Protein AF-0000000075737447 (afdb_homodimer)

Foldseek 3Di:
DVVVVVVVVVVVVVVVVVVVVPPPLPQDAAELVNLLVLLLVQPVVLVVLVVQLVVLVVQLVVLLDADDKDKDKDKPLDCDDDPSHHCQFIKIKIKIKGWDDDDCLSVLSNQLSVLSSVLSVLVSVLVSLVLSLVLLLLQLQLVLLVVLLVLLVVLLVVLVVCLVVQVVCVVVVNDPPVLNVVSVVLSVVSVVVSVVSVVVSLVSQCVSQVSSNHNHRSHDHYDDDLPQFFDDDDLVVLLVLLCVFSVLVSLVSVLSSLVSVLVSLQCVQPKIKMKMKMKMAGNNVRDIDIDIDIDIDHNDPCSSVVVNVVSVVVSVVSVVVSVVVSVVLSVQLVVLVVLQVVLVVLLCCLVVPQQVVLVVLLVVQVVVVSVVNHDSVSNSVSSVSNSVSVSSNSVSSSSNSSSLSSSCSSSVHNDCGSVPPPD/DVVVVVVVVVVVVVVVVVVVVPPPLPQDAAELVNLLVLLLVQPVVLVVLVVQLVVLVVQLVVLLDADDKDKDKDKDLDCDDDPSHHCQQIKIKIKIKGWDDDDCLSVLSNQLSVLSSVLSVLVSVLVSLVLSLVLLLLQLQLVLLVVLLVLLVVLLVVLVVCLVVQVVCVVVVNDPPVLNVVSVVLSVVSVVVSVVSVVVSLVSQCVSQVSSNHNHRSHDHHDDDLPQFFDDDDLVVLLVLLCVFSVLVSLVSVLSSLVSQLVSLQCVQPWIKMKMKMKMAGSNVRDIDIDIDIDIDHNDPCSSVVVNVVSVVVSVVSVVVSVVVSVVLSVLLVVLVVLLVVLVVLLCCLVVPQQVVLVVLLVVQVVVVSVVNDDSVSNSVSSVSNSVSVSSNSVSSSSNSSSLSSSCSSSVHNDCGSPPPPD

Sequence (846 aa):
MLSSIATRLACAAVLLAGCVLAEEARAQTLTMGNALQRALNASPRLTAAERDVGIARGQRIQSGALINPEISYEQDNSFGSGTYRGTRSAESTLQISQMFELWGKRDARFAAGQAGLDAASIGRQAVRLEVLSETAIAFVTVLGLQRRIQILDEQIAAIDAITPLLQRRVEAGASSVAETGRAEVASALVKADRERTRSALATARRELAILMGDTAAKFAAVSGRLEAIGKPPAFQSVIAAIDANPQLVRWKAVYAQRNAELLLARLKPYPDVTVAAGWRRYNETGDDAVRVSVSVPIPLFDQNQGNILSAQESLAKTAAERQANRNTLIVIAGRAYDSLQGSLRELAILRDTAIPKARDAAAAISEGYGQGRYSLLEVLDAQGSVAQARLREQEAQQNFHVAVATIEGLVGNPFALARGGARMLSSIATRLACAAVLLAGCVLAEEARAQTLTMGNALQRALNASPRLTAAERDVGIARGQRIQSGALINPEISYEQDNSFGSGTYRGTRSAESTLQISQMFELWGKRDARFAAGQAGLDAASIGRQAVRLEVLSETAIAFVTVLGLQRRIQILDEQIAAIDAITPLLQRRVEAGASSVAETGRAEVASALVKADRERTRSALATARRELAILMGDTAAKFAAVSGRLEAIGKPPAFQSVIAAIDANPQLVRWKAVYAQRNAELLLARLKPYPDVTVAAGWRRYNETGDDAVRVSVSVPIPLFDQNQGNILSAQESLAKTAAERQANRNTLIVIAGRAYDSLQGSLRELAILRDTAIPKARDAAAAISEGYGQGRYSLLEVLDAQGSVAQARLREQEAQQNFHVAVATIEGLVGNPFALARGGAR

Nearest PDB structures (foldseek):
  4k7r-assembly1_A  TM=8.530E-01  e=1.614E-16  Escherichia coli K-12
  5azs-assembly1_B  TM=8.604E-01  e=1.691E-16  Pseudomonas aeruginosa PAO1
  5iuy-assembly1_A  TM=8.084E-01  e=1.942E-16  Pseudomonas aeruginosa PAO1
  1yc9-assembly1_A-3  TM=8.304E-01  e=2.946E-16  Vibrio cholerae
  4mt4-assembly1_C  TM=7.958E-01  e=8.155E-16  Campylobacter jejuni

Structure (mmCIF, N/CA/C/O backbone):
data_AF-0000000075737447-model_v1
#
loop_
_entity.id
_entity.type
_entity.pdbx_description
1 polymer 'Possible outer membrane protein CzcC'
#
loop_
_atom_site.group_PDB
_atom_site.id
_atom_site.type_symbol
_atom_site.label_atom_id
_atom_site.label_alt_id
_atom_site.label_comp_id
_atom_site.label_asym_id
_atom_site.label_entity_id
_atom_site.label_seq_id
_atom_site.pdbx_PDB_ins_code
_atom_site.Cartn_x
_atom_site.Cartn_y
_atom_site.Cartn_z
_atom_site.occupancy
_atom_site.B_iso_or_equiv
_atom_site.auth_seq_id
_atom_site.auth_comp_id
_atom_site.auth_asym_id
_atom_site.auth_atom_id
_atom_site.pdbx_PDB_model_num
ATOM 1 N N . MET A 1 1 ? 58.938 -11.633 47.969 1 36.38 1 MET A N 1
ATOM 2 C CA . MET A 1 1 ? 59 -10.258 47.5 1 36.38 1 MET A CA 1
ATOM 3 C C . MET A 1 1 ? 58.406 -10.133 46.125 1 36.38 1 MET A C 1
ATOM 5 O O . MET A 1 1 ? 58.188 -9.023 45.625 1 36.38 1 MET A O 1
ATOM 9 N N . LEU A 1 2 ? 58.406 -11.312 45.312 1 53.38 2 LEU A N 1
ATOM 10 C CA . LEU A 1 2 ? 57.906 -11.305 43.938 1 53.38 2 LEU A CA 1
ATOM 11 C C . LEU A 1 2 ? 56.375 -11.305 43.906 1 53.38 2 LEU A C 1
ATOM 13 O O . LEU A 1 2 ? 55.781 -10.984 42.875 1 53.38 2 LEU A O 1
ATOM 17 N N . SER A 1 3 ? 55.719 -11.844 44.969 1 57.25 3 SER A N 1
ATOM 18 C CA . SER A 1 3 ? 54.25 -11.969 44.938 1 57.25 3 SER A CA 1
ATOM 19 C C . SER A 1 3 ? 53.562 -10.609 45.062 1 57.25 3 SER A C 1
ATOM 21 O O . SER A 1 3 ? 52.469 -10.414 44.594 1 57.25 3 SER A O 1
ATOM 23 N N . SER A 1 4 ? 54.312 -9.648 45.781 1 58.41 4 SER A N 1
ATOM 24 C CA . SER A 1 4 ? 53.656 -8.352 46 1 58.41 4 SER A CA 1
ATOM 25 C C . SER A 1 4 ? 53.688 -7.484 44.75 1 58.41 4 SER A C 1
ATOM 27 O O . SER A 1 4 ? 52.875 -6.594 44.594 1 58.41 4 SER A O 1
ATOM 29 N N . ILE A 1 5 ? 54.812 -7.781 43.906 1 57.62 5 ILE A N 1
ATOM 30 C CA . ILE A 1 5 ? 54.906 -6.918 42.75 1 57.62 5 ILE A CA 1
ATOM 31 C C . ILE A 1 5 ? 53.844 -7.328 41.719 1 57.62 5 ILE A C 1
ATOM 33 O O . ILE A 1 5 ? 53.375 -6.492 40.938 1 57.62 5 ILE A O 1
ATOM 37 N N . ALA A 1 6 ? 53.5 -8.695 41.688 1 58.97 6 ALA A N 1
ATOM 38 C CA . ALA A 1 6 ? 52.531 -9.156 40.688 1 58.97 6 ALA A CA 1
ATOM 39 C C . ALA A 1 6 ? 51.125 -8.656 41 1 58.97 6 ALA A C 1
ATOM 41 O O . ALA A 1 6 ? 50.375 -8.32 40.094 1 58.97 6 ALA A O 1
ATOM 42 N N . THR A 1 7 ? 50.781 -8.555 42.344 1 58.03 7 THR A N 1
ATOM 43 C CA . THR A 1 7 ? 49.469 -8.039 42.656 1 58.03 7 THR A CA 1
ATOM 44 C C . THR A 1 7 ? 49.375 -6.547 42.344 1 58.03 7 THR A C 1
ATOM 46 O O . THR A 1 7 ? 48.344 -6.059 41.938 1 58.03 7 THR A O 1
ATOM 49 N N . ARG A 1 8 ? 50.594 -5.812 42.531 1 58.31 8 ARG A N 1
ATOM 50 C CA . ARG A 1 8 ? 50.531 -4.379 42.25 1 58.31 8 ARG A CA 1
ATOM 51 C C . ARG A 1 8 ? 50.438 -4.105 40.75 1 58.31 8 ARG A C 1
ATOM 53 O O . ARG A 1 8 ? 49.75 -3.18 40.312 1 58.31 8 ARG A O 1
ATOM 60 N N . LEU A 1 9 ? 51.156 -4.98 39.969 1 57.97 9 LEU A N 1
ATOM 61 C CA . LEU A 1 9 ? 51.062 -4.785 38.531 1 57.97 9 LEU A CA 1
ATOM 62 C C . LEU A 1 9 ? 49.688 -5.219 38 1 57.97 9 LEU A C 1
ATOM 64 O O . LEU A 1 9 ? 49.156 -4.613 37.094 1 57.97 9 LEU A O 1
ATOM 68 N N . ALA A 1 10 ? 49 -6.219 38.75 1 57.31 10 ALA A N 1
ATOM 69 C CA . ALA A 1 10 ? 47.656 -6.613 38.344 1 57.31 10 ALA A CA 1
ATOM 70 C C . ALA A 1 10 ? 46.656 -5.527 38.688 1 57.31 10 ALA A C 1
ATOM 72 O O . ALA A 1 10 ? 45.719 -5.266 37.938 1 57.31 10 ALA A O 1
ATOM 73 N N . CYS A 1 11 ? 46.875 -4.824 39.938 1 52.69 11 CYS A N 1
ATOM 74 C CA . CYS A 1 11 ? 45.938 -3.742 40.25 1 52.69 11 CYS A CA 1
ATOM 75 C C . CYS A 1 11 ? 46.156 -2.553 39.312 1 52.69 11 CYS A C 1
ATOM 77 O O . CYS A 1 11 ? 45.219 -1.852 38.969 1 52.69 11 CYS A O 1
ATOM 79 N N . ALA A 1 12 ? 47.5 -2.246 38.969 1 53.81 12 ALA A N 1
ATOM 80 C CA . ALA A 1 12 ? 47.719 -1.134 38.031 1 53.81 12 ALA A CA 1
ATOM 81 C C . ALA A 1 12 ? 47.188 -1.455 36.656 1 53.81 12 ALA A C 1
ATOM 83 O O . ALA A 1 12 ? 46.656 -0.575 35.969 1 53.81 12 ALA A O 1
ATOM 84 N N . ALA A 1 13 ? 47.312 -2.783 36.25 1 56.03 13 ALA A N 1
ATOM 85 C CA . ALA A 1 13 ? 46.75 -3.127 34.969 1 56.03 13 ALA A CA 1
ATOM 86 C C . ALA A 1 13 ? 45.219 -3.004 34.969 1 56.03 13 ALA A C 1
ATOM 88 O O . ALA A 1 13 ? 44.625 -2.578 34 1 56.03 13 ALA A O 1
ATOM 89 N N . VAL A 1 14 ? 44.625 -3.357 36.188 1 55.53 14 VAL A N 1
ATOM 90 C CA . VAL A 1 14 ? 43.156 -3.188 36.25 1 55.53 14 VAL A CA 1
ATOM 91 C C . VAL A 1 14 ? 42.812 -1.701 36.281 1 55.53 14 VAL A C 1
ATOM 93 O O . VAL A 1 14 ? 41.844 -1.283 35.688 1 55.53 14 VAL A O 1
ATOM 96 N N . LEU A 1 15 ? 43.75 -0.876 36.938 1 49.69 15 LEU A N 1
ATOM 97 C CA . LEU A 1 15 ? 43.469 0.555 36.938 1 49.69 15 LEU A CA 1
ATOM 98 C C . LEU A 1 15 ? 43.719 1.139 35.531 1 49.69 15 LEU A C 1
ATOM 100 O O . LEU A 1 15 ? 42.969 2.021 35.094 1 49.69 15 LEU A O 1
ATOM 104 N N . LEU A 1 16 ? 44.875 0.716 34.875 1 49.5 16 LEU A N 1
ATOM 105 C CA . LEU A 1 16 ? 45.094 1.261 33.531 1 49.5 16 LEU A CA 1
ATOM 106 C C . LEU A 1 16 ? 44.062 0.755 32.562 1 49.5 16 LEU A C 1
ATOM 108 O O . LEU A 1 16 ? 43.688 1.467 31.625 1 49.5 16 LEU A O 1
ATOM 112 N N . ALA A 1 17 ? 43.625 -0.551 32.719 1 49.25 17 ALA A N 1
ATOM 113 C CA . ALA A 1 17 ? 42.562 -1.036 31.812 1 49.25 17 ALA A CA 1
ATOM 114 C C . ALA A 1 17 ? 41.25 -0.305 32.062 1 49.25 17 ALA A C 1
ATOM 116 O O . ALA A 1 17 ? 40.469 -0.143 31.125 1 49.25 17 ALA A O 1
ATOM 117 N N . GLY A 1 18 ? 41 0.08 33.375 1 43.31 18 GLY A N 1
ATOM 118 C CA . GLY A 1 18 ? 39.781 0.841 33.562 1 43.31 18 GLY A CA 1
ATOM 119 C C . GLY A 1 18 ? 39.781 2.193 32.875 1 43.31 18 GLY A C 1
ATOM 120 O O . GLY A 1 18 ? 38.75 2.734 32.531 1 43.31 18 GLY A O 1
ATOM 121 N N . CYS A 1 19 ? 40.969 2.912 32.938 1 41.81 19 CYS A N 1
ATOM 122 C CA . CYS A 1 19 ? 41 4.254 32.344 1 41.81 19 CYS A CA 1
ATOM 123 C C . CYS A 1 19 ? 40.781 4.207 30.844 1 41.81 19 CYS A C 1
ATOM 125 O O . CYS A 1 19 ? 40.375 5.199 30.25 1 41.81 19 CYS A O 1
ATOM 127 N N . VAL A 1 20 ? 41.375 3.248 30.141 1 44.34 20 VAL A N 1
ATOM 128 C CA . VAL A 1 20 ? 41.281 3.309 28.688 1 44.34 20 VAL A CA 1
ATOM 129 C C . VAL A 1 20 ? 39.812 3.148 28.281 1 44.34 20 VAL A C 1
ATOM 131 O O . VAL A 1 20 ? 39.375 3.703 27.266 1 44.34 20 VAL A O 1
ATOM 134 N N . LEU A 1 21 ? 39.156 2.32 29.078 1 38.66 21 LEU A N 1
ATOM 135 C CA . LEU A 1 21 ? 37.812 2.104 28.531 1 38.66 21 LEU A CA 1
ATOM 136 C C . LEU A 1 21 ? 36.938 3.328 28.75 1 38.66 21 LEU A C 1
ATOM 138 O O . LEU A 1 21 ? 35.75 3.324 28.375 1 38.66 21 LEU A O 1
ATOM 142 N N . ALA A 1 22 ? 37.312 4.098 29.844 1 34.94 22 ALA A N 1
ATOM 143 C CA . ALA A 1 22 ? 36.469 5.281 29.844 1 34.94 22 ALA A CA 1
ATOM 144 C C . ALA A 1 22 ? 36.688 6.141 28.609 1 34.94 22 ALA A C 1
ATOM 146 O O . ALA A 1 22 ? 37.5 7.078 28.641 1 34.94 22 ALA A O 1
ATOM 147 N N . GLU A 1 23 ? 37.438 5.648 27.562 1 38.75 23 GLU A N 1
ATOM 148 C CA . GLU A 1 23 ? 37.281 6.531 26.422 1 38.75 23 GLU A CA 1
ATOM 149 C C . GLU A 1 23 ? 36 7.32 26.484 1 38.75 23 GLU A C 1
ATOM 151 O O . GLU A 1 23 ? 34.906 6.742 26.656 1 38.75 23 GLU A O 1
ATOM 156 N N . GLU A 1 24 ? 36.062 8.461 27.016 1 37.12 24 GLU A N 1
ATOM 157 C CA . GLU A 1 24 ? 35.031 9.484 26.953 1 37.12 24 GLU A CA 1
ATOM 158 C C . GLU A 1 24 ? 34.156 9.297 25.703 1 37.12 24 GLU A C 1
ATOM 160 O O . GLU A 1 24 ? 34.656 9.289 24.578 1 37.12 24 GLU A O 1
ATOM 165 N N . ALA A 1 25 ? 33.281 8.43 25.734 1 39.03 25 ALA A N 1
ATOM 166 C CA . ALA A 1 25 ? 32.125 8.703 24.875 1 39.03 25 ALA A CA 1
ATOM 167 C C . ALA A 1 25 ? 31.984 10.195 24.594 1 39.03 25 ALA A C 1
ATOM 169 O O . ALA A 1 25 ? 31.375 10.93 25.375 1 39.03 25 ALA A O 1
ATOM 170 N N . ARG A 1 26 ? 33.031 10.969 24.531 1 41.28 26 ARG A N 1
ATOM 171 C CA . ARG A 1 26 ? 32.812 12.289 23.953 1 41.28 26 ARG A CA 1
ATOM 172 C C . ARG A 1 26 ? 31.625 12.281 23 1 41.28 26 ARG A C 1
ATOM 174 O O . ARG A 1 26 ? 31.562 11.453 22.094 1 41.28 26 ARG A O 1
ATOM 181 N N . ALA A 1 27 ? 30.5 12.648 23.375 1 50.5 27 ALA A N 1
ATOM 182 C CA . ALA A 1 27 ? 29.203 12.844 22.719 1 50.5 27 ALA A CA 1
ATOM 183 C C . ALA A 1 27 ? 29.391 13.25 21.266 1 50.5 27 ALA A C 1
ATOM 185 O O . ALA A 1 27 ? 29.703 14.406 20.969 1 50.5 27 ALA A O 1
ATOM 186 N N . GLN A 1 28 ? 30.125 12.523 20.484 1 65.44 28 GLN A N 1
ATOM 187 C CA . GLN A 1 28 ? 30.453 12.695 19.078 1 65.44 28 GLN A CA 1
ATOM 188 C C . GLN A 1 28 ? 29.25 13.195 18.281 1 65.44 28 GLN A C 1
ATOM 190 O O . GLN A 1 28 ? 28.156 12.648 18.422 1 65.44 28 GLN A O 1
ATOM 195 N N . THR A 1 29 ? 29.406 14.422 17.797 1 86.62 29 THR A N 1
ATOM 196 C CA . THR A 1 29 ? 28.406 15.047 16.953 1 86.62 29 THR A CA 1
ATOM 197 C C . THR A 1 29 ? 28.25 14.266 15.641 1 86.62 29 THR A C 1
ATOM 199 O O . THR A 1 29 ? 29.234 13.93 14.992 1 86.62 29 THR A O 1
ATOM 202 N N . LEU A 1 30 ? 27.125 13.727 15.414 1 92.5 30 LEU A N 1
ATOM 203 C CA . LEU A 1 30 ? 26.781 12.938 14.242 1 92.5 30 LEU A CA 1
ATOM 204 C C . LEU A 1 30 ? 26.438 13.836 13.062 1 92.5 30 LEU A C 1
ATOM 206 O O . LEU A 1 30 ? 25.656 14.781 13.203 1 92.5 30 LEU A O 1
ATOM 210 N N . THR A 1 31 ? 27.141 13.633 11.984 1 93.81 31 THR A N 1
ATOM 211 C CA . THR A 1 31 ? 26.812 14.367 10.766 1 93.81 31 THR A CA 1
ATOM 212 C C . THR A 1 31 ? 25.844 13.57 9.891 1 93.81 31 THR A C 1
ATOM 214 O O . THR A 1 31 ? 25.688 12.367 10.07 1 93.81 31 THR A O 1
ATOM 217 N N . MET A 1 32 ? 25.234 14.281 8.961 1 92.88 32 MET A N 1
ATOM 218 C CA . MET A 1 32 ? 24.297 13.641 8.047 1 92.88 32 MET A CA 1
ATOM 219 C C . MET A 1 32 ? 24.984 12.547 7.234 1 92.88 32 MET A C 1
ATOM 221 O O . MET A 1 32 ? 24.484 11.43 7.121 1 92.88 32 MET A O 1
ATOM 225 N N . GLY A 1 33 ? 26.125 12.875 6.68 1 92.44 33 GLY A N 1
ATOM 226 C CA . GLY A 1 33 ? 26.875 11.914 5.879 1 92.44 33 GLY A CA 1
ATOM 227 C C . GLY A 1 33 ? 27.203 10.641 6.633 1 92.44 33 GLY A C 1
ATOM 228 O O . GLY A 1 33 ? 27.031 9.539 6.105 1 92.44 33 GLY A O 1
ATOM 229 N N . ASN A 1 34 ? 27.594 10.836 7.855 1 93.31 34 ASN A N 1
ATOM 230 C CA . ASN A 1 34 ? 27.938 9.688 8.688 1 93.31 34 ASN A CA 1
ATOM 231 C C . ASN A 1 34 ? 26.703 8.859 9.031 1 93.31 34 ASN A C 1
ATOM 233 O O . ASN A 1 34 ? 26.766 7.629 9.039 1 93.31 34 ASN A O 1
ATOM 237 N N . ALA A 1 35 ? 25.609 9.516 9.344 1 95.31 35 ALA A N 1
ATOM 238 C CA . ALA A 1 35 ? 24.375 8.82 9.656 1 95.31 35 ALA A CA 1
ATOM 239 C C . ALA A 1 35 ? 23.891 7.984 8.477 1 95.31 35 ALA A C 1
ATOM 241 O O . ALA A 1 35 ? 23.5 6.832 8.648 1 95.31 35 ALA A O 1
ATOM 242 N N . LEU A 1 36 ? 24.031 8.555 7.27 1 95 36 LEU A N 1
ATOM 243 C CA . LEU A 1 36 ? 23.609 7.855 6.066 1 95 36 LEU A CA 1
ATOM 244 C C . LEU A 1 36 ? 24.484 6.637 5.793 1 95 36 LEU A C 1
ATOM 246 O O . LEU A 1 36 ? 23.969 5.562 5.473 1 95 36 LEU A O 1
ATOM 250 N N . GLN A 1 37 ? 25.75 6.801 5.953 1 95.12 37 GLN A N 1
ATOM 251 C CA . GLN A 1 37 ? 26.688 5.703 5.707 1 95.12 37 GLN A CA 1
ATOM 252 C C . GLN A 1 37 ? 26.469 4.57 6.707 1 95.12 37 GLN A C 1
ATOM 254 O O . GLN A 1 37 ? 26.453 3.396 6.328 1 95.12 37 GLN A O 1
ATOM 259 N N . ARG A 1 38 ? 26.25 4.941 7.93 1 95.38 38 ARG A N 1
ATOM 260 C CA . ARG A 1 38 ? 26.031 3.932 8.961 1 95.38 38 ARG A CA 1
ATOM 261 C C . ARG A 1 38 ? 24.703 3.203 8.742 1 95.38 38 ARG A C 1
ATOM 263 O O . ARG A 1 38 ? 24.625 1.991 8.945 1 95.38 38 ARG A O 1
ATOM 270 N N . ALA A 1 39 ? 23.688 3.928 8.367 1 96.5 39 ALA A N 1
ATOM 271 C CA . ALA A 1 39 ? 22.391 3.318 8.109 1 96.5 39 ALA A CA 1
ATOM 272 C C . ALA A 1 39 ? 22.469 2.316 6.961 1 96.5 39 ALA A C 1
ATOM 274 O O . ALA A 1 39 ? 21.906 1.227 7.035 1 96.5 39 ALA A O 1
ATOM 275 N N . LEU A 1 40 ? 23.266 2.68 5.914 1 95.75 40 LEU A N 1
ATOM 276 C CA . LEU A 1 40 ? 23.406 1.79 4.77 1 95.75 40 LEU A CA 1
ATOM 277 C C . LEU A 1 40 ? 24.141 0.511 5.16 1 95.75 40 LEU A C 1
ATOM 279 O O . LEU A 1 40 ? 23.797 -0.575 4.688 1 95.75 40 LEU A O 1
ATOM 283 N N . ASN A 1 41 ? 25.031 0.642 6.047 1 95.12 41 ASN A N 1
ATOM 284 C CA . ASN A 1 41 ? 25.859 -0.498 6.43 1 95.12 41 ASN A CA 1
ATOM 285 C C . ASN A 1 41 ? 25.125 -1.416 7.406 1 95.12 41 ASN A C 1
ATOM 287 O O . ASN A 1 41 ? 25.391 -2.617 7.457 1 95.12 41 ASN A O 1
ATOM 291 N N . ALA A 1 42 ? 24.188 -0.898 8.086 1 94.88 42 ALA A N 1
ATOM 292 C CA . ALA A 1 42 ? 23.609 -1.662 9.188 1 94.88 42 ALA A CA 1
ATOM 293 C C . ALA A 1 42 ? 22.172 -2.062 8.891 1 94.88 42 ALA A C 1
ATOM 295 O O . ALA A 1 42 ? 21.547 -2.82 9.641 1 94.88 42 ALA A O 1
ATOM 296 N N . SER A 1 43 ? 21.562 -1.695 7.809 1 95.56 43 SER A N 1
ATOM 297 C CA . SER A 1 43 ? 20.141 -1.873 7.551 1 95.56 43 SER A CA 1
ATOM 298 C C . SER A 1 43 ? 19.797 -3.336 7.277 1 95.56 43 SER A C 1
ATOM 300 O O . SER A 1 43 ? 20.203 -3.891 6.254 1 95.56 43 SER A O 1
ATOM 302 N N . PRO A 1 44 ? 19.016 -3.959 8.195 1 96.5 44 PRO A N 1
ATOM 303 C CA . PRO A 1 44 ? 18.562 -5.328 7.93 1 96.5 44 PRO A CA 1
ATOM 304 C C . PRO A 1 44 ? 17.703 -5.43 6.68 1 96.5 44 PRO A C 1
ATOM 306 O O . PRO A 1 44 ? 17.688 -6.473 6.016 1 96.5 44 PRO A O 1
ATOM 309 N N . ARG A 1 45 ? 16.984 -4.422 6.387 1 96.25 45 ARG A N 1
ATOM 310 C CA . ARG A 1 45 ? 16.141 -4.418 5.188 1 96.25 45 ARG A CA 1
ATOM 311 C C . ARG A 1 45 ? 17 -4.52 3.928 1 96.25 45 ARG A C 1
ATOM 313 O O . ARG A 1 45 ? 16.641 -5.223 2.98 1 96.25 45 ARG A O 1
ATOM 320 N N . LEU A 1 46 ? 18.125 -3.771 3.908 1 95.88 46 LEU A N 1
ATOM 321 C CA . LEU A 1 46 ? 19.031 -3.838 2.766 1 95.88 46 LEU A CA 1
ATOM 322 C C . LEU A 1 46 ? 19.672 -5.215 2.662 1 95.88 46 LEU A C 1
ATOM 324 O O . LEU A 1 46 ? 19.844 -5.75 1.562 1 95.88 46 LEU A O 1
ATOM 328 N N . THR A 1 47 ? 20 -5.82 3.807 1 97.19 47 THR A N 1
ATOM 329 C CA . THR A 1 47 ? 20.531 -7.172 3.828 1 97.19 47 THR A CA 1
ATOM 330 C C . THR A 1 47 ? 19.516 -8.172 3.301 1 97.19 47 THR A C 1
ATOM 332 O O . THR A 1 47 ? 19.859 -9.07 2.521 1 97.19 47 THR A O 1
ATOM 335 N N . ALA A 1 48 ? 18.312 -8.016 3.748 1 98 48 ALA A N 1
ATOM 336 C CA . ALA A 1 48 ? 17.25 -8.891 3.258 1 98 48 ALA A CA 1
ATOM 337 C C . ALA A 1 48 ? 17.078 -8.75 1.748 1 98 48 ALA A C 1
ATOM 339 O O . ALA A 1 48 ? 16.906 -9.75 1.044 1 98 48 ALA A O 1
ATOM 340 N N . ALA A 1 49 ? 17.172 -7.539 1.241 1 97.38 49 ALA A N 1
ATOM 341 C CA . ALA A 1 49 ? 17.047 -7.309 -0.197 1 97.38 49 ALA A CA 1
ATOM 342 C C . ALA A 1 49 ? 18.203 -7.965 -0.951 1 97.38 49 ALA A C 1
ATOM 344 O O . ALA A 1 49 ? 18.031 -8.461 -2.066 1 97.38 49 ALA A O 1
ATOM 345 N N . GLU A 1 50 ? 19.375 -7.961 -0.34 1 97.44 50 GLU A N 1
ATOM 346 C CA . GLU A 1 50 ? 20.516 -8.633 -0.935 1 97.44 50 GLU A CA 1
ATOM 347 C C . GLU A 1 50 ? 20.281 -10.141 -1.029 1 97.44 50 GLU A C 1
ATOM 349 O O . GLU A 1 50 ? 20.656 -10.773 -2.021 1 97.44 50 GLU A O 1
ATOM 354 N N . ARG A 1 51 ? 19.656 -10.664 0.027 1 98.31 51 ARG A N 1
ATOM 355 C CA . ARG A 1 51 ? 19.344 -12.086 0.004 1 98.31 51 ARG A CA 1
ATOM 356 C C . ARG A 1 51 ? 18.297 -12.406 -1.06 1 98.31 51 ARG A C 1
ATOM 358 O O . ARG A 1 51 ? 18.328 -13.477 -1.666 1 98.31 51 ARG A O 1
ATOM 365 N N . ASP A 1 52 ? 17.422 -11.508 -1.278 1 97.69 52 ASP A N 1
ATOM 366 C CA . ASP A 1 52 ? 16.422 -11.695 -2.334 1 97.69 52 ASP A CA 1
ATOM 367 C C . ASP A 1 52 ? 17.094 -11.797 -3.703 1 97.69 52 ASP A C 1
ATOM 369 O O . ASP A 1 52 ? 16.656 -12.57 -4.559 1 97.69 52 ASP A O 1
ATOM 373 N N . VAL A 1 53 ? 18.172 -11.031 -3.939 1 98.06 53 VAL A N 1
ATOM 374 C CA . VAL A 1 53 ? 18.922 -11.133 -5.184 1 98.06 53 VAL A CA 1
ATOM 375 C C . VAL A 1 53 ? 19.562 -12.516 -5.289 1 98.06 53 VAL A C 1
ATOM 377 O O . VAL A 1 53 ? 19.562 -13.125 -6.363 1 98.06 53 VAL A O 1
ATOM 380 N N . GLY A 1 54 ? 20.047 -12.992 -4.109 1 98.25 54 GLY A N 1
ATOM 381 C CA . GLY A 1 54 ? 20.594 -14.336 -4.09 1 98.25 54 GLY A CA 1
ATOM 382 C C . GLY A 1 54 ? 19.547 -15.398 -4.402 1 98.25 54 GLY A C 1
ATOM 383 O O . GLY A 1 54 ? 19.828 -16.328 -5.16 1 98.25 54 GLY A O 1
ATOM 384 N N . ILE A 1 55 ? 18.406 -15.242 -3.836 1 98.19 55 ILE A N 1
ATOM 385 C CA . ILE A 1 55 ? 17.312 -16.172 -4.098 1 98.19 55 ILE A CA 1
ATOM 386 C C . ILE A 1 55 ? 16.984 -16.156 -5.59 1 98.19 55 ILE A C 1
ATOM 388 O O . ILE A 1 55 ? 16.875 -17.219 -6.211 1 98.19 55 ILE A O 1
ATOM 392 N N . ALA A 1 56 ? 16.875 -14.977 -6.223 1 97.94 56 ALA A N 1
ATOM 393 C CA . ALA A 1 56 ? 16.562 -14.852 -7.641 1 97.94 56 ALA A CA 1
ATOM 394 C C . ALA A 1 56 ? 17.656 -15.445 -8.508 1 97.94 56 ALA A C 1
ATOM 396 O O . ALA A 1 56 ? 17.391 -16.016 -9.562 1 97.94 56 ALA A O 1
ATOM 397 N N . ARG A 1 57 ? 18.891 -15.32 -8.086 1 97.94 57 ARG A N 1
ATOM 398 C CA . ARG A 1 57 ? 20.016 -15.922 -8.805 1 97.94 57 ARG A CA 1
ATOM 399 C C . ARG A 1 57 ? 19.891 -17.438 -8.836 1 97.94 57 ARG A C 1
ATOM 401 O O . ARG A 1 57 ? 20.109 -18.062 -9.883 1 97.94 57 ARG A O 1
ATOM 408 N N . GLY A 1 58 ? 19.547 -17.953 -7.605 1 98.06 58 GLY A N 1
ATOM 409 C CA . GLY A 1 58 ? 19.328 -19.391 -7.57 1 98.06 58 GLY A CA 1
ATOM 410 C C . GLY A 1 58 ? 18.219 -19.844 -8.5 1 98.06 58 GLY A C 1
ATOM 411 O O . GLY A 1 58 ? 18.344 -20.859 -9.18 1 98.06 58 GLY A O 1
ATOM 412 N N . GLN A 1 59 ? 17.188 -19.094 -8.594 1 97.38 59 GLN A N 1
ATOM 413 C CA . GLN A 1 59 ? 16.078 -19.406 -9.477 1 97.38 59 GLN A CA 1
ATOM 414 C C . GLN A 1 59 ? 16.484 -19.297 -10.945 1 97.38 59 GLN A C 1
ATOM 416 O O . GLN A 1 59 ? 16.078 -20.109 -11.773 1 97.38 59 GLN A O 1
ATOM 421 N N . ARG A 1 60 ? 17.312 -18.266 -11.289 1 97.31 60 ARG A N 1
ATOM 422 C CA . ARG A 1 60 ? 17.828 -18.109 -12.648 1 97.31 60 ARG A CA 1
ATOM 423 C C . ARG A 1 60 ? 18.688 -19.312 -13.055 1 97.31 60 ARG A C 1
ATOM 425 O O . ARG A 1 60 ? 18.547 -19.828 -14.164 1 97.31 60 ARG A O 1
ATOM 432 N N . ILE A 1 61 ? 19.469 -19.844 -12.133 1 97.38 61 ILE A N 1
ATOM 433 C CA . ILE A 1 61 ? 20.312 -21 -12.406 1 97.38 61 ILE A CA 1
ATOM 434 C C . ILE A 1 61 ? 19.438 -22.219 -12.672 1 97.38 61 ILE A C 1
ATOM 436 O O . ILE A 1 61 ? 19.641 -22.953 -13.641 1 97.38 61 ILE A O 1
ATOM 440 N N . GLN A 1 62 ? 18.422 -22.344 -11.797 1 96.31 62 GLN A N 1
ATOM 441 C CA . GLN A 1 62 ? 17.531 -23.5 -11.93 1 96.31 62 GLN A CA 1
ATOM 442 C C . GLN A 1 62 ? 16.734 -23.422 -13.219 1 96.31 62 GLN A C 1
ATOM 444 O O . GLN A 1 62 ? 16.406 -24.453 -13.812 1 96.31 62 GLN A O 1
ATOM 449 N N . SER A 1 63 ? 16.406 -22.25 -13.656 1 95.25 63 SER A N 1
ATOM 450 C CA . SER A 1 63 ? 15.578 -22.078 -14.844 1 95.25 63 SER A CA 1
ATOM 451 C C . SER A 1 63 ? 16.297 -22.594 -16.094 1 95.25 63 SER A C 1
ATOM 453 O O . SER A 1 63 ? 15.656 -22.953 -17.078 1 95.25 63 SER A O 1
ATOM 455 N N . GLY A 1 64 ? 17.656 -22.703 -16.047 1 93.69 64 GLY A N 1
ATOM 456 C CA . GLY A 1 64 ? 18.422 -23.156 -17.203 1 93.69 64 GLY A CA 1
ATOM 457 C C . GLY A 1 64 ? 18.734 -24.641 -17.156 1 93.69 64 GLY A C 1
ATOM 458 O O . GLY A 1 64 ? 19.344 -25.172 -18.078 1 93.69 64 GLY A O 1
ATOM 459 N N . ALA A 1 65 ? 18.203 -25.344 -16.141 1 94.69 65 ALA A N 1
ATOM 460 C CA . ALA A 1 65 ? 18.547 -26.75 -15.945 1 94.69 65 ALA A CA 1
ATOM 461 C C . ALA A 1 65 ? 17.875 -27.641 -16.984 1 94.69 65 ALA A C 1
ATOM 463 O O . ALA A 1 65 ? 16.719 -27.406 -17.359 1 94.69 65 ALA A O 1
ATOM 464 N N . LEU A 1 66 ? 18.609 -28.609 -17.469 1 93.81 66 LEU A N 1
ATOM 465 C CA . LEU A 1 66 ? 18.078 -29.609 -18.391 1 93.81 66 LEU A CA 1
ATOM 466 C C . LEU A 1 66 ? 17.391 -30.734 -17.625 1 93.81 66 LEU A C 1
ATOM 468 O O . LEU A 1 66 ? 17.688 -30.969 -16.453 1 93.81 66 LEU A O 1
ATOM 472 N N . ILE A 1 67 ? 16.469 -31.406 -18.266 1 93.75 67 ILE A N 1
ATOM 473 C CA . ILE A 1 67 ? 15.742 -32.531 -17.656 1 93.75 67 ILE A CA 1
ATOM 474 C C . ILE A 1 67 ? 16.656 -33.719 -17.516 1 93.75 67 ILE A C 1
ATOM 476 O O . ILE A 1 67 ? 17.406 -34.062 -18.453 1 93.75 67 ILE A O 1
ATOM 480 N N . ASN A 1 68 ? 16.625 -34.406 -16.359 1 94.38 68 ASN A N 1
ATOM 481 C CA . ASN A 1 68 ? 17.438 -35.594 -16.125 1 94.38 68 ASN A CA 1
ATOM 482 C C . ASN A 1 68 ? 16.922 -36.812 -16.875 1 94.38 68 ASN A C 1
ATOM 484 O O . ASN A 1 68 ? 15.703 -36.969 -17.047 1 94.38 68 ASN A O 1
ATOM 488 N N . PRO A 1 69 ? 17.812 -37.75 -17.344 1 94.69 69 PRO A N 1
ATOM 489 C CA . PRO A 1 69 ? 17.375 -39.031 -17.906 1 94.69 69 PRO A CA 1
ATOM 490 C C . PRO A 1 69 ? 16.828 -40 -16.859 1 94.69 69 PRO A C 1
ATOM 492 O O . PRO A 1 69 ? 17 -39.781 -15.664 1 94.69 69 PRO A O 1
ATOM 495 N N . GLU A 1 70 ? 16.141 -41 -17.328 1 95.56 70 GLU A N 1
ATOM 496 C CA . GLU A 1 70 ? 15.586 -42.031 -16.469 1 95.56 70 GLU A CA 1
ATOM 497 C C . GLU A 1 70 ? 16.047 -43.406 -16.922 1 95.56 70 GLU A C 1
ATOM 499 O O . GLU A 1 70 ? 16.094 -43.688 -18.125 1 95.56 70 GLU A O 1
ATOM 504 N N . ILE A 1 71 ? 16.516 -44.25 -15.898 1 94.69 71 ILE A N 1
ATOM 505 C CA . ILE A 1 71 ? 16.906 -45.625 -16.172 1 94.69 71 ILE A CA 1
ATOM 506 C C . ILE A 1 71 ? 15.859 -46.594 -15.609 1 94.69 71 ILE A C 1
ATOM 508 O O . ILE A 1 71 ? 15.344 -46.375 -14.508 1 94.69 71 ILE A O 1
ATOM 512 N N . SER A 1 72 ? 15.492 -47.531 -16.547 1 93.19 72 SER A N 1
ATOM 513 C CA . SER A 1 72 ? 14.539 -48.531 -16.094 1 93.19 72 SER A CA 1
ATOM 514 C C . SER A 1 72 ? 15.039 -49.938 -16.391 1 93.19 72 SER A C 1
ATOM 516 O O . SER A 1 72 ? 15.766 -50.156 -17.359 1 93.19 72 SER A O 1
ATOM 518 N N . TYR A 1 73 ? 14.773 -50.875 -15.438 1 92.81 73 TYR A N 1
ATOM 519 C CA . TYR A 1 73 ? 15.008 -52.312 -15.609 1 92.81 73 TYR A CA 1
ATOM 520 C C . TYR A 1 73 ? 13.703 -53.094 -15.555 1 92.81 73 TYR A C 1
ATOM 522 O O . TYR A 1 73 ? 12.883 -52.875 -14.664 1 92.81 73 TYR A O 1
ATOM 530 N N . GLU A 1 74 ? 13.484 -53.906 -16.641 1 89.69 74 GLU A N 1
ATOM 531 C CA . GLU A 1 74 ? 12.289 -54.75 -16.688 1 89.69 74 GLU A CA 1
ATOM 532 C C . GLU A 1 74 ? 12.656 -56.219 -16.922 1 89.69 74 GLU A C 1
ATOM 534 O O . GLU A 1 74 ? 13.531 -56.531 -17.734 1 89.69 74 GLU A O 1
ATOM 539 N N . GLN A 1 75 ? 12.047 -57.094 -16.172 1 88.88 75 GLN A N 1
ATOM 540 C CA . GLN A 1 75 ? 12.148 -58.531 -16.375 1 88.88 75 GLN A CA 1
ATOM 541 C C . GLN A 1 75 ? 10.781 -59.156 -16.672 1 88.88 75 GLN A C 1
ATOM 543 O O . GLN A 1 75 ? 9.836 -58.969 -15.898 1 88.88 75 GLN A O 1
ATOM 548 N N . ASP A 1 76 ? 10.75 -59.75 -17.875 1 84.69 76 ASP A N 1
ATOM 549 C CA . ASP A 1 76 ? 9.508 -60.375 -18.297 1 84.69 76 ASP A CA 1
ATOM 550 C C . ASP A 1 76 ? 9.672 -61.906 -18.406 1 84.69 76 ASP A C 1
ATOM 552 O O . ASP A 1 76 ? 10.797 -62.406 -18.453 1 84.69 76 ASP A O 1
ATOM 556 N N . ASN A 1 77 ? 8.477 -62.562 -18.5 1 83.06 77 ASN A N 1
ATOM 557 C CA . ASN A 1 77 ? 8.398 -64 -18.766 1 83.06 77 ASN A CA 1
ATOM 558 C C . ASN A 1 77 ? 9.211 -64.812 -17.75 1 83.06 77 ASN A C 1
ATOM 560 O O . ASN A 1 77 ? 10.008 -65.688 -18.125 1 83.06 77 ASN A O 1
ATOM 564 N N . SER A 1 78 ? 9.016 -64.375 -16.625 1 81.75 78 SER A N 1
ATOM 565 C CA . SER A 1 78 ? 9.672 -65.125 -15.539 1 81.75 78 SER A CA 1
ATOM 566 C C . SER A 1 78 ? 8.672 -65.562 -14.477 1 81.75 78 SER A C 1
ATOM 568 O O . SER A 1 78 ? 7.605 -64.938 -14.336 1 81.75 78 SER A O 1
ATOM 570 N N . PHE A 1 79 ? 9 -66.688 -13.766 1 87 79 PHE A N 1
ATOM 571 C CA . PHE A 1 79 ? 8.289 -67.188 -12.594 1 87 79 PHE A CA 1
ATOM 572 C C . PHE A 1 79 ? 6.848 -67.562 -12.945 1 87 79 PHE A C 1
ATOM 574 O O . PHE A 1 79 ? 5.922 -67.188 -12.211 1 87 79 PHE A O 1
ATOM 581 N N . GLY A 1 80 ? 6.66 -68 -14.195 1 85.25 80 GLY A N 1
ATOM 582 C CA . GLY A 1 80 ? 5.344 -68.438 -14.633 1 85.25 80 GLY A CA 1
ATOM 583 C C . GLY A 1 80 ? 5.195 -69.938 -14.648 1 85.25 80 GLY A C 1
ATOM 584 O O . GLY A 1 80 ? 5.75 -70.625 -13.797 1 85.25 80 GLY A O 1
ATOM 585 N N . SER A 1 81 ? 4.27 -70.375 -15.547 1 87.56 81 SER A N 1
ATOM 586 C CA . SER A 1 81 ? 4.016 -71.812 -15.672 1 87.56 81 SER A CA 1
ATOM 587 C C . SER A 1 81 ? 4.531 -72.375 -17 1 87.56 81 SER A C 1
ATOM 589 O O . SER A 1 81 ? 4.863 -71.562 -17.906 1 87.56 81 SER A O 1
ATOM 591 N N . GLY A 1 82 ? 4.734 -73.625 -17.031 1 86.25 82 GLY A N 1
ATOM 592 C CA . GLY A 1 82 ? 5.184 -74.312 -18.25 1 86.25 82 GLY A CA 1
ATOM 593 C C . GLY A 1 82 ? 6.586 -73.875 -18.656 1 86.25 82 GLY A C 1
ATOM 594 O O . GLY A 1 82 ? 7.516 -73.938 -17.859 1 86.25 82 GLY A O 1
ATOM 595 N N . THR A 1 83 ? 6.547 -73.375 -19.969 1 81.56 83 THR A N 1
ATOM 596 C CA . THR A 1 83 ? 7.836 -72.938 -20.516 1 81.56 83 THR A CA 1
ATOM 597 C C . THR A 1 83 ? 8.367 -71.688 -19.797 1 81.56 83 THR A C 1
ATOM 599 O O . THR A 1 83 ? 9.555 -71.375 -19.906 1 81.56 83 THR A O 1
ATOM 602 N N . TYR A 1 84 ? 7.566 -71.188 -19.109 1 81.06 84 TYR A N 1
ATOM 603 C CA . TYR A 1 84 ? 7.938 -69.938 -18.453 1 81.06 84 TYR A CA 1
ATOM 604 C C . TYR A 1 84 ? 8.273 -70.125 -16.984 1 81.06 84 TYR A C 1
ATOM 606 O O . TYR A 1 84 ? 8.359 -69.188 -16.203 1 81.06 84 TYR A O 1
ATOM 614 N N . ARG A 1 85 ? 8.445 -71.5 -16.672 1 83.5 85 ARG A N 1
ATOM 615 C CA . ARG A 1 85 ? 8.844 -71.812 -15.312 1 83.5 85 ARG A CA 1
ATOM 616 C C . ARG A 1 85 ? 10.281 -71.375 -15.039 1 83.5 85 ARG A C 1
ATOM 618 O O . ARG A 1 85 ? 11.164 -71.562 -15.891 1 83.5 85 ARG A O 1
ATOM 625 N N . GLY A 1 86 ? 10.453 -70.75 -13.852 1 83.25 86 GLY A N 1
ATOM 626 C CA . GLY A 1 86 ? 11.773 -70.25 -13.484 1 83.25 86 GLY A CA 1
ATOM 627 C C . GLY A 1 86 ? 12.203 -69.062 -14.281 1 83.25 86 GLY A C 1
ATOM 628 O O . GLY A 1 86 ? 11.422 -68.125 -14.484 1 83.25 86 GLY A O 1
ATOM 629 N N . THR A 1 87 ? 13.586 -69 -14.688 1 83.19 87 THR A N 1
ATOM 630 C CA . THR A 1 87 ? 14.125 -67.875 -15.422 1 83.19 87 THR A CA 1
ATOM 631 C C . THR A 1 87 ? 14.688 -68.312 -16.766 1 83.19 87 THR A C 1
ATOM 633 O O . THR A 1 87 ? 15.438 -67.562 -17.406 1 83.19 87 THR A O 1
ATOM 636 N N . ARG A 1 88 ? 14.336 -69.5 -17.156 1 85.62 88 ARG A N 1
ATOM 637 C CA . ARG A 1 88 ? 14.867 -70 -18.406 1 85.62 88 ARG A CA 1
ATOM 638 C C . ARG A 1 88 ? 14.336 -69.188 -19.594 1 85.62 88 ARG A C 1
ATOM 640 O O . ARG A 1 88 ? 15.062 -69 -20.562 1 85.62 88 ARG A O 1
ATOM 647 N N . SER A 1 89 ? 13.109 -68.75 -19.547 1 85.94 89 SER A N 1
ATOM 648 C CA . SER A 1 89 ? 12.484 -68 -20.625 1 85.94 89 SER A CA 1
ATOM 649 C C . SER A 1 89 ? 12.43 -66.562 -20.297 1 85.94 89 SER A C 1
ATOM 651 O O . SER A 1 89 ? 11.734 -65.75 -20.969 1 85.94 89 SER A O 1
ATOM 653 N N . ALA A 1 90 ? 13.281 -66.125 -19.328 1 87.38 90 ALA A N 1
ATOM 654 C CA . ALA A 1 90 ? 13.25 -64.75 -18.828 1 87.38 90 ALA A CA 1
ATOM 655 C C . ALA A 1 90 ? 13.82 -63.812 -19.875 1 87.38 90 ALA A C 1
ATOM 657 O O . ALA A 1 90 ? 14.781 -64.125 -20.562 1 87.38 90 ALA A O 1
ATOM 658 N N . GLU A 1 91 ? 13.117 -62.656 -19.922 1 87.81 91 GLU A N 1
ATOM 659 C CA . GLU A 1 91 ? 13.594 -61.562 -20.734 1 87.81 91 GLU A CA 1
ATOM 660 C C . GLU A 1 91 ? 13.914 -60.344 -19.875 1 87.81 91 GLU A C 1
ATOM 662 O O . GLU A 1 91 ? 13.078 -59.906 -19.078 1 87.81 91 GLU A O 1
ATOM 667 N N . SER A 1 92 ? 15.18 -59.875 -19.984 1 89.31 92 SER A N 1
ATOM 668 C CA . SER A 1 92 ? 15.625 -58.688 -19.234 1 89.31 92 SER A CA 1
ATOM 669 C C . SER A 1 92 ? 15.852 -57.5 -20.156 1 89.31 92 SER A C 1
ATOM 671 O O . SER A 1 92 ? 16.547 -57.625 -21.172 1 89.31 92 SER A O 1
ATOM 673 N N . THR A 1 93 ? 15.172 -56.469 -19.734 1 91.38 93 THR A N 1
ATOM 674 C CA . THR A 1 93 ? 15.305 -55.25 -20.531 1 91.38 93 THR A CA 1
ATOM 675 C C . THR A 1 93 ? 15.867 -54.094 -19.688 1 91.38 93 THR A C 1
ATOM 677 O O . THR A 1 93 ? 15.312 -53.781 -18.625 1 91.38 93 THR A O 1
ATOM 680 N N . LEU A 1 94 ? 17.016 -53.531 -20.094 1 93.44 94 LEU A N 1
ATOM 681 C CA . LEU A 1 94 ? 17.578 -52.312 -19.547 1 93.44 94 LEU A CA 1
ATOM 682 C C . LEU A 1 94 ? 17.359 -51.125 -20.516 1 93.44 94 LEU A C 1
ATOM 684 O O . LEU A 1 94 ? 17.766 -51.188 -21.672 1 93.44 94 LEU A O 1
ATOM 688 N N . GLN A 1 95 ? 16.703 -50.094 -19.938 1 94.62 95 GLN A N 1
ATOM 689 C CA . GLN A 1 95 ? 16.328 -49 -20.828 1 94.62 95 GLN A CA 1
ATOM 690 C C . GLN A 1 95 ? 16.688 -47.656 -20.219 1 94.62 95 GLN A C 1
ATOM 692 O O . GLN A 1 95 ? 16.547 -47.469 -19 1 94.62 95 GLN A O 1
ATOM 697 N N . ILE A 1 96 ? 17.172 -46.688 -21.062 1 95.38 96 ILE A N 1
ATOM 698 C CA . ILE A 1 96 ? 17.422 -45.281 -20.703 1 95.38 96 ILE A CA 1
ATOM 699 C C . ILE A 1 96 ? 16.5 -44.375 -21.5 1 95.38 96 ILE A C 1
ATOM 701 O O . ILE A 1 96 ? 16.359 -44.531 -22.719 1 95.38 96 ILE A O 1
ATOM 705 N N . SER A 1 97 ? 15.805 -43.5 -20.766 1 95.31 97 SER A N 1
ATOM 706 C CA . SER A 1 97 ? 14.883 -42.562 -21.406 1 95.31 97 SER A CA 1
ATOM 707 C C . SER A 1 97 ? 15.273 -41.125 -21.141 1 95.31 97 SER A C 1
ATOM 709 O O . SER A 1 97 ? 15.727 -40.812 -20.047 1 95.31 97 SER A O 1
ATOM 711 N N . GLN A 1 98 ? 15.148 -40.312 -22.234 1 95.06 98 GLN A N 1
ATOM 712 C CA . GLN A 1 98 ? 15.492 -38.875 -22.156 1 95.06 98 GLN A CA 1
ATOM 713 C C . GLN A 1 98 ? 14.391 -38.031 -22.781 1 95.06 98 GLN A C 1
ATOM 715 O O . GLN A 1 98 ? 14.023 -38.219 -23.938 1 95.06 98 GLN A O 1
ATOM 720 N N . MET A 1 99 ? 13.93 -37.125 -21.922 1 94.25 99 MET A N 1
ATOM 721 C CA . MET A 1 99 ? 12.969 -36.156 -22.453 1 94.25 99 MET A CA 1
ATOM 722 C C . MET A 1 99 ? 13.68 -34.906 -22.969 1 94.25 99 MET A C 1
ATOM 724 O O . MET A 1 99 ? 14.539 -34.344 -22.297 1 94.25 99 MET A O 1
ATOM 728 N N . PHE A 1 100 ? 13.359 -34.469 -24.156 1 93.62 100 PHE A N 1
ATOM 729 C CA . PHE A 1 100 ? 13.922 -33.25 -24.766 1 93.62 100 PHE A CA 1
ATOM 730 C C . PHE A 1 100 ? 12.867 -32.156 -24.859 1 93.62 100 PHE A C 1
ATOM 732 O O . PHE A 1 100 ? 11.828 -32.344 -25.484 1 93.62 100 PHE A O 1
ATOM 739 N N . GLU A 1 101 ? 13.172 -31.125 -24.109 1 91.69 101 GLU A N 1
ATOM 740 C CA . GLU A 1 101 ? 12.344 -29.938 -24.234 1 91.69 101 GLU A CA 1
ATOM 741 C C . GLU A 1 101 ? 12.648 -29.188 -25.531 1 91.69 101 GLU A C 1
ATOM 743 O O . GLU A 1 101 ? 13.773 -28.719 -25.734 1 91.69 101 GLU A O 1
ATOM 748 N N . LEU A 1 102 ? 11.641 -29.016 -26.312 1 91.19 102 LEU A N 1
ATOM 749 C CA . LEU A 1 102 ? 11.859 -28.422 -27.625 1 91.19 102 LEU A CA 1
ATOM 750 C C . LEU A 1 102 ? 11.148 -27.094 -27.75 1 91.19 102 LEU A C 1
ATOM 752 O O . LEU A 1 102 ? 10.586 -26.594 -26.781 1 91.19 102 LEU A O 1
ATOM 756 N N . TRP A 1 103 ? 11.312 -26.375 -28.938 1 93.44 103 TRP A N 1
ATOM 757 C CA . TRP A 1 103 ? 10.578 -25.203 -29.406 1 93.44 103 TRP A CA 1
ATOM 758 C C . TRP A 1 103 ? 10.969 -23.969 -28.609 1 93.44 103 TRP A C 1
ATOM 760 O O . TRP A 1 103 ? 10.164 -23.047 -28.438 1 93.44 103 TRP A O 1
ATOM 770 N N . GLY A 1 104 ? 12.039 -23.938 -27.766 1 94.19 104 GLY A N 1
ATOM 771 C CA . GLY A 1 104 ? 12.531 -22.734 -27.125 1 94.19 104 GLY A CA 1
ATOM 772 C C . GLY A 1 104 ? 12 -22.547 -25.719 1 94.19 104 GLY A C 1
ATOM 773 O O . GLY A 1 104 ? 12.094 -21.453 -25.141 1 94.19 104 GLY A O 1
ATOM 774 N N . LYS A 1 105 ? 11.383 -23.531 -25.062 1 95.31 105 LYS A N 1
ATOM 775 C CA . LYS A 1 105 ? 10.828 -23.438 -23.719 1 95.31 105 LYS A CA 1
ATOM 776 C C . LYS A 1 105 ? 11.922 -23.125 -22.703 1 95.31 105 LYS A C 1
ATOM 778 O O . LYS A 1 105 ? 11.711 -22.297 -21.797 1 95.31 105 LYS A O 1
ATOM 783 N N . ARG A 1 106 ? 13.055 -23.781 -22.859 1 95 106 ARG A N 1
ATOM 784 C CA . ARG A 1 106 ? 14.148 -23.516 -21.922 1 95 106 ARG A CA 1
ATOM 785 C C . ARG A 1 106 ? 14.602 -22.062 -22 1 95 106 ARG A C 1
ATOM 787 O O . ARG A 1 106 ? 14.828 -21.422 -20.969 1 95 106 ARG A O 1
ATOM 794 N N . ASP A 1 107 ? 14.742 -21.547 -23.25 1 95.56 107 ASP A N 1
ATOM 795 C CA . ASP A 1 107 ? 15.141 -20.156 -23.438 1 95.56 107 ASP A CA 1
ATOM 796 C C . ASP A 1 107 ? 14.133 -19.203 -22.797 1 95.56 107 ASP A C 1
ATOM 798 O O . ASP A 1 107 ? 14.508 -18.203 -22.188 1 95.56 107 ASP A O 1
ATOM 802 N N . ALA A 1 108 ? 12.867 -19.516 -22.969 1 95.81 108 ALA A N 1
ATOM 803 C CA . ALA A 1 108 ? 11.82 -18.688 -22.375 1 95.81 108 ALA A CA 1
ATOM 804 C C . ALA A 1 108 ? 11.883 -18.734 -20.844 1 95.81 108 ALA A C 1
ATOM 806 O O . ALA A 1 108 ? 11.711 -17.719 -20.172 1 95.81 108 ALA A O 1
ATOM 807 N N . ARG A 1 109 ? 12.102 -19.906 -20.312 1 95.88 109 ARG A N 1
ATOM 808 C CA . ARG A 1 109 ? 12.234 -20.062 -18.859 1 95.88 109 ARG A CA 1
ATOM 809 C C . ARG A 1 109 ? 13.445 -19.297 -18.328 1 95.88 109 ARG A C 1
ATOM 811 O O . ARG A 1 109 ? 13.367 -18.656 -17.281 1 95.88 109 ARG A O 1
ATOM 818 N N . PHE A 1 110 ? 14.562 -19.453 -19.094 1 96.44 110 PHE A N 1
ATOM 819 C CA . PHE A 1 110 ? 15.773 -18.734 -18.719 1 96.44 110 PHE A CA 1
ATOM 820 C C . PHE A 1 110 ? 15.531 -17.234 -18.734 1 96.44 110 PHE A C 1
ATOM 822 O O . PHE A 1 110 ? 15.969 -16.516 -17.828 1 96.44 110 PHE A O 1
ATOM 829 N N . ALA A 1 111 ? 14.852 -16.797 -19.75 1 96.94 111 ALA A N 1
ATOM 830 C CA . ALA A 1 111 ? 14.547 -15.375 -19.859 1 96.94 111 ALA A CA 1
ATOM 831 C C . ALA A 1 111 ? 13.703 -14.898 -18.688 1 96.94 111 ALA A C 1
ATOM 833 O O . ALA A 1 111 ? 13.93 -13.812 -18.156 1 96.94 111 ALA A O 1
ATOM 834 N N . ALA A 1 112 ? 12.688 -15.656 -18.219 1 96.75 112 ALA A N 1
ATOM 835 C CA . ALA A 1 112 ? 11.867 -15.32 -17.062 1 96.75 112 ALA A CA 1
ATOM 836 C C . ALA A 1 112 ? 12.711 -15.25 -15.797 1 96.75 112 ALA A C 1
ATOM 838 O O . ALA A 1 112 ? 12.547 -14.336 -14.977 1 96.75 112 ALA A O 1
ATOM 839 N N . GLY A 1 113 ? 13.594 -16.25 -15.703 1 97.5 113 GLY A N 1
ATOM 840 C CA . GLY A 1 113 ? 14.5 -16.234 -14.555 1 97.5 113 GLY A CA 1
ATOM 841 C C . GLY A 1 113 ? 15.43 -15.047 -14.539 1 97.5 113 GLY A C 1
ATOM 842 O O . GLY A 1 113 ? 15.648 -14.438 -13.492 1 97.5 113 GLY A O 1
ATOM 843 N N . GLN A 1 114 ? 16.016 -14.727 -15.719 1 97.94 114 GLN A N 1
ATOM 844 C CA . GLN A 1 114 ? 16.906 -13.578 -15.828 1 97.94 114 GLN A CA 1
ATOM 845 C C . GLN A 1 114 ? 16.172 -12.281 -15.484 1 97.94 114 GLN A C 1
ATOM 847 O O . GLN A 1 114 ? 16.719 -11.43 -14.773 1 97.94 114 GLN A O 1
ATOM 852 N N . ALA A 1 115 ? 14.969 -12.172 -16 1 97.75 115 ALA A N 1
ATOM 853 C CA . ALA A 1 115 ? 14.172 -10.984 -15.695 1 97.75 115 ALA A CA 1
ATOM 854 C C . ALA A 1 115 ? 13.867 -10.906 -14.203 1 97.75 115 ALA A C 1
ATOM 856 O O . ALA A 1 115 ? 13.852 -9.812 -13.625 1 97.75 115 ALA A O 1
ATOM 857 N N . GLY A 1 116 ? 13.602 -12.008 -13.562 1 97.44 116 GLY A N 1
ATOM 858 C CA . GLY A 1 116 ? 13.406 -12.047 -12.125 1 97.44 116 GLY A CA 1
ATOM 859 C C . GLY A 1 116 ? 14.617 -11.562 -11.344 1 97.44 116 GLY A C 1
ATOM 860 O O . GLY A 1 116 ? 14.477 -10.852 -10.352 1 97.44 116 GLY A O 1
ATOM 861 N N . LEU A 1 117 ? 15.797 -11.953 -11.82 1 97.81 117 LEU A N 1
ATOM 862 C CA . LEU A 1 117 ? 17.047 -11.508 -11.203 1 97.81 117 LEU A CA 1
ATOM 863 C C . LEU A 1 117 ? 17.219 -10 -11.359 1 97.81 117 LEU A C 1
ATOM 865 O O . LEU A 1 117 ? 17.594 -9.312 -10.406 1 97.81 117 LEU A O 1
ATOM 869 N N . ASP A 1 118 ? 16.922 -9.508 -12.539 1 98 118 ASP A N 1
ATOM 870 C CA . ASP A 1 118 ? 17.016 -8.07 -12.781 1 98 118 ASP A CA 1
ATOM 871 C C . ASP A 1 118 ? 16.062 -7.301 -11.875 1 98 118 ASP A C 1
ATOM 873 O O . ASP A 1 118 ? 16.438 -6.273 -11.305 1 98 118 ASP A O 1
ATOM 877 N N . ALA A 1 119 ? 14.812 -7.809 -11.727 1 97.12 119 ALA A N 1
ATOM 878 C CA . ALA A 1 119 ? 13.82 -7.168 -10.867 1 97.12 119 ALA A CA 1
ATOM 879 C C . ALA A 1 119 ? 14.297 -7.129 -9.414 1 97.12 119 ALA A C 1
ATOM 881 O O . ALA A 1 119 ? 14.141 -6.109 -8.734 1 97.12 119 ALA A O 1
ATOM 882 N N . ALA A 1 120 ? 14.875 -8.195 -9 1 97.56 120 ALA A N 1
ATOM 883 C CA . ALA A 1 120 ? 15.367 -8.258 -7.625 1 97.56 120 ALA A CA 1
ATOM 884 C C . ALA A 1 120 ? 16.531 -7.293 -7.41 1 97.56 120 ALA A C 1
ATOM 886 O O . ALA A 1 120 ? 16.625 -6.645 -6.367 1 97.56 120 ALA A O 1
ATOM 887 N N . SER A 1 121 ? 17.422 -7.207 -8.414 1 97.81 121 SER A N 1
ATOM 888 C CA . SER A 1 121 ? 18.562 -6.297 -8.32 1 97.81 121 SER A CA 1
ATOM 889 C C . SER A 1 121 ? 18.094 -4.844 -8.242 1 97.81 121 SER A C 1
ATOM 891 O O . SER A 1 121 ? 18.609 -4.07 -7.43 1 97.81 121 SER A O 1
ATOM 893 N N . ILE A 1 122 ? 17.141 -4.504 -9.062 1 96.69 122 ILE A N 1
ATOM 894 C CA . ILE A 1 122 ? 16.609 -3.146 -9.047 1 96.69 122 ILE A CA 1
ATOM 895 C C . ILE A 1 122 ? 15.852 -2.906 -7.738 1 96.69 122 ILE A C 1
ATOM 897 O O . ILE A 1 122 ? 15.891 -1.804 -7.188 1 96.69 122 ILE A O 1
ATOM 901 N N . GLY A 1 123 ? 15.18 -3.988 -7.258 1 95.75 123 GLY A N 1
ATOM 902 C CA . GLY A 1 123 ? 14.492 -3.896 -5.977 1 95.75 123 GLY A CA 1
ATOM 903 C C . GLY A 1 123 ? 15.422 -3.535 -4.832 1 95.75 123 GLY A C 1
ATOM 904 O O . GLY A 1 123 ? 15.047 -2.77 -3.941 1 95.75 123 GLY A O 1
ATOM 905 N N . ARG A 1 124 ? 16.609 -4.02 -4.848 1 96.69 124 ARG A N 1
ATOM 906 C CA . ARG A 1 124 ? 17.594 -3.697 -3.822 1 96.69 124 ARG A CA 1
ATOM 907 C C . ARG A 1 124 ? 17.969 -2.219 -3.863 1 96.69 124 ARG A C 1
ATOM 909 O O . ARG A 1 124 ? 18.141 -1.588 -2.818 1 96.69 124 ARG A O 1
ATOM 916 N N . GLN A 1 125 ? 18.094 -1.719 -5.055 1 95.12 125 GLN A N 1
ATOM 917 C CA . GLN A 1 125 ? 18.406 -0.301 -5.203 1 95.12 125 GLN A CA 1
ATOM 918 C C . GLN A 1 125 ? 17.281 0.57 -4.637 1 95.12 125 GLN A C 1
ATOM 920 O O . GLN A 1 125 ? 17.547 1.622 -4.051 1 95.12 125 GLN A O 1
ATOM 925 N N . ALA A 1 126 ? 16.016 0.162 -4.855 1 93.25 126 ALA A N 1
ATOM 926 C CA . ALA A 1 126 ? 14.875 0.892 -4.316 1 93.25 126 ALA A CA 1
ATOM 927 C C . ALA A 1 126 ? 14.906 0.917 -2.791 1 93.25 126 ALA A C 1
ATOM 929 O O . ALA A 1 126 ? 14.664 1.958 -2.174 1 93.25 126 ALA A O 1
ATOM 930 N N . VAL A 1 127 ? 15.266 -0.193 -2.182 1 94.5 127 VAL A N 1
ATOM 931 C CA . VAL A 1 127 ? 15.336 -0.288 -0.728 1 94.5 127 VAL A CA 1
ATOM 932 C C . VAL A 1 127 ? 16.453 0.619 -0.204 1 94.5 127 VAL A C 1
ATOM 934 O O . VAL A 1 127 ? 16.297 1.271 0.83 1 94.5 127 VAL A O 1
ATOM 937 N N . ARG A 1 128 ? 17.562 0.653 -0.921 1 94.38 128 ARG A N 1
ATOM 938 C CA . ARG A 1 128 ? 18.688 1.514 -0.536 1 94.38 128 ARG A CA 1
ATOM 939 C C . ARG A 1 128 ? 18.25 2.973 -0.458 1 94.38 128 ARG A C 1
ATOM 941 O O . ARG A 1 128 ? 18.547 3.666 0.515 1 94.38 128 ARG A O 1
ATOM 948 N N . LEU A 1 129 ? 17.516 3.416 -1.434 1 91.31 129 LEU A N 1
ATOM 949 C CA . LEU A 1 129 ? 17.047 4.797 -1.479 1 91.31 129 LEU A CA 1
ATOM 950 C C . LEU A 1 129 ? 16.062 5.074 -0.352 1 91.31 129 LEU A C 1
ATOM 952 O O . LEU A 1 129 ? 16.047 6.164 0.223 1 91.31 129 LEU A O 1
ATOM 956 N N . GLU A 1 130 ? 15.211 4.082 -0.06 1 91.75 130 GLU A N 1
ATOM 957 C CA . GLU A 1 130 ? 14.25 4.227 1.029 1 91.75 130 GLU A CA 1
ATOM 958 C C . GLU A 1 130 ? 14.953 4.398 2.371 1 91.75 130 GLU A C 1
ATOM 960 O O . GLU A 1 130 ? 14.578 5.25 3.176 1 91.75 130 GLU A O 1
ATOM 965 N N . VAL A 1 131 ? 16 3.637 2.557 1 94.38 131 VAL A N 1
ATOM 966 C CA . VAL A 1 131 ? 16.766 3.701 3.801 1 94.38 131 VAL A CA 1
ATOM 967 C C . VAL A 1 131 ? 17.438 5.066 3.928 1 94.38 131 VAL A C 1
ATOM 969 O O . VAL A 1 131 ? 17.422 5.672 5 1 94.38 131 VAL A O 1
ATOM 972 N N . LEU A 1 132 ? 17.984 5.582 2.865 1 93.75 132 LEU A N 1
ATOM 973 C CA . LEU A 1 132 ? 18.641 6.883 2.873 1 93.75 132 LEU A CA 1
ATOM 974 C C . LEU A 1 132 ? 17.641 7.992 3.205 1 93.75 132 LEU A C 1
ATOM 976 O O . LEU A 1 132 ? 17.922 8.852 4.039 1 93.75 132 LEU A O 1
ATOM 980 N N . SER A 1 133 ? 16.484 7.926 2.592 1 92.56 133 SER A N 1
ATOM 981 C CA . SER A 1 133 ? 15.461 8.945 2.809 1 92.56 133 SER A CA 1
ATOM 982 C C . SER A 1 133 ? 14.953 8.93 4.246 1 92.56 133 SER A C 1
ATOM 984 O O . SER A 1 133 ? 14.867 9.977 4.895 1 92.56 133 SER A O 1
ATOM 986 N N . GLU A 1 134 ? 14.641 7.73 4.723 1 94.44 134 GLU A N 1
ATOM 987 C CA . GLU A 1 134 ? 14.141 7.586 6.086 1 94.44 134 GLU A CA 1
ATOM 988 C C . GLU A 1 134 ? 15.156 8.086 7.105 1 94.44 134 GLU A C 1
ATOM 990 O O . GLU A 1 134 ? 14.797 8.742 8.086 1 94.44 134 GLU A O 1
ATOM 995 N N . THR A 1 135 ? 16.406 7.828 6.84 1 96 135 THR A N 1
ATOM 996 C CA . THR A 1 135 ? 17.469 8.258 7.742 1 96 135 THR A CA 1
ATOM 997 C C . THR A 1 135 ? 17.625 9.773 7.707 1 96 135 THR A C 1
ATOM 999 O O . THR A 1 135 ? 17.766 10.414 8.75 1 96 135 THR A O 1
ATOM 1002 N N . ALA A 1 136 ? 17.594 10.367 6.512 1 94.62 136 ALA A N 1
ATOM 1003 C CA . ALA A 1 136 ? 17.719 11.82 6.375 1 94.62 136 ALA A CA 1
ATOM 1004 C C . ALA A 1 136 ? 16.578 12.523 7.117 1 94.62 136 ALA A C 1
ATOM 1006 O O . ALA A 1 136 ? 16.812 13.516 7.82 1 94.62 136 ALA A O 1
ATOM 1007 N N . ILE A 1 137 ? 15.383 11.969 7 1 95.12 137 ILE A N 1
ATOM 1008 C CA . ILE A 1 137 ? 14.219 12.562 7.648 1 95.12 137 ILE A CA 1
ATOM 1009 C C . ILE A 1 137 ? 14.367 12.453 9.164 1 95.12 137 ILE A C 1
ATOM 1011 O O . ILE A 1 137 ? 14.125 13.414 9.891 1 95.12 137 ILE A O 1
ATOM 1015 N N . ALA A 1 138 ? 14.797 11.312 9.586 1 96.5 138 ALA A N 1
ATOM 1016 C CA . ALA A 1 138 ? 15.008 11.117 11.016 1 96.5 138 ALA A CA 1
ATOM 1017 C C . ALA A 1 138 ? 16.078 12.062 11.547 1 96.5 138 ALA A C 1
ATOM 1019 O O . ALA A 1 138 ? 15.945 12.625 12.633 1 96.5 138 ALA A O 1
ATOM 1020 N N . PHE A 1 139 ? 17.172 12.297 10.781 1 96.25 139 PHE A N 1
ATOM 1021 C CA . PHE A 1 139 ? 18.25 13.195 11.156 1 96.25 139 PHE A CA 1
ATOM 1022 C C . PHE A 1 139 ? 17.75 14.625 11.297 1 96.25 139 PHE A C 1
ATOM 1024 O O . PHE A 1 139 ? 18.016 15.289 12.297 1 96.25 139 PHE A O 1
ATOM 1031 N N . VAL A 1 140 ? 16.984 15.055 10.312 1 95.81 140 VAL A N 1
ATOM 1032 C CA . VAL A 1 140 ? 16.453 16.422 10.297 1 95.81 140 VAL A CA 1
ATOM 1033 C C . VAL A 1 140 ? 15.492 16.609 11.461 1 95.81 140 VAL A C 1
ATOM 1035 O O . VAL A 1 140 ? 15.438 17.688 12.055 1 95.81 140 VAL A O 1
ATOM 1038 N N . THR A 1 141 ? 14.742 15.562 11.781 1 96.69 141 THR A N 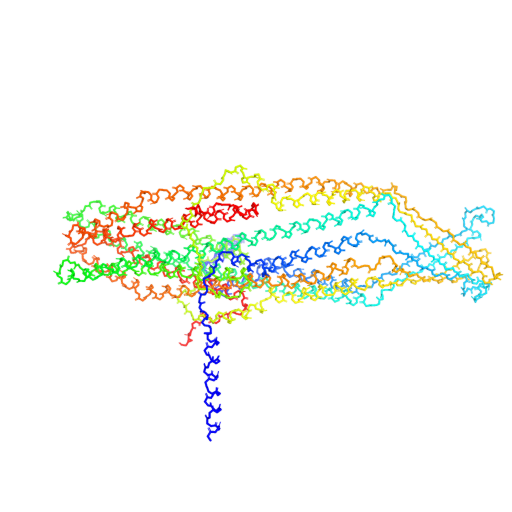1
ATOM 1039 C CA . THR A 1 141 ? 13.805 15.641 12.898 1 96.69 141 THR A CA 1
ATOM 1040 C C . THR A 1 141 ? 14.547 15.867 14.211 1 96.69 141 THR A C 1
ATOM 1042 O O . THR A 1 141 ? 14.141 16.703 15.016 1 96.69 141 THR A O 1
ATOM 1045 N N . VAL A 1 142 ? 15.656 15.18 14.398 1 96.94 142 VAL A N 1
ATOM 1046 C CA . VAL A 1 142 ? 16.484 15.375 15.586 1 96.94 142 VAL A CA 1
ATOM 1047 C C . VAL A 1 142 ? 17.047 16.797 15.594 1 96.94 142 VAL A C 1
ATOM 1049 O O . VAL A 1 142 ? 16.984 17.484 16.625 1 96.94 142 VAL A O 1
ATOM 1052 N N . LEU A 1 143 ? 17.547 17.219 14.461 1 96.19 143 LEU A N 1
ATOM 1053 C CA . LEU A 1 143 ? 18.094 18.562 14.328 1 96.19 143 LEU A CA 1
ATOM 1054 C C . LEU A 1 143 ? 17.062 19.625 14.68 1 96.19 143 LEU A C 1
ATOM 1056 O O . LEU A 1 143 ? 17.359 20.578 15.406 1 96.19 143 LEU A O 1
ATOM 1060 N N . GLY A 1 144 ? 15.828 19.375 14.195 1 96.62 144 GLY A N 1
ATOM 1061 C CA . GLY A 1 144 ? 14.75 20.312 14.469 1 96.62 144 GLY A CA 1
ATOM 1062 C C . GLY A 1 144 ? 14.375 20.391 15.938 1 96.62 144 GLY A C 1
ATOM 1063 O O . GLY A 1 144 ? 14.188 21.469 16.484 1 96.62 144 GLY A O 1
ATOM 1064 N N . LEU A 1 145 ? 14.297 19.25 16.562 1 97.06 145 LEU A N 1
ATOM 1065 C CA . LEU A 1 145 ? 13.914 19.203 17.969 1 97.06 145 LEU A CA 1
ATOM 1066 C C . LEU A 1 145 ? 15 19.828 18.844 1 97.06 145 LEU A C 1
ATOM 1068 O O . LEU A 1 145 ? 14.695 20.469 19.844 1 97.06 145 LEU A O 1
ATOM 1072 N N . GLN A 1 146 ? 16.281 19.688 18.469 1 96.62 146 GLN A N 1
ATOM 1073 C CA . GLN A 1 146 ? 17.391 20.344 19.172 1 96.62 146 GLN A CA 1
ATOM 1074 C C . GLN A 1 146 ? 17.25 21.859 19.125 1 96.62 146 GLN A C 1
ATOM 1076 O O . GLN A 1 146 ? 17.406 22.531 20.156 1 96.62 146 GLN A O 1
ATOM 1081 N N . ARG A 1 147 ? 16.953 22.312 17.953 1 96.31 147 ARG A N 1
ATOM 1082 C CA . ARG A 1 147 ? 16.781 23.75 17.781 1 96.31 147 ARG A CA 1
ATOM 1083 C C . ARG A 1 147 ? 15.578 24.266 18.562 1 96.31 147 ARG A C 1
ATOM 1085 O O . ARG A 1 147 ? 15.617 25.344 19.141 1 96.31 147 ARG A O 1
ATOM 1092 N N . ARG A 1 148 ? 14.531 23.469 18.609 1 97.19 148 ARG A N 1
ATOM 1093 C CA . ARG A 1 148 ? 13.328 23.844 19.328 1 97.19 148 ARG A CA 1
ATOM 1094 C C . ARG A 1 148 ? 13.609 23.984 20.828 1 97.19 148 ARG A C 1
ATOM 1096 O O . ARG A 1 148 ? 13.148 24.938 21.469 1 97.19 148 ARG A O 1
ATOM 1103 N N . ILE A 1 149 ? 14.414 23.125 21.359 1 97.19 149 ILE A N 1
ATOM 1104 C CA . ILE A 1 149 ? 14.789 23.188 22.781 1 97.19 149 ILE A CA 1
ATOM 1105 C C . ILE A 1 149 ? 15.594 24.453 23.047 1 97.19 149 ILE A C 1
ATOM 1107 O O . ILE A 1 149 ? 15.383 25.125 24.047 1 97.19 149 ILE A O 1
ATOM 1111 N N . GLN A 1 150 ? 16.453 24.812 22.125 1 96.25 150 GLN A N 1
ATOM 1112 C CA . GLN A 1 150 ? 17.25 26.016 22.266 1 96.25 150 GLN A CA 1
ATOM 1113 C C . GLN A 1 150 ? 16.375 27.266 22.297 1 96.25 150 GLN A C 1
ATOM 1115 O O . GLN A 1 150 ? 16.594 28.172 23.109 1 96.25 150 GLN A O 1
ATOM 1120 N N . ILE A 1 151 ? 15.344 27.234 21.469 1 95.94 151 ILE A N 1
ATOM 1121 C CA . ILE A 1 151 ? 14.438 28.375 21.422 1 95.94 151 ILE A CA 1
ATOM 1122 C C . ILE A 1 151 ? 13.648 28.453 22.734 1 95.94 151 ILE A C 1
ATOM 1124 O O . ILE A 1 151 ? 13.477 29.547 23.281 1 95.94 151 ILE A O 1
ATOM 1128 N N . LEU A 1 152 ? 13.227 27.344 23.25 1 96.81 152 LEU A N 1
ATOM 1129 C CA . LEU A 1 152 ? 12.477 27.312 24.5 1 96.81 152 LEU A CA 1
ATOM 1130 C C . LEU A 1 152 ? 13.359 27.75 25.672 1 96.81 152 LEU A C 1
ATOM 1132 O O . LEU A 1 152 ? 12.906 28.453 26.578 1 96.81 152 LEU A O 1
ATOM 1136 N N . ASP A 1 153 ? 14.648 27.359 25.656 1 96.69 153 ASP A N 1
ATOM 1137 C CA . ASP A 1 153 ? 15.602 27.781 26.672 1 96.69 153 ASP A CA 1
ATOM 1138 C C . ASP A 1 153 ? 15.789 29.297 26.656 1 96.69 153 ASP A C 1
ATOM 1140 O O . ASP A 1 153 ? 15.82 29.938 27.719 1 96.69 153 ASP A O 1
ATOM 1144 N N . GLU A 1 154 ? 15.859 29.812 25.453 1 95.31 154 GLU A N 1
ATOM 1145 C CA . GLU A 1 154 ? 15.992 31.25 25.312 1 95.31 154 GLU A CA 1
ATOM 1146 C C . GLU A 1 154 ? 14.742 31.969 25.828 1 95.31 154 GLU A C 1
ATOM 1148 O O . GLU A 1 154 ? 14.844 33.031 26.438 1 95.31 154 GLU A O 1
ATOM 1153 N N . GLN A 1 155 ? 13.625 31.375 25.609 1 94.56 155 GLN A N 1
ATOM 1154 C CA . GLN A 1 155 ? 12.375 31.969 26.078 1 94.56 155 GLN A CA 1
ATOM 1155 C C . GLN A 1 155 ? 12.289 31.938 27.594 1 94.56 155 GLN A C 1
ATOM 1157 O O . GLN A 1 155 ? 11.867 32.906 28.219 1 94.56 155 GLN A O 1
ATOM 1162 N N . ILE A 1 156 ? 12.711 30.859 28.203 1 94.88 156 ILE A N 1
ATOM 1163 C CA . ILE A 1 156 ? 12.727 30.734 29.656 1 94.88 156 ILE A CA 1
ATOM 1164 C C . ILE A 1 156 ? 13.672 31.781 30.25 1 94.88 156 ILE A C 1
ATOM 1166 O O . ILE A 1 156 ? 13.312 32.469 31.203 1 94.88 156 ILE A O 1
ATOM 1170 N N . ALA A 1 157 ? 14.789 31.969 29.641 1 94.5 157 ALA A N 1
ATOM 1171 C CA . ALA A 1 157 ? 15.766 32.938 30.109 1 94.5 157 ALA A CA 1
ATOM 1172 C C . ALA A 1 157 ? 15.211 34.375 30.016 1 94.5 157 ALA A C 1
ATOM 1174 O O . ALA A 1 157 ? 15.43 35.188 30.906 1 94.5 157 ALA A O 1
ATOM 1175 N N . ALA A 1 158 ? 14.461 34.594 28.953 1 92 158 ALA A N 1
ATOM 1176 C CA . ALA A 1 158 ? 13.883 35.938 28.766 1 92 158 ALA A CA 1
ATOM 1177 C C . ALA A 1 158 ? 12.812 36.219 29.812 1 92 158 ALA A C 1
ATOM 1179 O O . ALA A 1 158 ? 12.75 37.344 30.344 1 92 158 ALA A O 1
ATOM 1180 N N . ILE A 1 159 ? 12.031 35.25 30.188 1 91.69 159 ILE A N 1
ATOM 1181 C CA . ILE A 1 159 ? 10.977 35.438 31.172 1 91.69 159 ILE A CA 1
ATOM 1182 C C . ILE A 1 159 ? 11.602 35.562 32.562 1 91.69 159 ILE A C 1
ATOM 1184 O O . ILE A 1 159 ? 11.203 36.438 33.344 1 91.69 159 ILE A O 1
ATOM 1188 N N . ASP A 1 160 ? 12.594 34.812 32.812 1 91.25 160 ASP A N 1
ATOM 1189 C CA . ASP A 1 160 ? 13.242 34.812 34.125 1 91.25 160 ASP A CA 1
ATOM 1190 C C . ASP A 1 160 ? 14 36.125 34.375 1 91.25 160 ASP A C 1
ATOM 1192 O O . ASP A 1 160 ? 14.164 36.562 35.5 1 91.25 160 ASP A O 1
ATOM 1196 N N . ALA A 1 161 ? 14.375 36.719 33.344 1 89.19 161 ALA A N 1
ATOM 1197 C CA . ALA A 1 161 ? 15.094 38 33.438 1 89.19 161 ALA A CA 1
ATOM 1198 C C . ALA A 1 161 ? 14.172 39.125 33.906 1 89.19 161 ALA A C 1
ATOM 1200 O O . ALA A 1 161 ? 14.641 40.156 34.344 1 89.19 161 ALA A O 1
ATOM 1201 N N . ILE A 1 162 ? 12.875 38.812 33.844 1 86.06 162 ILE A N 1
ATOM 1202 C CA . ILE A 1 162 ? 11.914 39.812 34.25 1 86.06 162 ILE A CA 1
ATOM 1203 C C . ILE A 1 162 ? 11.68 39.688 35.781 1 86.06 162 ILE A C 1
ATOM 1205 O O . ILE A 1 162 ? 11.266 40.656 36.406 1 86.06 162 ILE A O 1
ATOM 1209 N N . THR A 1 163 ? 11.992 38.594 36.375 1 82.94 163 THR A N 1
ATOM 1210 C CA . THR A 1 163 ? 11.641 38.281 37.75 1 82.94 163 THR A CA 1
ATOM 1211 C C . THR A 1 163 ? 12.312 39.219 38.719 1 82.94 163 THR A C 1
ATOM 1213 O O . THR A 1 163 ? 11.672 39.75 39.625 1 82.94 163 THR A O 1
ATOM 1216 N N . PRO A 1 164 ? 13.602 39.531 38.531 1 81.62 164 PRO A N 1
ATOM 1217 C CA . PRO A 1 164 ? 14.219 40.469 39.469 1 81.62 164 PRO A CA 1
ATOM 1218 C C . PRO A 1 164 ? 13.609 41.844 39.406 1 81.62 164 PRO A C 1
ATOM 1220 O O . PRO A 1 164 ? 13.438 42.5 40.469 1 81.62 164 PRO A O 1
ATOM 1223 N N . LEU A 1 165 ? 13.289 42.281 38.281 1 81.06 165 LEU A N 1
ATOM 1224 C CA . LEU A 1 165 ? 12.641 43.562 38.125 1 81.06 165 LEU A CA 1
ATOM 1225 C C . LEU A 1 165 ? 11.258 43.562 38.781 1 81.06 165 LEU A C 1
ATOM 1227 O O . LEU A 1 165 ? 10.867 44.531 39.438 1 81.06 165 LEU A O 1
ATOM 1231 N N . LEU A 1 166 ? 10.562 42.5 38.625 1 84.88 166 LEU A N 1
ATOM 1232 C CA . LEU A 1 166 ? 9.227 42.344 39.219 1 84.88 166 LEU A CA 1
ATOM 1233 C C . LEU A 1 166 ? 9.297 42.344 40.75 1 84.88 166 LEU A C 1
ATOM 1235 O O . LEU A 1 166 ? 8.461 42.938 41.406 1 84.88 166 LEU A O 1
ATOM 1239 N N . GLN A 1 167 ? 10.25 41.719 41.281 1 83 167 GLN A N 1
ATOM 1240 C CA . GLN A 1 167 ? 10.414 41.656 42.75 1 83 167 GLN A CA 1
ATOM 1241 C C . GLN A 1 167 ? 10.703 43.062 43.312 1 83 167 GLN A C 1
ATOM 1243 O O . GLN A 1 167 ? 10.172 43.406 44.375 1 83 167 GLN A O 1
ATOM 1248 N N . ARG A 1 168 ? 11.445 43.781 42.562 1 83.5 168 ARG A N 1
ATOM 1249 C CA . ARG A 1 168 ? 11.758 45.125 43 1 83.5 168 ARG A CA 1
ATOM 1250 C C . ARG A 1 168 ? 10.523 46.031 42.969 1 83.5 168 ARG A C 1
ATOM 1252 O O . ARG A 1 168 ? 10.312 46.844 43.875 1 83.5 168 ARG A O 1
ATOM 1259 N N . ARG A 1 169 ? 9.734 45.875 42.031 1 84.88 169 ARG A N 1
ATOM 1260 C CA . ARG A 1 169 ? 8.531 46.688 41.906 1 84.88 169 ARG A CA 1
ATOM 1261 C C . ARG A 1 169 ? 7.496 46.281 42.969 1 84.88 169 ARG A C 1
ATOM 1263 O O . ARG A 1 169 ? 6.773 47.156 43.469 1 84.88 169 ARG A O 1
ATOM 1270 N N . VAL A 1 170 ? 7.43 45.062 43.281 1 82.75 170 VAL A N 1
ATOM 1271 C CA . VAL A 1 170 ? 6.516 44.594 44.312 1 82.75 170 VAL A CA 1
ATOM 1272 C C . VAL A 1 170 ? 6.957 45.156 45.688 1 82.75 170 VAL A C 1
ATOM 1274 O O . VAL A 1 170 ? 6.129 45.594 46.469 1 82.75 170 VAL A O 1
ATOM 1277 N N . GLU A 1 171 ? 8.188 45.156 45.844 1 85.69 171 GLU A N 1
ATOM 1278 C CA . GLU A 1 171 ? 8.734 45.688 47.094 1 85.69 171 GLU A CA 1
ATOM 1279 C C . GLU A 1 171 ? 8.508 47.188 47.219 1 85.69 171 GLU A C 1
ATOM 1281 O O . GLU A 1 171 ? 8.281 47.688 48.312 1 85.69 171 GLU A O 1
ATOM 1286 N N . ALA A 1 172 ? 8.438 47.812 46.062 1 86.5 172 ALA A N 1
ATOM 1287 C CA . ALA A 1 172 ? 8.203 49.25 46.031 1 86.5 172 ALA A CA 1
ATOM 1288 C C . ALA A 1 172 ? 6.715 49.594 46.031 1 86.5 172 ALA A C 1
ATOM 1290 O O . ALA A 1 172 ? 6.324 50.75 46.062 1 86.5 172 ALA A O 1
ATOM 1291 N N . GLY A 1 173 ? 5.809 48.469 46.031 1 81.75 173 GLY A N 1
ATOM 1292 C CA . GLY A 1 173 ? 4.367 48.656 46.062 1 81.75 173 GLY A CA 1
ATOM 1293 C C . GLY A 1 173 ? 3.791 49.062 44.719 1 81.75 173 GLY A C 1
ATOM 1294 O O . GLY A 1 173 ? 2.623 49.438 44.625 1 81.75 173 GLY A O 1
ATOM 1295 N N . ALA A 1 174 ? 4.602 48.969 43.719 1 81 174 ALA A N 1
ATOM 1296 C CA . ALA A 1 174 ? 4.199 49.438 42.375 1 81 174 ALA A CA 1
ATOM 1297 C C . ALA A 1 174 ? 3.561 48.281 41.594 1 81 174 ALA A C 1
ATOM 1299 O O . ALA A 1 174 ? 2.961 48.531 40.531 1 81 174 ALA A O 1
ATOM 1300 N N . SER A 1 175 ? 3.742 47.031 42.094 1 80.44 175 SER A N 1
ATOM 1301 C CA . SER A 1 175 ? 3.133 45.875 41.438 1 80.44 175 SER A CA 1
ATOM 1302 C C . SER A 1 175 ? 2.574 44.906 42.469 1 80.44 175 SER A C 1
ATOM 1304 O O . SER A 1 175 ? 2.984 44.906 43.625 1 80.44 175 SER A O 1
ATOM 1306 N N . SER A 1 176 ? 1.638 44.156 42.062 1 83.44 176 SER A N 1
ATOM 1307 C CA . SER A 1 176 ? 1.011 43.188 42.969 1 83.44 176 SER A CA 1
ATOM 1308 C C . SER A 1 176 ? 1.792 41.875 42.969 1 83.44 176 SER A C 1
ATOM 1310 O O . SER A 1 176 ? 2.525 41.562 42.031 1 83.44 176 SER A O 1
ATOM 1312 N N . VAL A 1 177 ? 1.618 41.188 44.031 1 83.5 177 VAL A N 1
ATOM 1313 C CA . VAL A 1 177 ? 2.195 39.844 44.219 1 83.5 177 VAL A CA 1
ATOM 1314 C C . VAL A 1 177 ? 1.634 38.906 43.125 1 83.5 177 VAL A C 1
ATOM 1316 O O . VAL A 1 177 ? 2.328 38 42.688 1 83.5 177 VAL A O 1
ATOM 1319 N N . ALA A 1 178 ? 0.49 39.25 42.688 1 84.75 178 ALA A N 1
ATOM 1320 C CA . ALA A 1 178 ? -0.152 38.438 41.625 1 84.75 178 ALA A CA 1
ATOM 1321 C C . ALA A 1 178 ? 0.646 38.5 40.344 1 84.75 178 ALA A C 1
ATOM 1323 O O . ALA A 1 178 ? 0.678 37.531 39.562 1 84.75 178 ALA A O 1
ATOM 1324 N N . GLU A 1 179 ? 1.351 39.5 40.219 1 86.56 179 GLU A N 1
ATOM 1325 C CA . GLU A 1 179 ? 2.139 39.656 39 1 86.56 179 GLU A CA 1
ATOM 1326 C C . GLU A 1 179 ? 3.363 38.75 39 1 86.56 179 GLU A C 1
ATOM 1328 O O . GLU A 1 179 ? 3.75 38.219 37.969 1 86.56 179 GLU A O 1
ATOM 1333 N N . THR A 1 180 ? 3.877 38.625 40.188 1 84.81 180 THR A N 1
ATOM 1334 C CA . THR A 1 180 ? 4.996 37.719 40.312 1 84.81 180 THR A CA 1
ATOM 1335 C C . THR A 1 180 ? 4.547 36.281 40.031 1 84.81 180 THR A C 1
ATOM 1337 O O . THR A 1 180 ? 5.246 35.531 39.344 1 84.81 180 THR A O 1
ATOM 1340 N N . GLY A 1 181 ? 3.441 35.938 40.5 1 86.88 181 GLY A N 1
ATOM 1341 C CA . GLY A 1 181 ? 2.879 34.625 40.219 1 86.88 181 GLY A CA 1
ATOM 1342 C C . GLY A 1 181 ? 2.627 34.375 38.75 1 86.88 181 GLY A C 1
ATOM 1343 O O . GLY A 1 181 ? 2.867 33.281 38.219 1 86.88 181 GLY A O 1
ATOM 1344 N N . ARG A 1 182 ? 2.201 35.375 38.031 1 88.31 182 ARG A N 1
ATOM 1345 C CA . ARG A 1 182 ? 1.941 35.281 36.594 1 88.31 182 ARG A CA 1
ATOM 1346 C C . ARG A 1 182 ? 3.223 35 35.812 1 88.31 182 ARG A C 1
ATOM 1348 O O . ARG A 1 182 ? 3.223 34.156 34.906 1 88.31 182 ARG A O 1
ATOM 1355 N N . ALA A 1 183 ? 4.25 35.625 36.188 1 88 183 ALA A N 1
ATOM 1356 C CA . ALA A 1 183 ? 5.535 35.406 35.531 1 88 183 ALA A CA 1
ATOM 1357 C C . ALA A 1 183 ? 6.059 34 35.812 1 88 183 ALA A C 1
ATOM 1359 O O . ALA A 1 183 ? 6.602 33.344 34.906 1 88 183 ALA A O 1
ATOM 1360 N N . GLU A 1 184 ? 5.848 33.625 37.031 1 89.38 184 GLU A N 1
ATOM 1361 C CA . GLU A 1 184 ? 6.289 32.281 37.406 1 89.38 184 GLU A CA 1
ATOM 1362 C C . GLU A 1 184 ? 5.512 31.203 36.656 1 89.38 184 GLU A C 1
ATOM 1364 O O . GLU A 1 184 ? 6.09 30.203 36.219 1 89.38 184 GLU A O 1
ATOM 1369 N N . VAL A 1 185 ? 4.254 31.391 36.469 1 91.81 185 VAL A N 1
ATOM 1370 C CA . VAL A 1 185 ? 3.42 30.453 35.719 1 91.81 185 VAL A CA 1
ATOM 1371 C C . VAL A 1 185 ? 3.863 30.422 34.281 1 91.81 185 VAL A C 1
ATOM 1373 O O . VAL A 1 185 ? 3.963 29.359 33.656 1 91.81 185 VAL A O 1
ATOM 1376 N N . ALA A 1 186 ? 4.105 31.547 33.688 1 91 186 ALA A N 1
ATOM 1377 C CA . ALA A 1 186 ? 4.547 31.625 32.312 1 91 186 ALA A CA 1
ATOM 1378 C C . ALA A 1 186 ? 5.848 30.859 32.094 1 91 186 ALA A C 1
ATOM 1380 O O . ALA A 1 186 ? 5.977 30.094 31.156 1 91 186 ALA A O 1
ATOM 1381 N N . SER A 1 187 ? 6.793 31.078 33.031 1 92.56 187 SER A N 1
ATOM 1382 C CA . SER A 1 187 ? 8.062 30.359 32.938 1 92.56 187 SER A CA 1
ATOM 1383 C C . SER A 1 187 ? 7.855 28.859 33.094 1 92.56 187 SER A C 1
ATOM 1385 O O . SER A 1 187 ? 8.43 28.062 32.375 1 92.56 187 SER A O 1
ATOM 1387 N N . ALA A 1 188 ? 6.996 28.469 34 1 93.94 188 ALA A N 1
ATOM 1388 C CA . ALA A 1 188 ? 6.73 27.047 34.281 1 93.94 188 ALA A CA 1
ATOM 1389 C C . ALA A 1 188 ? 6.094 26.375 33.062 1 93.94 188 ALA A C 1
ATOM 1391 O O . ALA A 1 188 ? 6.402 25.219 32.75 1 93.94 188 ALA A O 1
ATOM 1392 N N . LEU A 1 189 ? 5.254 27.078 32.375 1 92.62 189 LEU A N 1
ATOM 1393 C CA . LEU A 1 189 ? 4.586 26.516 31.219 1 92.62 189 LEU A CA 1
ATOM 1394 C C . LEU A 1 189 ? 5.582 26.297 30.078 1 92.62 189 LEU A C 1
ATOM 1396 O O . LEU A 1 189 ? 5.523 25.266 29.391 1 92.62 189 LEU A O 1
ATOM 1400 N N . VAL A 1 190 ? 6.465 27.172 29.875 1 94.44 190 VAL A N 1
ATOM 1401 C CA . VAL A 1 190 ? 7.477 27.016 28.844 1 94.44 190 VAL A CA 1
ATOM 1402 C C . VAL A 1 190 ? 8.438 25.891 29.234 1 94.44 190 VAL A C 1
ATOM 1404 O O . VAL A 1 190 ? 8.898 25.125 28.375 1 94.44 190 VAL A O 1
ATOM 1407 N N . LYS A 1 191 ? 8.742 25.859 30.547 1 95.81 191 LYS A N 1
ATOM 1408 C CA . LYS A 1 191 ? 9.586 24.766 31.031 1 95.81 191 LYS A CA 1
ATOM 1409 C C . LYS A 1 191 ? 8.922 23.422 30.781 1 95.81 191 LYS A C 1
ATOM 1411 O O . LYS A 1 191 ? 9.594 22.453 30.406 1 95.81 191 LYS A O 1
ATOM 1416 N N . ALA A 1 192 ? 7.629 23.344 30.938 1 95.5 192 ALA A N 1
ATOM 1417 C CA . ALA A 1 192 ? 6.883 22.125 30.625 1 95.5 192 ALA A CA 1
ATOM 1418 C C . ALA A 1 192 ? 6.996 21.781 29.141 1 95.5 192 ALA A C 1
ATOM 1420 O O . ALA A 1 192 ? 7.191 20.625 28.766 1 95.5 192 ALA A O 1
ATOM 1421 N N . ASP A 1 193 ? 6.891 22.719 28.297 1 94.62 193 ASP A N 1
ATOM 1422 C CA . ASP A 1 193 ? 7.027 22.531 26.859 1 94.62 193 ASP A CA 1
ATOM 1423 C C . ASP A 1 193 ? 8.43 22.031 26.5 1 94.62 193 ASP A C 1
ATOM 1425 O O . ASP A 1 193 ? 8.586 21.172 25.625 1 94.62 193 ASP A O 1
ATOM 1429 N N . ARG A 1 194 ? 9.398 22.625 27.141 1 96.62 194 ARG A N 1
ATOM 1430 C CA . ARG A 1 194 ? 10.773 22.188 26.922 1 96.62 194 ARG A CA 1
ATOM 1431 C C . ARG A 1 194 ? 10.953 20.719 27.266 1 96.62 194 ARG A C 1
ATOM 1433 O O . ARG A 1 194 ? 11.578 19.969 26.516 1 96.62 194 ARG A O 1
ATOM 1440 N N . GLU A 1 195 ? 10.336 20.297 28.422 1 96.44 195 GLU A N 1
ATOM 1441 C CA . GLU A 1 195 ? 10.453 18.906 28.828 1 96.44 195 GLU A CA 1
ATOM 1442 C C . GLU A 1 195 ? 9.742 17.984 27.844 1 96.44 195 GLU A C 1
ATOM 1444 O O . GLU A 1 195 ? 10.234 16.891 27.547 1 96.44 195 GLU A O 1
ATOM 1449 N N . ARG A 1 196 ? 8.609 18.406 27.375 1 96.06 196 ARG A N 1
ATOM 1450 C CA . ARG A 1 196 ? 7.902 17.641 26.359 1 96.06 196 ARG A CA 1
ATOM 1451 C C . ARG A 1 196 ? 8.75 17.5 25.094 1 96.06 196 ARG A C 1
ATOM 1453 O O . ARG A 1 196 ? 8.82 16.422 24.516 1 96.06 196 ARG A O 1
ATOM 1460 N N . THR A 1 197 ? 9.375 18.531 24.703 1 97.38 197 THR A N 1
ATOM 1461 C CA . THR A 1 197 ? 10.227 18.516 23.516 1 97.38 197 THR A CA 1
ATOM 1462 C C . THR A 1 197 ? 11.453 17.641 23.734 1 97.38 197 THR A C 1
ATOM 1464 O O . THR A 1 197 ? 11.922 16.969 22.828 1 97.38 197 THR A O 1
ATOM 1467 N N . ARG A 1 198 ? 11.938 17.688 24.969 1 96.81 198 ARG A N 1
ATOM 1468 C CA . ARG A 1 198 ? 13.07 16.828 25.297 1 96.81 198 ARG A CA 1
ATOM 1469 C C . ARG A 1 198 ? 12.703 15.359 25.188 1 96.81 198 ARG A C 1
ATOM 1471 O O . ARG A 1 198 ? 13.508 14.547 24.719 1 96.81 198 ARG A O 1
ATOM 1478 N N . SER A 1 199 ? 11.555 15.008 25.609 1 96.38 199 SER A N 1
ATOM 1479 C CA . SER A 1 199 ? 11.062 13.641 25.453 1 96.38 199 SER A CA 1
ATOM 1480 C C . SER A 1 199 ? 10.961 13.266 23.984 1 96.38 199 SER A C 1
ATOM 1482 O O . SER A 1 199 ? 11.359 12.164 23.594 1 96.38 199 SER A O 1
ATOM 1484 N N . ALA A 1 200 ? 10.438 14.164 23.188 1 96.12 200 ALA A N 1
ATOM 1485 C CA . ALA A 1 200 ? 10.336 13.938 21.75 1 96.12 200 ALA A CA 1
ATOM 1486 C C . ALA A 1 200 ? 11.719 13.773 21.125 1 96.12 200 ALA A C 1
ATOM 1488 O O . ALA A 1 200 ? 11.906 12.961 20.219 1 96.12 200 ALA A O 1
ATOM 1489 N N . LEU A 1 201 ? 12.68 14.617 21.578 1 96.56 201 LEU A N 1
ATOM 1490 C CA . LEU A 1 201 ? 14.047 14.523 21.078 1 96.56 201 LEU A CA 1
ATOM 1491 C C . LEU A 1 201 ? 14.656 13.164 21.406 1 96.56 201 LEU A C 1
ATOM 1493 O O . LEU A 1 201 ? 15.312 12.547 20.562 1 96.56 201 LEU A O 1
ATOM 1497 N N . ALA A 1 202 ? 14.398 12.711 22.609 1 95.62 202 ALA A N 1
ATOM 1498 C CA . ALA A 1 202 ? 14.906 11.398 23.016 1 95.62 202 ALA A CA 1
ATOM 1499 C C . ALA A 1 202 ? 14.352 10.297 22.125 1 95.62 202 ALA A C 1
ATOM 1501 O O . ALA A 1 202 ? 15.086 9.398 21.703 1 95.62 202 ALA A O 1
ATOM 1502 N N . THR A 1 203 ? 13.086 10.344 21.859 1 95.88 203 THR A N 1
ATOM 1503 C CA . THR A 1 203 ? 12.445 9.375 20.969 1 95.88 203 THR A CA 1
ATOM 1504 C C . THR A 1 203 ? 13.039 9.445 19.578 1 95.88 203 THR A C 1
ATOM 1506 O O . THR A 1 203 ? 13.359 8.414 18.969 1 95.88 203 THR A O 1
ATOM 1509 N N . ALA A 1 204 ? 13.172 10.672 19.031 1 97 204 ALA A N 1
ATOM 1510 C CA . ALA A 1 204 ? 13.727 10.859 17.703 1 97 204 ALA A CA 1
ATOM 1511 C C . ALA A 1 204 ? 15.156 10.336 17.609 1 97 204 ALA A C 1
ATOM 1513 O O . ALA A 1 204 ? 15.547 9.734 16.609 1 97 204 ALA A O 1
ATOM 1514 N N . ARG A 1 205 ? 15.93 10.609 18.641 1 96.25 205 ARG A N 1
ATOM 1515 C CA . ARG A 1 205 ? 17.297 10.117 18.688 1 96.25 205 ARG A CA 1
ATOM 1516 C C . ARG A 1 205 ? 17.344 8.594 18.672 1 96.25 205 ARG A C 1
ATOM 1518 O O . ARG A 1 205 ? 18.188 7.992 18 1 96.25 205 ARG A O 1
ATOM 1525 N N . ARG A 1 206 ? 16.469 7.969 19.406 1 95.62 206 ARG A N 1
ATOM 1526 C CA . ARG A 1 206 ? 16.391 6.512 19.422 1 95.62 206 ARG A CA 1
ATOM 1527 C C . ARG A 1 206 ? 16.016 5.969 18.047 1 95.62 206 ARG A C 1
ATOM 1529 O O . ARG A 1 206 ? 16.594 4.977 17.594 1 95.62 206 ARG A O 1
ATOM 1536 N N . GLU A 1 207 ? 15.102 6.578 17.453 1 96.25 207 GLU A N 1
ATOM 1537 C CA . GLU A 1 207 ? 14.695 6.16 16.109 1 96.25 207 GLU A CA 1
ATOM 1538 C C . GLU A 1 207 ? 15.859 6.242 15.125 1 96.25 207 GLU A C 1
ATOM 1540 O O . GLU A 1 207 ? 16.062 5.328 14.32 1 96.25 207 GLU A O 1
ATOM 1545 N N . LEU A 1 208 ? 16.547 7.395 15.188 1 96.62 208 LEU A N 1
ATOM 1546 C CA . LEU A 1 208 ? 17.703 7.559 14.312 1 96.62 208 LEU A CA 1
ATOM 1547 C C . LEU A 1 208 ? 18.766 6.512 14.617 1 96.62 208 LEU A C 1
ATOM 1549 O O . LEU A 1 208 ? 19.359 5.934 13.703 1 96.62 208 LEU A O 1
ATOM 1553 N N . ALA A 1 209 ? 18.953 6.234 15.875 1 95.94 209 ALA A N 1
ATOM 1554 C CA . ALA A 1 209 ? 19.938 5.242 16.297 1 95.94 209 ALA A CA 1
ATOM 1555 C C . ALA A 1 209 ? 19.578 3.855 15.766 1 95.94 209 ALA A C 1
ATOM 1557 O O . ALA A 1 209 ? 20.453 3.117 15.297 1 95.94 209 ALA A O 1
ATOM 1558 N N . ILE A 1 210 ? 18.312 3.49 15.781 1 95.5 210 ILE A N 1
ATOM 1559 C CA . ILE A 1 210 ? 17.844 2.191 15.312 1 95.5 210 ILE A CA 1
ATOM 1560 C C . ILE A 1 210 ? 18.094 2.07 13.812 1 95.5 210 ILE A C 1
ATOM 1562 O O . ILE A 1 210 ? 18.516 1.018 13.328 1 95.5 210 ILE A O 1
ATOM 1566 N N . LEU A 1 211 ? 17.859 3.133 13.07 1 95.81 211 LEU A N 1
ATOM 1567 C CA . LEU A 1 211 ? 18.109 3.129 11.633 1 95.81 211 LEU A CA 1
ATOM 1568 C C . LEU A 1 211 ? 19.594 2.898 11.344 1 95.81 211 LEU A C 1
ATOM 1570 O O . LEU A 1 211 ? 19.953 2.334 10.305 1 95.81 211 LEU A O 1
ATOM 1574 N N . MET A 1 212 ? 20.438 3.33 12.305 1 94.94 212 MET A N 1
ATOM 1575 C CA . MET A 1 212 ? 21.875 3.203 12.133 1 94.94 212 MET A CA 1
ATOM 1576 C C . MET A 1 212 ? 22.375 1.875 12.695 1 94.94 212 MET A C 1
ATOM 1578 O O . MET A 1 212 ? 23.578 1.616 12.711 1 94.94 212 MET A O 1
ATOM 1582 N N . GLY A 1 213 ? 21.484 1.031 13.219 1 93.12 213 GLY A N 1
ATOM 1583 C CA . GLY A 1 213 ? 21.844 -0.307 13.664 1 93.12 213 GLY A CA 1
ATOM 1584 C C . GLY A 1 213 ? 22.141 -0.381 15.148 1 93.12 213 GLY A C 1
ATOM 1585 O O . GLY A 1 213 ? 22.578 -1.423 15.648 1 93.12 213 GLY A O 1
ATOM 1586 N N . ASP A 1 214 ? 21.891 0.772 15.805 1 91.75 214 ASP A N 1
ATOM 1587 C CA . ASP A 1 214 ? 22.156 0.794 17.234 1 91.75 214 ASP A CA 1
ATOM 1588 C C . ASP A 1 214 ? 20.891 0.535 18.047 1 91.75 214 ASP A C 1
ATOM 1590 O O . ASP A 1 214 ? 19.781 0.709 17.531 1 91.75 214 ASP A O 1
ATOM 1594 N N . THR A 1 215 ? 20.984 0.04 19.234 1 90.06 215 THR A N 1
ATOM 1595 C CA . THR A 1 215 ? 19.844 -0.158 20.125 1 90.06 215 THR A CA 1
ATOM 1596 C C . THR A 1 215 ? 19.609 1.08 20.984 1 90.06 215 THR A C 1
ATOM 1598 O O . THR A 1 215 ? 18.531 1.247 21.562 1 90.06 215 THR A O 1
ATOM 1601 N N . ALA A 1 216 ? 20.688 1.923 21.125 1 87.62 216 ALA A N 1
ATOM 1602 C CA . ALA A 1 216 ? 20.594 3.176 21.859 1 87.62 216 ALA A CA 1
ATOM 1603 C C . ALA A 1 216 ? 21.406 4.277 21.188 1 87.62 216 ALA A C 1
ATOM 1605 O O . ALA A 1 216 ? 22.344 3.994 20.438 1 87.62 216 ALA A O 1
ATOM 1606 N N . ALA A 1 217 ? 20.938 5.453 21.438 1 83.88 217 ALA A N 1
ATOM 1607 C CA . ALA A 1 217 ? 21.656 6.59 20.844 1 83.88 217 ALA A CA 1
ATOM 1608 C C . ALA A 1 217 ? 23.031 6.754 21.469 1 83.88 217 ALA A C 1
ATOM 1610 O O . ALA A 1 217 ? 23.172 6.934 22.672 1 83.88 217 ALA A O 1
ATOM 1611 N N . LYS A 1 218 ? 24.094 6.66 20.688 1 83.25 218 LYS A N 1
ATOM 1612 C CA . LYS A 1 218 ? 25.469 6.816 21.125 1 83.25 218 LYS A CA 1
ATOM 1613 C C . LYS A 1 218 ? 26 8.203 20.797 1 83.25 218 LYS A C 1
ATOM 1615 O O . LYS A 1 218 ? 27.203 8.445 20.875 1 83.25 218 LYS A O 1
ATOM 1620 N N . PHE A 1 219 ? 25.156 9.016 20.266 1 86.56 219 PHE A N 1
ATOM 1621 C CA . PHE A 1 219 ? 25.5 10.406 19.984 1 86.56 219 PHE A CA 1
ATOM 1622 C C . PHE A 1 219 ? 24.656 11.359 20.812 1 86.56 219 PHE A C 1
ATOM 1624 O O . PHE A 1 219 ? 23.5 11.055 21.141 1 86.56 219 PHE A O 1
ATOM 1631 N N . ALA A 1 220 ? 25.297 12.422 21.172 1 84.88 220 ALA A N 1
ATOM 1632 C CA . ALA A 1 220 ? 24.594 13.383 22.031 1 84.88 220 ALA A CA 1
ATOM 1633 C C . ALA A 1 220 ? 23.812 14.391 21.203 1 84.88 220 ALA A C 1
ATOM 1635 O O . ALA A 1 220 ? 22.703 14.789 21.578 1 84.88 220 ALA A O 1
ATOM 1636 N N . ALA A 1 221 ? 24.375 14.789 20.094 1 90.88 221 ALA A N 1
ATOM 1637 C CA . ALA A 1 221 ? 23.766 15.805 19.234 1 90.88 221 ALA A CA 1
ATOM 1638 C C . ALA A 1 221 ? 24.141 15.586 17.766 1 90.88 221 ALA A C 1
ATOM 1640 O O . ALA A 1 221 ? 25.078 14.844 17.469 1 90.88 221 ALA A O 1
ATOM 1641 N N . VAL A 1 222 ? 23.266 16.078 16.969 1 93.19 222 VAL A N 1
ATOM 1642 C CA . VAL A 1 222 ? 23.562 16.047 15.547 1 93.19 222 VAL A CA 1
ATOM 1643 C C . VAL A 1 222 ? 23.984 17.438 15.078 1 93.19 222 VAL A C 1
ATOM 1645 O O . VAL A 1 222 ? 23.547 18.453 15.641 1 93.19 222 VAL A O 1
ATOM 1648 N N . SER A 1 223 ? 24.922 17.406 14.141 1 91.62 223 SER A N 1
ATOM 1649 C CA . SER A 1 223 ? 25.391 18.672 13.602 1 91.62 223 SER A CA 1
ATOM 1650 C C . SER A 1 223 ? 24.734 18.984 12.258 1 91.62 223 SER A C 1
ATOM 1652 O O . SER A 1 223 ? 24.562 18.094 11.43 1 91.62 223 SER A O 1
ATOM 1654 N N . GLY A 1 224 ? 24.219 20.188 12.109 1 86.62 224 GLY A N 1
ATOM 1655 C CA . GLY A 1 224 ? 23.625 20.641 10.852 1 86.62 224 GLY A CA 1
ATOM 1656 C C . GLY A 1 224 ? 23.062 22.047 10.93 1 86.62 224 GLY A C 1
ATOM 1657 O O . GLY A 1 224 ? 22.938 22.609 12.016 1 86.62 224 GLY A O 1
ATOM 1658 N N . ARG A 1 225 ? 22.953 22.531 9.703 1 82.12 225 ARG A N 1
ATOM 1659 C CA . ARG A 1 225 ? 22.391 23.891 9.617 1 82.12 225 ARG A CA 1
ATOM 1660 C C . ARG A 1 225 ? 21 23.859 8.992 1 82.12 225 ARG A C 1
ATOM 1662 O O . ARG A 1 225 ? 20.859 23.625 7.793 1 82.12 225 ARG A O 1
ATOM 1669 N N . LEU A 1 226 ? 20 24.203 9.797 1 85.12 226 LEU A N 1
ATOM 1670 C CA . LEU A 1 226 ? 18.625 24.266 9.297 1 85.12 226 LEU A CA 1
ATOM 1671 C C . LEU A 1 226 ? 18.375 25.562 8.531 1 85.12 226 LEU A C 1
ATOM 1673 O O . LEU A 1 226 ? 17.406 25.672 7.781 1 85.12 226 LEU A O 1
ATOM 1677 N N . GLU A 1 227 ? 19.297 26.5 8.711 1 81.44 227 GLU A N 1
ATOM 1678 C CA . GLU A 1 227 ? 19.109 27.828 8.148 1 81.44 227 GLU A CA 1
ATOM 1679 C C . GLU A 1 227 ? 19.422 27.844 6.656 1 81.44 227 GLU A C 1
ATOM 1681 O O . GLU A 1 227 ? 19 28.75 5.938 1 81.44 227 GLU A O 1
ATOM 1686 N N . ALA A 1 228 ? 20.078 26.844 6.25 1 76 228 ALA A N 1
ATOM 1687 C CA . ALA A 1 228 ? 20.469 26.781 4.84 1 76 228 ALA A CA 1
ATOM 1688 C C . ALA A 1 228 ? 19.281 26.359 3.975 1 76 228 ALA A C 1
ATOM 1690 O O . ALA A 1 228 ? 18.828 25.203 4.047 1 76 228 ALA A O 1
ATOM 1691 N N . ILE A 1 229 ? 18.688 27.422 3.326 1 81.62 229 ILE A N 1
ATOM 1692 C CA . ILE A 1 229 ? 17.562 27.156 2.453 1 81.62 229 ILE A CA 1
ATOM 1693 C C . ILE A 1 229 ? 17.938 27.453 1.004 1 81.62 229 ILE A C 1
ATOM 1695 O O . ILE A 1 229 ? 18.547 28.484 0.715 1 81.62 229 ILE A O 1
ATOM 1699 N N . GLY A 1 230 ? 17.922 26.422 0.169 1 75.81 230 GLY A N 1
ATOM 1700 C CA . GLY A 1 230 ? 18.203 26.625 -1.242 1 75.81 230 GLY A CA 1
ATOM 1701 C C . GLY A 1 230 ? 16.953 26.781 -2.088 1 75.81 230 GLY A C 1
ATOM 1702 O O . GLY A 1 230 ? 15.844 26.844 -1.559 1 75.81 230 GLY A O 1
ATOM 1703 N N . LYS A 1 231 ? 17.188 27.016 -3.369 1 79.12 231 LYS A N 1
ATOM 1704 C CA . LYS A 1 231 ? 16.094 27.125 -4.332 1 79.12 231 LYS A CA 1
ATOM 1705 C C . LYS A 1 231 ? 15.719 25.75 -4.879 1 79.12 231 LYS A C 1
ATOM 1707 O O . LYS A 1 231 ? 16.562 25.047 -5.449 1 79.12 231 LYS A O 1
ATOM 1712 N N . PRO A 1 232 ? 14.508 25.406 -4.617 1 81.38 232 PRO A N 1
ATOM 1713 C CA . PRO A 1 232 ? 14.086 24.109 -5.141 1 81.38 232 PRO A CA 1
ATOM 1714 C C . PRO A 1 232 ? 14.008 24.078 -6.668 1 81.38 232 PRO A C 1
ATOM 1716 O O . PRO A 1 232 ? 13.766 25.125 -7.293 1 81.38 232 PRO A O 1
ATOM 1719 N N . PRO A 1 233 ? 14.273 22.953 -7.262 1 81.19 233 PRO A N 1
ATOM 1720 C CA . PRO A 1 233 ? 14.055 22.812 -8.703 1 81.19 233 PRO A CA 1
ATOM 1721 C C . PRO A 1 233 ? 12.578 22.922 -9.086 1 81.19 233 PRO A C 1
ATOM 1723 O O . PRO A 1 233 ? 11.711 22.953 -8.211 1 81.19 233 PRO A O 1
ATOM 1726 N N . ALA A 1 234 ? 12.383 23 -10.43 1 85.19 234 ALA A N 1
ATOM 1727 C CA . ALA A 1 234 ? 11 23.016 -10.914 1 85.19 234 ALA A CA 1
ATOM 1728 C C . ALA A 1 234 ? 10.312 21.672 -10.688 1 85.19 234 ALA A C 1
ATOM 1730 O O . ALA A 1 234 ? 10.961 20.625 -10.734 1 85.19 234 ALA A O 1
ATOM 1731 N N . PHE A 1 235 ? 9.016 21.781 -10.461 1 84.56 235 PHE A N 1
ATOM 1732 C CA . PHE A 1 235 ? 8.266 20.562 -10.18 1 84.56 235 PHE A CA 1
ATOM 1733 C C . PHE A 1 235 ? 8.359 19.594 -11.344 1 84.56 235 PHE A C 1
ATOM 1735 O O . PHE A 1 235 ? 8.422 18.375 -11.141 1 84.56 235 PHE A O 1
ATOM 1742 N N . GLN A 1 236 ? 8.406 20.078 -12.5 1 85.38 236 GLN A N 1
ATOM 1743 C CA . GLN A 1 236 ? 8.492 19.234 -13.688 1 85.38 236 GLN A CA 1
ATOM 1744 C C . GLN A 1 236 ? 9.781 18.422 -13.688 1 85.38 236 GLN A C 1
ATOM 1746 O O . GLN A 1 236 ? 9.789 17.266 -14.141 1 85.38 236 GLN A O 1
ATOM 1751 N N . SER A 1 237 ? 10.852 19 -13.219 1 86.06 237 SER A N 1
ATOM 1752 C CA . SER A 1 237 ? 12.117 18.281 -13.125 1 86.06 237 SER A CA 1
ATOM 1753 C C . SER A 1 237 ? 12.031 17.141 -12.109 1 86.06 237 SER A C 1
ATOM 1755 O O . SER A 1 237 ? 12.633 16.078 -12.305 1 86.06 237 SER A O 1
ATOM 1757 N N . VAL A 1 238 ? 11.25 17.359 -11.07 1 87.38 238 VAL A N 1
ATOM 1758 C CA . VAL A 1 238 ? 11.047 16.328 -10.047 1 87.38 238 VAL A CA 1
ATOM 1759 C C . VAL A 1 238 ? 10.242 15.172 -10.633 1 87.38 238 VAL A C 1
ATOM 1761 O O . VAL A 1 238 ? 10.578 14 -10.422 1 87.38 238 VAL A O 1
ATOM 1764 N N . ILE A 1 239 ? 9.289 15.516 -11.461 1 86.19 239 ILE A N 1
ATOM 1765 C CA . ILE A 1 239 ? 8.453 14.5 -12.086 1 86.19 239 ILE A CA 1
ATOM 1766 C C . ILE A 1 239 ? 9.297 13.664 -13.047 1 86.19 239 ILE A C 1
ATOM 1768 O O . ILE A 1 239 ? 9.164 12.438 -13.086 1 86.19 239 ILE A O 1
ATOM 1772 N N . ALA A 1 240 ? 10.125 14.273 -13.797 1 86.5 240 ALA A N 1
ATOM 1773 C CA . ALA A 1 240 ? 10.992 13.57 -14.734 1 86.5 240 ALA A CA 1
ATOM 1774 C C . ALA A 1 240 ? 11.938 12.617 -14.008 1 86.5 240 ALA A C 1
ATOM 1776 O O . ALA A 1 240 ? 12.219 11.523 -14.492 1 86.5 240 ALA A O 1
ATOM 1777 N N . ALA A 1 241 ? 12.352 13.023 -12.906 1 86.88 241 ALA A N 1
ATOM 1778 C CA . ALA A 1 241 ? 13.273 12.211 -12.125 1 86.88 241 ALA A CA 1
ATOM 1779 C C . ALA A 1 241 ? 12.562 11 -11.523 1 86.88 241 ALA A C 1
ATOM 1781 O O . ALA A 1 241 ? 13.188 9.961 -11.281 1 86.88 241 ALA A O 1
ATOM 1782 N N . ILE A 1 242 ? 11.312 11.102 -11.32 1 88.06 242 ILE A N 1
ATOM 1783 C CA . ILE A 1 242 ? 10.516 10.016 -10.758 1 88.06 242 ILE A CA 1
ATOM 1784 C C . ILE A 1 242 ? 10.516 8.828 -11.719 1 88.06 242 ILE A C 1
ATOM 1786 O O . ILE A 1 242 ? 10.516 7.672 -11.281 1 88.06 242 ILE A O 1
ATOM 1790 N N . ASP A 1 243 ? 10.578 9.109 -13.008 1 88.12 243 ASP A N 1
ATOM 1791 C CA . ASP A 1 243 ? 10.555 8.039 -14 1 88.12 243 ASP A CA 1
ATOM 1792 C C . ASP A 1 243 ? 11.828 7.203 -13.93 1 88.12 243 ASP A C 1
ATOM 1794 O O . ASP A 1 243 ? 11.844 6.047 -14.359 1 88.12 243 ASP A O 1
ATOM 1798 N N . ALA A 1 244 ? 12.812 7.789 -13.273 1 88.62 244 ALA A N 1
ATOM 1799 C CA . ALA A 1 244 ? 14.078 7.082 -13.133 1 88.62 244 ALA A CA 1
ATOM 1800 C C . ALA A 1 244 ? 14.188 6.41 -11.773 1 88.62 244 ALA A C 1
ATOM 1802 O O . ALA A 1 244 ? 15.195 5.762 -11.469 1 88.62 244 ALA A O 1
ATOM 1803 N N . ASN A 1 245 ? 13.156 6.535 -10.961 1 91.25 245 ASN A N 1
ATOM 1804 C CA . ASN A 1 245 ? 13.133 5.906 -9.648 1 91.25 245 ASN A CA 1
ATOM 1805 C C . ASN A 1 245 ? 13.141 4.383 -9.758 1 91.25 245 ASN A C 1
ATOM 1807 O O . ASN A 1 245 ? 12.352 3.805 -10.508 1 91.25 245 ASN A O 1
ATOM 1811 N N . PRO A 1 246 ? 14.062 3.721 -9.039 1 92.94 246 PRO A N 1
ATOM 1812 C CA . PRO A 1 246 ? 14.148 2.26 -9.102 1 92.94 246 PRO A CA 1
ATOM 1813 C C . PRO A 1 246 ? 12.812 1.575 -8.844 1 92.94 246 PRO A C 1
ATOM 1815 O O . PRO A 1 246 ? 12.547 0.499 -9.383 1 92.94 246 PRO A O 1
ATOM 1818 N N . GLN A 1 247 ? 11.93 2.121 -8.07 1 92.38 247 GLN A N 1
ATOM 1819 C CA . GLN A 1 247 ? 10.617 1.538 -7.82 1 92.38 247 GLN A CA 1
ATOM 1820 C C . GLN A 1 247 ? 9.797 1.46 -9.102 1 92.38 247 GLN A C 1
ATOM 1822 O O . GLN A 1 247 ? 8.977 0.556 -9.266 1 92.38 247 GLN A O 1
ATOM 1827 N N . LEU A 1 248 ? 10.031 2.453 -10.016 1 93.25 248 LEU A N 1
ATOM 1828 C CA . LEU A 1 248 ? 9.312 2.447 -11.281 1 93.25 248 LEU A CA 1
ATOM 1829 C C . LEU A 1 248 ? 10.078 1.661 -12.344 1 93.25 248 LEU A C 1
ATOM 1831 O O . LEU A 1 248 ? 9.477 0.952 -13.148 1 93.25 248 LEU A O 1
ATOM 1835 N N . VAL A 1 249 ? 11.391 1.778 -12.305 1 93.44 249 VAL A N 1
ATOM 1836 C CA . VAL A 1 249 ? 12.234 1.102 -13.281 1 93.44 249 VAL A CA 1
ATOM 1837 C C . VAL A 1 249 ? 12.07 -0.411 -13.141 1 93.44 249 VAL A C 1
ATOM 1839 O O . VAL A 1 249 ? 12.133 -1.14 -14.141 1 93.44 249 VAL A O 1
ATOM 1842 N N . ARG A 1 250 ? 11.789 -0.882 -11.898 1 94.94 250 ARG A N 1
ATOM 1843 C CA . ARG A 1 250 ? 11.633 -2.307 -11.625 1 94.94 250 ARG A CA 1
ATOM 1844 C C . ARG A 1 250 ? 10.516 -2.906 -12.484 1 94.94 250 ARG A C 1
ATOM 1846 O O . ARG A 1 250 ? 10.57 -4.086 -12.844 1 94.94 250 ARG A O 1
ATOM 1853 N N . TRP A 1 251 ? 9.547 -2.092 -12.875 1 96 251 TRP A N 1
ATOM 1854 C CA . TRP A 1 251 ? 8.391 -2.596 -13.609 1 96 251 TRP A CA 1
ATOM 1855 C C . TRP A 1 251 ? 8.781 -2.986 -15.031 1 96 251 TRP A C 1
ATOM 1857 O O . TRP A 1 251 ? 8.086 -3.779 -15.672 1 96 251 TRP A O 1
ATOM 1867 N N . LYS A 1 252 ? 9.922 -2.424 -15.57 1 95.62 252 LYS A N 1
ATOM 1868 C CA . LYS A 1 252 ? 10.438 -2.9 -16.844 1 95.62 252 LYS A CA 1
ATOM 1869 C C . LYS A 1 252 ? 10.875 -4.359 -16.75 1 95.62 252 LYS A C 1
ATOM 1871 O O . LYS A 1 252 ? 10.594 -5.152 -17.656 1 95.62 252 LYS A O 1
ATOM 1876 N N . ALA A 1 253 ? 11.5 -4.66 -15.633 1 96.5 253 ALA A N 1
ATOM 1877 C CA . ALA A 1 253 ? 11.93 -6.039 -15.414 1 96.5 253 ALA A CA 1
ATOM 1878 C C . ALA A 1 253 ? 10.742 -6.953 -15.156 1 96.5 253 ALA A C 1
ATOM 1880 O O . ALA A 1 253 ? 10.703 -8.086 -15.633 1 96.5 253 ALA A O 1
ATOM 1881 N N . VAL A 1 254 ? 9.766 -6.488 -14.445 1 96.88 254 VAL A N 1
ATOM 1882 C CA . VAL A 1 254 ? 8.562 -7.27 -14.172 1 96.88 254 VAL A CA 1
ATOM 1883 C C . VAL A 1 254 ? 7.809 -7.535 -15.469 1 96.88 254 VAL A C 1
ATOM 1885 O O . VAL A 1 254 ? 7.312 -8.641 -15.695 1 96.88 254 VAL A O 1
ATOM 1888 N N . TYR A 1 255 ? 7.785 -6.527 -16.359 1 97.56 255 TYR A N 1
ATOM 1889 C CA . TYR A 1 255 ? 7.164 -6.699 -17.672 1 97.56 255 TYR A CA 1
ATOM 1890 C C . TYR A 1 255 ? 7.891 -7.766 -18.484 1 97.56 255 TYR A C 1
ATOM 1892 O O . TYR A 1 255 ? 7.258 -8.625 -19.094 1 97.56 255 TYR A O 1
ATOM 1900 N N . ALA A 1 256 ? 9.195 -7.672 -18.438 1 97.12 256 ALA A N 1
ATOM 1901 C CA . ALA A 1 256 ? 9.992 -8.672 -19.156 1 97.12 256 ALA A CA 1
ATOM 1902 C C . ALA A 1 256 ? 9.734 -10.07 -18.594 1 97.12 256 ALA A C 1
ATOM 1904 O O . ALA A 1 256 ? 9.625 -11.031 -19.359 1 97.12 256 ALA A O 1
ATOM 1905 N N . GLN A 1 257 ? 9.641 -10.148 -17.312 1 96.62 257 GLN A N 1
ATOM 1906 C CA . GLN A 1 257 ? 9.359 -11.43 -16.672 1 96.62 257 GLN A CA 1
ATOM 1907 C C . GLN A 1 257 ? 7.992 -11.961 -17.094 1 96.62 257 GLN A C 1
ATOM 1909 O O . GLN A 1 257 ? 7.863 -13.125 -17.484 1 96.62 257 GLN A O 1
ATOM 1914 N N . ARG A 1 258 ? 6.973 -11.109 -17.031 1 97.62 258 ARG A N 1
ATOM 1915 C CA . ARG A 1 258 ? 5.617 -11.508 -17.406 1 97.62 258 ARG A CA 1
ATOM 1916 C C . ARG A 1 258 ? 5.539 -11.859 -18.891 1 97.62 258 ARG A C 1
ATOM 1918 O O . ARG A 1 258 ? 4.801 -12.766 -19.281 1 97.62 258 ARG A O 1
ATOM 1925 N N . ASN A 1 259 ? 6.289 -11.133 -19.688 1 97.56 259 ASN A N 1
ATOM 1926 C CA . ASN A 1 259 ? 6.34 -11.438 -21.125 1 97.56 259 ASN A CA 1
ATOM 1927 C C . ASN A 1 259 ? 6.965 -12.805 -21.375 1 97.56 259 ASN A C 1
ATOM 1929 O O . ASN A 1 259 ? 6.477 -13.562 -22.219 1 97.56 259 ASN A O 1
ATOM 1933 N N . ALA A 1 260 ? 8.016 -13.078 -20.641 1 97.19 260 ALA A N 1
ATOM 1934 C CA . ALA A 1 260 ? 8.641 -14.391 -20.75 1 97.19 260 ALA A CA 1
ATOM 1935 C C . ALA A 1 260 ? 7.699 -15.5 -20.281 1 97.19 260 ALA A C 1
ATOM 1937 O O . ALA A 1 260 ? 7.652 -16.578 -20.875 1 97.19 260 ALA A O 1
ATOM 1938 N N . GLU A 1 261 ? 6.938 -15.266 -19.297 1 96.62 261 GLU A N 1
ATOM 1939 C CA . GLU A 1 261 ? 5.949 -16.219 -18.797 1 96.62 261 GLU A CA 1
ATOM 1940 C C . GLU A 1 261 ? 4.832 -16.438 -19.828 1 96.62 261 GLU A C 1
ATOM 1942 O O . GLU A 1 261 ? 4.328 -17.547 -19.969 1 96.62 261 GLU A O 1
ATOM 1947 N N . LEU A 1 262 ? 4.418 -15.336 -20.516 1 97.69 262 LEU A N 1
ATOM 1948 C CA . LEU A 1 262 ? 3.441 -15.469 -21.594 1 97.69 262 LEU A CA 1
ATOM 1949 C C . LEU A 1 262 ? 3.994 -16.328 -22.719 1 97.69 262 LEU A C 1
ATOM 1951 O O . LEU A 1 262 ? 3.295 -17.203 -23.25 1 97.69 262 LEU A O 1
ATOM 1955 N N . LEU A 1 263 ? 5.277 -16.094 -23.031 1 97.19 263 LEU A N 1
ATOM 1956 C CA . LEU A 1 263 ? 5.91 -16.906 -24.062 1 97.19 263 LEU A CA 1
ATOM 1957 C C . LEU A 1 263 ? 5.949 -18.375 -23.656 1 97.19 263 LEU A C 1
ATOM 1959 O O . LEU A 1 263 ? 5.664 -19.266 -24.469 1 97.19 263 LEU A O 1
ATOM 1963 N N . LEU A 1 264 ? 6.234 -18.641 -22.391 1 95.69 264 LEU A N 1
ATOM 1964 C CA . LEU A 1 264 ? 6.242 -20.016 -21.875 1 95.69 264 LEU A CA 1
ATOM 1965 C C . LEU A 1 264 ? 4.852 -20.641 -21.969 1 95.69 264 LEU A C 1
ATOM 1967 O O . LEU A 1 264 ? 4.715 -21.797 -22.359 1 95.69 264 LEU A O 1
ATOM 1971 N N . ALA A 1 265 ? 3.85 -19.844 -21.641 1 96.38 265 ALA A N 1
ATOM 1972 C CA . ALA A 1 265 ? 2.477 -20.344 -21.734 1 96.38 265 ALA A CA 1
ATOM 1973 C C . ALA A 1 265 ? 2.1 -20.656 -23.172 1 96.38 265 ALA A C 1
ATOM 1975 O O . ALA A 1 265 ? 1.41 -21.641 -23.438 1 96.38 265 ALA A O 1
ATOM 1976 N N . ARG A 1 266 ? 2.609 -19.922 -24.172 1 96.62 266 ARG A N 1
ATOM 1977 C CA . ARG A 1 266 ? 2.305 -20.109 -25.594 1 96.62 266 ARG A CA 1
ATOM 1978 C C . ARG A 1 266 ? 3.037 -21.328 -26.156 1 96.62 266 ARG A C 1
ATOM 1980 O O . ARG A 1 266 ? 2.562 -21.953 -27.094 1 96.62 266 ARG A O 1
ATOM 1987 N N . LEU A 1 267 ? 4.164 -21.609 -25.484 1 95.94 267 LEU A N 1
ATOM 1988 C CA . LEU A 1 267 ? 4.977 -22.703 -25.984 1 95.94 267 LEU A CA 1
ATOM 1989 C C . LEU A 1 267 ? 4.562 -24.016 -25.344 1 95.94 267 LEU A C 1
ATOM 1991 O O . LEU A 1 267 ? 4.895 -25.094 -25.844 1 95.94 267 LEU A O 1
ATOM 1995 N N . LYS A 1 268 ? 3.758 -24 -24.266 1 93.75 268 LYS A N 1
ATOM 1996 C CA . LYS A 1 268 ? 3.412 -25.188 -23.484 1 93.75 268 LYS A CA 1
ATOM 1997 C C . LYS A 1 268 ? 2.639 -26.188 -24.328 1 93.75 268 LYS A C 1
ATOM 1999 O O . LYS A 1 268 ? 2.848 -27.406 -24.219 1 93.75 268 LYS A O 1
ATOM 2004 N N . PRO A 1 269 ? 1.76 -25.719 -25.375 1 92.88 269 PRO A N 1
ATOM 2005 C CA . PRO A 1 269 ? 1.009 -26.688 -26.172 1 92.88 269 PRO A CA 1
ATOM 2006 C C . PRO A 1 269 ? 1.895 -27.453 -27.141 1 92.88 269 PRO A C 1
ATOM 2008 O O . PRO A 1 269 ? 1.495 -28.516 -27.641 1 92.88 269 PRO A O 1
ATOM 2011 N N . TYR A 1 270 ? 3.041 -26.969 -27.406 1 93.56 270 TYR A N 1
ATOM 2012 C CA . TYR A 1 270 ? 3.943 -27.703 -28.297 1 93.56 270 TYR A CA 1
ATOM 2013 C C . TYR A 1 270 ? 4.617 -28.844 -27.547 1 93.56 270 TYR A C 1
ATOM 2015 O O . TYR A 1 270 ? 5.27 -28.641 -26.531 1 93.56 270 TYR A O 1
ATOM 2023 N N . PRO A 1 271 ? 4.484 -30.016 -28.031 1 92.12 271 PRO A N 1
ATOM 2024 C CA . PRO A 1 271 ? 4.848 -31.203 -27.266 1 92.12 271 PRO A CA 1
ATOM 2025 C C . PRO A 1 271 ? 6.355 -31.359 -27.094 1 92.12 271 PRO A C 1
ATOM 2027 O O . PRO A 1 271 ? 7.125 -30.969 -27.969 1 92.12 271 PRO A O 1
ATOM 2030 N N . ASP A 1 272 ? 6.75 -31.906 -26.016 1 92.19 272 ASP A N 1
ATOM 2031 C CA . ASP A 1 272 ? 8.109 -32.375 -25.781 1 92.19 272 ASP A CA 1
ATOM 2032 C C . ASP A 1 272 ? 8.25 -33.844 -26.203 1 92.19 272 ASP A C 1
ATOM 2034 O O . ASP A 1 272 ? 7.258 -34.562 -26.297 1 92.19 272 ASP A O 1
ATOM 2038 N N . VAL A 1 273 ? 9.461 -34.25 -26.594 1 93.56 273 VAL A N 1
ATOM 2039 C CA . VAL A 1 273 ? 9.703 -35.594 -27.109 1 93.56 273 VAL A CA 1
ATOM 2040 C C . VAL A 1 273 ? 10.516 -36.375 -26.094 1 93.56 273 VAL A C 1
ATOM 2042 O O . VAL A 1 273 ? 11.516 -35.906 -25.562 1 93.56 273 VAL A O 1
ATOM 2045 N N . THR A 1 274 ? 10.023 -37.531 -25.828 1 95.12 274 THR A N 1
ATOM 2046 C CA . THR A 1 274 ? 10.789 -38.469 -25 1 95.12 274 THR A CA 1
ATOM 2047 C C . THR A 1 274 ? 11.328 -39.625 -25.844 1 95.12 274 THR A C 1
ATOM 2049 O O . THR A 1 274 ? 10.57 -40.312 -26.531 1 95.12 274 THR A O 1
ATOM 2052 N N . VAL A 1 275 ? 12.656 -39.844 -25.781 1 95.25 275 VAL A N 1
ATOM 2053 C CA . VAL A 1 275 ? 13.312 -40.938 -26.5 1 95.25 275 VAL A CA 1
ATOM 2054 C C . VAL A 1 275 ? 13.898 -41.938 -25.484 1 95.25 275 VAL A C 1
ATOM 2056 O O . VAL A 1 275 ? 14.461 -41.531 -24.469 1 95.25 275 VAL A O 1
ATOM 2059 N N . ALA A 1 276 ? 13.656 -43.125 -25.781 1 94.31 276 ALA A N 1
ATOM 2060 C CA . ALA A 1 276 ? 14.211 -44.156 -24.922 1 94.31 276 ALA A CA 1
ATOM 2061 C C . ALA A 1 276 ? 14.922 -45.219 -25.734 1 94.31 276 ALA A C 1
ATOM 2063 O O . ALA A 1 276 ? 14.516 -45.531 -26.859 1 94.31 276 ALA A O 1
ATOM 2064 N N . ALA A 1 277 ? 16.031 -45.688 -25.234 1 92.56 277 ALA A N 1
ATOM 2065 C CA . ALA A 1 277 ? 16.797 -46.781 -25.797 1 92.56 277 ALA A CA 1
ATOM 2066 C C . ALA A 1 277 ? 17.047 -47.875 -24.75 1 92.56 277 ALA A C 1
ATOM 2068 O O . ALA A 1 277 ? 17.328 -47.562 -23.594 1 92.56 277 ALA A O 1
ATOM 2069 N N . GLY A 1 278 ? 16.797 -49.062 -25.172 1 91.44 278 GLY A N 1
ATOM 2070 C CA . GLY A 1 278 ? 16.984 -50.156 -24.234 1 91.44 278 GLY A CA 1
ATOM 2071 C C . GLY A 1 278 ? 17.672 -51.344 -24.844 1 91.44 278 GLY A C 1
ATOM 2072 O O . GLY A 1 278 ? 17.781 -51.469 -26.062 1 91.44 278 GLY A O 1
ATOM 2073 N N . TRP A 1 279 ? 18.25 -52.156 -23.922 1 90.62 279 TRP A N 1
ATOM 2074 C CA . TRP A 1 279 ? 18.875 -53.438 -24.234 1 90.62 279 TRP A CA 1
ATOM 2075 C C . TRP A 1 279 ? 18.094 -54.594 -23.625 1 90.62 279 TRP A C 1
ATOM 2077 O O . TRP A 1 279 ? 17.812 -54.594 -22.422 1 90.62 279 TRP A O 1
ATOM 2087 N N . ARG A 1 280 ? 17.703 -55.562 -24.578 1 91.38 280 ARG A N 1
ATOM 2088 C CA . ARG A 1 280 ? 16.938 -56.719 -24.125 1 91.38 280 ARG A CA 1
ATOM 2089 C C . ARG A 1 280 ? 17.719 -58 -24.281 1 91.38 280 ARG A C 1
ATOM 2091 O O . ARG A 1 280 ? 18.297 -58.281 -25.328 1 91.38 280 ARG A O 1
ATOM 2098 N N . ARG A 1 281 ? 17.75 -58.781 -23.25 1 87.94 281 ARG A N 1
ATOM 2099 C CA . ARG A 1 281 ? 18.406 -60.094 -23.266 1 87.94 281 ARG A CA 1
ATOM 2100 C C . ARG A 1 281 ? 17.375 -61.219 -23.125 1 87.94 281 ARG A C 1
ATOM 2102 O O . ARG A 1 281 ? 16.516 -61.188 -22.234 1 87.94 281 ARG A O 1
ATOM 2109 N N . TYR A 1 282 ? 17.547 -62.125 -24.125 1 85.81 282 TYR A N 1
ATOM 2110 C CA . TYR A 1 282 ? 16.688 -63.312 -24.078 1 85.81 282 TYR A CA 1
ATOM 2111 C C . TYR A 1 282 ? 17.422 -64.5 -23.5 1 85.81 282 TYR A C 1
ATOM 2113 O O . TYR A 1 282 ? 18.344 -65.062 -24.141 1 85.81 282 TYR A O 1
ATOM 2121 N N . ASN A 1 283 ? 16.984 -65 -22.5 1 82 283 ASN A N 1
ATOM 2122 C CA . ASN A 1 283 ? 17.672 -66.062 -21.844 1 82 283 ASN A CA 1
ATOM 2123 C C . ASN A 1 283 ? 17.422 -67.375 -22.578 1 82 283 ASN A C 1
ATOM 2125 O O . ASN A 1 283 ? 18.281 -68.312 -22.578 1 82 283 ASN A O 1
ATOM 2129 N N . GLU A 1 284 ? 16.266 -67.562 -23.078 1 80.69 284 GLU A N 1
ATOM 2130 C CA . GLU A 1 284 ? 15.914 -68.812 -23.766 1 80.69 284 GLU A CA 1
ATOM 2131 C C . GLU A 1 284 ? 16.859 -69.062 -24.922 1 80.69 284 GLU A C 1
ATOM 2133 O O . GLU A 1 284 ? 17.328 -70.25 -25.078 1 80.69 284 GLU A O 1
ATOM 2138 N N . THR A 1 285 ? 17.219 -68.125 -25.672 1 81.38 285 THR A N 1
ATOM 2139 C CA . THR A 1 285 ? 18.031 -68.312 -26.875 1 81.38 285 THR A CA 1
ATOM 2140 C C . THR A 1 285 ? 19.453 -67.812 -26.656 1 81.38 285 THR A C 1
ATOM 2142 O O . THR A 1 285 ? 20.359 -68.125 -27.422 1 81.38 285 THR A O 1
ATOM 2145 N N . GLY A 1 286 ? 19.625 -67 -25.562 1 82 286 GLY A N 1
ATOM 2146 C CA . GLY A 1 286 ? 20.922 -66.438 -25.312 1 82 286 GLY A CA 1
ATOM 2147 C C . GLY A 1 286 ? 21.203 -65.25 -26.219 1 82 286 GLY A C 1
ATOM 2148 O O . GLY A 1 286 ? 22.344 -64.812 -26.344 1 82 286 GLY A O 1
ATOM 2149 N N . ASP A 1 287 ? 20.141 -64.75 -26.859 1 84.88 287 ASP A N 1
ATOM 2150 C CA . ASP A 1 287 ? 20.297 -63.688 -27.828 1 84.88 287 ASP A CA 1
ATOM 2151 C C . ASP A 1 287 ? 20.047 -62.344 -27.172 1 84.88 287 ASP A C 1
ATOM 2153 O O . ASP A 1 287 ? 19.469 -62.25 -26.094 1 84.88 287 ASP A O 1
ATOM 2157 N N . ASP A 1 288 ? 20.609 -61.25 -27.812 1 86.19 288 ASP A N 1
ATOM 2158 C CA . ASP A 1 288 ? 20.406 -59.875 -27.406 1 86.19 288 ASP A CA 1
ATOM 2159 C C . ASP A 1 288 ? 19.641 -59.094 -28.484 1 86.19 288 ASP A C 1
ATOM 2161 O O . ASP A 1 288 ? 19.672 -59.469 -29.656 1 86.19 288 ASP A O 1
ATOM 2165 N N . ALA A 1 289 ? 18.859 -58.062 -27.969 1 86.75 289 ALA A N 1
ATOM 2166 C CA . ALA A 1 289 ? 18.156 -57.188 -28.891 1 86.75 289 ALA A CA 1
ATOM 2167 C C . ALA A 1 289 ? 18.141 -55.75 -28.375 1 86.75 289 ALA A C 1
ATOM 2169 O O . ALA A 1 289 ? 18.531 -55.469 -27.234 1 86.75 289 ALA A O 1
ATOM 2170 N N . VAL A 1 290 ? 17.797 -54.812 -29.344 1 88.69 290 VAL A N 1
ATOM 2171 C CA . VAL A 1 290 ? 17.719 -53.406 -29.016 1 88.69 290 VAL A CA 1
ATOM 2172 C C . VAL A 1 290 ? 16.266 -52.938 -29.125 1 88.69 290 VAL A C 1
ATOM 2174 O O . VAL A 1 290 ? 15.523 -53.406 -30 1 88.69 290 VAL A O 1
ATOM 2177 N N . ARG A 1 291 ? 15.938 -52.125 -28.109 1 89.75 291 ARG A N 1
ATOM 2178 C CA . ARG A 1 291 ? 14.617 -51.531 -28.094 1 89.75 291 ARG A CA 1
ATOM 2179 C C . ARG A 1 291 ? 14.727 -50 -28.156 1 89.75 291 ARG A C 1
ATOM 2181 O O . ARG A 1 291 ? 15.539 -49.406 -27.453 1 89.75 291 ARG A O 1
ATOM 2188 N N . VAL A 1 292 ? 14.039 -49.344 -29.156 1 91.19 292 VAL A N 1
ATOM 2189 C CA . VAL A 1 292 ? 13.969 -47.906 -29.266 1 91.19 292 VAL A CA 1
ATOM 2190 C C . VAL A 1 292 ? 12.516 -47.438 -29.188 1 91.19 292 VAL A C 1
ATOM 2192 O O . VAL A 1 292 ? 11.625 -48.094 -29.766 1 91.19 292 VAL A O 1
ATOM 2195 N N . SER A 1 293 ? 12.367 -46.406 -28.359 1 92.5 293 SER A N 1
ATOM 2196 C CA . SER A 1 293 ? 11.008 -45.875 -28.266 1 92.5 293 SER A CA 1
ATOM 2197 C C . SER A 1 293 ? 11.008 -44.375 -28.297 1 92.5 293 SER A C 1
ATOM 2199 O O . SER A 1 293 ? 11.953 -43.719 -27.828 1 92.5 293 SER A O 1
ATOM 2201 N N . VAL A 1 294 ? 9.953 -43.781 -28.953 1 94.44 294 VAL A N 1
ATOM 2202 C CA . VAL A 1 294 ? 9.688 -42.344 -29 1 94.44 294 VAL A CA 1
ATOM 2203 C C . VAL A 1 294 ? 8.258 -42.062 -28.531 1 94.44 294 VAL A C 1
ATOM 2205 O O . VAL A 1 294 ? 7.324 -42.781 -28.922 1 94.44 294 VAL A O 1
ATOM 2208 N N . SER A 1 295 ? 8.133 -41.188 -27.609 1 93.94 295 SER A N 1
ATOM 2209 C CA . SER A 1 295 ? 6.812 -40.812 -27.109 1 93.94 295 SER A CA 1
ATOM 2210 C C . SER A 1 295 ? 6.602 -39.312 -27.172 1 93.94 295 SER A C 1
ATOM 2212 O O . SER A 1 295 ? 7.5 -38.531 -26.828 1 93.94 295 SER A O 1
ATOM 2214 N N . VAL A 1 296 ? 5.367 -38.844 -27.641 1 93.5 296 VAL A N 1
ATOM 2215 C CA . VAL A 1 296 ? 5.012 -37.438 -27.797 1 93.5 296 VAL A CA 1
ATOM 2216 C C . VAL A 1 296 ? 3.57 -37.219 -27.344 1 93.5 296 VAL A C 1
ATOM 2218 O O . VAL A 1 296 ? 2.65 -37.875 -27.828 1 93.5 296 VAL A O 1
ATOM 2221 N N . PRO A 1 297 ? 3.396 -36.312 -26.422 1 91.31 297 PRO A N 1
ATOM 2222 C CA . PRO A 1 297 ? 2.012 -35.938 -26.125 1 91.31 297 PRO A CA 1
ATOM 2223 C C . PRO A 1 297 ? 1.375 -35.094 -27.219 1 91.31 297 PRO A C 1
ATOM 2225 O O . PRO A 1 297 ? 2.016 -34.188 -27.766 1 91.31 297 PRO A O 1
ATOM 2228 N N . ILE A 1 298 ? 0.175 -35.344 -27.625 1 91.94 298 ILE A N 1
ATOM 2229 C CA . ILE A 1 298 ? -0.529 -34.625 -28.688 1 91.94 298 ILE A CA 1
ATOM 2230 C C . ILE A 1 298 ? -1.556 -33.688 -28.078 1 91.94 298 ILE A C 1
ATOM 2232 O O . ILE A 1 298 ? -2.527 -34.125 -27.453 1 91.94 298 ILE A O 1
ATOM 2236 N N . PRO A 1 299 ? -1.369 -32.438 -28.312 1 91.75 299 PRO A N 1
ATOM 2237 C CA . PRO A 1 299 ? -2.281 -31.453 -27.734 1 91.75 299 PRO A CA 1
ATOM 2238 C C . PRO A 1 299 ? -3.598 -31.344 -28.5 1 91.75 299 PRO A C 1
ATOM 2240 O O . PRO A 1 299 ? -3.803 -30.391 -29.25 1 91.75 299 PRO A O 1
ATOM 2243 N N . LEU A 1 300 ? -4.543 -32.156 -28.234 1 91.94 300 LEU A N 1
ATOM 2244 C CA . LEU A 1 300 ? -5.812 -32.188 -28.953 1 91.94 300 LEU A CA 1
ATOM 2245 C C . LEU A 1 300 ? -6.887 -31.406 -28.188 1 91.94 300 LEU A C 1
ATOM 2247 O O . LEU A 1 300 ? -7.566 -30.547 -28.75 1 91.94 300 LEU A O 1
ATOM 2251 N N . PHE A 1 301 ? -6.969 -31.672 -26.938 1 92.19 301 PHE A N 1
ATOM 2252 C CA . PHE A 1 301 ? -8.07 -31.125 -26.156 1 92.19 301 PHE A CA 1
ATOM 2253 C C . PHE A 1 301 ? -7.629 -29.891 -25.375 1 92.19 301 PHE A C 1
ATOM 2255 O O . PHE A 1 301 ? -8.406 -28.953 -25.203 1 92.19 301 PHE A O 1
ATOM 2262 N N . ASP A 1 302 ? -6.504 -29.906 -24.828 1 92.81 302 ASP A N 1
ATOM 2263 C CA . ASP A 1 302 ? -5.938 -28.812 -24.047 1 92.81 302 ASP A CA 1
ATOM 2264 C C . ASP A 1 302 ? -4.762 -28.172 -24.781 1 92.81 302 ASP A C 1
ATOM 2266 O O . ASP A 1 302 ? -3.686 -28.766 -24.891 1 92.81 302 ASP A O 1
ATOM 2270 N N . GLN A 1 303 ? -5.012 -27 -25.234 1 93.81 303 GLN A N 1
ATOM 2271 C CA . GLN A 1 303 ? -3.957 -26.234 -25.891 1 93.81 303 GLN A CA 1
ATOM 2272 C C . GLN A 1 303 ? -3.479 -25.078 -25.016 1 93.81 303 GLN A C 1
ATOM 2274 O O . GLN A 1 303 ? -2.91 -24.109 -25.516 1 93.81 303 GLN A O 1
ATOM 2279 N N . ASN A 1 304 ? -3.789 -25.156 -23.781 1 96.19 304 ASN A N 1
ATOM 2280 C CA . ASN A 1 304 ? -3.355 -24.203 -22.766 1 96.19 304 ASN A CA 1
ATOM 2281 C C . ASN A 1 304 ? -3.951 -22.828 -23 1 96.19 304 ASN A C 1
ATOM 2283 O O . ASN A 1 304 ? -3.322 -21.812 -22.688 1 96.19 304 ASN A O 1
ATOM 2287 N N . GLN A 1 305 ? -5.078 -22.781 -23.656 1 95.62 305 GLN A N 1
ATOM 2288 C CA . GLN A 1 305 ? -5.699 -21.531 -24.047 1 95.62 305 GLN A CA 1
ATOM 2289 C C . GLN A 1 305 ? -6.02 -20.672 -22.828 1 95.62 305 GLN A C 1
ATOM 2291 O O . GLN A 1 305 ? -5.832 -19.453 -22.859 1 95.62 305 GLN A O 1
ATOM 2296 N N . GLY A 1 306 ? -6.555 -21.281 -21.781 1 96.88 306 GLY A N 1
ATOM 2297 C CA . GLY A 1 306 ? -6.879 -20.531 -20.578 1 96.88 306 GLY A CA 1
ATOM 2298 C C . GLY A 1 306 ? -5.664 -19.906 -19.922 1 96.88 306 GLY A C 1
ATOM 2299 O O . GLY A 1 306 ? -5.695 -18.719 -19.562 1 96.88 306 GLY A O 1
ATOM 2300 N N . ASN A 1 307 ? -4.602 -20.656 -19.781 1 96.75 307 ASN A N 1
ATOM 2301 C CA . ASN A 1 307 ? -3.383 -20.156 -19.156 1 96.75 307 ASN A CA 1
ATOM 2302 C C . ASN A 1 307 ? -2.725 -19.078 -20.016 1 96.75 307 ASN A C 1
ATOM 2304 O O . ASN A 1 307 ? -2.119 -18.141 -19.5 1 96.75 307 ASN A O 1
ATOM 2308 N N . ILE A 1 308 ? -2.834 -19.234 -21.344 1 97.88 308 ILE A N 1
ATOM 2309 C CA . ILE A 1 308 ? -2.328 -18.203 -22.234 1 97.88 308 ILE A CA 1
ATOM 2310 C C . ILE A 1 308 ? -3.098 -16.906 -22.016 1 97.88 308 ILE A C 1
ATOM 2312 O O . ILE A 1 308 ? -2.498 -15.836 -21.891 1 97.88 308 ILE A O 1
ATOM 2316 N N . LEU A 1 309 ? -4.422 -17.047 -21.938 1 97.62 309 LEU A N 1
ATOM 2317 C CA . LEU A 1 309 ? -5.238 -15.867 -21.672 1 97.62 309 LEU A CA 1
ATOM 2318 C C . LEU A 1 309 ? -4.883 -15.25 -20.328 1 97.62 309 LEU A C 1
ATOM 2320 O O . LEU A 1 309 ? -4.738 -14.031 -20.203 1 97.62 309 LEU A O 1
ATOM 2324 N N . SER A 1 310 ? -4.738 -16.094 -19.297 1 97.56 310 SER A N 1
ATOM 2325 C CA . SER A 1 310 ? -4.348 -15.617 -17.969 1 97.56 310 SER A CA 1
ATOM 2326 C C . SER A 1 310 ? -3.016 -14.883 -18.016 1 97.56 310 SER A C 1
ATOM 2328 O O . SER A 1 310 ? -2.865 -13.82 -17.406 1 97.56 310 SER A O 1
ATOM 2330 N N . ALA A 1 311 ? -2.078 -15.43 -18.719 1 97.69 311 ALA A N 1
ATOM 2331 C CA . ALA A 1 311 ? -0.761 -14.812 -18.828 1 97.69 311 ALA A CA 1
ATOM 2332 C C . ALA A 1 311 ? -0.839 -13.492 -19.594 1 97.69 311 ALA A C 1
ATOM 2334 O O . ALA A 1 311 ? -0.135 -12.531 -19.25 1 97.69 311 ALA A O 1
ATOM 2335 N N . GLN A 1 312 ? -1.662 -13.422 -20.641 1 98.12 312 GLN A N 1
ATOM 2336 C CA . GLN A 1 312 ? -1.862 -12.188 -21.391 1 98.12 312 GLN A CA 1
ATOM 2337 C C . GLN A 1 312 ? -2.436 -11.086 -20.516 1 98.12 312 GLN A C 1
ATOM 2339 O O . GLN A 1 312 ? -1.962 -9.945 -20.547 1 98.12 312 GLN A O 1
ATOM 2344 N N . GLU A 1 313 ? -3.416 -11.516 -19.766 1 98 313 GLU A N 1
ATOM 2345 C CA . GLU A 1 313 ? -4.031 -10.555 -18.844 1 98 313 GLU A CA 1
ATOM 2346 C C . GLU A 1 313 ? -3.055 -10.125 -17.766 1 98 313 GLU A C 1
ATOM 2348 O O . GLU A 1 313 ? -3.053 -8.969 -17.344 1 98 313 GLU A O 1
ATOM 2353 N N . SER A 1 314 ? -2.264 -11.047 -17.297 1 97.44 314 SER A N 1
ATOM 2354 C CA . SER A 1 314 ? -1.244 -10.727 -16.297 1 97.44 314 SER A CA 1
ATOM 2355 C C . SER A 1 314 ? -0.235 -9.719 -16.844 1 97.44 314 SER A C 1
ATOM 2357 O O . SER A 1 314 ? 0.192 -8.812 -16.141 1 97.44 314 SER A O 1
ATOM 2359 N N . LEU A 1 315 ? 0.161 -9.898 -18.125 1 97.19 315 LEU A N 1
ATOM 2360 C CA . LEU A 1 315 ? 1.06 -8.953 -18.781 1 97.19 315 LEU A CA 1
ATOM 2361 C C . LEU A 1 315 ? 0.414 -7.574 -18.875 1 97.19 315 LEU A C 1
ATOM 2363 O O . LEU A 1 315 ? 1.045 -6.562 -18.562 1 97.19 315 LEU A O 1
ATOM 2367 N N . ALA A 1 316 ? -0.831 -7.539 -19.219 1 96.88 316 ALA A N 1
ATOM 2368 C CA . ALA A 1 316 ? -1.551 -6.273 -19.328 1 96.88 316 ALA A CA 1
ATOM 2369 C C . ALA A 1 316 ? -1.693 -5.598 -17.969 1 96.88 316 ALA A C 1
ATOM 2371 O O . ALA A 1 316 ? -1.654 -4.371 -17.875 1 96.88 316 ALA A O 1
ATOM 2372 N N . LYS A 1 317 ? -1.844 -6.34 -16.938 1 96.88 317 LYS A N 1
ATOM 2373 C CA . LYS A 1 317 ? -1.988 -5.836 -15.57 1 96.88 317 LYS A CA 1
ATOM 2374 C C . LYS A 1 317 ? -0.735 -5.086 -15.133 1 96.88 317 LYS A C 1
ATOM 2376 O O . LYS A 1 317 ? -0.816 -4.148 -14.336 1 96.88 317 LYS A O 1
ATOM 2381 N N . THR A 1 318 ? 0.412 -5.496 -15.688 1 96.62 318 THR A N 1
ATOM 2382 C CA . THR A 1 318 ? 1.678 -4.887 -15.297 1 96.62 318 THR A CA 1
ATOM 2383 C C . THR A 1 318 ? 1.682 -3.395 -15.625 1 96.62 318 THR A C 1
ATOM 2385 O O . THR A 1 318 ? 2.176 -2.584 -14.836 1 96.62 318 THR A O 1
ATOM 2388 N N . ALA A 1 319 ? 1.067 -3.039 -16.719 1 95.38 319 ALA A N 1
ATOM 2389 C CA . ALA A 1 319 ? 1.001 -1.632 -17.094 1 95.38 319 ALA A CA 1
ATOM 2390 C C . ALA A 1 319 ? 0.156 -0.833 -16.109 1 95.38 319 ALA A C 1
ATOM 2392 O O . ALA A 1 319 ? 0.53 0.274 -15.719 1 95.38 319 ALA A O 1
ATOM 2393 N N . ALA A 1 320 ? -0.923 -1.394 -15.734 1 95.38 320 ALA A N 1
ATOM 2394 C CA . ALA A 1 320 ? -1.805 -0.729 -14.781 1 95.38 320 ALA A CA 1
ATOM 2395 C C . ALA A 1 320 ? -1.137 -0.598 -13.414 1 95.38 320 ALA A C 1
ATOM 2397 O O . ALA A 1 320 ? -1.247 0.44 -12.758 1 95.38 320 ALA A O 1
ATOM 2398 N N . GLU A 1 321 ? -0.45 -1.599 -13 1 96.06 321 GLU A N 1
ATOM 2399 C CA . GLU A 1 321 ? 0.245 -1.57 -11.719 1 96.06 321 GLU A CA 1
ATOM 2400 C C . GLU A 1 321 ? 1.386 -0.557 -11.727 1 96.06 321 GLU A C 1
ATOM 2402 O O . GLU A 1 321 ? 1.611 0.143 -10.742 1 96.06 321 GLU A O 1
ATOM 2407 N N . ARG A 1 322 ? 2.104 -0.508 -12.82 1 95.38 322 ARG A N 1
ATOM 2408 C CA . ARG A 1 322 ? 3.15 0.5 -12.961 1 95.38 322 ARG A CA 1
ATOM 2409 C C . ARG A 1 322 ? 2.572 1.907 -12.852 1 95.38 322 ARG A C 1
ATOM 2411 O O . ARG A 1 322 ? 3.129 2.764 -12.164 1 95.38 322 ARG A O 1
ATOM 2418 N N . GLN A 1 323 ? 1.461 2.094 -13.57 1 94.81 323 GLN A N 1
ATOM 2419 C CA . GLN A 1 323 ? 0.826 3.408 -13.539 1 94.81 323 GLN A CA 1
ATOM 2420 C C . GLN A 1 323 ? 0.34 3.758 -12.141 1 94.81 323 GLN A C 1
ATOM 2422 O O . GLN A 1 323 ? 0.459 4.906 -11.703 1 94.81 323 GLN A O 1
ATOM 2427 N N . ALA A 1 324 ? -0.232 2.834 -11.422 1 94.56 324 ALA A N 1
ATOM 2428 C CA . ALA A 1 324 ? -0.659 3.055 -10.039 1 94.56 324 ALA A CA 1
ATOM 2429 C C . ALA A 1 324 ? 0.523 3.438 -9.156 1 94.56 324 ALA A C 1
ATOM 2431 O O . ALA A 1 324 ? 0.419 4.348 -8.328 1 94.56 324 ALA A O 1
ATOM 2432 N N . ASN A 1 325 ? 1.624 2.764 -9.367 1 94.06 325 ASN A N 1
ATOM 2433 C CA . ASN A 1 325 ? 2.832 3.078 -8.617 1 94.06 325 ASN A CA 1
ATOM 2434 C C . ASN A 1 325 ? 3.359 4.469 -8.953 1 94.06 325 ASN A C 1
ATOM 2436 O O . ASN A 1 325 ? 3.758 5.223 -8.062 1 94.06 325 ASN A O 1
ATOM 2440 N N . ARG A 1 326 ? 3.344 4.805 -10.172 1 93.19 326 ARG A N 1
ATOM 2441 C CA . ARG A 1 326 ? 3.766 6.133 -10.609 1 93.19 326 ARG A CA 1
ATOM 2442 C C . ARG A 1 326 ? 2.908 7.219 -9.969 1 93.19 326 ARG A C 1
ATOM 2444 O O . ARG A 1 326 ? 3.434 8.219 -9.484 1 93.19 326 ARG A O 1
ATOM 2451 N N . ASN A 1 327 ? 1.615 7.012 -9.984 1 92.38 327 ASN A N 1
ATOM 2452 C CA . ASN A 1 327 ? 0.698 7.961 -9.359 1 92.38 327 ASN A CA 1
ATOM 2453 C C . ASN A 1 327 ? 1.023 8.164 -7.879 1 92.38 327 ASN A C 1
ATOM 2455 O O . ASN A 1 327 ? 1.028 9.297 -7.391 1 92.38 327 ASN A O 1
ATOM 2459 N N . THR A 1 328 ? 1.292 7.074 -7.234 1 91.94 328 THR A N 1
ATOM 2460 C CA . THR A 1 328 ? 1.622 7.156 -5.816 1 91.94 328 THR A CA 1
ATOM 2461 C C . THR A 1 328 ? 2.893 7.973 -5.605 1 91.94 328 THR A C 1
ATOM 2463 O O . THR A 1 328 ? 2.951 8.82 -4.707 1 91.94 328 THR A O 1
ATOM 2466 N N . LEU A 1 329 ? 3.904 7.766 -6.43 1 91.81 329 LEU A N 1
ATOM 2467 C CA . LEU A 1 329 ? 5.16 8.492 -6.316 1 91.81 329 LEU A CA 1
ATOM 2468 C C . LEU A 1 329 ? 4.961 9.977 -6.621 1 91.81 329 LEU A C 1
ATOM 2470 O O . LEU A 1 329 ? 5.555 10.836 -5.965 1 91.81 329 LEU A O 1
ATOM 2474 N N . ILE A 1 330 ? 4.09 10.289 -7.508 1 90.5 330 ILE A N 1
ATOM 2475 C CA . ILE A 1 330 ? 3.82 11.672 -7.871 1 90.5 330 ILE A CA 1
ATOM 2476 C C . ILE A 1 330 ? 3.115 12.383 -6.715 1 90.5 330 ILE A C 1
ATOM 2478 O O . ILE A 1 330 ? 3.402 13.547 -6.422 1 90.5 330 ILE A O 1
ATOM 2482 N N . VAL A 1 331 ? 2.199 11.672 -6.062 1 90.56 331 VAL A N 1
ATOM 2483 C CA . VAL A 1 331 ? 1.499 12.25 -4.922 1 90.56 331 VAL A CA 1
ATOM 2484 C C . VAL A 1 331 ? 2.496 12.562 -3.805 1 90.56 331 VAL A C 1
ATOM 2486 O O . VAL A 1 331 ? 2.471 13.648 -3.227 1 90.56 331 VAL A O 1
ATOM 2489 N N . ILE A 1 332 ? 3.369 11.648 -3.562 1 91.44 332 ILE A N 1
ATOM 2490 C CA . ILE A 1 332 ? 4.359 11.828 -2.508 1 91.44 332 ILE A CA 1
ATOM 2491 C C . ILE A 1 332 ? 5.289 12.984 -2.863 1 91.44 332 ILE A C 1
ATOM 2493 O O . ILE A 1 332 ? 5.543 13.859 -2.035 1 91.44 332 ILE A O 1
ATOM 2497 N N . ALA A 1 333 ? 5.773 13.039 -4.062 1 90.88 333 ALA A N 1
ATOM 2498 C CA . ALA A 1 333 ? 6.645 14.109 -4.527 1 90.88 333 ALA A CA 1
ATOM 2499 C C . ALA A 1 333 ? 5.922 15.453 -4.512 1 90.88 333 ALA A C 1
ATOM 2501 O O . ALA A 1 333 ? 6.496 16.469 -4.105 1 90.88 333 ALA A O 1
ATOM 2502 N N . GLY A 1 334 ? 4.68 15.43 -4.984 1 90 334 GLY A N 1
ATOM 2503 C CA . GLY A 1 334 ? 3.893 16.656 -4.996 1 90 334 GLY A CA 1
ATOM 2504 C C . GLY A 1 334 ? 3.66 17.219 -3.609 1 90 334 GLY A C 1
ATOM 2505 O O . GLY A 1 334 ? 3.805 18.438 -3.398 1 90 334 GLY A O 1
ATOM 2506 N N . ARG A 1 335 ? 3.354 16.344 -2.643 1 91.25 335 ARG A N 1
ATOM 2507 C CA . ARG A 1 335 ? 3.174 16.781 -1.26 1 91.25 335 ARG A CA 1
ATOM 2508 C C . ARG A 1 335 ? 4.453 17.406 -0.708 1 91.25 335 ARG A C 1
ATOM 2510 O O . ARG A 1 335 ? 4.41 18.453 -0.077 1 91.25 335 ARG A O 1
ATOM 2517 N N . ALA A 1 336 ? 5.496 16.703 -0.962 1 92.38 336 ALA A N 1
ATOM 2518 C CA . ALA A 1 336 ? 6.781 17.219 -0.498 1 92.38 336 ALA A CA 1
ATOM 2519 C C . ALA A 1 336 ? 7.105 18.547 -1.165 1 92.38 336 ALA A C 1
ATOM 2521 O O . ALA A 1 336 ? 7.555 19.484 -0.503 1 92.38 336 ALA A O 1
ATOM 2522 N N . TYR A 1 337 ? 6.836 18.688 -2.377 1 90.69 337 TYR A N 1
ATOM 2523 C CA . TYR A 1 337 ? 7.141 19.906 -3.125 1 90.69 337 TYR A CA 1
ATOM 2524 C C . TYR A 1 337 ? 6.273 21.078 -2.654 1 90.69 337 TYR A C 1
ATOM 2526 O O . TYR A 1 337 ? 6.77 22.188 -2.473 1 90.69 337 TYR A O 1
ATOM 2534 N N . ASP A 1 338 ? 5.004 20.797 -2.486 1 89.88 338 ASP A N 1
ATOM 2535 C CA . ASP A 1 338 ? 4.105 21.828 -1.981 1 89.88 338 ASP A CA 1
ATOM 2536 C C . ASP A 1 338 ? 4.508 22.266 -0.576 1 89.88 338 ASP A C 1
ATOM 2538 O O . ASP A 1 338 ? 4.477 23.453 -0.259 1 89.88 338 ASP A O 1
ATOM 2542 N N . SER A 1 339 ? 4.828 21.281 0.24 1 91.12 339 SER A N 1
ATOM 2543 C CA . SER A 1 339 ? 5.309 21.594 1.582 1 91.12 339 SER A CA 1
ATOM 2544 C C . SER A 1 339 ? 6.566 22.453 1.531 1 91.12 339 SER A C 1
ATOM 2546 O O . SER A 1 339 ? 6.703 23.422 2.295 1 91.12 339 SER A O 1
ATOM 2548 N N . LEU A 1 340 ? 7.449 22.125 0.627 1 91.75 340 LEU A N 1
ATOM 2549 C CA . LEU A 1 340 ? 8.68 22.875 0.431 1 91.75 340 LEU A CA 1
ATOM 2550 C C . LEU A 1 340 ? 8.383 24.312 0.023 1 91.75 340 LEU A C 1
ATOM 2552 O O . LEU A 1 340 ? 8.875 25.25 0.644 1 91.75 340 LEU A O 1
ATOM 2556 N N . GLN A 1 341 ? 7.566 24.547 -0.913 1 90.56 341 GLN A N 1
ATOM 2557 C CA . GLN A 1 341 ? 7.211 25.875 -1.395 1 90.56 341 GLN A CA 1
ATOM 2558 C C . GLN A 1 341 ? 6.473 26.672 -0.321 1 90.56 341 GLN A C 1
ATOM 2560 O O . GLN A 1 341 ? 6.746 27.859 -0.123 1 90.56 341 GLN A O 1
ATOM 2565 N N . GLY A 1 342 ? 5.551 25.938 0.32 1 89.94 342 GLY A N 1
ATOM 2566 C CA . GLY A 1 342 ? 4.836 26.594 1.409 1 89.94 342 GLY A CA 1
ATOM 2567 C C . GLY A 1 342 ? 5.746 27.031 2.541 1 89.94 342 GLY A C 1
ATOM 2568 O O . GLY A 1 342 ? 5.59 28.125 3.078 1 89.94 342 GLY A O 1
ATOM 2569 N N . SER A 1 343 ? 6.703 26.188 2.871 1 92.5 343 SER A N 1
ATOM 2570 C CA . SER A 1 343 ? 7.656 26.516 3.926 1 92.5 343 SER A CA 1
ATOM 2571 C C . SER A 1 343 ? 8.516 27.719 3.539 1 92.5 343 SER A C 1
ATOM 2573 O O . SER A 1 343 ? 8.805 28.578 4.375 1 92.5 343 SER A O 1
ATOM 2575 N N . LEU A 1 344 ? 8.914 27.828 2.283 1 91.69 344 LEU A N 1
ATOM 2576 C CA . LEU A 1 344 ? 9.711 28.953 1.807 1 91.69 344 LEU A CA 1
ATOM 2577 C C . LEU A 1 344 ? 8.922 30.266 1.909 1 91.69 344 LEU A C 1
ATOM 2579 O O . LEU A 1 344 ? 9.453 31.281 2.361 1 91.69 344 LEU A O 1
ATOM 2583 N N . ARG A 1 345 ? 7.68 30.203 1.529 1 90.56 345 ARG A N 1
ATOM 2584 C CA . ARG A 1 345 ? 6.836 31.406 1.621 1 90.56 345 ARG A CA 1
ATOM 2585 C C . ARG A 1 345 ? 6.605 31.797 3.076 1 90.56 345 ARG A C 1
ATOM 2587 O O . ARG A 1 345 ? 6.652 32.969 3.418 1 90.56 345 ARG A O 1
ATOM 2594 N N . GLU A 1 346 ? 6.391 30.781 3.889 1 90.19 346 GLU A N 1
ATOM 2595 C CA . GLU A 1 346 ? 6.215 31.031 5.316 1 90.19 346 GLU A CA 1
ATOM 2596 C C . GLU A 1 346 ? 7.477 31.641 5.926 1 90.19 346 GLU A C 1
ATOM 2598 O O . GLU A 1 346 ? 7.395 32.594 6.695 1 90.19 346 GLU A O 1
ATOM 2603 N N . LEU A 1 347 ? 8.641 31.156 5.551 1 91.62 347 LEU A N 1
ATOM 2604 C CA . LEU A 1 347 ? 9.906 31.656 6.07 1 91.62 347 LEU A CA 1
ATOM 2605 C C . LEU A 1 347 ? 10.133 33.094 5.645 1 91.62 347 LEU A C 1
ATOM 2607 O O . LEU A 1 347 ? 10.617 33.906 6.434 1 91.62 347 LEU A O 1
ATOM 2611 N N . ALA A 1 348 ? 9.75 33.406 4.457 1 91.25 348 ALA A N 1
ATOM 2612 C CA . ALA A 1 348 ? 9.898 34.781 3.975 1 91.25 348 ALA A CA 1
ATOM 2613 C C . ALA A 1 348 ? 9.078 35.75 4.82 1 91.25 348 ALA A C 1
ATOM 2615 O O . ALA A 1 348 ? 9.586 36.812 5.246 1 91.25 348 ALA A O 1
ATOM 2616 N N . ILE A 1 349 ? 7.875 35.344 5.148 1 88.88 349 ILE A N 1
ATOM 2617 C CA . ILE A 1 349 ? 6.988 36.188 5.938 1 88.88 349 ILE A CA 1
ATOM 2618 C C . ILE A 1 349 ? 7.516 36.281 7.367 1 88.88 349 ILE A C 1
ATOM 2620 O O . ILE A 1 349 ? 7.543 37.375 7.945 1 88.88 349 ILE A O 1
ATOM 2624 N N . LEU A 1 350 ? 7.98 35.25 7.969 1 91.25 350 LEU A N 1
ATOM 2625 C CA . LEU A 1 350 ? 8.453 35.188 9.352 1 91.25 350 LEU A CA 1
ATOM 2626 C C . LEU A 1 350 ? 9.742 36 9.508 1 91.25 350 LEU A C 1
ATOM 2628 O O . LEU A 1 350 ? 9.867 36.812 10.422 1 91.25 350 LEU A O 1
ATOM 2632 N N . ARG A 1 351 ? 10.68 35.875 8.57 1 91.44 351 ARG A N 1
ATOM 2633 C CA . ARG A 1 351 ? 12 36.469 8.672 1 91.44 351 ARG A CA 1
ATOM 2634 C C . ARG A 1 351 ? 11.953 37.969 8.289 1 91.44 351 ARG A C 1
ATOM 2636 O O . ARG A 1 351 ? 12.656 38.781 8.875 1 91.44 351 ARG A O 1
ATOM 2643 N N . ASP A 1 352 ? 11.062 38.25 7.379 1 90.81 352 ASP A N 1
ATOM 2644 C CA . ASP A 1 352 ? 11.039 39.594 6.859 1 90.81 352 ASP A CA 1
ATOM 2645 C C . ASP A 1 352 ? 10.133 40.5 7.703 1 90.81 352 ASP A C 1
ATOM 2647 O O . ASP A 1 352 ? 10.352 41.719 7.785 1 90.81 352 ASP A O 1
ATOM 2651 N N . THR A 1 353 ? 9.172 39.906 8.344 1 89.62 353 THR A N 1
ATOM 2652 C CA . THR A 1 353 ? 8.188 40.781 8.977 1 89.62 353 THR A CA 1
ATOM 2653 C C . THR A 1 353 ? 7.902 40.312 10.406 1 89.62 353 THR A C 1
ATOM 2655 O O . THR A 1 353 ? 8.188 41.031 11.359 1 89.62 353 THR A O 1
ATOM 2658 N N . ALA A 1 354 ? 7.484 39.062 10.641 1 88.94 354 ALA A N 1
ATOM 2659 C CA . ALA A 1 354 ? 6.922 38.625 11.922 1 88.94 354 ALA A CA 1
ATOM 2660 C C . ALA A 1 354 ? 7.969 38.688 13.031 1 88.94 354 ALA A C 1
ATOM 2662 O O . ALA A 1 354 ? 7.719 39.25 14.094 1 88.94 354 ALA A O 1
ATOM 2663 N N . ILE A 1 355 ? 9.18 38.25 12.766 1 93.44 355 ILE A N 1
ATOM 2664 C CA . ILE A 1 355 ? 10.188 38.125 13.812 1 93.44 355 ILE A CA 1
ATOM 2665 C C . ILE A 1 355 ? 10.758 39.5 14.141 1 93.44 355 ILE A C 1
ATOM 2667 O O . ILE A 1 355 ? 10.758 39.906 15.305 1 93.44 355 ILE A O 1
ATOM 2671 N N . PRO A 1 356 ? 11.172 40.281 13.117 1 93.69 356 PRO A N 1
ATOM 2672 C CA . PRO A 1 356 ? 11.711 41.594 13.461 1 93.69 356 PRO A CA 1
ATOM 2673 C C . PRO A 1 356 ? 10.68 42.469 14.141 1 93.69 356 PRO A C 1
ATOM 2675 O O . PRO A 1 356 ? 10.992 43.156 15.125 1 93.69 356 PRO A O 1
ATOM 2678 N N . LYS A 1 357 ? 9.438 42.438 13.664 1 89.25 357 LYS A N 1
ATOM 2679 C CA . LYS A 1 357 ? 8.391 43.281 14.266 1 89.25 357 LYS A CA 1
ATOM 2680 C C . LYS A 1 357 ? 8.062 42.812 15.68 1 89.25 357 LYS A C 1
ATOM 2682 O O . LYS A 1 357 ? 7.789 43.625 16.562 1 89.25 357 LYS A O 1
ATOM 2687 N N . ALA A 1 358 ? 8.039 41.531 15.883 1 91.81 358 ALA A N 1
ATOM 2688 C CA . ALA A 1 358 ? 7.793 41 17.219 1 91.81 358 ALA A CA 1
ATOM 2689 C C . ALA A 1 358 ? 8.906 41.375 18.188 1 91.81 358 ALA A C 1
ATOM 2691 O O . ALA A 1 358 ? 8.648 41.75 19.328 1 91.81 358 ALA A O 1
ATOM 2692 N N . ARG A 1 359 ? 10.141 41.375 17.75 1 93 359 ARG A N 1
ATOM 2693 C CA . ARG A 1 359 ? 11.281 41.75 18.578 1 93 359 ARG A CA 1
ATOM 2694 C C . ARG A 1 359 ? 11.234 43.25 18.938 1 93 359 ARG A C 1
ATOM 2696 O O . ARG A 1 359 ? 11.461 43.594 20.094 1 93 359 ARG A O 1
ATOM 2703 N N . ASP A 1 360 ? 10.906 44.031 17.953 1 91.56 360 ASP A N 1
ATOM 2704 C CA . ASP A 1 360 ? 10.805 45.469 18.172 1 91.56 360 ASP A CA 1
ATOM 2705 C C . ASP A 1 360 ? 9.695 45.781 19.172 1 91.56 360 ASP A C 1
ATOM 2707 O O . ASP A 1 360 ? 9.891 46.594 20.078 1 91.56 360 ASP A O 1
ATOM 2711 N N . ALA A 1 361 ? 8.625 45.125 18.938 1 87.44 361 ALA A N 1
ATOM 2712 C CA . ALA A 1 361 ? 7.5 45.375 19.828 1 87.44 361 ALA A CA 1
ATOM 2713 C C . ALA A 1 361 ? 7.832 44.906 21.25 1 87.44 361 ALA A C 1
ATOM 2715 O O . ALA A 1 361 ? 7.523 45.625 22.219 1 87.44 361 ALA A O 1
ATOM 2716 N N . ALA A 1 362 ? 8.477 43.781 21.375 1 90.62 362 ALA A N 1
ATOM 2717 C CA . ALA A 1 362 ? 8.836 43.25 22.688 1 90.62 362 ALA A CA 1
ATOM 2718 C C . ALA A 1 362 ? 9.828 44.188 23.391 1 90.62 362 ALA A C 1
ATOM 2720 O O . ALA A 1 362 ? 9.703 44.438 24.594 1 90.62 362 ALA A O 1
ATOM 2721 N N . ALA A 1 363 ? 10.766 44.781 22.672 1 90.5 363 ALA A N 1
ATOM 2722 C CA . ALA A 1 363 ? 11.742 45.688 23.234 1 90.5 363 ALA A CA 1
ATOM 2723 C C . ALA A 1 363 ? 11.07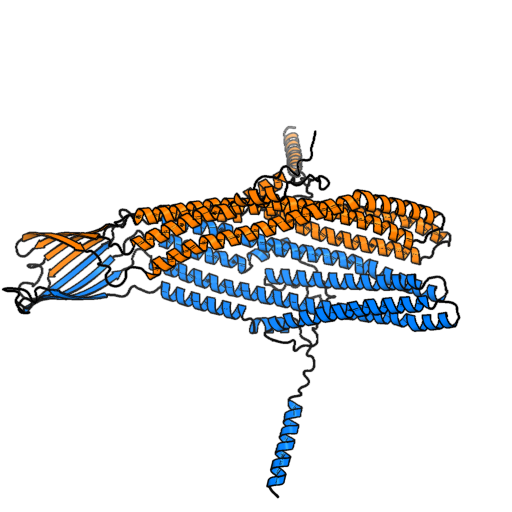8 47 23.703 1 90.5 363 ALA A C 1
ATOM 2725 O O . ALA A 1 363 ? 11.344 47.469 24.812 1 90.5 363 ALA A O 1
ATOM 2726 N N . ALA A 1 364 ? 10.156 47.438 22.906 1 88.81 364 ALA A N 1
ATOM 2727 C CA . ALA A 1 364 ? 9.453 48.688 23.219 1 88.81 364 ALA A CA 1
ATOM 2728 C C . ALA A 1 364 ? 8.555 48.5 24.438 1 88.81 364 ALA A C 1
ATOM 2730 O O . ALA A 1 364 ? 8.516 49.375 25.328 1 88.81 364 ALA A O 1
ATOM 2731 N N . ILE A 1 365 ? 7.918 47.406 24.516 1 88.06 365 ILE A N 1
ATOM 2732 C CA . ILE A 1 365 ? 6.988 47.125 25.609 1 88.06 365 ILE A CA 1
ATOM 2733 C C . ILE A 1 365 ? 7.77 46.875 26.891 1 88.06 365 ILE A C 1
ATOM 2735 O O . ILE A 1 365 ? 7.359 47.344 27.969 1 88.06 365 ILE A O 1
ATOM 2739 N N . SER A 1 366 ? 8.867 46.219 26.766 1 88.06 366 SER A N 1
ATOM 2740 C CA . SER A 1 366 ? 9.719 46 27.938 1 88.06 366 SER A CA 1
ATOM 2741 C C . SER A 1 366 ? 10.25 47.312 28.5 1 88.06 366 SER A C 1
ATOM 2743 O O . SER A 1 366 ? 10.242 47.531 29.719 1 88.06 366 SER A O 1
ATOM 2745 N N . GLU A 1 367 ? 10.602 48.25 27.625 1 87 367 GLU A N 1
ATOM 2746 C CA . GLU A 1 367 ? 11.062 49.562 28.047 1 87 367 GLU A CA 1
ATOM 2747 C C . GLU A 1 367 ? 9.93 50.344 28.688 1 87 367 GLU A C 1
ATOM 2749 O O . GLU A 1 367 ? 10.133 51.031 29.703 1 87 367 GLU A O 1
ATOM 2754 N N . GLY A 1 368 ? 8.812 50.25 28.141 1 86.5 368 GLY A N 1
ATOM 2755 C CA . GLY A 1 368 ? 7.668 50.969 28.672 1 86.5 368 GLY A CA 1
ATOM 2756 C C . GLY A 1 368 ? 7.176 50.406 29.984 1 86.5 368 GLY A C 1
ATOM 2757 O O . GLY A 1 368 ? 6.602 51.156 30.812 1 86.5 368 GLY A O 1
ATOM 2758 N N . TYR A 1 369 ? 7.355 49.125 30.172 1 85.75 369 TYR A N 1
ATOM 2759 C CA . TYR A 1 369 ? 6.992 48.531 31.453 1 85.75 369 TYR A CA 1
ATOM 2760 C C . TYR A 1 369 ? 7.816 49.125 32.594 1 85.75 369 TYR A C 1
ATOM 2762 O O . TYR A 1 369 ? 7.293 49.375 33.656 1 85.75 369 TYR A O 1
ATOM 2770 N N . GLY A 1 370 ? 9.07 49.375 32.281 1 81.38 370 GLY A N 1
ATOM 2771 C CA . GLY A 1 370 ? 9.93 50 33.281 1 81.38 370 GLY A CA 1
ATOM 2772 C C . GLY A 1 370 ? 9.469 51.406 33.656 1 81.38 370 GLY A C 1
ATOM 2773 O O . GLY A 1 370 ? 9.672 51.844 34.781 1 81.38 370 GLY A O 1
ATOM 2774 N N . GLN A 1 371 ? 8.641 52.031 32.75 1 83.62 371 GLN A N 1
ATOM 2775 C CA . GLN A 1 371 ? 8.141 53.375 32.938 1 83.62 371 GLN A CA 1
ATOM 2776 C C . GLN A 1 371 ? 6.707 53.375 33.469 1 83.62 371 GLN A C 1
ATOM 2778 O O . GLN A 1 371 ? 6.117 54.438 33.688 1 83.62 371 GLN A O 1
ATOM 2783 N N . GLY A 1 372 ? 6.121 52.125 33.625 1 81.06 372 GLY A N 1
ATOM 2784 C CA . GLY A 1 372 ? 4.773 52 34.156 1 81.06 372 GLY A CA 1
ATOM 2785 C C . GLY A 1 372 ? 3.701 52.125 33.094 1 81.06 372 GLY A C 1
ATOM 2786 O O . GLY A 1 372 ? 2.518 52.281 33.406 1 81.06 372 GLY A O 1
ATOM 2787 N N . ARG A 1 373 ? 4.109 52.031 31.828 1 82.25 373 ARG A N 1
ATOM 2788 C CA . ARG A 1 373 ? 3.189 52.312 30.734 1 82.25 373 ARG A CA 1
ATOM 2789 C C . ARG A 1 373 ? 2.455 51.031 30.312 1 82.25 373 ARG A C 1
ATOM 2791 O O . ARG A 1 373 ? 1.371 51.094 29.734 1 82.25 373 ARG A O 1
ATOM 2798 N N . TYR A 1 374 ? 3.174 49.938 30.547 1 84.5 374 TYR A N 1
ATOM 2799 C CA . TYR A 1 374 ? 2.584 48.656 30.156 1 84.5 374 TYR A CA 1
ATOM 2800 C C . TYR A 1 374 ? 2.492 47.719 31.328 1 84.5 374 TYR A C 1
ATOM 2802 O O . TYR A 1 374 ? 3.219 47.844 32.312 1 84.5 374 TYR A O 1
ATOM 2810 N N . SER A 1 375 ? 1.569 46.781 31.188 1 84.44 375 SER A N 1
ATOM 2811 C CA . SER A 1 375 ? 1.398 45.781 32.219 1 84.44 375 SER A CA 1
ATOM 2812 C C . SER A 1 375 ? 2.322 44.562 31.984 1 84.44 375 SER A C 1
ATOM 2814 O O . SER A 1 375 ? 2.889 44.438 30.906 1 84.44 375 SER A O 1
ATOM 2816 N N . LEU A 1 376 ? 2.512 43.812 33.031 1 85.25 376 LEU A N 1
ATOM 2817 C CA . LEU A 1 376 ? 3.295 42.594 32.906 1 85.25 376 LEU A CA 1
ATOM 2818 C C . LEU A 1 376 ? 2.689 41.656 31.875 1 85.25 376 LEU A C 1
ATOM 2820 O O . LEU A 1 376 ? 3.418 41 31.141 1 85.25 376 LEU A O 1
ATOM 2824 N N . LEU A 1 377 ? 1.385 41.625 31.812 1 84.56 377 LEU A N 1
ATOM 2825 C CA . LEU A 1 377 ? 0.701 40.781 30.844 1 84.56 377 LEU A CA 1
ATOM 2826 C C . LEU A 1 377 ? 1.108 41.156 29.422 1 84.56 377 LEU A C 1
ATOM 2828 O O . LEU A 1 377 ? 1.324 40.281 28.578 1 84.56 377 LEU A O 1
ATOM 2832 N N . GLU A 1 378 ? 1.267 42.438 29.234 1 85.62 378 GLU A N 1
ATOM 2833 C CA . GLU A 1 378 ? 1.661 42.906 27.922 1 85.62 378 GLU A CA 1
ATOM 2834 C C . GLU A 1 378 ? 3.102 42.5 27.594 1 85.62 378 GLU A C 1
ATOM 2836 O O . GLU A 1 378 ? 3.422 42.156 26.453 1 85.62 378 GLU A O 1
ATOM 2841 N N . VAL A 1 379 ? 3.924 42.562 28.609 1 87.56 379 VAL A N 1
ATOM 2842 C CA . VAL A 1 379 ? 5.316 42.156 28.422 1 87.56 379 VAL A CA 1
ATOM 2843 C C . VAL A 1 379 ? 5.398 40.688 28.109 1 87.56 379 VAL A C 1
ATOM 2845 O O . VAL A 1 379 ? 6.062 40.281 27.141 1 87.56 379 VAL A O 1
ATOM 2848 N N . LEU A 1 380 ? 4.656 39.906 28.844 1 88.25 380 LEU A N 1
ATOM 2849 C CA . LEU A 1 380 ? 4.676 38.469 28.641 1 88.25 380 LEU A CA 1
ATOM 2850 C C . LEU A 1 380 ? 4.09 38.094 27.297 1 88.25 380 LEU A C 1
ATOM 2852 O O . LEU A 1 380 ? 4.586 37.156 26.625 1 88.25 380 LEU A O 1
ATOM 2856 N N . ASP A 1 381 ? 3.104 38.719 26.891 1 87.12 381 ASP A N 1
ATOM 2857 C CA . ASP A 1 381 ? 2.473 38.469 25.609 1 87.12 381 ASP A CA 1
ATOM 2858 C C . ASP A 1 381 ? 3.426 38.781 24.453 1 87.12 381 ASP A C 1
ATOM 2860 O O . ASP A 1 381 ? 3.525 38.031 23.484 1 87.12 381 ASP A O 1
ATOM 2864 N N . ALA A 1 382 ? 4.098 39.938 24.578 1 87.75 382 ALA A N 1
ATOM 2865 C CA . ALA A 1 382 ? 5.051 40.344 23.547 1 87.75 382 ALA A CA 1
ATOM 2866 C C . ALA A 1 382 ? 6.211 39.344 23.453 1 87.75 382 ALA A C 1
ATOM 2868 O O . ALA A 1 382 ? 6.637 39 22.344 1 87.75 382 ALA A O 1
ATOM 2869 N N . GLN A 1 383 ? 6.648 38.938 24.578 1 89.31 383 GLN A N 1
ATOM 2870 C CA . GLN A 1 383 ? 7.715 37.938 24.609 1 89.31 383 GLN A CA 1
ATOM 2871 C C . GLN A 1 383 ? 7.242 36.594 24.031 1 89.31 383 GLN A C 1
ATOM 2873 O O . GLN A 1 383 ? 7.992 35.938 23.328 1 89.31 383 GLN A O 1
ATOM 2878 N N . GLY A 1 384 ? 6.043 36.25 24.328 1 90.31 384 GLY A N 1
ATOM 2879 C CA . GLY A 1 384 ? 5.449 35.062 23.766 1 90.31 384 GLY A CA 1
ATOM 2880 C C . GLY A 1 384 ? 5.344 35.094 22.25 1 90.31 384 GLY A C 1
ATOM 2881 O O . GLY A 1 384 ? 5.551 34.094 21.578 1 90.31 384 GLY A O 1
ATOM 2882 N N . SER A 1 385 ? 5.043 36.25 21.781 1 89.56 385 SER A N 1
ATOM 2883 C CA . SER A 1 385 ? 4.918 36.438 20.344 1 89.56 385 SER A CA 1
ATOM 2884 C C . SER A 1 385 ? 6.258 36.25 19.641 1 89.56 385 SER A C 1
ATOM 2886 O O . SER A 1 385 ? 6.316 35.656 18.547 1 89.56 385 SER A O 1
ATOM 2888 N N . VAL A 1 386 ? 7.336 36.719 20.234 1 92 386 VAL A N 1
ATOM 2889 C CA . VAL A 1 386 ? 8.664 36.531 19.672 1 92 386 VAL A CA 1
ATOM 2890 C C . VAL A 1 386 ? 8.992 35.031 19.641 1 92 386 VAL A C 1
ATOM 2892 O O . VAL A 1 386 ? 9.414 34.5 18.609 1 92 386 VAL A O 1
ATOM 2895 N N . ALA A 1 387 ? 8.727 34.375 20.719 1 92.38 387 ALA A N 1
ATOM 2896 C CA . ALA A 1 387 ? 9.016 32.969 20.812 1 92.38 387 ALA A CA 1
ATOM 2897 C C . ALA A 1 387 ? 8.172 32.156 19.812 1 92.38 387 ALA A C 1
ATOM 2899 O O . ALA A 1 387 ? 8.672 31.234 19.172 1 92.38 387 ALA A O 1
ATOM 2900 N N . GLN A 1 388 ? 6.941 32.5 19.734 1 91.69 388 GLN A N 1
ATOM 2901 C CA . GLN A 1 388 ? 6.043 31.844 18.812 1 91.69 388 GLN A CA 1
ATOM 2902 C C . GLN A 1 388 ? 6.516 32 17.359 1 91.69 388 GLN A C 1
ATOM 2904 O O . GLN A 1 388 ? 6.496 31.047 16.594 1 91.69 388 GLN A O 1
ATOM 2909 N N . ALA A 1 389 ? 6.914 33.156 17 1 91.56 389 ALA A N 1
ATOM 2910 C CA . ALA A 1 389 ? 7.422 33.406 15.664 1 91.56 389 ALA A CA 1
ATOM 2911 C C . ALA A 1 389 ? 8.68 32.594 15.391 1 91.56 389 ALA A C 1
ATOM 2913 O O . ALA A 1 389 ? 8.844 32.031 14.305 1 91.56 389 ALA A O 1
ATOM 2914 N N . ARG A 1 390 ? 9.5 32.531 16.375 1 93.88 390 ARG A N 1
ATOM 2915 C CA . ARG A 1 390 ? 10.742 31.766 16.234 1 93.88 390 ARG A CA 1
ATOM 2916 C C . ARG A 1 390 ? 10.453 30.266 16.125 1 93.88 390 ARG A C 1
ATOM 2918 O O . ARG A 1 390 ? 11.109 29.562 15.367 1 93.88 390 ARG A O 1
ATOM 2925 N N . LEU A 1 391 ? 9.531 29.812 16.891 1 94.38 391 LEU A N 1
ATOM 2926 C CA . LEU A 1 391 ? 9.141 28.406 16.828 1 94.38 391 LEU A CA 1
ATOM 2927 C C . LEU A 1 391 ? 8.531 28.078 15.477 1 94.38 391 LEU A C 1
ATOM 2929 O O . LEU A 1 391 ? 8.781 27 14.93 1 94.38 391 LEU A O 1
ATOM 2933 N N . ARG A 1 392 ? 7.762 28.984 15.008 1 93 392 ARG A N 1
ATOM 2934 C CA . ARG A 1 392 ? 7.184 28.797 13.688 1 93 392 ARG A CA 1
ATOM 2935 C C . ARG A 1 392 ? 8.266 28.766 12.609 1 93 392 ARG A C 1
ATOM 2937 O O . ARG A 1 392 ? 8.164 28.016 11.641 1 93 392 ARG A O 1
ATOM 2944 N N . GLU A 1 393 ? 9.25 29.641 12.75 1 93.5 393 GLU A N 1
ATOM 2945 C CA . GLU A 1 393 ? 10.375 29.625 11.828 1 93.5 393 GLU A CA 1
ATOM 2946 C C . GLU A 1 393 ? 11.086 28.266 11.852 1 93.5 393 GLU A C 1
ATOM 2948 O O . GLU A 1 393 ? 11.367 27.688 10.797 1 93.5 393 GLU A O 1
ATOM 2953 N N . GLN A 1 394 ? 11.383 27.828 13.031 1 94.5 394 GLN A N 1
ATOM 2954 C CA . GLN A 1 394 ? 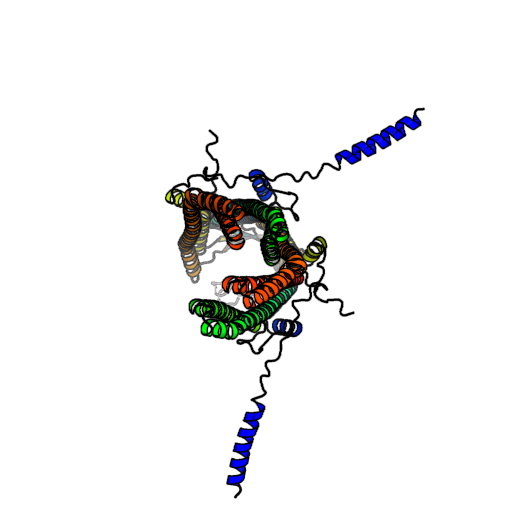12.023 26.516 13.195 1 94.5 394 GLN A CA 1
ATOM 2955 C C . GLN A 1 394 ? 11.195 25.422 12.523 1 94.5 394 GLN A C 1
ATOM 2957 O O . GLN A 1 394 ? 11.75 24.547 11.859 1 94.5 394 GLN A O 1
ATOM 2962 N N . GLU A 1 395 ? 9.914 25.359 12.695 1 94.31 395 GLU A N 1
ATOM 2963 C CA . GLU A 1 395 ? 9.031 24.375 12.094 1 94.31 395 GLU A CA 1
ATOM 2964 C C . GLU A 1 395 ? 9.062 24.453 10.57 1 94.31 395 GLU A C 1
ATOM 2966 O O . GLU A 1 395 ? 9.102 23.422 9.883 1 94.31 395 GLU A O 1
ATOM 2971 N N . ALA A 1 396 ? 9.008 25.672 10.109 1 93.06 396 ALA A N 1
ATOM 2972 C CA . ALA A 1 396 ? 9.062 25.875 8.664 1 93.06 396 ALA A CA 1
ATOM 2973 C C . ALA A 1 396 ? 10.391 25.375 8.094 1 93.06 396 ALA A C 1
ATOM 2975 O O . ALA A 1 396 ? 10.43 24.781 7.02 1 93.06 396 ALA A O 1
ATOM 2976 N N . GLN A 1 397 ? 11.508 25.688 8.805 1 94.06 397 GLN A N 1
ATOM 2977 C CA . GLN A 1 397 ? 12.82 25.203 8.391 1 94.06 397 GLN A CA 1
ATOM 2978 C C . GLN A 1 397 ? 12.867 23.688 8.375 1 94.06 397 GLN A C 1
ATOM 2980 O O . GLN A 1 397 ? 13.359 23.078 7.414 1 94.06 397 GLN A O 1
ATOM 2985 N N . GLN A 1 398 ? 12.359 23.094 9.398 1 93.94 398 GLN A N 1
ATOM 2986 C CA . GLN A 1 398 ? 12.328 21.641 9.477 1 93.94 398 GLN A CA 1
ATOM 2987 C C . GLN A 1 398 ? 11.508 21.047 8.344 1 93.94 398 GLN A C 1
ATOM 2989 O O . GLN A 1 398 ? 11.922 20.062 7.715 1 93.94 398 GLN A O 1
ATOM 2994 N N . ASN A 1 399 ? 10.336 21.594 8.172 1 93.5 399 ASN A N 1
ATOM 2995 C CA . ASN A 1 399 ? 9.461 21.125 7.105 1 93.5 399 ASN A CA 1
ATOM 2996 C C . ASN A 1 399 ? 10.133 21.219 5.738 1 93.5 399 ASN A C 1
ATOM 2998 O O . ASN A 1 399 ? 9.969 20.344 4.891 1 93.5 399 ASN A O 1
ATOM 3002 N N . PHE A 1 400 ? 10.844 22.359 5.566 1 92.69 400 PHE A N 1
ATOM 3003 C CA . PHE A 1 400 ? 11.586 22.547 4.324 1 92.69 400 PHE A CA 1
ATOM 3004 C C . PHE A 1 400 ? 12.594 21.422 4.121 1 92.69 400 PHE A C 1
ATOM 3006 O O . PHE A 1 400 ? 12.602 20.766 3.07 1 92.69 400 PHE A O 1
ATOM 3013 N N . HIS A 1 401 ? 13.352 21.094 5.07 1 92.94 401 HIS A N 1
ATOM 3014 C CA . HIS A 1 401 ? 14.422 20.109 4.945 1 92.94 401 HIS A CA 1
ATOM 3015 C C . HIS A 1 401 ? 13.852 18.703 4.852 1 92.94 401 HIS A C 1
ATOM 3017 O O . HIS A 1 401 ? 14.422 17.844 4.172 1 92.94 401 HIS A O 1
ATOM 3023 N N . VAL A 1 402 ? 12.766 18.406 5.566 1 93.69 402 VAL A N 1
ATOM 3024 C CA . VAL A 1 402 ? 12.094 17.109 5.457 1 93.69 402 VAL A CA 1
ATOM 3025 C C . VAL A 1 402 ? 11.578 16.906 4.031 1 93.69 402 VAL A C 1
ATOM 3027 O O . VAL A 1 402 ? 11.719 15.828 3.459 1 93.69 402 VAL A O 1
ATOM 3030 N N . ALA A 1 403 ? 11 17.953 3.514 1 93.12 403 ALA A N 1
ATOM 3031 C CA . ALA A 1 403 ? 10.508 17.906 2.139 1 93.12 403 ALA A CA 1
ATOM 3032 C C . ALA A 1 403 ? 11.648 17.656 1.156 1 93.12 403 ALA A C 1
ATOM 3034 O O . ALA A 1 403 ? 11.508 16.859 0.225 1 93.12 403 ALA A O 1
ATOM 3035 N N . VAL A 1 404 ? 12.789 18.328 1.369 1 90.19 404 VAL A N 1
ATOM 3036 C CA . VAL A 1 404 ? 13.961 18.141 0.518 1 90.19 404 VAL A CA 1
ATOM 3037 C C . VAL A 1 404 ? 14.453 16.703 0.61 1 90.19 404 VAL A C 1
ATOM 3039 O O . VAL A 1 404 ? 14.727 16.062 -0.41 1 90.19 404 VAL A O 1
ATOM 3042 N N . ALA A 1 405 ? 14.531 16.219 1.814 1 89.56 405 ALA A N 1
ATOM 3043 C CA . ALA A 1 405 ? 14.969 14.836 2.027 1 89.56 405 ALA A CA 1
ATOM 3044 C C . ALA A 1 405 ? 14.039 13.852 1.334 1 89.56 405 ALA A C 1
ATOM 3046 O O . ALA A 1 405 ? 14.484 12.852 0.761 1 89.56 405 ALA A O 1
ATOM 3047 N N . THR A 1 406 ? 12.773 14.141 1.38 1 91.06 406 THR A N 1
ATOM 3048 C CA . THR A 1 406 ? 11.781 13.289 0.734 1 91.06 406 THR A CA 1
ATOM 3049 C C . THR A 1 406 ? 11.961 13.305 -0.781 1 91.06 406 THR A C 1
ATOM 3051 O O . THR A 1 406 ? 11.984 12.25 -1.42 1 91.06 406 THR A O 1
ATOM 3054 N N . ILE A 1 407 ? 12.109 14.469 -1.299 1 89.75 407 ILE A N 1
ATOM 3055 C CA . ILE A 1 407 ? 12.273 14.617 -2.742 1 89.75 407 ILE A CA 1
ATOM 3056 C C . ILE A 1 407 ? 13.578 13.969 -3.184 1 89.75 407 ILE A C 1
ATOM 3058 O O . ILE A 1 407 ? 13.617 13.258 -4.195 1 89.75 407 ILE A O 1
ATOM 3062 N N . GLU A 1 408 ? 14.602 14.148 -2.43 1 86.81 408 GLU A N 1
ATOM 3063 C CA . GLU A 1 408 ? 15.891 13.547 -2.744 1 86.81 408 GLU A CA 1
ATOM 3064 C C . GLU A 1 408 ? 15.828 12.023 -2.666 1 86.81 408 GLU A C 1
ATOM 3066 O O . GLU A 1 408 ? 16.469 11.328 -3.453 1 86.81 408 GLU A O 1
ATOM 3071 N N . GLY A 1 409 ? 15.055 11.578 -1.686 1 86.62 409 GLY A N 1
ATOM 3072 C CA . GLY A 1 409 ? 14.859 10.141 -1.562 1 86.62 409 GLY A CA 1
ATOM 3073 C C . GLY A 1 409 ? 14.125 9.539 -2.746 1 86.62 409 GLY A C 1
ATOM 3074 O O . GLY A 1 409 ? 14.344 8.367 -3.084 1 86.62 409 GLY A O 1
ATOM 3075 N N . LEU A 1 410 ? 13.305 10.289 -3.387 1 86.81 410 LEU A N 1
ATOM 3076 C CA . LEU A 1 410 ? 12.531 9.805 -4.527 1 86.81 410 LEU A CA 1
ATOM 3077 C C . LEU A 1 410 ? 13.352 9.883 -5.812 1 86.81 410 LEU A C 1
ATOM 3079 O O . LEU A 1 410 ? 13.203 9.039 -6.699 1 86.81 410 LEU A O 1
ATOM 3083 N N . VAL A 1 411 ? 14.258 10.867 -5.934 1 79.88 411 VAL A N 1
ATOM 3084 C CA . VAL A 1 411 ? 14.969 11.117 -7.18 1 79.88 411 VAL A CA 1
ATOM 3085 C C . VAL A 1 411 ? 16.344 10.445 -7.129 1 79.88 411 VAL A C 1
ATOM 3087 O O . VAL A 1 411 ? 16.953 10.172 -8.172 1 79.88 411 VAL A O 1
ATOM 3090 N N . GLY A 1 412 ? 16.812 9.891 -6.008 1 67.94 412 GLY A N 1
ATOM 3091 C CA . GLY A 1 412 ? 18.062 9.164 -5.867 1 67.94 412 GLY A CA 1
ATOM 3092 C C . GLY A 1 412 ? 19.281 10.055 -5.988 1 67.94 412 GLY A C 1
ATOM 3093 O O . GLY A 1 412 ? 20.406 9.594 -5.816 1 67.94 412 GLY A O 1
ATOM 3094 N N . ASN A 1 413 ? 19.188 11.188 -6.648 1 59.09 413 ASN A N 1
ATOM 3095 C CA . ASN A 1 413 ? 20.328 12.094 -6.777 1 59.09 413 ASN A CA 1
ATOM 3096 C C . ASN A 1 413 ? 20.219 13.266 -5.801 1 59.09 413 ASN A C 1
ATOM 3098 O O . ASN A 1 413 ? 19.156 13.883 -5.672 1 59.09 413 ASN A O 1
ATOM 3102 N N . PRO A 1 414 ? 21.141 13.227 -4.773 1 53.44 414 PRO A N 1
ATOM 3103 C CA . PRO A 1 414 ? 21.078 14.367 -3.854 1 53.44 414 PRO A CA 1
ATOM 3104 C C . PRO A 1 414 ? 20.812 15.688 -4.566 1 53.44 414 PRO A C 1
ATOM 3106 O O . PRO A 1 414 ? 21.5 16.016 -5.543 1 53.44 414 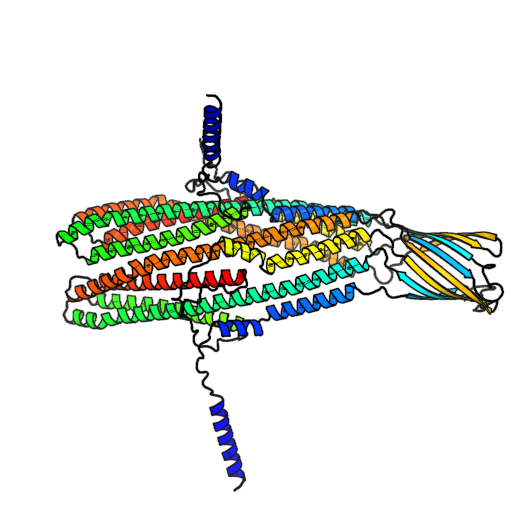PRO A O 1
ATOM 3109 N N . PHE A 1 415 ? 19.656 16.109 -4.57 1 49.19 415 PHE A N 1
ATOM 3110 C CA . PHE A 1 415 ? 19.391 17.453 -5.086 1 49.19 415 PHE A CA 1
ATOM 3111 C C . PHE A 1 415 ? 20.344 18.469 -4.488 1 49.19 415 PHE A C 1
ATOM 3113 O O . PHE A 1 415 ? 20.688 18.391 -3.305 1 49.19 415 PHE A O 1
ATOM 3120 N N . ALA A 1 416 ? 21.281 19.031 -5.184 1 47.12 416 ALA A N 1
ATOM 3121 C CA . ALA A 1 416 ? 22.203 20.125 -4.895 1 47.12 416 ALA A CA 1
ATOM 3122 C C . ALA A 1 416 ? 21.547 21.172 -4 1 47.12 416 ALA A C 1
ATOM 3124 O O . ALA A 1 416 ? 22.156 22.172 -3.648 1 47.12 416 ALA A O 1
ATOM 3125 N N . LEU A 1 417 ? 20.375 21.172 -3.746 1 45.25 417 LEU A N 1
ATOM 3126 C CA . LEU A 1 417 ? 19.656 22.312 -3.15 1 45.25 417 LEU A CA 1
ATOM 3127 C C . LEU A 1 417 ? 20.219 22.625 -1.767 1 45.25 417 LEU A C 1
ATOM 3129 O O . LEU A 1 417 ? 20.234 23.797 -1.354 1 45.25 417 LEU A O 1
ATOM 3133 N N . ALA A 1 418 ? 20.453 21.719 -0.904 1 44.59 418 ALA A N 1
ATOM 3134 C CA . ALA A 1 418 ? 21 22.078 0.403 1 44.59 418 ALA A CA 1
ATOM 3135 C C . ALA A 1 418 ? 22.406 22.656 0.271 1 44.59 418 ALA A C 1
ATOM 3137 O O . ALA A 1 418 ? 23.031 23.031 1.268 1 44.59 418 ALA A O 1
ATOM 3138 N N . ARG A 1 419 ? 23.25 22.344 -0.717 1 41.53 419 ARG A N 1
ATOM 3139 C CA . ARG A 1 419 ? 24.594 22.922 -0.741 1 41.53 419 ARG A CA 1
ATOM 3140 C C . ARG A 1 419 ? 24.547 24.422 -1.001 1 41.53 419 ARG A C 1
ATOM 3142 O O . ARG A 1 419 ? 24.141 24.859 -2.084 1 41.53 419 ARG A O 1
ATOM 3149 N N . GLY A 1 420 ? 24.031 25.266 -0.127 1 34.75 420 GLY A N 1
ATOM 3150 C CA . GLY A 1 420 ? 24.406 26.656 -0.2 1 34.75 420 GLY A CA 1
ATOM 3151 C C . GLY A 1 420 ? 25.781 26.891 -0.822 1 34.75 420 GLY A C 1
ATOM 3152 O O . GLY A 1 420 ? 26.578 25.953 -0.912 1 34.75 420 GLY A O 1
ATOM 3153 N N . GLY A 1 421 ? 25.891 27.984 -1.707 1 32.44 421 GLY A N 1
ATOM 3154 C CA . GLY A 1 421 ? 27.062 28.625 -2.279 1 32.44 421 GLY A CA 1
ATOM 3155 C C . GLY A 1 421 ? 28.172 28.844 -1.273 1 32.44 421 GLY A C 1
ATOM 3156 O O . GLY A 1 421 ? 28.156 29.812 -0.507 1 32.44 421 GLY A O 1
ATOM 3157 N N . ALA A 1 422 ? 28.578 27.969 -0.459 1 32.16 422 ALA A N 1
ATOM 3158 C CA . ALA A 1 422 ? 29.859 28.375 0.142 1 32.16 422 ALA A CA 1
ATOM 3159 C C . ALA A 1 422 ? 30.828 28.875 -0.918 1 32.16 422 ALA A C 1
ATOM 3161 O O . ALA A 1 422 ? 31.5 28.078 -1.575 1 32.16 422 ALA A O 1
ATOM 3162 N N . ARG A 1 423 ? 30.547 29.594 -2.125 1 27.2 423 ARG A N 1
ATOM 3163 C CA . ARG A 1 423 ? 31.594 30.578 -2.434 1 27.2 423 ARG A CA 1
ATOM 3164 C C . ARG A 1 423 ? 31.469 31.812 -1.547 1 27.2 423 ARG A C 1
ATOM 3166 O O . ARG A 1 423 ? 30.344 32.281 -1.262 1 27.2 423 ARG A O 1
ATOM 3173 N N . MET B 1 1 ? -5 44.125 -56.781 1 34.66 1 MET B N 1
ATOM 3174 C CA . MET B 1 1 ? -5.91 44.406 -55.688 1 34.66 1 MET B CA 1
ATOM 3175 C C . MET B 1 1 ? -6.227 43.156 -54.906 1 34.66 1 MET B C 1
ATOM 3177 O O . MET B 1 1 ? -6.793 43.219 -53.812 1 34.66 1 MET B O 1
ATOM 3181 N N . LEU B 1 2 ? -6.117 41.906 -55.562 1 51.56 2 LEU B N 1
ATOM 3182 C CA . LEU B 1 2 ? -6.535 40.656 -54.969 1 51.56 2 LEU B CA 1
ATOM 3183 C C . LEU B 1 2 ? -5.461 40.125 -54 1 51.56 2 LEU B C 1
ATOM 3185 O O . LEU B 1 2 ? -5.738 39.281 -53.156 1 51.56 2 LEU B O 1
ATOM 3189 N N . SER B 1 3 ? -4.145 40.469 -54.25 1 56.53 3 SER B N 1
ATOM 3190 C CA . SER B 1 3 ? -3.076 39.906 -53.469 1 56.53 3 SER B CA 1
ATOM 3191 C C . SER B 1 3 ? -3.098 40.469 -52.031 1 56.53 3 SER B C 1
ATOM 3193 O O . SER B 1 3 ? -2.695 39.781 -51.094 1 56.53 3 SER B O 1
ATOM 3195 N N . SER B 1 4 ? -3.605 41.781 -51.906 1 57.62 4 SER B N 1
ATOM 3196 C CA . SER B 1 4 ? -3.555 42.406 -50.594 1 57.62 4 SER B CA 1
ATOM 3197 C C . SER B 1 4 ? -4.664 41.875 -49.688 1 57.62 4 SER B C 1
ATOM 3199 O O . SER B 1 4 ? -4.559 41.906 -48.469 1 57.62 4 SER B O 1
ATOM 3201 N N . ILE B 1 5 ? -5.793 41.375 -50.375 1 57.66 5 ILE B N 1
ATOM 3202 C CA . ILE B 1 5 ? -6.887 40.906 -49.531 1 57.66 5 ILE B CA 1
ATOM 3203 C C . ILE B 1 5 ? -6.539 39.531 -48.969 1 57.66 5 ILE B C 1
ATOM 3205 O O . ILE B 1 5 ? -6.934 39.219 -47.844 1 57.66 5 ILE B O 1
ATOM 3209 N N . ALA B 1 6 ? -5.73 38.688 -49.75 1 58.72 6 ALA B N 1
ATOM 3210 C CA . ALA B 1 6 ? -5.426 37.344 -49.281 1 58.72 6 ALA B CA 1
ATOM 3211 C C . ALA B 1 6 ? -4.477 37.375 -48.094 1 58.72 6 ALA B C 1
ATOM 3213 O O . ALA B 1 6 ? -4.609 36.594 -47.156 1 58.72 6 ALA B O 1
ATOM 3214 N N . THR B 1 7 ? -3.537 38.438 -48.094 1 57.47 7 THR B N 1
ATOM 3215 C CA . THR B 1 7 ? -2.646 38.5 -46.938 1 57.47 7 THR B CA 1
ATOM 3216 C C . THR B 1 7 ? -3.404 38.969 -45.688 1 57.47 7 THR B C 1
ATOM 3218 O O . THR B 1 7 ? -3.088 38.562 -44.594 1 57.47 7 THR B O 1
ATOM 3221 N N . ARG B 1 8 ? -4.516 39.812 -45.875 1 57.16 8 ARG B N 1
ATOM 3222 C CA . ARG B 1 8 ? -5.258 40.281 -44.688 1 57.16 8 ARG B CA 1
ATOM 3223 C C . ARG B 1 8 ? -6.152 39.156 -44.156 1 57.16 8 ARG B C 1
ATOM 3225 O O . ARG B 1 8 ? -6.324 39.031 -42.938 1 57.16 8 ARG B O 1
ATOM 3232 N N . LEU B 1 9 ? -6.695 38.406 -45.188 1 58.34 9 LEU B N 1
ATOM 3233 C CA . LEU B 1 9 ? -7.52 37.312 -44.688 1 58.34 9 LEU B CA 1
ATOM 3234 C C . LEU B 1 9 ? -6.66 36.25 -44 1 58.34 9 LEU B C 1
ATOM 3236 O O . LEU B 1 9 ? -7.094 35.625 -43.031 1 58.34 9 LEU B O 1
ATOM 3240 N N . ALA B 1 10 ? -5.348 36.031 -44.5 1 57.91 10 ALA B N 1
ATOM 3241 C CA . ALA B 1 10 ? -4.469 35.094 -43.812 1 57.91 10 ALA B CA 1
ATOM 3242 C C . ALA B 1 10 ? -4.039 35.625 -42.438 1 57.91 10 ALA B C 1
ATOM 3244 O O . ALA B 1 10 ? -3.943 34.875 -41.469 1 57.91 10 ALA B O 1
ATOM 3245 N N . CYS B 1 11 ? -3.799 37.062 -42.406 1 52.59 11 CYS B N 1
ATOM 3246 C CA . CYS B 1 11 ? -3.449 37.594 -41.094 1 52.59 11 CYS B CA 1
ATOM 3247 C C . CYS B 1 11 ? -4.648 37.562 -40.156 1 52.59 11 CYS B C 1
ATOM 3249 O O . CYS B 1 11 ? -4.488 37.344 -38.969 1 52.59 11 CYS B O 1
ATOM 3251 N N . ALA B 1 12 ? -5.941 37.844 -40.781 1 55.03 12 ALA B N 1
ATOM 3252 C CA . ALA B 1 12 ? -7.098 37.75 -39.906 1 55.03 12 ALA B CA 1
ATOM 3253 C C . ALA B 1 12 ? -7.348 36.312 -39.469 1 55.03 12 ALA B C 1
ATOM 3255 O O . ALA B 1 12 ? -7.75 36.062 -38.344 1 55.03 12 ALA B O 1
ATOM 3256 N N . ALA B 1 13 ? -7.086 35.281 -40.438 1 54.66 13 ALA B N 1
ATOM 3257 C CA . ALA B 1 13 ? -7.27 33.906 -40.031 1 54.66 13 ALA B CA 1
ATOM 3258 C C . ALA B 1 13 ? -6.234 33.5 -38.969 1 54.66 13 ALA B C 1
ATOM 3260 O O . ALA B 1 13 ? -6.539 32.719 -38.062 1 54.66 13 ALA B O 1
ATOM 3261 N N . VAL B 1 14 ? -4.934 34.062 -39.125 1 54.31 14 VAL B N 1
ATOM 3262 C CA . VAL B 1 14 ? -3.967 33.75 -38.062 1 54.31 14 VAL B CA 1
ATOM 3263 C C . VAL B 1 14 ? -4.391 34.406 -36.75 1 54.31 14 VAL B C 1
ATOM 3265 O O . VAL B 1 14 ? -4.234 33.844 -35.688 1 54.31 14 VAL B O 1
ATOM 3268 N N . LEU B 1 15 ? -5.016 35.688 -36.844 1 49.16 15 LEU B N 1
ATOM 3269 C CA . LEU B 1 15 ? -5.488 36.281 -35.594 1 49.16 15 LEU B CA 1
ATOM 3270 C C . LEU B 1 15 ? -6.688 35.531 -35.062 1 49.16 15 LEU B C 1
ATOM 3272 O O . LEU B 1 15 ? -6.828 35.375 -33.844 1 49.16 15 LEU B O 1
ATOM 3276 N N . LEU B 1 16 ? -7.66 35.094 -36 1 49.47 16 LEU B N 1
ATOM 3277 C CA . LEU B 1 16 ? -8.773 34.312 -35.438 1 49.47 16 LEU B CA 1
ATOM 3278 C C . LEU B 1 16 ? -8.305 32.969 -34.938 1 49.47 16 LEU B C 1
ATOM 3280 O O . LEU B 1 16 ? -8.867 32.438 -34 1 49.47 16 LEU B O 1
ATOM 3284 N N . ALA B 1 17 ? -7.285 32.312 -35.625 1 49.62 17 ALA B N 1
ATOM 3285 C CA . ALA B 1 17 ? -6.809 31.016 -35.125 1 49.62 17 ALA B CA 1
ATOM 3286 C C . ALA B 1 17 ? -6.094 31.172 -33.781 1 49.62 17 ALA B C 1
ATOM 3288 O O . ALA B 1 17 ? -6.094 30.25 -32.969 1 49.62 17 ALA B O 1
ATOM 3289 N N . GLY B 1 18 ? -5.336 32.344 -33.625 1 42.59 18 GLY B N 1
ATOM 3290 C CA . GLY B 1 18 ? -4.719 32.531 -32.312 1 42.59 18 GLY B CA 1
ATOM 3291 C C . GLY B 1 18 ? -5.727 32.625 -31.188 1 42.59 18 GLY B C 1
ATOM 3292 O O . GLY B 1 18 ? -5.418 32.312 -30.031 1 42.59 18 GLY B O 1
ATOM 3293 N N . CYS B 1 19 ? -6.902 33.375 -31.453 1 40.41 19 CYS B N 1
ATOM 3294 C CA . CYS B 1 19 ? -7.859 33.562 -30.375 1 40.41 19 CYS B CA 1
ATOM 3295 C C . CYS B 1 19 ? -8.492 32.25 -29.969 1 40.41 19 CYS B C 1
ATOM 3297 O O . CYS B 1 19 ? -9.047 32.125 -28.875 1 40.41 19 CYS B O 1
ATOM 3299 N N . VAL B 1 20 ? -8.797 31.328 -30.891 1 43.19 20 VAL B N 1
ATOM 3300 C CA . VAL B 1 20 ? -9.484 30.125 -30.469 1 43.19 20 VAL B CA 1
ATOM 3301 C C . VAL B 1 20 ? -8.594 29.312 -29.531 1 43.19 20 VAL B C 1
ATOM 3303 O O . VAL B 1 20 ? -9.086 28.641 -28.625 1 43.19 20 VAL B O 1
ATOM 3306 N N . LEU B 1 21 ? -7.305 29.344 -29.906 1 37.94 21 LEU B N 1
ATOM 3307 C CA . LEU B 1 21 ? -6.531 28.422 -29.078 1 37.94 21 LEU B CA 1
ATOM 3308 C C . LEU B 1 21 ? -6.363 28.984 -27.656 1 37.94 21 LEU B C 1
ATOM 3310 O O . LEU B 1 21 ? -5.734 28.344 -26.812 1 37.94 21 LEU B O 1
ATOM 3314 N N . ALA B 1 22 ? -6.359 30.344 -27.656 1 34.09 22 ALA B N 1
ATOM 3315 C CA . ALA B 1 22 ? -6.297 30.734 -26.25 1 34.09 22 ALA B CA 1
ATOM 3316 C C . ALA B 1 22 ? -7.559 30.312 -25.5 1 34.09 22 ALA B C 1
ATOM 3318 O O . ALA B 1 22 ? -8.484 31.109 -25.312 1 34.09 22 ALA B O 1
ATOM 3319 N N . GLU B 1 23 ? -8.453 29.469 -26.156 1 38.41 23 GLU B N 1
ATOM 3320 C CA . GLU B 1 23 ? -9.453 28.984 -25.203 1 38.41 23 GLU B CA 1
ATOM 3321 C C . GLU B 1 23 ? -8.906 29 -23.781 1 38.41 23 GLU B C 1
ATOM 3323 O O . GLU B 1 23 ? -7.871 28.391 -23.5 1 38.41 23 GLU B O 1
ATOM 3328 N N . GLU B 1 24 ? -9.07 30.062 -23.172 1 36.5 24 GLU B N 1
ATOM 3329 C CA . GLU B 1 24 ? -8.875 30.312 -21.75 1 36.5 24 GLU B CA 1
ATOM 3330 C C . GLU B 1 24 ? -9.016 29.031 -20.938 1 36.5 24 GLU B C 1
ATOM 3332 O O . GLU B 1 24 ? -10.031 28.344 -21.031 1 36.5 24 GLU B O 1
ATOM 3337 N N . ALA B 1 25 ? -8.047 28.312 -20.859 1 39.69 25 ALA B N 1
ATOM 3338 C CA . ALA B 1 25 ? -8 27.516 -19.641 1 39.69 25 ALA B CA 1
ATOM 3339 C C . ALA B 1 25 ? -8.867 28.141 -18.547 1 39.69 25 ALA B C 1
ATOM 3341 O O . ALA B 1 25 ? -8.391 28.953 -17.75 1 39.69 25 ALA B O 1
ATOM 3342 N N . ARG B 1 26 ? -9.914 28.828 -18.844 1 41.91 26 ARG B N 1
ATOM 3343 C CA . ARG B 1 26 ? -10.867 29.172 -17.797 1 41.91 26 ARG B CA 1
ATOM 3344 C C . ARG B 1 26 ? -10.859 28.141 -16.672 1 41.91 26 ARG B C 1
ATOM 3346 O O . ARG B 1 26 ? -11.008 26.938 -16.938 1 41.91 26 ARG B O 1
ATOM 3353 N N . ALA B 1 27 ? -10.234 28.328 -15.672 1 51.66 27 ALA B N 1
ATOM 3354 C CA . ALA B 1 27 ? -10.102 27.594 -14.422 1 51.66 27 ALA B CA 1
ATOM 3355 C C . ALA B 1 27 ? -11.383 26.828 -14.094 1 51.66 27 ALA B C 1
ATOM 3357 O O . ALA B 1 27 ? -12.367 27.422 -13.641 1 51.66 27 ALA B O 1
ATOM 3358 N N . GLN B 1 28 ? -11.883 25.953 -14.953 1 67.12 28 GLN B N 1
ATOM 3359 C CA . GLN B 1 28 ? -13.086 25.125 -14.898 1 67.12 28 GLN B CA 1
ATOM 3360 C C . GLN B 1 28 ? -13.305 24.578 -13.5 1 67.12 28 GLN B C 1
ATOM 3362 O O . GLN B 1 28 ? -12.391 24 -12.898 1 67.12 28 GLN B O 1
ATOM 3367 N N . THR B 1 29 ? -14.375 25.062 -12.891 1 86.75 29 THR B N 1
ATOM 3368 C CA . THR B 1 29 ? -14.828 24.578 -11.594 1 86.75 29 THR B CA 1
ATOM 3369 C C . THR B 1 29 ? -15.234 23.109 -11.68 1 86.75 29 THR B C 1
ATOM 3371 O O . THR B 1 29 ? -15.984 22.719 -12.578 1 86.75 29 THR B O 1
ATOM 3374 N N . LEU B 1 30 ? -14.555 22.281 -11 1 93 30 LEU B N 1
ATOM 3375 C CA . LEU B 1 30 ? -14.773 20.844 -10.961 1 93 30 LEU B CA 1
ATOM 3376 C C . LEU B 1 30 ? -15.914 20.484 -10.008 1 93 30 LEU B C 1
ATOM 3378 O O . LEU B 1 30 ? -15.945 20.984 -8.875 1 93 30 LEU B O 1
ATOM 3382 N N . THR B 1 31 ? -16.891 19.781 -10.492 1 93.94 31 THR B N 1
ATOM 3383 C CA . THR B 1 31 ? -17.969 19.312 -9.633 1 93.94 31 THR B CA 1
ATOM 3384 C C . THR B 1 31 ? -17.672 17.906 -9.109 1 93.94 31 THR B C 1
ATOM 3386 O O . THR B 1 31 ? -16.828 17.203 -9.656 1 93.94 31 THR B O 1
ATOM 3389 N N . MET B 1 32 ? -18.406 17.562 -8.094 1 93 32 MET B N 1
ATOM 3390 C CA . MET B 1 32 ? -18.219 16.234 -7.5 1 93 32 MET B CA 1
ATOM 3391 C C . MET B 1 32 ? -18.516 15.141 -8.516 1 93 32 MET B C 1
ATOM 3393 O O . MET B 1 32 ? -17.734 14.195 -8.672 1 93 32 MET B O 1
ATOM 3397 N N . GLY B 1 33 ? -19.625 15.266 -9.195 1 92.75 33 GLY B N 1
ATOM 3398 C CA . GLY B 1 33 ? -20.016 14.273 -10.188 1 92.75 33 GLY B CA 1
ATOM 3399 C C . GLY B 1 33 ? -18.969 14.07 -11.266 1 92.75 33 GLY B C 1
ATOM 3400 O O . GLY B 1 33 ? -18.641 12.93 -11.609 1 92.75 33 GLY B O 1
ATOM 3401 N N . ASN B 1 34 ? -18.438 15.164 -11.727 1 93.56 34 ASN B N 1
ATOM 3402 C CA . ASN B 1 34 ? -17.406 15.102 -12.75 1 93.56 34 ASN B CA 1
ATOM 3403 C C . ASN B 1 34 ? -16.125 14.469 -12.219 1 93.56 34 ASN B C 1
ATOM 3405 O O . ASN B 1 34 ? -15.484 13.68 -12.914 1 93.56 34 ASN B O 1
ATOM 3409 N N . ALA B 1 35 ? -15.758 14.82 -10.992 1 95.5 35 ALA B N 1
ATOM 3410 C CA . ALA B 1 35 ? -14.562 14.258 -10.383 1 95.5 35 ALA B CA 1
ATOM 3411 C C . ALA B 1 35 ? -14.688 12.742 -10.227 1 95.5 35 ALA B C 1
ATOM 3413 O O . ALA B 1 35 ? -13.75 12 -10.531 1 95.5 35 ALA B O 1
ATOM 3414 N N . LEU B 1 36 ? -15.891 12.312 -9.852 1 95.06 36 LEU B N 1
ATOM 3415 C CA . LEU B 1 36 ? -16.125 10.883 -9.656 1 95.06 36 LEU B CA 1
ATOM 3416 C C . LEU B 1 36 ? -16.062 10.133 -10.977 1 95.06 36 LEU B C 1
ATOM 3418 O O . LEU B 1 36 ? -15.438 9.07 -11.07 1 95.06 36 LEU B O 1
ATOM 3422 N N . GLN B 1 37 ? -16.656 10.688 -11.984 1 95.38 37 GLN B N 1
ATOM 3423 C CA . GLN B 1 37 ? -16.672 10.039 -13.289 1 95.38 37 GLN B CA 1
ATOM 3424 C C . GLN B 1 37 ? -15.258 9.961 -13.883 1 95.38 37 GLN B C 1
ATOM 3426 O O . GLN B 1 37 ? -14.867 8.914 -14.406 1 95.38 37 GLN B O 1
ATOM 3431 N N . ARG B 1 38 ? -14.539 11 -13.719 1 95.44 38 ARG B N 1
ATOM 3432 C CA . ARG B 1 38 ? -13.172 11.023 -14.242 1 95.44 38 ARG B CA 1
ATOM 3433 C C . ARG B 1 38 ? -12.281 10.039 -13.484 1 95.44 38 ARG B C 1
ATOM 3435 O O . ARG B 1 38 ? -11.43 9.375 -14.078 1 95.44 38 ARG B O 1
ATOM 3442 N N . ALA B 1 39 ? -12.461 9.945 -12.172 1 96.19 39 ALA B N 1
ATOM 3443 C CA . ALA B 1 39 ? -11.672 9.023 -11.367 1 96.19 39 ALA B CA 1
ATOM 3444 C C . ALA B 1 39 ? -11.938 7.578 -11.766 1 96.19 39 ALA B C 1
ATOM 3446 O O . ALA B 1 39 ? -11.008 6.773 -11.867 1 96.19 39 ALA B O 1
ATOM 3447 N N . LEU B 1 40 ? -13.227 7.273 -12.094 1 95.5 40 LEU B N 1
ATOM 3448 C CA . LEU B 1 40 ? -13.586 5.914 -12.492 1 95.5 40 LEU B CA 1
ATOM 3449 C C . LEU B 1 40 ? -12.969 5.562 -13.836 1 95.5 40 LEU B C 1
ATOM 3451 O O . LEU B 1 40 ? -12.523 4.43 -14.047 1 95.5 40 LEU B O 1
ATOM 3455 N N . ASN B 1 41 ? -12.852 6.527 -14.664 1 94.75 41 ASN B N 1
ATOM 3456 C CA . ASN B 1 41 ? -12.367 6.281 -16.016 1 94.75 41 ASN B CA 1
ATOM 3457 C C . ASN B 1 41 ? -10.844 6.188 -16.047 1 94.75 41 ASN B C 1
ATOM 3459 O O . ASN B 1 41 ? -10.273 5.531 -16.922 1 94.75 41 ASN B O 1
ATOM 3463 N N . ALA B 1 42 ? -10.227 6.742 -15.094 1 94.31 42 ALA B N 1
ATOM 3464 C CA . ALA B 1 42 ? -8.781 6.891 -15.211 1 94.31 42 ALA B CA 1
ATOM 3465 C C . ALA B 1 42 ? -8.055 6.047 -14.156 1 94.31 42 ALA B C 1
ATOM 3467 O O . ALA B 1 42 ? -6.828 5.984 -14.148 1 94.31 42 ALA B O 1
ATOM 3468 N N . SER B 1 43 ? -8.711 5.332 -13.273 1 95.12 43 SER B N 1
ATOM 3469 C CA . SER B 1 43 ? -8.102 4.664 -12.125 1 95.12 43 SER B CA 1
ATOM 3470 C C . SER B 1 43 ? -7.312 3.434 -12.562 1 95.12 43 SER B C 1
ATOM 3472 O O . SER B 1 43 ? -7.895 2.445 -13.016 1 95.12 43 SER B O 1
ATOM 3474 N N . PRO B 1 44 ? -5.984 3.449 -12.414 1 96.19 44 PRO B N 1
ATOM 3475 C CA . PRO B 1 44 ? -5.191 2.26 -12.727 1 96.19 44 PRO B CA 1
ATOM 3476 C C . PRO B 1 44 ? -5.547 1.062 -11.844 1 96.19 44 PRO B C 1
ATOM 3478 O O . PRO B 1 44 ? -5.426 -0.086 -12.281 1 96.19 44 PRO B O 1
ATOM 3481 N N . ARG B 1 45 ? -5.969 1.324 -10.648 1 95.62 45 ARG B N 1
ATOM 3482 C CA . ARG B 1 45 ? -6.371 0.24 -9.758 1 95.62 45 ARG B CA 1
ATOM 3483 C C . ARG B 1 45 ? -7.59 -0.496 -10.297 1 95.62 45 ARG B C 1
ATOM 3485 O O . ARG B 1 45 ? -7.672 -1.723 -10.203 1 95.62 45 ARG B O 1
ATOM 3492 N N . LEU B 1 46 ? -8.523 0.277 -10.859 1 96 46 LEU B N 1
ATOM 3493 C CA . LEU B 1 46 ? -9.695 -0.338 -11.461 1 96 46 LEU B CA 1
ATOM 3494 C C . LEU B 1 46 ? -9.32 -1.132 -12.703 1 96 46 LEU B C 1
ATOM 3496 O O . LEU B 1 46 ? -9.852 -2.217 -12.945 1 96 46 LEU B O 1
ATOM 3500 N N . THR B 1 47 ? -8.367 -0.606 -13.492 1 96.94 47 THR B N 1
ATOM 3501 C CA . THR B 1 47 ? -7.871 -1.325 -14.656 1 96.94 47 THR B CA 1
ATOM 3502 C C . THR B 1 47 ? -7.191 -2.629 -14.242 1 96.94 47 THR B C 1
ATOM 3504 O O . THR B 1 47 ? -7.406 -3.67 -14.859 1 96.94 47 THR B O 1
ATOM 3507 N N . ALA B 1 48 ? -6.387 -2.568 -13.18 1 97.31 48 ALA B N 1
ATOM 3508 C CA . ALA B 1 48 ? -5.738 -3.773 -12.664 1 97.31 48 ALA B CA 1
ATOM 3509 C C . ALA B 1 48 ? -6.77 -4.801 -12.211 1 97.31 48 ALA B C 1
ATOM 3511 O O . ALA B 1 48 ? -6.617 -6 -12.469 1 97.31 48 ALA B O 1
ATOM 3512 N N . ALA B 1 49 ? -7.82 -4.297 -11.57 1 97.25 49 ALA B N 1
ATOM 3513 C CA . ALA B 1 49 ? -8.883 -5.199 -11.125 1 97.25 49 ALA B CA 1
ATOM 3514 C C . ALA B 1 49 ? -9.586 -5.844 -12.32 1 97.25 49 ALA B C 1
ATOM 3516 O O . ALA B 1 49 ? -9.992 -7.008 -12.25 1 97.25 49 ALA B O 1
ATOM 3517 N N . GLU B 1 50 ? -9.742 -5.082 -13.375 1 97.62 50 GLU B N 1
ATOM 3518 C CA . GLU B 1 50 ? -10.328 -5.625 -14.594 1 97.62 50 GLU B CA 1
ATOM 3519 C C . GLU B 1 50 ? -9.453 -6.73 -15.18 1 97.62 50 GLU B C 1
ATOM 3521 O O . GLU B 1 50 ? -9.961 -7.754 -15.648 1 97.62 50 GLU B O 1
ATOM 3526 N N . ARG B 1 51 ? -8.156 -6.488 -15.133 1 98.06 51 ARG B N 1
ATOM 3527 C CA . ARG B 1 51 ? -7.242 -7.512 -15.617 1 98.06 51 ARG B CA 1
ATOM 3528 C C . ARG B 1 51 ? -7.285 -8.75 -14.734 1 98.06 51 ARG B C 1
ATOM 3530 O O . ARG B 1 51 ? -7.145 -9.875 -15.219 1 98.06 51 ARG B O 1
ATOM 3537 N N . ASP B 1 52 ? -7.508 -8.586 -13.445 1 97.75 52 ASP B N 1
ATOM 3538 C CA . ASP B 1 52 ? -7.66 -9.727 -12.539 1 97.75 52 ASP B CA 1
ATOM 3539 C C . ASP B 1 52 ? -8.859 -10.578 -12.93 1 97.75 52 ASP B C 1
ATOM 3541 O O . ASP B 1 52 ? -8.812 -11.812 -12.836 1 97.75 52 ASP B O 1
ATOM 3545 N N . VAL B 1 53 ? -9.953 -9.945 -13.344 1 98.25 53 VAL B N 1
ATOM 3546 C CA . VAL B 1 53 ? -11.109 -10.68 -13.844 1 98.25 53 VAL B CA 1
ATOM 3547 C C . VAL B 1 53 ? -10.719 -11.469 -15.094 1 98.25 53 VAL B C 1
ATOM 3549 O O . VAL B 1 53 ? -11.125 -12.625 -15.25 1 98.25 53 VAL B O 1
ATOM 3552 N N . GLY B 1 54 ? -9.906 -10.797 -15.938 1 98.25 54 GLY B N 1
ATOM 3553 C CA . GLY B 1 54 ? -9.406 -11.5 -17.109 1 98.25 54 GLY B CA 1
ATOM 3554 C C . GLY B 1 54 ? -8.539 -12.695 -16.766 1 98.25 54 GLY B C 1
ATOM 3555 O O . GLY B 1 54 ? -8.672 -13.758 -17.375 1 98.25 54 GLY B O 1
ATOM 3556 N N . ILE B 1 55 ? -7.703 -12.57 -15.82 1 98.25 55 ILE B N 1
ATOM 3557 C CA . ILE B 1 55 ? -6.848 -13.664 -15.367 1 98.25 55 ILE B CA 1
ATOM 3558 C C . ILE B 1 55 ? -7.711 -14.812 -14.859 1 98.25 55 ILE B C 1
ATOM 3560 O O . ILE B 1 55 ? -7.508 -15.969 -15.234 1 98.25 55 ILE B O 1
ATOM 3564 N N . ALA B 1 56 ? -8.727 -14.461 -14.008 1 98.19 56 ALA B N 1
ATOM 3565 C CA . ALA B 1 56 ? -9.617 -15.477 -13.469 1 98.19 56 ALA B CA 1
ATOM 3566 C C . ALA B 1 56 ? -10.422 -16.156 -14.57 1 98.19 56 ALA B C 1
ATOM 3568 O O . ALA B 1 56 ? -10.711 -17.344 -14.5 1 98.19 56 ALA B O 1
ATOM 3569 N N . ARG B 1 57 ? -10.805 -15.398 -15.602 1 98.19 57 ARG B N 1
ATOM 3570 C CA . ARG B 1 57 ? -11.508 -15.969 -16.75 1 98.19 57 ARG B CA 1
ATOM 3571 C C . ARG B 1 57 ? -10.641 -17 -17.469 1 98.19 57 ARG B C 1
ATOM 3573 O O . ARG B 1 57 ? -11.117 -18.078 -17.828 1 98.19 57 ARG B O 1
ATOM 3580 N N . GLY B 1 58 ? -9.375 -16.562 -17.641 1 98.06 58 GLY B N 1
ATOM 3581 C CA . GLY B 1 58 ? -8.453 -17.531 -18.219 1 98.06 58 GLY B CA 1
ATOM 3582 C C . GLY B 1 58 ? -8.32 -18.797 -17.391 1 98.06 58 GLY B C 1
ATOM 3583 O O . GLY B 1 58 ? -8.312 -19.906 -17.938 1 98.06 58 GLY B O 1
ATOM 3584 N N . GLN B 1 59 ? -8.297 -18.719 -16.109 1 97.5 59 GLN B N 1
ATOM 3585 C CA . GLN B 1 59 ? -8.188 -19.875 -15.219 1 97.5 59 GLN B CA 1
ATOM 3586 C C . GLN B 1 59 ? -9.445 -20.734 -15.281 1 97.5 59 GLN B C 1
ATOM 3588 O O . GLN B 1 59 ? -9.359 -21.969 -15.234 1 97.5 59 GLN B O 1
ATOM 3593 N N . ARG B 1 60 ? -10.648 -20.094 -15.375 1 97.5 60 ARG B N 1
ATOM 3594 C CA . ARG B 1 60 ? -11.898 -20.828 -15.516 1 97.5 60 ARG B CA 1
ATOM 3595 C C . ARG B 1 60 ? -11.906 -21.641 -16.812 1 97.5 60 ARG B C 1
ATOM 3597 O O . ARG B 1 60 ? -12.305 -22.797 -16.812 1 97.5 60 ARG B O 1
ATOM 3604 N N . ILE B 1 61 ? -11.398 -21.062 -17.875 1 97.25 61 ILE B N 1
ATOM 3605 C CA . ILE B 1 61 ? -11.328 -21.75 -19.156 1 97.25 61 ILE B CA 1
ATOM 3606 C C . ILE B 1 61 ? -10.398 -22.953 -19.047 1 97.25 61 ILE B C 1
ATOM 3608 O O . ILE B 1 61 ? -10.75 -24.062 -19.469 1 97.25 61 ILE B O 1
ATOM 3612 N N . GLN B 1 62 ? -9.289 -22.734 -18.359 1 95.81 62 GLN B N 1
ATOM 3613 C CA . GLN B 1 62 ? -8.297 -23.797 -18.234 1 95.81 62 GLN B CA 1
ATOM 3614 C C . GLN B 1 62 ? -8.805 -24.922 -17.328 1 95.81 62 GLN B C 1
ATOM 3616 O O . GLN B 1 62 ? -8.469 -26.078 -17.531 1 95.81 62 GLN B O 1
ATOM 3621 N N . SER B 1 63 ? -9.586 -24.547 -16.359 1 95.38 63 SER B N 1
ATOM 3622 C CA . SER B 1 63 ? -10.086 -25.531 -15.398 1 95.38 63 SER B CA 1
ATOM 3623 C C . SER B 1 63 ? -11 -26.547 -16.078 1 95.38 63 SER B C 1
ATOM 3625 O O . SER B 1 63 ? -11.141 -27.688 -15.609 1 95.38 63 SER B O 1
ATOM 3627 N N . GLY B 1 64 ? -11.578 -26.219 -17.234 1 94.19 64 GLY B N 1
ATOM 3628 C CA . GLY B 1 64 ? -12.477 -27.125 -17.938 1 94.19 64 GLY B CA 1
ATOM 3629 C C . GLY B 1 64 ? -11.781 -27.938 -19 1 94.19 64 GLY B C 1
ATOM 3630 O O . GLY B 1 64 ? -12.414 -28.781 -19.656 1 94.19 64 GLY B O 1
ATOM 3631 N N . ALA B 1 65 ? -10.477 -27.812 -19.156 1 94.31 65 ALA B N 1
ATOM 3632 C CA . ALA B 1 65 ? -9.742 -28.484 -20.234 1 94.31 65 ALA B CA 1
ATOM 3633 C C . ALA B 1 65 ? -9.617 -29.984 -19.953 1 94.31 65 ALA B C 1
ATOM 3635 O O . ALA B 1 65 ? -9.414 -30.391 -18.812 1 94.31 65 ALA B O 1
ATOM 3636 N N . LEU B 1 66 ? -9.727 -30.812 -21.016 1 94.31 66 LEU B N 1
ATOM 3637 C CA . LEU B 1 66 ? -9.539 -32.25 -20.938 1 94.31 66 LEU B CA 1
ATOM 3638 C C . LEU B 1 66 ? -8.062 -32.625 -21.062 1 94.31 66 LEU B C 1
ATOM 3640 O O . LEU B 1 66 ? -7.277 -31.875 -21.625 1 94.31 66 LEU B O 1
ATOM 3644 N N . ILE B 1 67 ? -7.691 -33.781 -20.5 1 93.19 67 ILE B N 1
ATOM 3645 C CA . ILE B 1 67 ? -6.312 -34.25 -20.578 1 93.19 67 ILE B CA 1
ATOM 3646 C C . ILE B 1 67 ? -5.988 -34.688 -22 1 93.19 67 ILE B C 1
ATOM 3648 O O . ILE B 1 67 ? -6.801 -35.344 -22.641 1 93.19 67 ILE B O 1
ATOM 3652 N N . ASN B 1 68 ? -4.875 -34.344 -22.531 1 93.56 68 ASN B N 1
ATOM 3653 C CA . ASN B 1 68 ? -4.441 -34.719 -23.891 1 93.56 68 ASN B CA 1
ATOM 3654 C C . ASN B 1 68 ? -3.982 -36.156 -23.969 1 93.56 68 ASN B C 1
ATOM 3656 O O . ASN B 1 68 ? -3.459 -36.719 -22.984 1 93.56 68 ASN B O 1
ATOM 3660 N N . PRO B 1 69 ? -4.125 -36.812 -25.047 1 94.38 69 PRO B N 1
ATOM 3661 C CA . PRO B 1 69 ? -3.592 -38.188 -25.25 1 94.38 69 PRO B CA 1
ATOM 3662 C C . PRO B 1 69 ? -2.09 -38.188 -25.531 1 94.38 69 PRO B C 1
ATOM 3664 O O . PRO B 1 69 ? -1.502 -37.125 -25.781 1 94.38 69 PRO B O 1
ATOM 3667 N N . GLU B 1 70 ? -1.529 -39.375 -25.469 1 94.25 70 GLU B N 1
ATOM 3668 C CA . GLU B 1 70 ? -0.11 -39.562 -25.75 1 94.25 70 GLU B CA 1
ATOM 3669 C C . GLU B 1 70 ? 0.101 -40.656 -26.781 1 94.25 70 GLU B C 1
ATOM 3671 O O . GLU B 1 70 ? -0.561 -41.688 -26.734 1 94.25 70 GLU B O 1
ATOM 3676 N N . ILE B 1 71 ? 0.994 -40.375 -27.797 1 94.69 71 ILE B N 1
ATOM 3677 C CA . ILE B 1 71 ? 1.352 -41.375 -28.797 1 94.69 71 ILE B CA 1
ATOM 3678 C C . ILE B 1 71 ? 2.781 -41.844 -28.562 1 94.69 71 ILE B C 1
ATOM 3680 O O . ILE B 1 71 ? 3.662 -41.062 -28.219 1 94.69 71 ILE B O 1
ATOM 3684 N N . SER B 1 72 ? 2.898 -43.125 -28.641 1 94.06 72 SER B N 1
ATOM 3685 C CA . SER B 1 72 ? 4.234 -43.688 -28.469 1 94.06 72 SER B CA 1
ATOM 3686 C C . SER B 1 72 ? 4.535 -44.719 -29.562 1 94.06 72 SER B C 1
ATOM 3688 O O . SER B 1 72 ? 3.641 -45.438 -30.016 1 94.06 72 SER B O 1
ATOM 3690 N N . TYR B 1 73 ? 5.746 -44.688 -30.094 1 93 73 TYR B N 1
ATOM 3691 C CA . TYR B 1 73 ? 6.289 -45.656 -31.016 1 93 73 TYR B CA 1
ATOM 3692 C C . TYR B 1 73 ? 7.434 -46.438 -30.375 1 93 73 TYR B C 1
ATOM 3694 O O . TYR B 1 73 ? 8.32 -45.844 -29.75 1 93 73 TYR B O 1
ATOM 3702 N N . GLU B 1 74 ? 7.309 -47.719 -30.453 1 91.62 74 GLU B N 1
ATOM 3703 C CA . GLU B 1 74 ? 8.336 -48.594 -29.875 1 91.62 74 GLU B CA 1
ATOM 3704 C C . GLU B 1 74 ? 8.805 -49.625 -30.891 1 91.62 74 GLU B C 1
ATOM 3706 O O . GLU B 1 74 ? 7.992 -50.281 -31.562 1 91.62 74 GLU B O 1
ATOM 3711 N N . GLN B 1 75 ? 10.078 -49.75 -31.094 1 89.62 75 GLN B N 1
ATOM 3712 C CA . GLN B 1 75 ? 10.695 -50.781 -31.891 1 89.62 75 GLN B CA 1
ATOM 3713 C C . GLN B 1 75 ? 11.531 -51.719 -31.016 1 89.62 75 GLN B C 1
ATOM 3715 O O . GLN B 1 75 ? 12.438 -51.281 -30.312 1 89.62 75 GLN B O 1
ATOM 3720 N N . ASP B 1 76 ? 11.125 -52.969 -31.062 1 87.19 76 ASP B N 1
ATOM 3721 C CA . ASP B 1 76 ? 11.789 -54 -30.25 1 87.19 76 ASP B CA 1
ATOM 3722 C C . ASP B 1 76 ? 12.461 -55.031 -31.125 1 87.19 76 ASP B C 1
ATOM 3724 O O . ASP B 1 76 ? 12.188 -55.125 -32.344 1 87.19 76 ASP B O 1
ATOM 3728 N N . ASN B 1 77 ? 13.336 -55.75 -30.484 1 83.44 77 ASN B N 1
ATOM 3729 C CA . ASN B 1 77 ? 13.969 -56.938 -31.078 1 83.44 77 ASN B CA 1
ATOM 3730 C C . ASN B 1 77 ? 14.719 -56.562 -32.375 1 83.44 77 ASN B C 1
ATOM 3732 O O . ASN B 1 77 ? 14.547 -57.25 -33.406 1 83.44 77 ASN B O 1
ATOM 3736 N N . SER B 1 78 ? 15.359 -55.625 -32.281 1 83.19 78 SER B N 1
ATOM 3737 C CA . SER B 1 78 ? 16.156 -55.188 -33.438 1 83.19 78 SER B CA 1
ATOM 3738 C C . SER B 1 78 ? 17.625 -55.031 -33.062 1 83.19 78 SER B C 1
ATOM 3740 O O . SER B 1 78 ? 17.969 -54.938 -31.875 1 83.19 78 SER B O 1
ATOM 3742 N N . PHE B 1 79 ? 18.5 -55.188 -34.062 1 83.38 79 PHE B N 1
ATOM 3743 C CA . PHE B 1 79 ? 19.922 -54.875 -34 1 83.38 79 PHE B CA 1
ATOM 3744 C C . PHE B 1 79 ? 20.609 -55.688 -32.906 1 83.38 79 PHE B C 1
ATOM 3746 O O . PHE B 1 79 ? 21.422 -55.125 -32.156 1 83.38 79 PHE B O 1
ATOM 3753 N N . GLY B 1 80 ? 20.094 -56.875 -32.688 1 83.38 80 GLY B N 1
ATOM 3754 C CA . GLY B 1 80 ? 20.688 -57.75 -31.672 1 83.38 80 GLY B CA 1
ATOM 3755 C C . GLY B 1 80 ? 21.562 -58.844 -32.25 1 83.38 80 GLY B C 1
ATOM 3756 O O . GLY B 1 80 ? 22.281 -58.594 -33.25 1 83.38 80 GLY B O 1
ATOM 3757 N N . SER B 1 81 ? 21.594 -59.969 -31.531 1 81.88 81 SER B N 1
ATOM 3758 C CA . SER B 1 81 ? 22.406 -61.094 -31.969 1 81.88 81 SER B CA 1
ATOM 3759 C C . SER B 1 81 ? 21.531 -62.281 -32.375 1 81.88 81 SER B C 1
ATOM 3761 O O . SER B 1 81 ? 20.328 -62.281 -32.094 1 81.88 81 SER B O 1
ATOM 3763 N N . GLY B 1 82 ? 22.062 -63.094 -33.219 1 79.56 82 GLY B N 1
ATOM 3764 C CA . GLY B 1 82 ? 21.359 -64.312 -33.656 1 79.56 82 GLY B CA 1
ATOM 3765 C C . GLY B 1 82 ? 20.188 -64 -34.562 1 79.56 82 GLY B C 1
ATOM 3766 O O . GLY B 1 82 ? 20.328 -63.281 -35.562 1 79.56 82 GLY B O 1
ATOM 3767 N N . THR B 1 83 ? 19.062 -64.5 -34.031 1 78.38 83 THR B N 1
ATOM 3768 C CA . THR B 1 83 ? 17.844 -64.375 -34.844 1 78.38 83 THR B CA 1
ATOM 3769 C C . THR B 1 83 ? 17.391 -62.875 -34.812 1 78.38 83 THR B C 1
ATOM 3771 O O . THR B 1 83 ? 16.562 -62.469 -35.625 1 78.38 83 THR B O 1
ATOM 3774 N N . TYR B 1 84 ? 18.016 -62.219 -34 1 78.75 84 TYR B N 1
ATOM 3775 C CA . TYR B 1 84 ? 17.594 -60.812 -33.812 1 78.75 84 TYR B CA 1
ATOM 3776 C C . TYR B 1 84 ? 18.562 -59.875 -34.5 1 78.75 84 TYR B C 1
ATOM 3778 O O . TYR B 1 84 ? 18.531 -58.656 -34.25 1 78.75 84 TYR B O 1
ATOM 3786 N N . ARG B 1 85 ? 19.422 -60.5 -35.375 1 80.69 85 ARG B N 1
ATOM 3787 C CA . ARG B 1 85 ? 20.344 -59.656 -36.125 1 80.69 85 ARG B CA 1
ATOM 3788 C C . ARG B 1 85 ? 19.578 -58.844 -37.188 1 80.69 85 ARG B C 1
ATOM 3790 O O . ARG B 1 85 ? 18.688 -59.344 -37.844 1 80.69 85 ARG B O 1
ATOM 3797 N N . GLY B 1 86 ? 19.922 -57.562 -37.219 1 79.69 86 GLY B N 1
ATOM 3798 C CA . GLY B 1 86 ? 19.266 -56.656 -38.188 1 79.69 86 GLY B CA 1
ATOM 3799 C C . GLY B 1 86 ? 17.844 -56.312 -37.781 1 79.69 86 GLY B C 1
ATOM 3800 O O . GLY B 1 86 ? 17.578 -55.938 -36.656 1 79.69 86 GLY B O 1
ATOM 3801 N N . THR B 1 87 ? 16.859 -56.344 -38.812 1 81.44 87 THR B N 1
ATOM 3802 C CA . THR B 1 87 ? 15.477 -55.969 -38.531 1 81.44 87 THR B CA 1
ATOM 3803 C C . THR B 1 87 ? 14.531 -57.125 -38.938 1 81.44 87 THR B C 1
ATOM 3805 O O . THR B 1 87 ? 13.328 -56.906 -39.062 1 81.44 87 THR B O 1
ATOM 3808 N N . ARG B 1 88 ? 15.07 -58.281 -39.094 1 82.25 88 ARG B N 1
ATOM 3809 C CA . ARG B 1 88 ? 14.242 -59.406 -39.5 1 82.25 88 ARG B CA 1
ATOM 3810 C C . ARG B 1 88 ? 13.266 -59.844 -38.406 1 82.25 88 ARG B C 1
ATOM 3812 O O . ARG B 1 88 ? 12.117 -60.188 -38.688 1 82.25 88 ARG B O 1
ATOM 3819 N N . SER B 1 89 ? 13.703 -59.781 -37.156 1 83.88 89 SER B N 1
ATOM 3820 C CA . SER B 1 89 ? 12.859 -60.156 -36.031 1 83.88 89 SER B CA 1
ATOM 3821 C C . SER B 1 89 ? 12.328 -58.938 -35.312 1 83.88 89 SER B C 1
ATOM 3823 O O . SER B 1 89 ? 11.82 -59.031 -34.188 1 83.88 89 SER B O 1
ATOM 3825 N N . ALA B 1 90 ? 12.305 -57.781 -36.062 1 86.75 90 ALA B N 1
ATOM 3826 C CA . ALA B 1 90 ? 11.914 -56.531 -35.438 1 86.75 90 ALA B CA 1
ATOM 3827 C C . ALA B 1 90 ? 10.406 -56.469 -35.188 1 86.75 90 ALA B C 1
ATOM 3829 O O . ALA B 1 90 ? 9.625 -56.969 -36 1 86.75 90 ALA B O 1
ATOM 3830 N N . GLU B 1 91 ? 10.086 -55.969 -33.969 1 88.5 91 GLU B N 1
ATOM 3831 C CA . GLU B 1 91 ? 8.695 -55.688 -33.594 1 88.5 91 GLU B CA 1
ATOM 3832 C C . GLU B 1 91 ? 8.461 -54.188 -33.406 1 88.5 91 GLU B C 1
ATOM 3834 O O . GLU B 1 91 ? 9.203 -53.531 -32.688 1 88.5 91 GLU B O 1
ATOM 3839 N N . SER B 1 92 ? 7.441 -53.656 -34.188 1 90.19 92 SER B N 1
ATOM 3840 C CA . SER B 1 92 ? 7.074 -52.25 -34.125 1 90.19 92 SER B CA 1
ATOM 3841 C C . SER B 1 92 ? 5.695 -52.062 -33.469 1 90.19 92 SER B C 1
ATOM 3843 O O . SER B 1 92 ? 4.734 -52.719 -33.906 1 90.19 92 SER B O 1
ATOM 3845 N N . THR B 1 93 ? 5.727 -51.25 -32.438 1 91.88 93 THR B N 1
ATOM 3846 C CA . THR B 1 93 ? 4.461 -51 -31.75 1 91.88 93 THR B CA 1
ATOM 3847 C C . THR B 1 93 ? 4.125 -49.531 -31.766 1 91.88 93 THR B C 1
ATOM 3849 O O . THR B 1 93 ? 4.934 -48.688 -31.344 1 91.88 93 THR B O 1
ATOM 3852 N N . LEU B 1 94 ? 2.939 -49.188 -32.344 1 93.88 94 LEU B N 1
ATOM 3853 C CA . LEU B 1 94 ? 2.34 -47.875 -32.25 1 93.88 94 LEU B CA 1
ATOM 3854 C C . LEU B 1 94 ? 1.195 -47.844 -31.234 1 93.88 94 LEU B C 1
ATOM 3856 O O . LEU B 1 94 ? 0.239 -48.625 -31.375 1 93.88 94 LEU B O 1
ATOM 3860 N N . GLN B 1 95 ? 1.397 -47 -30.25 1 95.12 95 GLN B N 1
ATOM 3861 C CA . GLN B 1 95 ? 0.413 -47.031 -29.172 1 95.12 95 GLN B CA 1
ATOM 3862 C C . GLN B 1 95 ? -0.106 -45.625 -28.875 1 95.12 95 GLN B C 1
ATOM 3864 O O . GLN B 1 95 ? 0.657 -44.656 -28.891 1 95.12 95 GLN B O 1
ATOM 3869 N N . ILE B 1 96 ? -1.446 -45.5 -28.578 1 94.88 96 ILE B N 1
ATOM 3870 C CA . ILE B 1 96 ? -2.092 -44.281 -28.109 1 94.88 96 ILE B CA 1
ATOM 3871 C C . ILE B 1 96 ? -2.662 -44.5 -26.719 1 94.88 96 ILE B C 1
ATOM 3873 O O . ILE B 1 96 ? -3.293 -45.531 -26.438 1 94.88 96 ILE B O 1
ATOM 3877 N N . SER B 1 97 ? -2.287 -43.594 -25.828 1 94.94 97 SER B N 1
ATOM 3878 C CA . SER B 1 97 ? -2.76 -43.656 -24.453 1 94.94 97 SER B CA 1
ATOM 3879 C C . SER B 1 97 ? -3.582 -42.438 -24.078 1 94.94 97 SER B C 1
ATOM 3881 O O . SER B 1 97 ? -3.25 -41.312 -24.469 1 94.94 97 SER B O 1
ATOM 3883 N N . GLN B 1 98 ? -4.711 -42.719 -23.375 1 94.62 98 GLN B N 1
ATOM 3884 C CA . GLN B 1 98 ? -5.617 -41.656 -22.938 1 94.62 98 GLN B CA 1
ATOM 3885 C C . GLN B 1 98 ? -6.004 -41.844 -21.469 1 94.62 98 GLN B C 1
ATOM 3887 O O . GLN B 1 98 ? -6.48 -42.906 -21.078 1 94.62 98 GLN B O 1
ATOM 3892 N N . MET B 1 99 ? -5.738 -40.75 -20.719 1 93.88 99 MET B N 1
ATOM 3893 C CA . MET B 1 99 ? -6.184 -40.781 -19.328 1 93.88 99 MET B CA 1
ATOM 3894 C C . MET B 1 99 ? -7.566 -40.156 -19.188 1 93.88 99 MET B C 1
ATOM 3896 O O . MET B 1 99 ? -7.812 -39.062 -19.703 1 93.88 99 MET B O 1
ATOM 3900 N N . PHE B 1 100 ? -8.469 -40.812 -18.547 1 93.62 100 PHE B N 1
ATOM 3901 C CA . PHE B 1 100 ? -9.82 -40.312 -18.312 1 93.62 100 PHE B CA 1
ATOM 3902 C C . PHE B 1 100 ? -10 -39.938 -16.844 1 93.62 100 PHE B C 1
ATOM 3904 O O . PHE B 1 100 ? -9.82 -40.781 -15.961 1 93.62 100 PHE B O 1
ATOM 3911 N N . GLU B 1 101 ? -10.258 -38.656 -16.672 1 92 101 GLU B N 1
ATOM 3912 C CA . GLU B 1 101 ? -10.617 -38.188 -15.336 1 92 101 GLU B CA 1
ATOM 3913 C C . GLU B 1 101 ? -12.062 -38.562 -15 1 92 101 GLU B C 1
ATOM 3915 O O . GLU B 1 101 ? -12.992 -38.125 -15.68 1 92 101 GLU B O 1
ATOM 3920 N N . LEU B 1 102 ? -12.156 -39.25 -13.93 1 91.44 102 LEU B N 1
ATOM 3921 C CA . LEU B 1 102 ? -13.477 -39.75 -13.586 1 91.44 102 LEU B CA 1
ATOM 3922 C C . LEU B 1 102 ? -13.961 -39.188 -12.266 1 91.44 102 LEU B C 1
ATOM 3924 O O . LEU B 1 102 ? -13.297 -38.312 -11.68 1 91.44 102 LEU B O 1
ATOM 3928 N N . TRP B 1 103 ? -15.219 -39.5 -11.789 1 93.75 103 TRP B N 1
ATOM 3929 C CA . TRP B 1 103 ? -15.836 -39.281 -10.484 1 93.75 103 TRP B CA 1
ATOM 3930 C C . TRP B 1 103 ? -16.172 -37.812 -10.297 1 93.75 103 TRP B C 1
ATOM 3932 O O . TRP B 1 103 ? -16.188 -37.312 -9.172 1 93.75 103 TRP B O 1
ATOM 3942 N N . GLY B 1 104 ? -16.125 -36.969 -11.328 1 94.44 104 GLY B N 1
ATOM 3943 C CA . GLY B 1 104 ? -16.594 -35.594 -11.227 1 94.44 104 GLY B CA 1
ATOM 3944 C C . GLY B 1 104 ? -15.492 -34.625 -10.922 1 94.44 104 GLY B C 1
ATOM 3945 O O . GLY B 1 104 ? -15.758 -33.469 -10.547 1 94.44 104 GLY B O 1
ATOM 3946 N N . LYS B 1 105 ? -14.258 -34.938 -11.023 1 95.5 105 LYS B N 1
ATOM 3947 C CA . LYS B 1 105 ? -13.117 -34.062 -10.734 1 95.5 105 LYS B CA 1
ATOM 3948 C C . LYS B 1 105 ? -13.117 -32.844 -11.641 1 95.5 105 LYS B C 1
ATOM 3950 O O . LYS B 1 105 ? -12.859 -31.734 -11.188 1 95.5 105 LYS B O 1
ATOM 3955 N N . ARG B 1 106 ? -13.43 -33.031 -12.938 1 95.44 106 ARG B N 1
ATOM 3956 C CA . ARG B 1 106 ? -13.469 -31.906 -13.867 1 95.44 106 ARG B CA 1
ATOM 3957 C C . ARG B 1 106 ? -14.539 -30.891 -13.469 1 95.44 106 ARG B C 1
ATOM 3959 O O . ARG B 1 106 ? -14.305 -29.688 -13.484 1 95.44 106 ARG B O 1
ATOM 3966 N N . ASP B 1 107 ? -15.711 -31.438 -13.117 1 95.69 107 ASP B N 1
ATOM 3967 C CA . A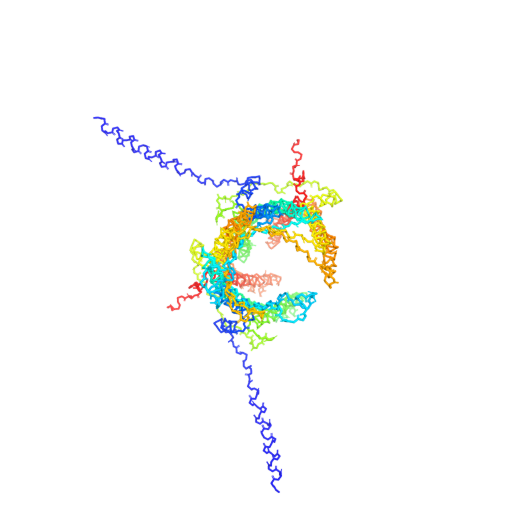SP B 1 107 ? -16.797 -30.547 -12.703 1 95.69 107 ASP B CA 1
ATOM 3968 C C . ASP B 1 107 ? -16.422 -29.766 -11.445 1 95.69 107 ASP B C 1
ATOM 3970 O O . ASP B 1 107 ? -16.734 -28.578 -11.336 1 95.69 107 ASP B O 1
ATOM 3974 N N . ALA B 1 108 ? -15.766 -30.422 -10.5 1 96.12 108 ALA B N 1
ATOM 3975 C CA . ALA B 1 108 ? -15.32 -29.75 -9.273 1 96.12 108 ALA B CA 1
ATOM 3976 C C . ALA B 1 108 ? -14.273 -28.688 -9.586 1 96.12 108 ALA B C 1
ATOM 3978 O O . ALA B 1 108 ? -14.297 -27.594 -9.008 1 96.12 108 ALA B O 1
ATOM 3979 N N . ARG B 1 109 ? -13.383 -29.016 -10.469 1 96.06 109 ARG B N 1
ATOM 3980 C CA . ARG B 1 109 ? -12.367 -28.062 -10.891 1 96.06 109 ARG B CA 1
ATOM 3981 C C . ARG B 1 109 ? -13 -26.859 -11.578 1 96.06 109 ARG B C 1
ATOM 3983 O O . ARG B 1 109 ? -12.617 -25.719 -11.336 1 96.06 109 ARG B O 1
ATOM 3990 N N . PHE B 1 110 ? -13.984 -27.172 -12.492 1 96.44 110 PHE B N 1
ATOM 3991 C CA . PHE B 1 110 ? -14.703 -26.109 -13.188 1 96.44 110 PHE B CA 1
ATOM 3992 C C . PHE B 1 110 ? -15.438 -25.203 -12.195 1 96.44 110 PHE B C 1
ATOM 3994 O O . PHE B 1 110 ? -15.422 -23.984 -12.328 1 96.44 110 PHE B O 1
ATOM 4001 N N . ALA B 1 111 ? -16.016 -25.828 -11.242 1 97.25 111 ALA B N 1
ATOM 4002 C CA . ALA B 1 111 ? -16.734 -25.078 -10.227 1 97.25 111 ALA B CA 1
ATOM 4003 C C . ALA B 1 111 ? -15.797 -24.172 -9.438 1 97.25 111 ALA B C 1
ATOM 4005 O O . ALA B 1 111 ? -16.141 -23.031 -9.141 1 97.25 111 ALA B O 1
ATOM 4006 N N . ALA B 1 112 ? -14.617 -24.625 -9.055 1 97.06 112 ALA B N 1
ATOM 4007 C CA . ALA B 1 112 ? -13.617 -23.812 -8.367 1 97.06 112 ALA B CA 1
ATOM 4008 C C . ALA B 1 112 ? -13.188 -22.625 -9.219 1 97.06 112 ALA B C 1
ATOM 4010 O O . ALA B 1 112 ? -13.07 -21.5 -8.727 1 97.06 112 ALA B O 1
ATOM 4011 N N . GLY B 1 113 ? -12.969 -22.906 -10.516 1 97.62 113 GLY B N 1
ATOM 4012 C CA . GLY B 1 113 ? -12.617 -21.844 -11.438 1 97.62 113 GLY B CA 1
ATOM 4013 C C . GLY B 1 113 ? -13.711 -20.797 -11.594 1 97.62 113 GLY B C 1
ATOM 4014 O O . GLY B 1 113 ? -13.43 -19.594 -11.617 1 97.62 113 GLY B O 1
ATOM 4015 N N . GLN B 1 114 ? -14.969 -21.297 -11.75 1 97.94 114 GLN B N 1
ATOM 4016 C CA . GLN B 1 114 ? -16.109 -20.375 -11.883 1 97.94 114 GLN B CA 1
ATOM 4017 C C . GLN B 1 114 ? -16.25 -19.5 -10.641 1 97.94 114 GLN B C 1
ATOM 4019 O O . GLN B 1 114 ? -16.484 -18.297 -10.75 1 97.94 114 GLN B O 1
ATOM 4024 N N . ALA B 1 115 ? -16.094 -20.141 -9.477 1 97.81 115 ALA B N 1
ATOM 4025 C CA . ALA B 1 115 ? -16.172 -19.391 -8.227 1 97.81 115 ALA B CA 1
ATOM 4026 C C . ALA B 1 115 ? -15.047 -18.359 -8.133 1 97.81 115 ALA B C 1
ATOM 4028 O O . ALA B 1 115 ? -15.242 -17.25 -7.621 1 97.81 115 ALA B O 1
ATOM 4029 N N . GLY B 1 116 ? -13.883 -18.719 -8.594 1 97.5 116 GLY B N 1
ATOM 4030 C CA . GLY B 1 116 ? -12.781 -17.766 -8.656 1 97.5 116 GLY B CA 1
ATOM 4031 C C . GLY B 1 116 ? -13.078 -16.562 -9.539 1 97.5 116 GLY B C 1
ATOM 4032 O O . GLY B 1 116 ? -12.734 -15.438 -9.188 1 97.5 116 GLY B O 1
ATOM 4033 N N . LEU B 1 117 ? -13.734 -16.812 -10.695 1 97.94 117 LEU B N 1
ATOM 4034 C CA . LEU B 1 117 ? -14.141 -15.734 -11.602 1 97.94 117 LEU B CA 1
ATOM 4035 C C . LEU B 1 117 ? -15.164 -14.828 -10.945 1 97.94 117 LEU B C 1
ATOM 4037 O O . LEU B 1 117 ? -15.07 -13.602 -11.031 1 97.94 117 LEU B O 1
ATOM 4041 N N . ASP B 1 118 ? -16.078 -15.461 -10.234 1 97.94 118 ASP B N 1
ATOM 4042 C CA . ASP B 1 118 ? -17.094 -14.68 -9.516 1 97.94 118 ASP B CA 1
ATOM 4043 C C . ASP B 1 118 ? -16.453 -13.805 -8.445 1 97.94 118 ASP B C 1
ATOM 4045 O O . ASP B 1 118 ? -16.781 -12.625 -8.305 1 97.94 118 ASP B O 1
ATOM 4049 N N . ALA B 1 119 ? -15.516 -14.359 -7.695 1 97.19 119 ALA B N 1
ATOM 4050 C CA . ALA B 1 119 ? -14.805 -13.617 -6.652 1 97.19 119 ALA B CA 1
ATOM 4051 C C . ALA B 1 119 ? -14.055 -12.43 -7.238 1 97.19 119 ALA B C 1
ATOM 4053 O O . ALA B 1 119 ? -14.07 -11.336 -6.676 1 97.19 119 ALA B O 1
ATOM 4054 N N . ALA B 1 120 ? -13.43 -12.648 -8.383 1 97.62 120 ALA B N 1
ATOM 4055 C CA . ALA B 1 120 ? -12.68 -11.578 -9.031 1 97.62 120 ALA B CA 1
ATOM 4056 C C . ALA B 1 120 ? -13.617 -10.477 -9.523 1 97.62 120 ALA B C 1
ATOM 4058 O O . ALA B 1 120 ? -13.297 -9.289 -9.414 1 97.62 120 ALA B O 1
ATOM 4059 N N . SER B 1 121 ? -14.773 -10.883 -10.086 1 97.81 121 SER B N 1
ATOM 4060 C CA . SER B 1 121 ? -15.75 -9.914 -10.578 1 97.81 121 SER B CA 1
ATOM 4061 C C . SER B 1 121 ? -16.281 -9.047 -9.445 1 97.81 121 SER B C 1
ATOM 4063 O O . SER B 1 121 ? -16.391 -7.828 -9.586 1 97.81 121 SER B O 1
ATOM 4065 N N . ILE B 1 122 ? -16.562 -9.68 -8.32 1 96.81 122 ILE B N 1
ATOM 4066 C CA . ILE B 1 122 ? -17.047 -8.938 -7.16 1 96.81 122 ILE B CA 1
ATOM 4067 C C . ILE B 1 122 ? -15.922 -8.07 -6.602 1 96.81 122 ILE B C 1
ATOM 4069 O O . ILE B 1 122 ? -16.172 -6.953 -6.133 1 96.81 122 ILE B O 1
ATOM 4073 N N . GLY B 1 123 ? -14.711 -8.609 -6.664 1 95.38 123 GLY B N 1
ATOM 4074 C CA . GLY B 1 123 ? -13.562 -7.832 -6.242 1 95.38 123 GLY B CA 1
ATOM 4075 C C . GLY B 1 123 ? -13.406 -6.531 -7.004 1 95.38 123 GLY B C 1
ATOM 4076 O O . GLY B 1 123 ? -13.039 -5.504 -6.426 1 95.38 123 GLY B O 1
ATOM 4077 N N . ARG B 1 124 ? -13.688 -6.516 -8.297 1 96.62 124 ARG B N 1
ATOM 4078 C CA . ARG B 1 124 ? -13.617 -5.309 -9.117 1 96.62 124 ARG B CA 1
ATOM 4079 C C . ARG B 1 124 ? -14.641 -4.277 -8.656 1 96.62 124 ARG B C 1
ATOM 4081 O O . ARG B 1 124 ? -14.359 -3.078 -8.625 1 96.62 124 ARG B O 1
ATOM 4088 N N . GLN B 1 125 ? -15.812 -4.793 -8.281 1 95 125 GLN B N 1
ATOM 4089 C CA . GLN B 1 125 ? -16.844 -3.891 -7.777 1 95 125 GLN B CA 1
ATOM 4090 C C . GLN B 1 125 ? -16.406 -3.23 -6.473 1 95 125 GLN B C 1
ATOM 4092 O O . GLN B 1 125 ? -16.703 -2.055 -6.238 1 95 125 GLN B O 1
ATOM 4097 N N . ALA B 1 126 ? -15.727 -3.957 -5.609 1 93.19 126 ALA B N 1
ATOM 4098 C CA . ALA B 1 126 ? -15.219 -3.414 -4.352 1 93.19 126 ALA B CA 1
ATOM 4099 C C . ALA B 1 126 ? -14.195 -2.312 -4.605 1 93.19 126 ALA B C 1
ATOM 4101 O O . ALA B 1 126 ? -14.227 -1.263 -3.959 1 93.19 126 ALA B O 1
ATOM 4102 N N . VAL B 1 127 ? -13.32 -2.531 -5.59 1 94.44 127 VAL B N 1
ATOM 4103 C CA . VAL B 1 127 ? -12.305 -1.537 -5.934 1 94.44 127 VAL B CA 1
ATOM 4104 C C . VAL B 1 127 ? -12.977 -0.279 -6.477 1 94.44 127 VAL B C 1
ATOM 4106 O O . VAL B 1 127 ? -12.562 0.839 -6.168 1 94.44 127 VAL B O 1
ATOM 4109 N N . ARG B 1 128 ? -14.016 -0.467 -7.27 1 94.19 128 ARG B N 1
ATOM 4110 C CA . ARG B 1 128 ? -14.766 0.661 -7.82 1 94.19 128 ARG B CA 1
ATOM 4111 C C . ARG B 1 128 ? -15.32 1.545 -6.707 1 94.19 128 ARG B C 1
ATOM 4113 O O . ARG B 1 128 ? -15.18 2.77 -6.754 1 94.19 128 ARG B O 1
ATOM 4120 N N . LEU B 1 129 ? -15.875 0.955 -5.691 1 91.44 129 LEU B N 1
ATOM 4121 C CA . LEU B 1 129 ? -16.438 1.694 -4.57 1 91.44 129 LEU B CA 1
ATOM 4122 C C . LEU B 1 129 ? -15.344 2.402 -3.777 1 91.44 129 LEU B C 1
ATOM 4124 O O . LEU B 1 129 ? -15.547 3.52 -3.295 1 91.44 129 LEU B O 1
ATOM 4128 N N . GLU B 1 130 ? -14.227 1.756 -3.627 1 91.69 130 GLU B N 1
ATOM 4129 C CA . GLU B 1 130 ? -13.102 2.363 -2.924 1 91.69 130 GLU B CA 1
ATOM 4130 C C . GLU B 1 130 ? -12.617 3.617 -3.646 1 91.69 130 GLU B C 1
ATOM 4132 O O . GLU B 1 130 ? -12.359 4.645 -3.014 1 91.69 130 GLU B O 1
ATOM 4137 N N . VAL B 1 131 ? -12.547 3.529 -4.996 1 94.12 131 VAL B N 1
ATOM 4138 C CA . VAL B 1 131 ? -12.094 4.66 -5.801 1 94.12 131 VAL B CA 1
ATOM 4139 C C . VAL B 1 131 ? -13.078 5.816 -5.668 1 94.12 131 VAL B C 1
ATOM 4141 O O . VAL B 1 131 ? -12.672 6.973 -5.52 1 94.12 131 VAL B O 1
ATOM 4144 N N . LEU B 1 132 ? -14.344 5.523 -5.645 1 93.62 132 LEU B N 1
ATOM 4145 C CA . LEU B 1 132 ? -15.367 6.555 -5.512 1 93.62 132 LEU B CA 1
ATOM 4146 C C . LEU B 1 132 ? -15.273 7.242 -4.152 1 93.62 132 LEU B C 1
ATOM 4148 O O . LEU B 1 132 ? -15.305 8.477 -4.074 1 93.62 132 LEU B O 1
ATOM 4152 N N . SER B 1 133 ? -15.117 6.488 -3.094 1 92.62 133 SER B N 1
ATOM 4153 C CA . SER B 1 133 ? -15.039 7.031 -1.741 1 92.62 133 SER B CA 1
ATOM 4154 C C . SER B 1 133 ? -13.797 7.898 -1.565 1 92.62 133 SER B C 1
ATOM 4156 O O . SER B 1 133 ? -13.883 9.016 -1.046 1 92.62 133 SER B O 1
ATOM 4158 N N . GLU B 1 134 ? -12.664 7.371 -2.029 1 93.94 134 GLU B N 1
ATOM 4159 C CA . GLU B 1 134 ? -11.414 8.109 -1.918 1 93.94 134 GLU B CA 1
ATOM 4160 C C . GLU B 1 134 ? -11.477 9.43 -2.672 1 93.94 134 GLU B C 1
ATOM 4162 O O . GLU B 1 134 ? -10.984 10.453 -2.188 1 93.94 134 GLU B O 1
ATOM 4167 N N . THR B 1 135 ? -12.094 9.406 -3.824 1 95.81 135 THR B N 1
ATOM 4168 C CA . THR B 1 135 ? -12.219 10.609 -4.641 1 95.81 135 THR B CA 1
ATOM 4169 C C . THR B 1 135 ? -13.148 11.617 -3.973 1 95.81 135 THR B C 1
ATOM 4171 O O . THR B 1 135 ? -12.844 12.812 -3.93 1 95.81 135 THR B O 1
ATOM 4174 N N . ALA B 1 136 ? -14.258 11.133 -3.391 1 94.69 136 ALA B N 1
ATOM 4175 C CA . ALA B 1 136 ? -15.188 12.016 -2.695 1 94.69 136 ALA B CA 1
ATOM 4176 C C . ALA B 1 136 ? -14.516 12.695 -1.505 1 94.69 136 ALA B C 1
ATOM 4178 O O . ALA B 1 136 ? -14.68 13.898 -1.297 1 94.69 136 ALA B O 1
ATOM 4179 N N . ILE B 1 137 ? -13.758 11.945 -0.775 1 95.19 137 ILE B N 1
ATOM 4180 C CA . ILE B 1 137 ? -13.07 12.477 0.398 1 95.19 137 ILE B CA 1
ATOM 4181 C C . ILE B 1 137 ? -12.031 13.508 -0.034 1 95.19 137 ILE B C 1
ATOM 4183 O O . ILE B 1 137 ? -11.93 14.586 0.561 1 95.19 137 ILE B O 1
ATOM 4187 N N . ALA B 1 138 ? -11.297 13.148 -1.089 1 96.12 138 ALA B N 1
ATOM 4188 C CA . ALA B 1 138 ? -10.305 14.094 -1.611 1 96.12 138 ALA B CA 1
ATOM 4189 C C . ALA B 1 138 ? -10.977 15.375 -2.092 1 96.12 138 ALA B C 1
ATOM 4191 O O . ALA B 1 138 ? -10.461 16.469 -1.868 1 96.12 138 ALA B O 1
ATOM 4192 N N . PHE B 1 139 ? -12.141 15.281 -2.719 1 96.25 139 PHE B N 1
ATOM 4193 C CA . PHE B 1 139 ? -12.898 16.422 -3.217 1 96.25 139 PHE B CA 1
ATOM 4194 C C . PHE B 1 139 ? -13.344 17.328 -2.066 1 96.25 139 PHE B C 1
ATOM 4196 O O . PHE B 1 139 ? -13.141 18.531 -2.102 1 96.25 139 PHE B O 1
ATOM 4203 N N . VAL B 1 140 ? -13.883 16.703 -1.015 1 95.81 140 VAL B N 1
ATOM 4204 C CA . VAL B 1 140 ? -14.375 17.438 0.143 1 95.81 140 VAL B CA 1
ATOM 4205 C C . VAL B 1 140 ? -13.211 18.125 0.856 1 95.81 140 VAL B C 1
ATOM 4207 O O . VAL B 1 140 ? -13.352 19.234 1.369 1 95.81 140 VAL B O 1
ATOM 4210 N N . THR B 1 141 ? -12.102 17.484 0.87 1 96.44 141 THR B N 1
ATOM 4211 C CA . THR B 1 141 ? -10.914 18.062 1.495 1 96.44 141 THR B CA 1
ATOM 4212 C C . THR B 1 141 ? -10.5 19.344 0.774 1 96.44 141 THR B C 1
ATOM 4214 O O . THR B 1 141 ? -10.195 20.344 1.414 1 96.44 141 THR B O 1
ATOM 4217 N N . VAL B 1 142 ? -10.531 19.312 -0.576 1 96.81 142 VAL B N 1
ATOM 4218 C CA . VAL B 1 142 ? -10.227 20.5 -1.357 1 96.81 142 VAL B CA 1
ATOM 4219 C C . VAL B 1 142 ? -11.258 21.594 -1.061 1 96.81 142 VAL B C 1
ATOM 4221 O O . VAL B 1 142 ? -10.891 22.75 -0.814 1 96.81 142 VAL B O 1
ATOM 4224 N N . LEU B 1 143 ? -12.484 21.219 -1.024 1 95.94 143 LEU B N 1
ATOM 4225 C CA . LEU B 1 143 ? -13.57 22.141 -0.744 1 95.94 143 LEU B CA 1
ATOM 4226 C C . LEU B 1 143 ? -13.391 22.797 0.626 1 95.94 143 LEU B C 1
ATOM 4228 O O . LEU B 1 143 ? -13.547 24 0.771 1 95.94 143 LEU B O 1
ATOM 4232 N N . GLY B 1 144 ? -13.039 21.969 1.602 1 96.81 144 GLY B N 1
ATOM 4233 C CA . GLY B 1 144 ? -12.828 22.469 2.951 1 96.81 144 GLY B CA 1
ATOM 4234 C C . GLY B 1 144 ? -11.672 23.453 3.053 1 96.81 144 GLY B C 1
ATOM 4235 O O . GLY B 1 144 ? -11.781 24.484 3.703 1 96.81 144 GLY B O 1
ATOM 4236 N N . LEU B 1 145 ? -10.586 23.141 2.416 1 97.06 145 LEU B N 1
ATOM 4237 C CA . LEU B 1 145 ? -9.406 24 2.465 1 97.06 145 LEU B CA 1
ATOM 4238 C C . LEU B 1 145 ? -9.664 25.312 1.75 1 97.06 145 LEU B C 1
ATOM 4240 O O . LEU B 1 145 ? -9.188 26.359 2.182 1 97.06 145 LEU B O 1
ATOM 4244 N N . GLN B 1 146 ? -10.461 25.297 0.674 1 96.44 146 GLN B N 1
ATOM 4245 C CA . GLN B 1 146 ? -10.867 26.516 -0.011 1 96.44 146 GLN B CA 1
ATOM 4246 C C . GLN B 1 146 ? -11.648 27.438 0.924 1 96.44 146 GLN B C 1
ATOM 4248 O O . GLN B 1 146 ? -11.383 28.641 0.981 1 96.44 146 GLN B O 1
ATOM 4253 N N . ARG B 1 147 ? -12.523 26.844 1.633 1 96.38 147 ARG B N 1
ATOM 4254 C CA . ARG B 1 147 ? -13.328 27.625 2.574 1 96.38 147 ARG B CA 1
ATOM 4255 C C . ARG B 1 147 ? -12.469 28.156 3.711 1 96.38 147 ARG B C 1
ATOM 4257 O O . ARG B 1 147 ? -12.664 29.281 4.164 1 96.38 147 ARG B O 1
ATOM 4264 N N . ARG B 1 148 ? -11.523 27.406 4.164 1 97.12 148 ARG B N 1
ATOM 4265 C CA . ARG B 1 148 ? -10.633 27.828 5.238 1 97.12 148 ARG B CA 1
ATOM 4266 C C . ARG B 1 148 ? -9.812 29.047 4.82 1 97.12 148 ARG B C 1
ATOM 4268 O O . ARG B 1 148 ? -9.648 29.984 5.605 1 97.12 148 ARG B O 1
ATOM 4275 N N . ILE B 1 149 ? -9.344 29.047 3.611 1 96.88 149 ILE B N 1
ATOM 4276 C CA . ILE B 1 149 ? -8.594 30.188 3.096 1 96.88 149 ILE B CA 1
ATOM 4277 C C . ILE B 1 149 ? -9.484 31.422 3.062 1 96.88 149 ILE B C 1
ATOM 4279 O O . ILE B 1 149 ? -9.055 32.531 3.434 1 96.88 149 ILE B O 1
ATOM 4283 N N . GLN B 1 150 ? -10.742 31.266 2.686 1 96.06 150 GLN B N 1
ATOM 4284 C CA . GLN B 1 150 ? -11.688 32.375 2.66 1 96.06 150 GLN B CA 1
ATOM 4285 C C . GLN B 1 150 ? -11.883 32.969 4.051 1 96.06 150 GLN B C 1
ATOM 4287 O O . GLN B 1 150 ? -11.906 34.188 4.215 1 96.06 150 GLN B O 1
ATOM 4292 N N . ILE B 1 151 ? -11.922 32.094 5.039 1 96.38 151 ILE B N 1
ATOM 4293 C CA . ILE B 1 151 ? -12.109 32.562 6.414 1 96.38 151 ILE B CA 1
ATOM 4294 C C . ILE B 1 151 ? -10.867 33.312 6.883 1 96.38 151 ILE B C 1
ATOM 4296 O O . ILE B 1 151 ? -10.977 34.344 7.52 1 96.38 151 ILE B O 1
ATOM 4300 N N . LEU B 1 152 ? -9.695 32.812 6.57 1 96.12 152 LEU B N 1
ATOM 4301 C CA . LEU B 1 152 ? -8.445 33.469 6.957 1 96.12 152 LEU B CA 1
ATOM 4302 C C . LEU B 1 152 ? -8.297 34.812 6.25 1 96.12 152 LEU B C 1
ATOM 4304 O O . LEU B 1 152 ? -7.832 35.781 6.848 1 96.12 152 LEU B O 1
ATOM 4308 N N . ASP B 1 153 ? -8.75 34.875 4.988 1 96.25 153 ASP B N 1
ATOM 4309 C CA . ASP B 1 153 ? -8.727 36.125 4.25 1 96.25 153 ASP B CA 1
ATOM 4310 C C . ASP B 1 153 ? -9.641 37.156 4.902 1 96.25 153 ASP B C 1
ATOM 4312 O O . ASP B 1 153 ? -9.273 38.344 5.035 1 96.25 153 ASP B O 1
ATOM 4316 N N . GLU B 1 154 ? -10.781 36.719 5.328 1 95.25 154 GLU B N 1
ATOM 4317 C CA . GLU B 1 154 ? -11.711 37.594 6.027 1 95.25 154 GLU B CA 1
ATOM 4318 C C . GLU B 1 154 ? -11.125 38.062 7.355 1 95.25 154 GLU B C 1
ATOM 4320 O O . GLU B 1 154 ? -11.312 39.219 7.742 1 95.25 154 GLU B O 1
ATOM 4325 N N . GLN B 1 155 ? -10.398 37.219 8.031 1 94.56 155 GLN B N 1
ATOM 4326 C CA . GLN B 1 155 ? -9.766 37.562 9.297 1 94.56 155 GLN B CA 1
ATOM 4327 C C . GLN B 1 155 ? -8.656 38.594 9.086 1 94.56 155 GLN B C 1
ATOM 4329 O O . GLN B 1 155 ? -8.531 39.562 9.852 1 94.56 155 GLN B O 1
ATOM 4334 N N . ILE B 1 156 ? -7.883 38.406 8.07 1 94.25 156 ILE B N 1
ATOM 4335 C CA . ILE B 1 156 ? -6.824 39.344 7.738 1 94.25 156 ILE B CA 1
ATOM 4336 C C . ILE B 1 156 ? -7.43 40.719 7.422 1 94.25 156 ILE B C 1
ATOM 4338 O O . ILE B 1 156 ? -6.957 41.75 7.914 1 94.25 156 ILE B O 1
ATOM 4342 N N . ALA B 1 157 ? -8.508 40.75 6.668 1 94.06 157 ALA B N 1
ATOM 4343 C CA . ALA B 1 157 ? -9.188 42 6.309 1 94.06 157 ALA B CA 1
ATOM 4344 C C . ALA B 1 157 ? -9.727 42.688 7.547 1 94.06 157 ALA B C 1
ATOM 4346 O O . ALA B 1 157 ? -9.641 43.938 7.656 1 94.06 157 ALA B O 1
ATOM 4347 N N . ALA B 1 158 ? -10.219 41.906 8.5 1 92 158 ALA B N 1
ATOM 4348 C CA . ALA B 1 158 ? -10.766 42.469 9.734 1 92 158 ALA B CA 1
ATOM 4349 C C . ALA B 1 158 ? -9.656 43.094 10.578 1 92 158 ALA B C 1
ATOM 4351 O O . ALA B 1 158 ? -9.844 44.188 11.141 1 92 158 ALA B O 1
ATOM 4352 N N . ILE B 1 159 ? -8.5 42.5 10.664 1 90.94 159 ILE B N 1
ATOM 4353 C CA . ILE B 1 159 ? -7.383 43.031 11.438 1 90.94 159 ILE B CA 1
ATOM 4354 C C . ILE B 1 159 ? -6.809 44.25 10.75 1 90.94 159 ILE B C 1
ATOM 4356 O O . ILE B 1 159 ? -6.531 45.281 11.406 1 90.94 159 ILE B O 1
ATOM 4360 N N . ASP B 1 160 ? -6.695 44.219 9.469 1 90.81 160 ASP B N 1
ATOM 4361 C CA . ASP B 1 160 ? -6.113 45.312 8.703 1 90.81 160 ASP B CA 1
ATOM 4362 C C . ASP B 1 160 ? -7.016 46.531 8.75 1 90.81 160 ASP B C 1
ATOM 4364 O O . ASP B 1 160 ? -6.535 47.656 8.633 1 90.81 160 ASP B O 1
ATOM 4368 N N . ALA B 1 161 ? -8.258 46.344 8.938 1 89.06 161 ALA B N 1
ATOM 4369 C CA . ALA B 1 161 ? -9.211 47.438 9.016 1 89.06 161 ALA B CA 1
ATOM 4370 C C . ALA B 1 161 ? -9.016 48.25 10.297 1 89.06 161 ALA B C 1
ATOM 4372 O O . ALA B 1 161 ? -9.477 49.375 10.398 1 89.06 161 ALA B O 1
ATOM 4373 N N . ILE B 1 162 ? -8.273 47.625 11.242 1 85.94 162 ILE B N 1
ATOM 4374 C CA . ILE B 1 162 ? -8.023 48.312 12.5 1 85.94 162 ILE B CA 1
ATOM 4375 C C . ILE B 1 162 ? -6.816 49.25 12.359 1 85.94 162 ILE B C 1
ATOM 4377 O O . ILE B 1 162 ? -6.676 50.219 13.102 1 85.94 162 ILE B O 1
ATOM 4381 N N . THR B 1 163 ? -5.98 49 11.391 1 81.5 163 THR B N 1
ATOM 4382 C CA . THR B 1 163 ? -4.684 49.656 11.258 1 81.5 163 THR B CA 1
ATOM 4383 C C . THR B 1 163 ? -4.859 51.156 11.023 1 81.5 163 THR B C 1
ATOM 4385 O O . THR B 1 163 ? -4.215 51.969 11.688 1 81.5 163 THR B O 1
ATOM 4388 N N . PRO B 1 164 ? -5.766 51.594 10.133 1 80.94 164 PRO B N 1
ATOM 4389 C CA . PRO B 1 164 ? -5.918 53.031 9.945 1 80.94 164 PRO B CA 1
ATOM 4390 C C . PRO B 1 164 ? -6.418 53.719 11.211 1 80.94 164 PRO B C 1
ATOM 4392 O O . PRO B 1 164 ? -5.988 54.844 11.508 1 80.94 164 PRO B O 1
ATOM 4395 N N . LEU B 1 165 ? -7.273 53.094 11.914 1 80.62 165 LEU B N 1
ATOM 4396 C CA . LEU B 1 165 ? -7.754 53.656 13.172 1 80.62 165 LEU B CA 1
ATOM 4397 C C . LEU B 1 165 ? -6.625 53.781 14.195 1 80.62 165 LEU B C 1
ATOM 4399 O O . LEU B 1 165 ? -6.516 54.781 14.906 1 80.62 165 LEU B O 1
ATOM 4403 N N . LEU B 1 166 ? -5.836 52.781 14.258 1 84.19 166 LEU B N 1
ATOM 4404 C CA . LEU B 1 166 ? -4.699 52.75 15.172 1 84.19 166 LEU B CA 1
ATOM 4405 C C . LEU B 1 166 ? -3.695 53.844 14.82 1 84.19 166 LEU B C 1
ATOM 4407 O O . LEU B 1 166 ? -3.158 54.5 15.711 1 84.19 166 LEU B O 1
ATOM 4411 N N . GLN B 1 167 ? -3.465 54.094 13.57 1 81.88 167 GLN B N 1
ATOM 4412 C CA . GLN B 1 167 ? -2.531 55.125 13.133 1 81.88 167 GLN B CA 1
ATOM 4413 C C . GLN B 1 167 ? -3.023 56.5 13.531 1 81.88 167 GLN B C 1
ATOM 4415 O O . GLN B 1 167 ? -2.236 57.344 13.969 1 81.88 167 GLN B O 1
ATOM 4420 N N . ARG B 1 168 ? -4.277 56.688 13.422 1 82.88 168 ARG B N 1
ATOM 4421 C CA . ARG B 1 168 ? -4.859 57.969 13.82 1 82.88 168 ARG B CA 1
ATOM 4422 C C . ARG B 1 168 ? -4.73 58.188 15.32 1 82.88 168 ARG B C 1
ATOM 4424 O O . ARG B 1 168 ? -4.449 59.312 15.773 1 82.88 168 ARG B O 1
ATOM 4431 N N . ARG B 1 169 ? -4.887 57.188 16.109 1 83.06 169 ARG B N 1
ATOM 4432 C CA . ARG B 1 169 ? -4.793 57.312 17.562 1 83.06 169 ARG B CA 1
ATOM 4433 C C . ARG B 1 169 ? -3.35 57.531 18 1 83.06 169 ARG B C 1
ATOM 4435 O O . ARG B 1 169 ? -3.096 58.25 18.953 1 83.06 169 ARG B O 1
ATOM 4442 N N . VAL B 1 170 ? -2.463 56.938 17.297 1 81.19 170 VAL B N 1
ATOM 4443 C CA . VAL B 1 170 ? -1.051 57.156 17.609 1 81.19 170 VAL B CA 1
ATOM 4444 C C . VAL B 1 170 ? -0.651 58.594 17.297 1 81.19 170 VAL B C 1
ATOM 4446 O O . VAL B 1 170 ? 0.062 59.219 18.078 1 81.19 170 VAL B O 1
ATOM 4449 N N . GLU B 1 171 ? -1.173 59.125 16.234 1 84.75 171 GLU B N 1
ATOM 4450 C CA . GLU B 1 171 ? -0.888 60.5 15.852 1 84.75 171 GLU B CA 1
ATOM 4451 C C . GLU B 1 171 ? -1.496 61.469 16.844 1 84.75 171 GLU B C 1
ATOM 4453 O O . GLU B 1 171 ? -0.912 62.531 17.125 1 84.75 171 GLU B O 1
ATOM 4458 N N . ALA B 1 172 ? -2.562 61.031 17.422 1 83.88 172 ALA B N 1
ATOM 4459 C CA . ALA B 1 172 ? -3.242 61.875 18.406 1 83.88 172 ALA B CA 1
ATOM 4460 C C . ALA B 1 172 ? -2.648 61.688 19.797 1 83.88 172 ALA B C 1
ATOM 4462 O O . ALA B 1 172 ? -3.061 62.344 20.75 1 83.88 172 ALA B O 1
ATOM 4463 N N . GLY B 1 173 ? -1.672 60.75 19.906 1 79.25 173 GLY B N 1
ATOM 4464 C CA . GLY B 1 173 ? -1.008 60.5 21.172 1 79.25 173 GLY B CA 1
ATOM 4465 C C . GLY B 1 173 ? -1.816 59.625 22.109 1 79.25 173 GLY B C 1
ATOM 4466 O O . GLY B 1 173 ? -1.475 59.469 23.281 1 79.25 173 GLY B O 1
ATOM 4467 N N . ALA B 1 174 ? -2.857 59.094 21.609 1 78.5 174 ALA B N 1
ATOM 4468 C CA . ALA B 1 174 ? -3.779 58.312 22.438 1 78.5 174 ALA B CA 1
ATOM 4469 C C . ALA B 1 174 ? -3.365 56.844 22.5 1 78.5 174 ALA B C 1
ATOM 4471 O O . ALA B 1 174 ? -3.877 56.094 23.312 1 78.5 174 ALA B O 1
ATOM 4472 N N . SER B 1 175 ? -2.457 56.438 21.594 1 77.44 175 SER B N 1
ATOM 4473 C CA . SER B 1 175 ? -1.954 55.062 21.578 1 77.44 175 SER B CA 1
ATOM 4474 C C . SER B 1 175 ? -0.456 55.031 21.297 1 77.44 175 SER B C 1
ATOM 4476 O O . SER B 1 175 ? 0.102 55.969 20.766 1 77.44 175 SER B O 1
ATOM 4478 N N . SER B 1 176 ? 0.13 54.031 21.734 1 79.31 176 SER B N 1
ATOM 4479 C CA . SER B 1 176 ? 1.57 53.875 21.547 1 79.31 176 SER B CA 1
ATOM 4480 C C . SER B 1 176 ? 1.891 53.25 20.203 1 79.31 176 SER B C 1
ATOM 4482 O O . SER B 1 176 ? 1.056 52.531 19.625 1 79.31 176 SER B O 1
ATOM 4484 N N . VAL B 1 177 ? 3.055 53.5 19.719 1 78.94 177 VAL B N 1
ATOM 4485 C CA . VAL B 1 177 ? 3.57 52.906 18.484 1 78.94 177 VAL B CA 1
ATOM 4486 C C . VAL B 1 177 ? 3.66 51.406 18.641 1 78.94 177 VAL B C 1
ATOM 4488 O O . VAL B 1 177 ? 3.475 50.656 17.672 1 78.94 177 VAL B O 1
ATOM 4491 N N . ALA B 1 178 ? 3.727 50.969 19.812 1 79.56 178 ALA B N 1
ATOM 4492 C CA . ALA B 1 178 ? 3.805 49.531 20.109 1 79.56 178 ALA B CA 1
ATOM 4493 C C . ALA B 1 178 ? 2.494 48.844 19.75 1 79.56 178 ALA B C 1
ATOM 4495 O O . ALA B 1 178 ? 2.494 47.656 19.359 1 79.56 178 ALA B O 1
ATOM 4496 N N . GLU B 1 179 ? 1.49 49.594 19.781 1 81.75 179 GLU B N 1
ATOM 4497 C CA . GLU B 1 179 ? 0.186 49.031 19.469 1 81.75 179 GLU B CA 1
ATOM 4498 C C . GLU B 1 179 ? 0.046 48.75 17.969 1 81.75 179 GLU B C 1
ATOM 4500 O O . GLU B 1 179 ? -0.545 47.75 17.578 1 81.75 179 GLU B O 1
ATOM 4505 N N . THR B 1 180 ? 0.604 49.594 17.219 1 81.94 180 THR B N 1
ATOM 4506 C CA . THR B 1 180 ? 0.604 49.375 15.773 1 81.94 180 THR B CA 1
ATOM 4507 C C . THR B 1 180 ? 1.426 48.156 15.414 1 81.94 180 THR B C 1
ATOM 4509 O O . THR B 1 180 ? 1.014 47.344 14.578 1 81.94 180 THR B O 1
ATOM 4512 N N . GLY B 1 181 ? 2.518 47.969 16.016 1 82 181 GLY B N 1
ATOM 4513 C CA . GLY B 1 181 ? 3.328 46.781 15.828 1 82 181 GLY B CA 1
ATOM 4514 C C . GLY B 1 181 ? 2.605 45.5 16.188 1 82 181 GLY B C 1
ATOM 4515 O O . GLY B 1 181 ? 2.719 44.5 15.492 1 82 181 GLY B O 1
ATOM 4516 N N . ARG B 1 182 ? 1.793 45.562 17.219 1 83.38 182 ARG B N 1
ATOM 4517 C CA . ARG B 1 182 ? 1.029 44.406 17.672 1 83.38 182 ARG B CA 1
ATOM 4518 C C . ARG B 1 182 ? 0.009 43.969 16.625 1 83.38 182 ARG B C 1
ATOM 4520 O O . ARG B 1 182 ? -0.17 42.781 16.359 1 83.38 182 ARG B O 1
ATOM 4527 N N . ALA B 1 183 ? -0.635 44.938 16.078 1 85.25 183 ALA B N 1
ATOM 4528 C CA . ALA B 1 183 ? -1.627 44.656 15.039 1 85.25 183 ALA B CA 1
ATOM 4529 C C . ALA B 1 183 ? -0.966 44.062 13.789 1 85.25 183 ALA B C 1
ATOM 4531 O O . ALA B 1 183 ? -1.505 43.156 13.164 1 85.25 183 ALA B O 1
ATOM 4532 N N . GLU B 1 184 ? 0.198 44.562 13.508 1 86.25 184 GLU B N 1
ATOM 4533 C CA . GLU B 1 184 ? 0.933 44.094 12.344 1 86.25 184 GLU B CA 1
ATOM 4534 C C . GLU B 1 184 ? 1.41 42.656 12.555 1 86.25 184 GLU B C 1
ATOM 4536 O O . GLU B 1 184 ? 1.377 41.844 11.633 1 86.25 184 GLU B O 1
ATOM 4541 N N . VAL B 1 185 ? 1.809 42.344 13.742 1 84.94 185 VAL B N 1
ATOM 4542 C CA . VAL B 1 185 ? 2.236 40.969 14.07 1 84.94 185 VAL B CA 1
ATOM 4543 C C . VAL B 1 185 ? 1.048 40.031 13.977 1 84.94 185 VAL B C 1
ATOM 4545 O O . VAL B 1 185 ? 1.167 38.938 13.43 1 84.94 185 VAL B O 1
ATOM 4548 N N . ALA B 1 186 ? -0.074 40.438 14.516 1 86.56 186 ALA B N 1
ATOM 4549 C CA . ALA B 1 186 ? -1.272 39.625 14.461 1 86.56 186 ALA B CA 1
ATOM 4550 C C . ALA B 1 186 ? -1.662 39.312 13.023 1 86.56 186 ALA B C 1
ATOM 4552 O O . ALA B 1 186 ? -1.965 38.156 12.688 1 86.56 186 ALA B O 1
ATOM 4553 N N . SER B 1 187 ? -1.646 40.312 12.18 1 89.5 187 SER B N 1
ATOM 4554 C CA . SER B 1 187 ? -1.962 40.125 10.773 1 89.5 187 SER B CA 1
ATOM 4555 C C . SER B 1 187 ? -0.956 39.219 10.094 1 89.5 187 SER B C 1
ATOM 4557 O O . SER B 1 187 ? -1.34 38.312 9.336 1 89.5 187 SER B O 1
ATOM 4559 N N . ALA B 1 188 ? 0.293 39.375 10.398 1 86.94 188 ALA B N 1
ATOM 4560 C CA . ALA B 1 188 ? 1.351 38.562 9.797 1 86.94 188 ALA B CA 1
ATOM 4561 C C . ALA B 1 188 ? 1.219 37.094 10.195 1 86.94 188 ALA B C 1
ATOM 4563 O O . ALA B 1 188 ? 1.458 36.219 9.383 1 86.94 188 ALA B O 1
ATOM 4564 N N . LEU B 1 189 ? 0.824 36.844 11.391 1 86.62 189 LEU B N 1
ATOM 4565 C CA . LEU B 1 189 ? 0.665 35.469 11.859 1 86.62 189 LEU B CA 1
ATOM 4566 C C . LEU B 1 189 ? -0.495 34.781 11.148 1 86.62 189 LEU B C 1
ATOM 4568 O O . LEU B 1 189 ? -0.399 33.625 10.789 1 86.62 189 LEU B O 1
ATOM 4572 N N . VAL B 1 190 ? -1.583 35.469 10.93 1 90.5 190 VAL B N 1
ATOM 4573 C CA . VAL B 1 190 ? -2.719 34.906 10.211 1 90.5 190 VAL B CA 1
ATOM 4574 C C . VAL B 1 190 ? -2.355 34.719 8.742 1 90.5 190 VAL B C 1
ATOM 4576 O O . VAL B 1 190 ? -2.773 33.75 8.117 1 90.5 190 VAL B O 1
ATOM 4579 N N . LYS B 1 191 ? -1.603 35.688 8.227 1 90.44 191 LYS B N 1
ATOM 4580 C CA . LYS B 1 191 ? -1.128 35.531 6.852 1 90.44 191 LYS B CA 1
ATOM 4581 C C . LYS B 1 191 ? -0.238 34.312 6.707 1 90.44 191 LYS B C 1
ATOM 4583 O O . LYS B 1 191 ? -0.301 33.594 5.695 1 90.44 191 LYS B O 1
ATOM 4588 N N . ALA B 1 192 ? 0.528 34.031 7.676 1 86.31 192 ALA B N 1
ATOM 4589 C CA . ALA B 1 192 ? 1.334 32.812 7.684 1 86.31 192 ALA B CA 1
ATOM 4590 C C . ALA B 1 192 ? 0.448 31.562 7.684 1 86.31 192 ALA B C 1
ATOM 4592 O O . ALA B 1 192 ? 0.724 30.594 6.969 1 86.31 192 ALA B O 1
ATOM 4593 N N . ASP B 1 193 ? -0.591 31.609 8.43 1 89.88 193 ASP B N 1
ATOM 4594 C CA . ASP B 1 193 ? -1.54 30.5 8.477 1 89.88 193 ASP B CA 1
ATOM 4595 C C . ASP B 1 193 ? -2.203 30.297 7.113 1 89.88 193 ASP B C 1
ATOM 4597 O O . ASP B 1 193 ? -2.426 29.156 6.691 1 89.88 193 ASP B O 1
ATOM 4601 N N . ARG B 1 194 ? -2.566 31.406 6.535 1 92.88 194 ARG B N 1
ATOM 4602 C CA . ARG B 1 194 ? -3.178 31.328 5.215 1 92.88 194 ARG B CA 1
ATOM 4603 C C . ARG B 1 194 ? -2.24 30.672 4.207 1 92.88 194 ARG B C 1
ATOM 4605 O O . ARG B 1 194 ? -2.666 29.828 3.414 1 92.88 194 ARG B O 1
ATOM 4612 N N . GLU B 1 195 ? -0.964 31.016 4.266 1 89.19 195 GLU B N 1
ATOM 4613 C CA . GLU B 1 195 ? 0.002 30.438 3.342 1 89.19 195 GLU B CA 1
ATOM 4614 C C . GLU B 1 195 ? 0.167 28.938 3.598 1 89.19 195 GLU B C 1
ATOM 4616 O O . GLU B 1 195 ? 0.293 28.156 2.656 1 89.19 195 GLU B O 1
ATOM 4621 N N . ARG B 1 196 ? 0.134 28.562 4.805 1 88.75 196 ARG B N 1
ATOM 4622 C CA . ARG B 1 196 ? 0.176 27.156 5.148 1 88.75 196 ARG B CA 1
ATOM 4623 C C . ARG B 1 196 ? -1.037 26.422 4.59 1 88.75 196 ARG B C 1
ATOM 4625 O O . ARG B 1 196 ? -0.908 25.312 4.051 1 88.75 196 ARG B O 1
ATOM 4632 N N . THR B 1 197 ? -2.162 27.016 4.738 1 94.06 197 THR B N 1
ATOM 4633 C CA . THR B 1 197 ? -3.391 26.406 4.234 1 94.06 197 THR B CA 1
ATOM 4634 C C . THR B 1 197 ? -3.373 26.344 2.709 1 94.06 197 THR B C 1
ATOM 4636 O O . THR B 1 197 ? -3.881 25.391 2.117 1 94.06 197 THR B O 1
ATOM 4639 N N . ARG B 1 198 ? -2.797 27.375 2.119 1 92.81 198 ARG B N 1
ATOM 4640 C CA . ARG B 1 198 ? -2.674 27.375 0.666 1 92.81 198 ARG B CA 1
ATOM 4641 C C . ARG B 1 198 ? -1.781 26.234 0.193 1 92.81 198 ARG B C 1
ATOM 4643 O O . ARG B 1 198 ? -2.049 25.609 -0.839 1 92.81 198 ARG B O 1
ATOM 4650 N N . SER B 1 199 ? -0.783 25.984 0.87 1 89.88 199 SER B N 1
ATOM 4651 C CA . SER B 1 199 ? 0.075 24.844 0.565 1 89.88 199 SER B CA 1
ATOM 4652 C C . SER B 1 199 ? -0.683 23.531 0.705 1 89.88 199 SER B C 1
ATOM 4654 O O . SER B 1 199 ? -0.566 22.641 -0.148 1 89.88 199 SER B O 1
ATOM 4656 N N . ALA B 1 200 ? -1.428 23.438 1.772 1 92.94 200 ALA B N 1
ATOM 4657 C CA . ALA B 1 200 ? -2.246 22.234 1.979 1 92.94 200 ALA B CA 1
ATOM 4658 C C . ALA B 1 200 ? -3.264 22.078 0.854 1 92.94 200 ALA B C 1
ATOM 4660 O O . ALA B 1 200 ? -3.537 20.953 0.417 1 92.94 200 ALA B O 1
ATOM 4661 N N . LEU B 1 201 ? -3.848 23.219 0.444 1 95.38 201 LEU B N 1
ATOM 4662 C CA . LEU B 1 201 ? -4.805 23.188 -0.656 1 95.38 201 LEU B CA 1
ATOM 4663 C C . LEU B 1 201 ? -4.141 22.703 -1.942 1 95.38 201 LEU B C 1
ATOM 4665 O O . LEU B 1 201 ? -4.711 21.906 -2.682 1 95.38 201 LEU B O 1
ATOM 4669 N N . ALA B 1 202 ? -2.971 23.203 -2.229 1 91.88 202 ALA B N 1
ATOM 4670 C CA . ALA B 1 202 ? -2.232 22.766 -3.414 1 91.88 202 ALA B CA 1
ATOM 4671 C C . ALA B 1 202 ? -1.993 21.266 -3.395 1 91.88 202 ALA B C 1
ATOM 4673 O O . ALA B 1 202 ? -2.182 20.578 -4.406 1 91.88 202 ALA B O 1
ATOM 4674 N N . THR B 1 203 ? -1.649 20.766 -2.262 1 92.06 203 THR B N 1
ATOM 4675 C CA . THR B 1 203 ? -1.436 19.328 -2.094 1 92.06 203 THR B CA 1
ATOM 4676 C C . THR B 1 203 ? -2.734 18.562 -2.316 1 92.06 203 THR B C 1
ATOM 4678 O O . THR B 1 203 ? -2.754 17.562 -3.035 1 92.06 203 THR B O 1
ATOM 4681 N N . ALA B 1 204 ? -3.771 19 -1.692 1 95.88 204 ALA B N 1
ATOM 4682 C CA . ALA B 1 204 ? -5.062 18.344 -1.824 1 95.88 204 ALA B CA 1
ATOM 4683 C C . ALA B 1 204 ? -5.531 18.328 -3.275 1 95.88 204 ALA B C 1
ATOM 4685 O O . ALA B 1 204 ? -6.086 17.344 -3.752 1 95.88 204 ALA B O 1
ATOM 4686 N N . ARG B 1 205 ? -5.359 19.453 -3.955 1 95 205 ARG B N 1
ATOM 4687 C CA . ARG B 1 205 ? -5.734 19.531 -5.363 1 95 205 ARG B CA 1
ATOM 4688 C C . ARG B 1 205 ? -4.934 18.547 -6.207 1 95 205 ARG B C 1
ATOM 4690 O O . ARG B 1 205 ? -5.477 17.922 -7.117 1 95 205 ARG B O 1
ATOM 4697 N N . ARG B 1 206 ? -3.705 18.406 -5.996 1 91.19 206 ARG B N 1
ATOM 4698 C CA . ARG B 1 206 ? -2.865 17.453 -6.715 1 91.19 206 ARG B CA 1
ATOM 4699 C C . ARG B 1 206 ? -3.328 16.016 -6.465 1 91.19 206 ARG B C 1
ATOM 4701 O O . ARG B 1 206 ? -3.4 15.211 -7.395 1 91.19 206 ARG B O 1
ATOM 4708 N N . GLU B 1 207 ? -3.604 15.766 -5.215 1 93.69 207 GLU B N 1
ATOM 4709 C CA . GLU B 1 207 ? -4.082 14.422 -4.875 1 93.69 207 GLU B CA 1
ATOM 4710 C C . GLU B 1 207 ? -5.371 14.094 -5.617 1 93.69 207 GLU B C 1
ATOM 4712 O O . GLU B 1 207 ? -5.527 12.984 -6.137 1 93.69 207 GLU B O 1
ATOM 4717 N N . LEU B 1 208 ? -6.254 15.086 -5.605 1 95.75 208 LEU B N 1
ATOM 4718 C CA . LEU B 1 208 ? -7.5 14.891 -6.336 1 95.75 208 LEU B CA 1
ATOM 4719 C C . LEU B 1 208 ? -7.234 14.719 -7.828 1 95.75 208 LEU B C 1
ATOM 4721 O O . LEU B 1 208 ? -7.832 13.859 -8.477 1 95.75 208 LEU B O 1
ATOM 4725 N N . ALA B 1 209 ? -6.336 15.484 -8.352 1 94.44 209 ALA B N 1
ATOM 4726 C CA . ALA B 1 209 ? -5.988 15.414 -9.766 1 94.44 209 ALA B CA 1
ATOM 4727 C C . ALA B 1 209 ? -5.426 14.039 -10.125 1 94.44 209 ALA B C 1
ATOM 4729 O O . ALA B 1 209 ? -5.773 13.469 -11.156 1 94.44 209 ALA B O 1
ATOM 4730 N N . ILE B 1 210 ? -4.625 13.492 -9.266 1 92.06 210 ILE B N 1
ATOM 4731 C CA . ILE B 1 210 ? -4.008 12.195 -9.5 1 92.06 210 ILE B CA 1
ATOM 4732 C C . ILE B 1 210 ? -5.078 11.109 -9.508 1 92.06 210 ILE B C 1
ATOM 4734 O O . ILE B 1 210 ? -5.047 10.195 -10.344 1 92.06 210 ILE B O 1
ATOM 4738 N N . LEU B 1 211 ? -6.016 11.203 -8.617 1 93.88 211 LEU B N 1
ATOM 4739 C CA . LEU B 1 211 ? -7.117 10.25 -8.586 1 93.88 211 LEU B CA 1
ATOM 4740 C C . LEU B 1 211 ? -7.906 10.289 -9.891 1 93.88 211 LEU B C 1
ATOM 4742 O O . LEU B 1 211 ? -8.469 9.281 -10.312 1 93.88 211 LEU B O 1
ATOM 4746 N N . MET B 1 212 ? -7.914 11.492 -10.5 1 94.12 212 MET B N 1
ATOM 4747 C CA . MET B 1 212 ? -8.656 11.68 -11.742 1 94.12 212 MET B CA 1
ATOM 4748 C C . MET B 1 212 ? -7.793 11.352 -12.953 1 94.12 212 MET B C 1
ATOM 4750 O O . MET B 1 212 ? -8.219 11.516 -14.094 1 94.12 212 MET B O 1
ATOM 4754 N N . GLY B 1 213 ? -6.582 10.961 -12.742 1 89.88 213 GLY B N 1
ATOM 4755 C CA . GLY B 1 213 ? -5.727 10.492 -13.812 1 89.88 213 GLY B CA 1
ATOM 4756 C C . GLY B 1 213 ? -4.797 11.562 -14.352 1 89.88 213 GLY B C 1
ATOM 4757 O O . GLY B 1 213 ? -4.086 11.344 -15.336 1 89.88 213 GLY B O 1
ATOM 4758 N N . ASP B 1 214 ? -4.773 12.703 -13.664 1 88.56 214 ASP B N 1
ATOM 4759 C CA . ASP B 1 214 ? -3.912 13.797 -14.102 1 88.56 214 ASP B CA 1
ATOM 4760 C C . ASP B 1 214 ? -2.621 13.844 -13.289 1 88.56 214 ASP B C 1
ATOM 4762 O O . ASP B 1 214 ? -2.561 13.297 -12.188 1 88.56 214 ASP B O 1
ATOM 4766 N N . THR B 1 215 ? -1.56 14.461 -13.906 1 80.44 215 THR B N 1
ATOM 4767 C CA . THR B 1 215 ? -0.305 14.625 -13.18 1 80.44 215 THR B CA 1
ATOM 4768 C C . THR B 1 215 ? -0.271 15.961 -12.445 1 80.44 215 THR B C 1
ATOM 4770 O O . THR B 1 215 ? 0.53 16.156 -11.531 1 80.44 215 THR B O 1
ATOM 4773 N N . ALA B 1 216 ? -1.076 16.875 -12.898 1 81.06 216 ALA B N 1
ATOM 4774 C CA . ALA B 1 216 ? -1.203 18.203 -12.281 1 81.06 216 ALA B CA 1
ATOM 4775 C C . ALA B 1 216 ? -2.656 18.656 -12.273 1 81.06 216 ALA B C 1
ATOM 4777 O O . ALA B 1 216 ? -3.457 18.219 -13.102 1 81.06 216 ALA B O 1
ATOM 4778 N N . ALA B 1 217 ? -2.91 19.438 -11.289 1 82.31 217 ALA B N 1
ATOM 4779 C CA . ALA B 1 217 ? -4.273 19.953 -11.195 1 82.31 217 ALA B CA 1
ATOM 4780 C C . ALA B 1 217 ? -4.598 20.875 -12.367 1 82.31 217 ALA B C 1
ATOM 4782 O O . ALA B 1 217 ? -3.904 21.875 -12.594 1 82.31 217 ALA B O 1
ATOM 4783 N N . LYS B 1 218 ? -5.602 20.531 -13.125 1 82.06 218 LYS B N 1
ATOM 4784 C CA . LYS B 1 218 ? -6.047 21.328 -14.266 1 82.06 218 LYS B CA 1
ATOM 4785 C C . LYS B 1 218 ? -7.285 22.156 -13.914 1 82.06 218 LYS B C 1
ATOM 4787 O O . LYS B 1 218 ? -7.941 22.703 -14.797 1 82.06 218 LYS B O 1
ATOM 4792 N N . PHE B 1 219 ? -7.664 22.125 -12.672 1 86 219 PHE B N 1
ATOM 4793 C CA . PHE B 1 219 ? -8.781 22.906 -12.172 1 86 219 PHE B CA 1
ATOM 4794 C C . PHE B 1 219 ? -8.328 23.891 -11.086 1 86 219 PHE B C 1
ATOM 4796 O O . PHE B 1 219 ? -7.387 23.594 -10.344 1 86 219 PHE B O 1
ATOM 4803 N N . ALA B 1 220 ? -8.992 25 -11.102 1 84.75 220 ALA B N 1
ATOM 4804 C CA . ALA B 1 220 ? -8.594 26.031 -10.156 1 84.75 220 ALA B CA 1
ATOM 4805 C C . ALA B 1 220 ? -9.328 25.875 -8.828 1 84.75 220 ALA B C 1
ATOM 4807 O O . ALA B 1 220 ? -8.758 26.109 -7.762 1 84.75 220 ALA B O 1
ATOM 4808 N N . ALA B 1 221 ? -10.562 25.5 -8.914 1 91.25 221 ALA B N 1
ATOM 4809 C CA . ALA B 1 221 ? -11.414 25.391 -7.734 1 91.25 221 ALA B CA 1
ATOM 4810 C C . ALA B 1 221 ? -12.477 24.312 -7.926 1 91.25 221 ALA B C 1
ATOM 4812 O O . ALA B 1 221 ? -12.727 23.875 -9.047 1 91.25 221 ALA B O 1
ATOM 4813 N N . VAL B 1 222 ? -12.875 23.828 -6.809 1 93.62 222 VAL B N 1
ATOM 4814 C CA . VAL B 1 222 ? -13.992 22.891 -6.844 1 93.62 222 VAL B CA 1
ATOM 4815 C C . VAL B 1 222 ? -15.266 23.578 -6.379 1 93.62 222 VAL B C 1
ATOM 4817 O O . VAL B 1 222 ? -15.219 24.516 -5.566 1 93.62 222 VAL B O 1
ATOM 4820 N N . SER B 1 223 ? -16.359 23.172 -7.023 1 91.94 223 SER B N 1
ATOM 4821 C CA . SER B 1 223 ? -17.656 23.75 -6.648 1 91.94 223 SER B CA 1
ATOM 4822 C C . SER B 1 223 ? -18.422 22.812 -5.727 1 91.94 223 SER B C 1
ATOM 4824 O O . SER B 1 223 ? -18.438 21.594 -5.934 1 91.94 223 SER B O 1
ATOM 4826 N N . GLY B 1 224 ? -18.938 23.344 -4.637 1 87.25 224 GLY B N 1
ATOM 4827 C CA . GLY B 1 224 ? -19.766 22.578 -3.717 1 87.25 224 GLY B CA 1
ATOM 4828 C C . GLY B 1 224 ? -20.203 23.375 -2.506 1 87.25 224 GLY B C 1
ATOM 4829 O O . GLY B 1 224 ? -19.719 24.484 -2.279 1 87.25 224 GLY B O 1
ATOM 4830 N N . ARG B 1 225 ? -21.266 22.781 -1.937 1 84.06 225 ARG B N 1
ATOM 4831 C CA . ARG B 1 225 ? -21.812 23.438 -0.755 1 84.06 225 ARG B CA 1
ATOM 4832 C C . ARG B 1 225 ? -21.547 22.625 0.503 1 84.06 225 ARG B C 1
ATOM 4834 O O . ARG B 1 225 ? -22.188 21.594 0.722 1 84.06 225 ARG B O 1
ATOM 4841 N N . LEU B 1 226 ? -20.609 23.141 1.352 1 86.12 226 LEU B N 1
ATOM 4842 C CA . LEU B 1 226 ? -20.312 22.469 2.609 1 86.12 226 LEU B CA 1
ATOM 4843 C C . LEU B 1 226 ? -21.422 22.703 3.629 1 86.12 226 LEU B C 1
ATOM 4845 O O . LEU B 1 226 ? -21.531 21.969 4.617 1 86.12 226 LEU B O 1
ATOM 4849 N N . GLU B 1 227 ? -22.219 23.672 3.318 1 83.44 227 GLU B N 1
ATOM 4850 C CA . GLU B 1 227 ? -23.234 24.094 4.281 1 83.44 227 GLU B CA 1
ATOM 4851 C C . GLU B 1 227 ? -24.422 23.141 4.27 1 83.44 227 GLU B C 1
ATOM 4853 O O . GLU B 1 227 ? -25.219 23.125 5.215 1 83.44 227 GLU B O 1
ATOM 4858 N N . ALA B 1 228 ? -24.5 22.375 3.264 1 77.38 228 ALA B N 1
ATOM 4859 C CA . ALA B 1 228 ? -25.625 21.469 3.141 1 77.38 228 ALA B CA 1
ATOM 4860 C C . ALA B 1 228 ? -25.438 20.234 4.039 1 77.38 228 ALA B C 1
ATOM 4862 O O . ALA B 1 228 ? -24.562 19.406 3.795 1 77.38 228 ALA B O 1
ATOM 4863 N N . ILE B 1 229 ? -26.156 20.344 5.18 1 82.25 229 ILE B N 1
ATOM 4864 C CA . ILE B 1 229 ? -26.078 19.234 6.125 1 82.25 229 ILE B CA 1
ATOM 4865 C C . ILE B 1 229 ? -27.422 18.516 6.199 1 82.25 229 ILE B C 1
ATOM 4867 O O . ILE B 1 229 ? -28.469 19.156 6.289 1 82.25 229 ILE B O 1
ATOM 4871 N N . GLY B 1 230 ? -27.453 17.25 5.812 1 77.19 230 GLY B N 1
ATOM 4872 C CA . GLY B 1 230 ? -28.688 16.484 5.898 1 77.19 230 GLY B CA 1
ATOM 4873 C C . GLY B 1 230 ? -28.766 15.633 7.156 1 77.19 230 GLY B C 1
ATOM 4874 O O . GLY B 1 230 ? -27.906 15.727 8.031 1 77.19 230 GLY B O 1
ATOM 4875 N N . LYS B 1 231 ? -29.922 14.961 7.289 1 79.75 231 LYS B N 1
ATOM 4876 C CA . LYS B 1 231 ? -30.125 14.039 8.398 1 79.75 231 LYS B CA 1
ATOM 4877 C C . LYS B 1 231 ? -29.594 12.648 8.062 1 79.75 231 LYS B C 1
ATOM 4879 O O . LYS B 1 231 ? -30.047 12.031 7.09 1 79.75 231 LYS B O 1
ATOM 4884 N N . PRO B 1 232 ? -28.656 12.234 8.844 1 81.94 232 PRO B N 1
ATOM 4885 C CA . PRO B 1 232 ? -28.125 10.898 8.57 1 81.94 232 PRO B CA 1
ATOM 4886 C C . PRO B 1 232 ? -29.125 9.797 8.883 1 81.94 232 PRO B C 1
ATOM 4888 O O . PRO B 1 232 ? -29.984 9.969 9.75 1 81.94 232 PRO B O 1
ATOM 4891 N N . PRO B 1 233 ? -29.078 8.75 8.148 1 82.88 233 PRO B N 1
ATOM 4892 C CA . PRO B 1 233 ? -29.906 7.594 8.5 1 82.88 233 PRO B CA 1
ATOM 4893 C C . PRO B 1 233 ? -29.531 6.98 9.844 1 82.88 233 PRO B C 1
ATOM 4895 O O . PRO B 1 233 ? -28.516 7.359 10.43 1 82.88 233 PRO B O 1
ATOM 4898 N N . ALA B 1 234 ? -30.422 6.012 10.258 1 87.81 234 ALA B N 1
ATOM 4899 C CA . ALA B 1 234 ? -30.109 5.293 11.492 1 87.81 234 ALA B CA 1
ATOM 4900 C C . ALA B 1 234 ? -28.891 4.387 11.305 1 87.81 234 ALA B C 1
ATOM 4902 O O . ALA B 1 234 ? -28.688 3.84 10.219 1 87.81 234 ALA B O 1
ATOM 4903 N N . PHE B 1 235 ? -28.125 4.289 12.406 1 89.31 235 PHE B N 1
ATOM 4904 C CA . PHE B 1 235 ? -26.906 3.482 12.336 1 89.31 235 PHE B CA 1
ATOM 4905 C C . PHE B 1 235 ? -27.234 2.051 11.93 1 89.31 235 PHE B C 1
ATOM 4907 O O . PHE B 1 235 ? -26.469 1.415 11.211 1 89.31 235 PHE B O 1
ATOM 4914 N N . GLN B 1 236 ? -28.391 1.602 12.336 1 90.62 236 GLN B N 1
ATOM 4915 C CA . GLN B 1 236 ? -28.797 0.239 12.008 1 90.62 236 GLN B CA 1
ATOM 4916 C C . GLN B 1 236 ? -28.969 0.057 10.508 1 90.62 236 GLN B C 1
ATOM 4918 O O . GLN B 1 236 ? -28.656 -1.01 9.969 1 90.62 236 GLN B O 1
ATOM 4923 N N . SER B 1 237 ? -29.469 1.019 9.828 1 88.12 237 SER B N 1
ATOM 4924 C CA . SER B 1 237 ? -29.609 0.967 8.375 1 88.12 237 SER B CA 1
ATOM 4925 C C . SER B 1 237 ? -28.25 0.91 7.695 1 88.12 237 SER B C 1
ATOM 4927 O O . SER B 1 237 ? -28.078 0.249 6.668 1 88.12 237 SER B O 1
ATOM 4929 N N . VAL B 1 238 ? -27.25 1.548 8.312 1 88.38 238 VAL B N 1
ATOM 4930 C CA . VAL B 1 238 ? -25.891 1.533 7.789 1 88.38 238 VAL B CA 1
ATOM 4931 C C . VAL B 1 238 ? -25.297 0.138 7.945 1 88.38 238 VAL B C 1
ATOM 4933 O O . VAL B 1 238 ? -24.672 -0.385 7.02 1 88.38 238 VAL B O 1
ATOM 4936 N N . ILE B 1 239 ? -25.578 -0.468 9.07 1 89.19 239 ILE B N 1
ATOM 4937 C CA . ILE B 1 239 ? -25.062 -1.808 9.336 1 89.19 239 ILE B CA 1
ATOM 4938 C C . ILE B 1 239 ? -25.672 -2.799 8.352 1 89.19 239 ILE B C 1
ATOM 4940 O O . ILE B 1 239 ? -24.984 -3.666 7.816 1 89.19 239 ILE B O 1
ATOM 4944 N N . ALA B 1 240 ? -26.938 -2.684 8.078 1 88.62 240 ALA B N 1
ATOM 4945 C CA . ALA B 1 240 ? -27.625 -3.568 7.137 1 88.62 240 ALA B CA 1
ATOM 4946 C C . ALA B 1 240 ? -27.047 -3.422 5.727 1 88.62 240 ALA B C 1
ATOM 4948 O O . ALA B 1 240 ? -26.922 -4.406 4.996 1 88.62 240 ALA B O 1
ATOM 4949 N N . ALA B 1 241 ? -26.703 -2.281 5.414 1 87.56 241 ALA B N 1
ATOM 4950 C CA . ALA B 1 241 ? -26.172 -2.012 4.082 1 87.56 241 ALA B CA 1
ATOM 4951 C C . ALA B 1 241 ? -24.75 -2.57 3.938 1 87.56 241 ALA B C 1
ATOM 4953 O O . ALA B 1 241 ? -24.328 -2.896 2.83 1 87.56 241 ALA B O 1
ATOM 4954 N N . ILE B 1 242 ? -24.016 -2.74 5.012 1 89.06 242 ILE B N 1
ATOM 4955 C CA . ILE B 1 242 ? -22.656 -3.266 5.008 1 89.06 242 ILE B CA 1
ATOM 4956 C C . ILE B 1 242 ? -22.656 -4.715 4.523 1 89.06 242 ILE B C 1
ATOM 4958 O O . ILE B 1 242 ? -21.734 -5.152 3.848 1 89.06 242 ILE B O 1
ATOM 4962 N N . ASP B 1 243 ? -23.766 -5.391 4.797 1 88.62 243 ASP B N 1
ATOM 4963 C CA . ASP B 1 243 ? -23.844 -6.793 4.395 1 88.62 243 ASP B CA 1
ATOM 4964 C C . ASP B 1 243 ? -23.938 -6.922 2.877 1 88.62 243 ASP B C 1
ATOM 4966 O O . ASP B 1 243 ? -23.594 -7.973 2.32 1 88.62 243 ASP B O 1
ATOM 4970 N N . ALA B 1 244 ? -24.281 -5.863 2.291 1 89.12 244 ALA B N 1
ATOM 4971 C CA . ALA B 1 244 ? -24.406 -5.863 0.835 1 89.12 244 ALA B CA 1
ATOM 4972 C C . ALA B 1 244 ? -23.141 -5.301 0.187 1 89.12 244 ALA B C 1
ATOM 4974 O O . ALA B 1 244 ? -23.047 -5.223 -1.04 1 89.12 244 ALA B O 1
ATOM 4975 N N . ASN B 1 245 ? -22.172 -4.961 0.996 1 91.44 245 ASN B N 1
ATOM 4976 C CA . ASN B 1 245 ? -20.906 -4.445 0.486 1 91.44 245 ASN B CA 1
ATOM 4977 C C . ASN B 1 245 ? -20.141 -5.508 -0.297 1 91.44 245 ASN B C 1
ATOM 4979 O O . ASN B 1 245 ? -19.969 -6.633 0.179 1 91.44 245 ASN B O 1
ATOM 4983 N N . PRO B 1 246 ? -19.719 -5.168 -1.491 1 93.56 246 PRO B N 1
ATOM 4984 C CA . PRO B 1 246 ? -18.984 -6.137 -2.316 1 93.56 246 PRO B CA 1
ATOM 4985 C C . PRO B 1 246 ? -17.812 -6.77 -1.583 1 93.56 246 PRO B C 1
ATOM 4987 O O . PRO B 1 246 ? -17.469 -7.926 -1.842 1 93.56 246 PRO B O 1
ATOM 4990 N N . GLN B 1 247 ? -17.156 -6.113 -0.641 1 92.56 247 GLN B N 1
ATOM 4991 C CA . GLN B 1 247 ? -16.047 -6.684 0.118 1 92.56 247 GLN B CA 1
ATOM 4992 C C . GLN B 1 247 ? -16.5 -7.867 0.963 1 92.56 247 GLN B C 1
ATOM 4994 O O . GLN B 1 247 ? -15.734 -8.797 1.208 1 92.56 247 GLN B O 1
ATOM 4999 N N . LEU B 1 248 ? -17.797 -7.832 1.37 1 93.44 248 LEU B N 1
ATOM 5000 C CA . LEU B 1 248 ? -18.344 -8.938 2.162 1 93.44 248 LEU B CA 1
ATOM 5001 C C . LEU B 1 248 ? -18.984 -9.984 1.268 1 93.44 248 LEU B C 1
ATOM 5003 O O . LEU B 1 248 ? -18.875 -11.188 1.523 1 93.44 248 LEU B O 1
ATOM 5007 N N . VAL B 1 249 ? -19.656 -9.516 0.226 1 93.69 249 VAL B N 1
ATOM 5008 C CA . VAL B 1 249 ? -20.359 -10.406 -0.694 1 93.69 249 VAL B CA 1
ATOM 5009 C C . VAL B 1 249 ? -19.344 -11.336 -1.375 1 93.69 249 VAL B C 1
ATOM 5011 O O . VAL B 1 249 ? -19.672 -12.492 -1.67 1 93.69 249 VAL B O 1
ATOM 5014 N N . ARG B 1 250 ? -18.062 -10.828 -1.562 1 95.31 250 ARG B N 1
ATOM 5015 C CA . ARG B 1 250 ? -17.016 -11.602 -2.219 1 95.31 250 ARG B CA 1
ATOM 5016 C C . ARG B 1 250 ? -16.766 -12.914 -1.479 1 95.31 250 ARG B C 1
ATOM 5018 O O . ARG B 1 250 ? -16.391 -13.922 -2.094 1 95.31 250 ARG B O 1
ATOM 5025 N N . TRP B 1 251 ? -17.047 -12.938 -0.173 1 96.19 251 TRP B N 1
ATOM 5026 C CA . TRP B 1 251 ? -16.734 -14.109 0.64 1 96.19 251 TRP B CA 1
ATOM 5027 C C . TRP B 1 251 ? -17.688 -15.258 0.324 1 96.19 251 TRP B C 1
ATOM 5029 O O . TRP B 1 251 ? -17.359 -16.422 0.585 1 96.19 251 TRP B O 1
ATOM 5039 N N . LYS B 1 252 ? -18.891 -14.938 -0.273 1 96 252 LYS B N 1
ATOM 5040 C CA . LYS B 1 252 ? -19.75 -16 -0.761 1 96 252 LYS B CA 1
ATOM 5041 C C . LYS B 1 252 ? -19.094 -16.766 -1.91 1 96 252 LYS B C 1
ATOM 5043 O O . LYS B 1 252 ? -19.125 -18 -1.955 1 96 252 LYS B O 1
ATOM 5048 N N . ALA B 1 253 ? -18.438 -15.969 -2.748 1 97 253 ALA B N 1
ATOM 5049 C CA . ALA B 1 253 ? -17.734 -16.594 -3.867 1 97 253 ALA B CA 1
ATOM 5050 C C . ALA B 1 253 ? -16.484 -17.328 -3.387 1 97 253 ALA B C 1
ATOM 5052 O O . ALA B 1 253 ? -16.172 -18.422 -3.885 1 97 253 ALA B O 1
ATOM 5053 N N . VAL B 1 254 ? -15.797 -16.812 -2.385 1 97.44 254 VAL B N 1
ATOM 5054 C CA . VAL B 1 254 ? -14.609 -17.469 -1.835 1 97.44 254 VAL B CA 1
ATOM 5055 C C . VAL B 1 254 ? -15.008 -18.766 -1.149 1 97.44 254 VAL B C 1
ATOM 5057 O O . VAL B 1 254 ? -14.32 -19.781 -1.281 1 97.44 254 VAL B O 1
ATOM 5060 N N . TYR B 1 255 ? -16.188 -18.734 -0.488 1 97.69 255 TYR B N 1
ATOM 5061 C CA . TYR B 1 255 ? -16.688 -19.953 0.133 1 97.69 255 TYR B CA 1
ATOM 5062 C C . TYR B 1 255 ? -17 -21.016 -0.917 1 97.69 255 TYR B C 1
ATOM 5064 O O . TYR B 1 255 ? -16.625 -22.188 -0.752 1 97.69 255 TYR B O 1
ATOM 5072 N N . ALA B 1 256 ? -17.625 -20.594 -1.969 1 97.62 256 ALA B N 1
ATOM 5073 C CA . ALA B 1 256 ? -17.922 -21.516 -3.057 1 97.62 256 ALA B CA 1
ATOM 5074 C C . ALA B 1 256 ? -16.656 -22.094 -3.662 1 97.62 256 ALA B C 1
ATOM 5076 O O . ALA B 1 256 ? -16.594 -23.297 -3.975 1 97.62 256 ALA B O 1
ATOM 5077 N N . GLN B 1 257 ? -15.664 -21.234 -3.793 1 97.38 257 GLN B N 1
ATOM 5078 C CA . GLN B 1 257 ? -14.391 -21.688 -4.328 1 97.38 257 GLN B CA 1
ATOM 5079 C C . GLN B 1 257 ? -13.734 -22.719 -3.4 1 97.38 257 GLN B C 1
ATOM 5081 O O . GLN B 1 257 ? -13.297 -23.781 -3.846 1 97.38 257 GLN B O 1
ATOM 5086 N N . ARG B 1 258 ? -13.695 -22.422 -2.105 1 98.06 258 ARG B N 1
ATOM 5087 C CA . ARG B 1 258 ? -13.078 -23.312 -1.131 1 98.06 258 ARG B CA 1
ATOM 5088 C C . ARG B 1 258 ? -13.859 -24.625 -1.026 1 98.06 258 ARG B C 1
ATOM 5090 O O . ARG B 1 258 ? -13.273 -25.688 -0.826 1 98.06 258 ARG B O 1
ATOM 5097 N N . ASN B 1 259 ? -15.18 -24.531 -1.148 1 98 259 ASN B N 1
ATOM 5098 C CA . ASN B 1 259 ? -16.016 -25.734 -1.136 1 98 259 ASN B CA 1
ATOM 5099 C C . ASN B 1 259 ? -15.719 -26.625 -2.336 1 98 259 ASN B C 1
ATOM 5101 O O . ASN B 1 259 ? -15.633 -27.844 -2.199 1 98 259 ASN B O 1
ATOM 5105 N N . ALA B 1 260 ? -15.523 -25.984 -3.473 1 97.62 260 ALA B N 1
ATOM 5106 C CA . ALA B 1 260 ? -15.18 -26.734 -4.672 1 97.62 260 ALA B CA 1
ATOM 5107 C C . ALA B 1 260 ? -13.789 -27.359 -4.539 1 97.62 260 ALA B C 1
ATOM 5109 O O . ALA B 1 260 ? -13.57 -28.484 -4.988 1 97.62 260 ALA B O 1
ATOM 5110 N N . GLU B 1 261 ? -12.875 -26.703 -3.896 1 97.5 261 GLU B N 1
ATOM 5111 C CA . GLU B 1 261 ? -11.539 -27.234 -3.652 1 97.5 261 GLU B CA 1
ATOM 5112 C C . GLU B 1 261 ? -11.578 -28.406 -2.678 1 97.5 261 GLU B C 1
ATOM 5114 O O . GLU B 1 261 ? -10.82 -29.359 -2.818 1 97.5 261 GLU B O 1
ATOM 5119 N N . LEU B 1 262 ? -12.453 -28.328 -1.675 1 98.12 262 LEU B N 1
ATOM 5120 C CA . LEU B 1 262 ? -12.648 -29.453 -0.765 1 98.12 262 LEU B CA 1
ATOM 5121 C C . LEU B 1 262 ? -13.195 -30.656 -1.509 1 98.12 262 LEU B C 1
ATOM 5123 O O . LEU B 1 262 ? -12.719 -31.781 -1.306 1 98.12 262 LEU B O 1
ATOM 5127 N N . LEU B 1 263 ? -14.141 -30.391 -2.402 1 97.81 263 LEU B N 1
ATOM 5128 C CA . LEU B 1 263 ? -14.688 -31.484 -3.195 1 97.81 263 LEU B CA 1
ATOM 5129 C C . LEU B 1 263 ? -13.609 -32.125 -4.07 1 97.81 263 LEU B C 1
ATOM 5131 O O . LEU B 1 263 ? -13.539 -33.344 -4.184 1 97.81 263 LEU B O 1
ATOM 5135 N N . LEU B 1 264 ? -12.727 -31.297 -4.613 1 96.44 264 LEU B N 1
ATOM 5136 C CA . LEU B 1 264 ? -11.625 -31.797 -5.426 1 96.44 264 LEU B CA 1
ATOM 5137 C C . LEU B 1 264 ? -10.672 -32.625 -4.582 1 96.44 264 LEU B C 1
ATOM 5139 O O . LEU B 1 264 ? -10.203 -33.688 -5.023 1 96.44 264 LEU B O 1
ATOM 5143 N N . ALA B 1 265 ? -10.43 -32.188 -3.393 1 97.12 265 ALA B N 1
ATOM 5144 C CA . ALA B 1 265 ? -9.555 -32.938 -2.494 1 97.12 265 ALA B CA 1
ATOM 5145 C C . ALA B 1 265 ? -10.164 -34.281 -2.121 1 97.12 265 ALA B C 1
ATOM 5147 O O . ALA B 1 265 ? -9.461 -35.281 -2.023 1 97.12 265 ALA B O 1
ATOM 5148 N N . ARG B 1 266 ? -11.484 -34.375 -1.968 1 97 266 ARG B N 1
ATOM 5149 C CA . ARG B 1 266 ? -12.188 -35.594 -1.592 1 97 266 ARG B CA 1
ATOM 5150 C C . ARG B 1 266 ? -12.234 -36.594 -2.754 1 97 266 ARG B C 1
ATOM 5152 O O . ARG B 1 266 ? -12.281 -37.812 -2.545 1 97 266 ARG B O 1
ATOM 5159 N N . LEU B 1 267 ? -12.141 -35.969 -3.959 1 96.38 267 LEU B N 1
ATOM 5160 C CA . LEU B 1 267 ? -12.258 -36.812 -5.141 1 96.38 267 LEU B CA 1
ATOM 5161 C C . LEU B 1 267 ? -10.883 -37.312 -5.59 1 96.38 267 LEU B C 1
ATOM 5163 O O . LEU B 1 267 ? -10.789 -38.281 -6.355 1 96.38 267 LEU B O 1
ATOM 5167 N N . LYS B 1 268 ? -9.781 -36.75 -5.062 1 94.5 268 LYS B N 1
ATOM 5168 C CA . LYS B 1 268 ? -8.422 -37.031 -5.52 1 94.5 268 LYS B CA 1
ATOM 5169 C C . LYS B 1 268 ? -8.062 -38.5 -5.285 1 94.5 268 LYS B C 1
ATOM 5171 O O . LYS B 1 268 ? -7.41 -39.125 -6.121 1 94.5 268 LYS B O 1
ATOM 5176 N N . PRO B 1 269 ? -8.602 -39.188 -4.113 1 93.75 269 PRO B N 1
ATOM 5177 C CA . PRO B 1 269 ? -8.234 -40.594 -3.885 1 93.75 269 PRO B CA 1
ATOM 5178 C C . PRO B 1 269 ? -8.906 -41.531 -4.871 1 93.75 269 PRO B C 1
ATOM 5180 O O . PRO B 1 269 ? -8.469 -42.688 -5.02 1 93.75 269 PRO B O 1
ATOM 5183 N N . TYR B 1 270 ? -9.914 -41.094 -5.484 1 94 270 TYR B N 1
ATOM 5184 C CA . TYR B 1 270 ? -10.547 -41.969 -6.473 1 94 270 TYR B CA 1
ATOM 5185 C C . TYR B 1 270 ? -9.742 -42 -7.762 1 94 270 TYR B C 1
ATOM 5187 O O . TYR B 1 270 ? -9.461 -40.969 -8.367 1 94 270 TYR B O 1
ATOM 5195 N N . PRO B 1 271 ? -9.32 -43.094 -8.18 1 92.69 271 PRO B N 1
ATOM 5196 C CA . PRO B 1 271 ? -8.312 -43.25 -9.234 1 92.69 271 PRO B CA 1
ATOM 5197 C C . PRO B 1 271 ? -8.836 -42.844 -10.609 1 92.69 271 PRO B C 1
ATOM 5199 O O . PRO B 1 271 ? -10.016 -43.031 -10.906 1 92.69 271 PRO B O 1
ATOM 5202 N N . ASP B 1 272 ? -8.055 -42.25 -11.445 1 93.25 272 ASP B N 1
ATOM 5203 C CA . ASP B 1 272 ? -8.258 -42.031 -12.875 1 93.25 272 ASP B CA 1
ATOM 5204 C C . ASP B 1 272 ? -7.812 -43.25 -13.672 1 93.25 272 ASP B C 1
ATOM 5206 O O . ASP B 1 272 ? -7.031 -44.094 -13.18 1 93.25 272 ASP B O 1
ATOM 5210 N N . VAL B 1 273 ? -8.398 -43.438 -14.844 1 94.94 273 VAL B N 1
ATOM 5211 C CA . VAL B 1 273 ? -8.125 -44.625 -15.656 1 94.94 273 VAL B CA 1
ATOM 5212 C C . VAL B 1 273 ? -7.371 -44.219 -16.922 1 94.94 273 VAL B C 1
ATOM 5214 O O . VAL B 1 273 ? -7.77 -43.281 -17.625 1 94.94 273 VAL B O 1
ATOM 5217 N N . THR B 1 274 ? -6.309 -44.875 -17.156 1 95.44 274 THR B N 1
ATOM 5218 C CA . THR B 1 274 ? -5.586 -44.719 -18.406 1 95.44 274 THR B CA 1
ATOM 5219 C C . THR B 1 274 ? -5.77 -45.938 -19.312 1 95.44 274 THR B C 1
ATOM 5221 O O . THR B 1 274 ? -5.512 -47.062 -18.891 1 95.44 274 THR B O 1
ATOM 5224 N N . VAL B 1 275 ? -6.258 -45.656 -20.531 1 95.81 275 VAL B N 1
ATOM 5225 C CA . VAL B 1 275 ? -6.441 -46.688 -21.516 1 95.81 275 VAL B CA 1
ATOM 5226 C C . VAL B 1 275 ? -5.465 -46.5 -22.688 1 95.81 275 VAL B C 1
ATOM 5228 O O . VAL B 1 275 ? -5.258 -45.375 -23.125 1 95.81 275 VAL B O 1
ATOM 5231 N N . ALA B 1 276 ? -4.848 -47.531 -23 1 95.06 276 ALA B N 1
ATOM 5232 C CA . ALA B 1 276 ? -3.926 -47.469 -24.141 1 95.06 276 ALA B CA 1
ATOM 5233 C C . ALA B 1 276 ? -4.234 -48.562 -25.156 1 95.06 276 ALA B C 1
ATOM 5235 O O . ALA B 1 276 ? -4.641 -49.656 -24.781 1 95.06 276 ALA B O 1
ATOM 5236 N N . ALA B 1 277 ? -4.227 -48.156 -26.422 1 94.5 277 ALA B N 1
ATOM 5237 C CA . ALA B 1 277 ? -4.359 -49.094 -27.531 1 94.5 277 ALA B CA 1
ATOM 5238 C C . ALA B 1 277 ? -3.176 -49 -28.484 1 94.5 277 ALA B C 1
ATOM 5240 O O . ALA B 1 277 ? -2.703 -47.906 -28.766 1 94.5 277 ALA B O 1
ATOM 5241 N N . GLY B 1 278 ? -2.711 -50.125 -28.797 1 93 278 GLY B N 1
ATOM 5242 C CA . GLY B 1 278 ? -1.562 -50.125 -29.688 1 93 278 GLY B CA 1
ATOM 5243 C C . GLY B 1 278 ? -1.641 -51.188 -30.781 1 93 278 GLY B C 1
ATOM 5244 O O . GLY B 1 278 ? -2.426 -52.125 -30.672 1 93 278 GLY B O 1
ATOM 5245 N N . TRP B 1 279 ? -0.96 -50.875 -31.906 1 92.75 279 TRP B N 1
ATOM 5246 C CA . TRP B 1 279 ? -0.781 -51.781 -33.031 1 92.75 279 TRP B CA 1
ATOM 5247 C C . TRP B 1 279 ? 0.658 -52.281 -33.094 1 92.75 279 TRP B C 1
ATOM 5249 O O . TRP B 1 279 ? 1.597 -51.5 -33.125 1 92.75 279 TRP B O 1
ATOM 5259 N N . ARG B 1 280 ? 0.774 -53.688 -33.125 1 91.81 280 ARG B N 1
ATOM 5260 C CA . ARG B 1 280 ? 2.102 -54.281 -33.156 1 91.81 280 ARG B CA 1
ATOM 5261 C C . ARG B 1 280 ? 2.309 -55.094 -34.438 1 91.81 280 ARG B C 1
ATOM 5263 O O . ARG B 1 280 ? 1.448 -55.875 -34.844 1 91.81 280 ARG B O 1
ATOM 5270 N N . ARG B 1 281 ? 3.416 -54.844 -35.094 1 90.56 281 ARG B N 1
ATOM 5271 C CA . ARG B 1 281 ? 3.801 -55.562 -36.281 1 90.56 281 ARG B CA 1
ATOM 5272 C C . ARG B 1 281 ? 5.023 -56.438 -36.031 1 90.56 281 ARG B C 1
ATOM 5274 O O . ARG B 1 281 ? 6.027 -55.969 -35.5 1 90.56 281 ARG B O 1
ATOM 5281 N N . TYR B 1 282 ? 4.867 -57.75 -36.469 1 86.81 282 TYR B N 1
ATOM 5282 C CA . TYR B 1 282 ? 5.973 -58.688 -36.344 1 86.81 282 TYR B CA 1
ATOM 5283 C C . TYR B 1 282 ? 6.645 -58.906 -37.719 1 86.81 282 TYR B C 1
ATOM 5285 O O . TYR B 1 282 ? 6.055 -59.5 -38.625 1 86.81 282 TYR B O 1
ATOM 5293 N N . ASN B 1 283 ? 7.781 -58.5 -37.812 1 83.88 283 ASN B N 1
ATOM 5294 C CA . ASN B 1 283 ? 8.484 -58.625 -39.094 1 83.88 283 ASN B CA 1
ATOM 5295 C C . ASN B 1 283 ? 8.844 -60.062 -39.406 1 83.88 283 ASN B C 1
ATOM 5297 O O . ASN B 1 283 ? 8.906 -60.469 -40.562 1 83.88 283 ASN B O 1
ATOM 5301 N N . GLU B 1 284 ? 9.102 -60.781 -38.375 1 80.62 284 GLU B N 1
ATOM 5302 C CA . GLU 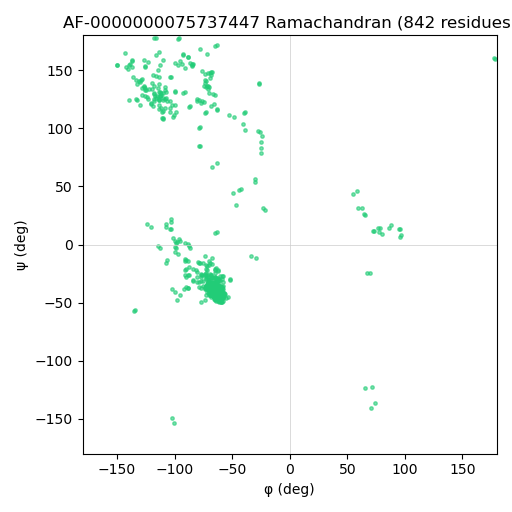B 1 284 ? 9.516 -62.188 -38.562 1 80.62 284 GLU B CA 1
ATOM 5303 C C . GLU B 1 284 ? 8.43 -62.969 -39.281 1 80.62 284 GLU B C 1
ATOM 5305 O O . GLU B 1 284 ? 8.719 -63.719 -40.219 1 80.62 284 GLU B O 1
ATOM 5310 N N . THR B 1 285 ? 7.176 -62.781 -38.875 1 83.94 285 THR B N 1
ATOM 5311 C CA . THR B 1 285 ? 6.086 -63.594 -39.406 1 83.94 285 THR B CA 1
ATOM 5312 C C . THR B 1 285 ? 5.238 -62.781 -40.375 1 83.94 285 THR B C 1
ATOM 5314 O O . THR B 1 285 ? 4.441 -63.344 -41.156 1 83.94 285 THR B O 1
ATOM 5317 N N . GLY B 1 286 ? 5.453 -61.5 -40.344 1 84.38 286 GLY B N 1
ATOM 5318 C CA . GLY B 1 286 ? 4.621 -60.625 -41.156 1 84.38 286 GLY B CA 1
ATOM 5319 C C . GLY B 1 286 ? 3.234 -60.406 -40.562 1 84.38 286 GLY B C 1
ATOM 5320 O O . GLY B 1 286 ? 2.322 -59.969 -41.25 1 84.38 286 GLY B O 1
ATOM 5321 N N . ASP B 1 287 ? 3.102 -60.781 -39.312 1 87.88 287 ASP B N 1
ATOM 5322 C CA . ASP B 1 287 ? 1.791 -60.719 -38.656 1 87.88 287 ASP B CA 1
ATOM 5323 C C . ASP B 1 287 ? 1.602 -59.406 -37.906 1 87.88 287 ASP B C 1
ATOM 5325 O O . ASP B 1 287 ? 2.574 -58.688 -37.625 1 87.88 287 ASP B O 1
ATOM 5329 N N . ASP B 1 288 ? 0.28 -59.062 -37.75 1 87.88 288 ASP B N 1
ATOM 5330 C CA . ASP B 1 288 ? -0.112 -57.875 -36.969 1 87.88 288 ASP B CA 1
ATOM 5331 C C . ASP B 1 288 ? -0.873 -58.312 -35.719 1 87.88 288 ASP B C 1
ATOM 5333 O O . ASP B 1 288 ? -1.521 -59.344 -35.688 1 87.88 288 ASP B O 1
ATOM 5337 N N . ALA B 1 289 ? -0.595 -57.5 -34.594 1 89.88 289 ALA B N 1
ATOM 5338 C CA . ALA B 1 289 ? -1.339 -57.75 -33.375 1 89.88 289 ALA B CA 1
ATOM 5339 C C . ALA B 1 289 ? -1.797 -56.438 -32.719 1 89.88 289 ALA B C 1
ATOM 5341 O O . ALA B 1 289 ? -1.362 -55.375 -33.125 1 89.88 289 ALA B O 1
ATOM 5342 N N . VAL B 1 290 ? -2.826 -56.625 -31.906 1 90.5 290 VAL B N 1
ATOM 5343 C CA . VAL B 1 290 ? -3.348 -55.469 -31.156 1 90.5 290 VAL B CA 1
ATOM 5344 C C . VAL B 1 290 ? -3 -55.594 -29.688 1 90.5 290 VAL B C 1
ATOM 5346 O O . VAL B 1 290 ? -3.066 -56.719 -29.125 1 90.5 290 VAL B O 1
ATOM 5349 N N . ARG B 1 291 ? -2.5 -54.5 -29.125 1 90.75 291 ARG B N 1
ATOM 5350 C CA . ARG B 1 291 ? -2.221 -54.438 -27.688 1 90.75 291 ARG B CA 1
ATOM 5351 C C . ARG B 1 291 ? -3.135 -53.438 -26.984 1 90.75 291 ARG B C 1
ATOM 5353 O O . ARG B 1 291 ? -3.279 -52.312 -27.438 1 90.75 291 ARG B O 1
ATOM 5360 N N . VAL B 1 292 ? -3.832 -53.938 -25.953 1 92.94 292 VAL B N 1
ATOM 5361 C CA . VAL B 1 292 ? -4.688 -53.094 -25.125 1 92.94 292 VAL B CA 1
ATOM 5362 C C . VAL B 1 292 ? -4.203 -53.094 -23.688 1 92.94 292 VAL B C 1
ATOM 5364 O O . VAL B 1 292 ? -3.818 -54.156 -23.172 1 92.94 292 VAL B O 1
ATOM 5367 N N . SER B 1 293 ? -4.062 -51.906 -23.156 1 91.94 293 SER B N 1
ATOM 5368 C CA . SER B 1 293 ? -3.652 -51.812 -21.766 1 91.94 293 SER B CA 1
ATOM 5369 C C . SER B 1 293 ? -4.551 -50.875 -20.969 1 91.94 293 SER B C 1
ATOM 5371 O O . SER B 1 293 ? -5.027 -49.875 -21.5 1 91.94 293 SER B O 1
ATOM 5373 N N . VAL B 1 294 ? -4.859 -51.281 -19.734 1 94.31 294 VAL B N 1
ATOM 5374 C CA . VAL B 1 294 ? -5.574 -50.469 -18.781 1 94.31 294 VAL B CA 1
ATOM 5375 C C . VAL B 1 294 ? -4.742 -50.312 -17.5 1 94.31 294 VAL B C 1
ATOM 5377 O O . VAL B 1 294 ? -4.176 -51.281 -17 1 94.31 294 VAL B O 1
ATOM 5380 N N . SER B 1 295 ? -4.5 -49.062 -17.094 1 93.56 295 SER B N 1
ATOM 5381 C CA . SER B 1 295 ? -3.738 -48.781 -15.875 1 93.56 295 SER B CA 1
ATOM 5382 C C . SER B 1 295 ? -4.535 -47.906 -14.906 1 93.56 295 SER B C 1
ATOM 5384 O O . SER B 1 295 ? -5.094 -46.906 -15.297 1 93.56 295 SER B O 1
ATOM 5386 N N . VAL B 1 296 ? -4.664 -48.375 -13.641 1 93.81 296 VAL B N 1
ATOM 5387 C CA . VAL B 1 296 ? -5.383 -47.688 -12.586 1 93.81 296 VAL B CA 1
ATOM 5388 C C . VAL B 1 296 ? -4.52 -47.594 -11.328 1 93.81 296 VAL B C 1
ATOM 5390 O O . VAL B 1 296 ? -4.09 -48.625 -10.797 1 93.81 296 VAL B O 1
ATOM 5393 N N . PRO B 1 297 ? -4.227 -46.344 -10.859 1 91.75 297 PRO B N 1
ATOM 5394 C CA . PRO B 1 297 ? -3.527 -46.25 -9.578 1 91.75 297 PRO B CA 1
ATOM 5395 C C . PRO B 1 297 ? -4.406 -46.656 -8.398 1 91.75 297 PRO B C 1
ATOM 5397 O O . PRO B 1 297 ? -5.578 -46.281 -8.328 1 91.75 297 PRO B O 1
ATOM 5400 N N . ILE B 1 298 ? -3.953 -47.5 -7.543 1 92.06 298 ILE B N 1
ATOM 5401 C CA . ILE B 1 298 ? -4.703 -47.969 -6.383 1 92.06 298 ILE B CA 1
ATOM 5402 C C . ILE B 1 298 ? -4.27 -47.188 -5.141 1 92.06 298 ILE B C 1
ATOM 5404 O O . ILE B 1 298 ? -3.117 -47.281 -4.707 1 92.06 298 ILE B O 1
ATOM 5408 N N . PRO B 1 299 ? -5.188 -46.406 -4.598 1 90.88 299 PRO B N 1
ATOM 5409 C CA . PRO B 1 299 ? -4.852 -45.594 -3.42 1 90.88 299 PRO B CA 1
ATOM 5410 C C . PRO B 1 299 ? -4.836 -46.406 -2.131 1 90.88 299 PRO B C 1
ATOM 5412 O O . PRO B 1 299 ? -5.793 -46.344 -1.354 1 90.88 299 PRO B O 1
ATOM 5415 N N . LEU B 1 300 ? -3.725 -47.062 -1.814 1 92.69 300 LEU B N 1
ATOM 5416 C CA . LEU B 1 300 ? -3.633 -47.938 -0.645 1 92.69 300 LEU B CA 1
ATOM 5417 C C . LEU B 1 300 ? -3.047 -47.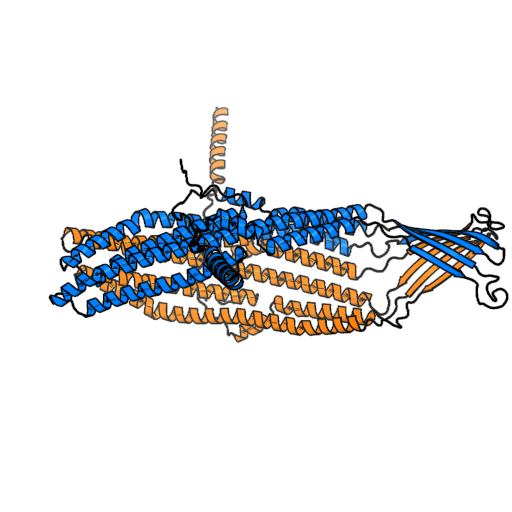188 0.544 1 92.69 300 LEU B C 1
ATOM 5419 O O . LEU B 1 300 ? -3.57 -47.25 1.658 1 92.69 300 LEU B O 1
ATOM 5423 N N . PHE B 1 301 ? -1.926 -46.375 0.232 1 93.62 301 PHE B N 1
ATOM 5424 C CA . PHE B 1 301 ? -1.173 -45.75 1.315 1 93.62 301 PHE B CA 1
ATOM 5425 C C . PHE B 1 301 ? -1.539 -44.281 1.455 1 93.62 301 PHE B C 1
ATOM 5427 O O . PHE B 1 301 ? -1.568 -43.719 2.564 1 93.62 301 PHE B O 1
ATOM 5434 N N . ASP B 1 302 ? -1.753 -43.562 0.393 1 92.75 302 ASP B N 1
ATOM 5435 C CA . ASP B 1 302 ? -2.125 -42.125 0.376 1 92.75 302 ASP B CA 1
ATOM 5436 C C . ASP B 1 302 ? -3.564 -41.969 -0.094 1 92.75 302 ASP B C 1
ATOM 5438 O O . ASP B 1 302 ? -3.857 -42.094 -1.284 1 92.75 302 ASP B O 1
ATOM 5442 N N . GLN B 1 303 ? -4.387 -41.625 0.821 1 94.06 303 GLN B N 1
ATOM 5443 C CA . GLN B 1 303 ? -5.785 -41.375 0.496 1 94.06 303 GLN B CA 1
ATOM 5444 C C . GLN B 1 303 ? -6.098 -39.875 0.56 1 94.06 303 GLN B C 1
ATOM 5446 O O . GLN B 1 303 ? -7.262 -39.5 0.664 1 94.06 303 GLN B O 1
ATOM 5451 N N . ASN B 1 304 ? -5.102 -39.062 0.57 1 96.62 304 ASN B N 1
ATOM 5452 C CA . ASN B 1 304 ? -5.188 -37.594 0.543 1 96.62 304 ASN B CA 1
ATOM 5453 C C . ASN B 1 304 ? -5.855 -37.062 1.802 1 96.62 304 ASN B C 1
ATOM 5455 O O . ASN B 1 304 ? -6.531 -36.031 1.754 1 96.62 304 ASN B O 1
ATOM 5459 N N . GLN B 1 305 ? -5.715 -37.844 2.818 1 96.38 305 GLN B N 1
ATOM 5460 C CA . GLN B 1 305 ? -6.391 -37.469 4.062 1 96.38 305 GLN B CA 1
ATOM 5461 C C . GLN B 1 305 ? -5.906 -36.125 4.586 1 96.38 305 GLN B C 1
ATOM 5463 O O . GLN B 1 305 ? -6.703 -35.344 5.066 1 96.38 305 GLN B O 1
ATOM 5468 N N . GLY B 1 306 ? -4.59 -35.875 4.566 1 97.19 306 GLY B N 1
ATOM 5469 C CA . GLY B 1 306 ? -4.047 -34.625 5.031 1 97.19 306 GLY B CA 1
ATOM 5470 C C . GLY B 1 306 ? -4.559 -33.406 4.246 1 97.19 306 GLY B C 1
ATOM 5471 O O . GLY B 1 306 ? -4.934 -32.406 4.828 1 97.19 306 GLY B O 1
ATOM 5472 N N . ASN B 1 307 ? -4.57 -33.5 2.869 1 97.56 307 ASN B N 1
ATOM 5473 C CA . ASN B 1 307 ? -5.055 -32.406 2.029 1 97.56 307 ASN B CA 1
ATOM 5474 C C . ASN B 1 307 ? -6.555 -32.188 2.203 1 97.56 307 ASN B C 1
ATOM 5476 O O . ASN B 1 307 ? -7.035 -31.047 2.113 1 97.56 307 ASN B O 1
ATOM 5480 N N . ILE B 1 308 ? -7.328 -33.281 2.432 1 97.81 308 ILE B N 1
ATOM 5481 C CA . ILE B 1 308 ? -8.758 -33.156 2.699 1 97.81 308 ILE B CA 1
ATOM 5482 C C . ILE B 1 308 ? -8.969 -32.375 3.992 1 97.81 308 ILE B C 1
ATOM 5484 O O . ILE B 1 308 ? -9.773 -31.422 4.035 1 97.81 308 ILE B O 1
ATOM 5488 N N . LEU B 1 309 ? -8.164 -32.719 5.023 1 98 309 LEU B N 1
ATOM 5489 C CA . LEU B 1 309 ? -8.258 -31.984 6.281 1 98 309 LEU B CA 1
ATOM 5490 C C . LEU B 1 309 ? -7.879 -30.516 6.09 1 98 309 LEU B C 1
ATOM 5492 O O . LEU B 1 309 ? -8.547 -29.625 6.613 1 98 309 LEU B O 1
ATOM 5496 N N . SER B 1 310 ? -6.805 -30.312 5.34 1 98 310 SER B N 1
ATOM 5497 C CA . SER B 1 310 ? -6.371 -28.953 5.051 1 98 310 SER B CA 1
ATOM 5498 C C . SER B 1 310 ? -7.461 -28.156 4.336 1 98 310 SER B C 1
ATOM 5500 O O . SER B 1 310 ? -7.723 -27 4.68 1 98 310 SER B O 1
ATOM 5502 N N . ALA B 1 311 ? -8.102 -28.766 3.332 1 98.12 311 ALA B N 1
ATOM 5503 C CA . ALA B 1 311 ? -9.164 -28.094 2.582 1 98.12 311 ALA B CA 1
ATOM 5504 C C . ALA B 1 311 ? -10.375 -27.828 3.471 1 98.12 311 ALA B C 1
ATOM 5506 O O . ALA B 1 311 ? -11.023 -26.781 3.342 1 98.12 311 ALA B O 1
ATOM 5507 N N . GLN B 1 312 ? -10.688 -28.766 4.367 1 98.25 312 GLN B N 1
ATOM 5508 C CA . GLN B 1 312 ? -11.781 -28.578 5.312 1 98.25 312 GLN B CA 1
ATOM 5509 C C . GLN B 1 312 ? -11.523 -27.391 6.23 1 98.25 312 GLN B C 1
ATOM 5511 O O . GLN B 1 312 ? -12.406 -26.562 6.445 1 98.25 312 GLN B O 1
ATOM 5516 N N . GLU B 1 313 ? -10.273 -27.359 6.738 1 98.19 313 GLU B N 1
ATOM 5517 C CA . GLU B 1 313 ? -9.914 -26.25 7.613 1 98.19 313 GLU B CA 1
ATOM 5518 C C . GLU B 1 313 ? -9.906 -24.938 6.848 1 98.19 313 GLU B C 1
ATOM 5520 O O . GLU B 1 313 ? -10.273 -23.891 7.398 1 98.19 313 GLU B O 1
ATOM 5525 N N . SER B 1 314 ? -9.461 -24.953 5.598 1 98.06 314 SER B N 1
ATOM 5526 C CA . SER B 1 314 ? -9.484 -23.766 4.762 1 98.06 314 SER B CA 1
ATOM 5527 C C . SER B 1 314 ? -10.906 -23.25 4.551 1 98.06 314 SER B C 1
ATOM 5529 O O . SER B 1 314 ? -11.156 -22.047 4.559 1 98.06 314 SER B O 1
ATOM 5531 N N . LEU B 1 315 ? -11.875 -24.203 4.312 1 97.62 315 LEU B N 1
ATOM 5532 C CA . LEU B 1 315 ? -13.281 -23.844 4.176 1 97.62 315 LEU B CA 1
ATOM 5533 C C . LEU B 1 315 ? -13.812 -23.219 5.461 1 97.62 315 LEU B C 1
ATOM 5535 O O . LEU B 1 315 ? -14.477 -22.172 5.426 1 97.62 315 LEU B O 1
ATOM 5539 N N . ALA B 1 316 ? -13.445 -23.75 6.578 1 97.62 316 ALA B N 1
ATOM 5540 C CA . ALA B 1 316 ? -13.883 -23.219 7.867 1 97.62 316 ALA B CA 1
ATOM 5541 C C . ALA B 1 316 ? -13.289 -21.844 8.125 1 97.62 316 ALA B C 1
ATOM 5543 O O . ALA B 1 316 ? -13.938 -20.984 8.727 1 97.62 316 ALA B O 1
ATOM 5544 N N . LYS B 1 317 ? -12.086 -21.656 7.738 1 97.69 317 LYS B N 1
ATOM 5545 C CA . LYS B 1 317 ? -11.375 -20.391 7.914 1 97.69 317 LYS B CA 1
ATOM 5546 C C . LYS B 1 317 ? -12.109 -19.25 7.211 1 97.69 317 LYS B C 1
ATOM 5548 O O . LYS B 1 317 ? -12.062 -18.094 7.664 1 97.69 317 LYS B O 1
ATOM 5553 N N . THR B 1 318 ? -12.836 -19.594 6.102 1 97.44 318 THR B N 1
ATOM 5554 C CA . THR B 1 318 ? -13.508 -18.578 5.301 1 97.44 318 THR B CA 1
ATOM 5555 C C . THR B 1 318 ? -14.555 -17.844 6.129 1 97.44 318 THR B C 1
ATOM 5557 O O . THR B 1 318 ? -14.688 -16.625 6.031 1 97.44 318 THR B O 1
ATOM 5560 N N . ALA B 1 319 ? -15.219 -18.547 6.973 1 96 319 ALA B N 1
ATOM 5561 C CA . ALA B 1 319 ? -16.234 -17.922 7.824 1 96 319 ALA B CA 1
ATOM 5562 C C . ALA B 1 319 ? -15.594 -16.953 8.805 1 96 319 ALA B C 1
ATOM 5564 O O . ALA B 1 319 ? -16.125 -15.852 9.023 1 96 319 ALA B O 1
ATOM 5565 N N . ALA B 1 320 ? -14.5 -17.344 9.406 1 97.19 320 ALA B N 1
ATOM 5566 C CA . ALA B 1 320 ? -13.797 -16.484 10.344 1 97.19 320 ALA B CA 1
ATOM 5567 C C . ALA B 1 320 ? -13.258 -15.242 9.648 1 97.19 320 ALA B C 1
ATOM 5569 O O . ALA B 1 320 ? -13.336 -14.133 10.195 1 97.19 320 ALA B O 1
ATOM 5570 N N . GLU B 1 321 ? -12.734 -15.445 8.461 1 96.75 321 GLU B N 1
ATOM 5571 C CA . GLU B 1 321 ? -12.203 -14.32 7.703 1 96.75 321 GLU B CA 1
ATOM 5572 C C . GLU B 1 321 ? -13.312 -13.359 7.285 1 96.75 321 GLU B C 1
ATOM 5574 O O . GLU B 1 321 ? -13.125 -12.141 7.32 1 96.75 321 GLU B O 1
ATOM 5579 N N . ARG B 1 322 ? -14.445 -13.914 6.859 1 96.12 322 ARG B N 1
ATOM 5580 C CA . ARG B 1 322 ? -15.586 -13.07 6.535 1 96.12 322 ARG B CA 1
ATOM 5581 C C . ARG B 1 322 ? -16.016 -12.242 7.742 1 96.12 322 ARG B C 1
ATOM 5583 O O . ARG B 1 322 ? -16.266 -11.047 7.625 1 96.12 322 ARG B O 1
ATOM 5590 N N . GLN B 1 323 ? -16.094 -12.867 8.93 1 96.69 323 GLN B N 1
ATOM 5591 C CA . GLN B 1 323 ? -16.484 -12.172 10.148 1 96.69 323 GLN B CA 1
ATOM 5592 C C . GLN B 1 323 ? -15.477 -11.094 10.523 1 96.69 323 GLN B C 1
ATOM 5594 O O . GLN B 1 323 ? -15.859 -10 10.953 1 96.69 323 GLN B O 1
ATOM 5599 N N . ALA B 1 324 ? -14.211 -11.383 10.375 1 96.81 324 ALA B N 1
ATOM 5600 C CA . ALA B 1 324 ? -13.18 -10.383 10.641 1 96.81 324 ALA B CA 1
ATOM 5601 C C . ALA B 1 324 ? -13.328 -9.18 9.719 1 96.81 324 ALA B C 1
ATOM 5603 O O . ALA B 1 324 ? -13.219 -8.031 10.164 1 96.81 324 ALA B O 1
ATOM 5604 N N . ASN B 1 325 ? -13.617 -9.484 8.461 1 95.38 325 ASN B N 1
ATOM 5605 C CA . ASN B 1 325 ? -13.836 -8.398 7.504 1 95.38 325 ASN B CA 1
ATOM 5606 C C . ASN B 1 325 ? -15.078 -7.586 7.852 1 95.38 325 ASN B C 1
ATOM 5608 O O . ASN B 1 325 ? -15.047 -6.352 7.793 1 95.38 325 ASN B O 1
ATOM 5612 N N . ARG B 1 326 ? -16.094 -8.227 8.227 1 95.38 326 ARG B N 1
ATOM 5613 C CA . ARG B 1 326 ? -17.312 -7.551 8.633 1 95.38 326 ARG B CA 1
ATOM 5614 C C . ARG B 1 326 ? -17.062 -6.641 9.836 1 95.38 326 ARG B C 1
ATOM 5616 O O . ARG B 1 326 ? -17.516 -5.492 9.852 1 95.38 326 ARG B O 1
ATOM 5623 N N . ASN B 1 327 ? -16.344 -7.105 10.844 1 95.75 327 ASN B N 1
ATOM 5624 C CA . ASN B 1 327 ? -16 -6.309 12.016 1 95.75 327 ASN B CA 1
ATOM 5625 C C . ASN B 1 327 ? -15.234 -5.051 11.633 1 95.75 327 ASN B C 1
ATOM 5627 O O . ASN B 1 327 ? -15.508 -3.967 12.148 1 95.75 327 ASN B O 1
ATOM 5631 N N . THR B 1 328 ? -14.344 -5.281 10.727 1 94.62 328 THR B N 1
ATOM 5632 C CA . THR B 1 328 ? -13.555 -4.141 10.273 1 94.62 328 THR B CA 1
ATOM 5633 C C . THR B 1 328 ? -14.445 -3.098 9.602 1 94.62 328 THR B C 1
ATOM 5635 O O . THR B 1 328 ? -14.312 -1.9 9.867 1 94.62 328 THR B O 1
ATOM 5638 N N . LEU B 1 329 ? -15.367 -3.529 8.727 1 93.38 329 LEU B N 1
ATOM 5639 C CA . LEU B 1 329 ? -16.266 -2.613 8.031 1 93.38 329 LEU B CA 1
ATOM 5640 C C . LEU B 1 329 ? -17.188 -1.91 9.016 1 93.38 329 LEU B C 1
ATOM 5642 O O . LEU B 1 329 ? -17.484 -0.721 8.859 1 93.38 329 LEU B O 1
ATOM 5646 N N . ILE B 1 330 ? -17.562 -2.588 10.078 1 93.75 330 ILE B N 1
ATOM 5647 C CA . ILE B 1 330 ? -18.438 -2.008 11.086 1 93.75 330 ILE B CA 1
ATOM 5648 C C . ILE B 1 330 ? -17.688 -0.928 11.867 1 93.75 330 ILE B C 1
ATOM 5650 O O . ILE B 1 330 ? -18.25 0.128 12.172 1 93.75 330 ILE B O 1
ATOM 5654 N N . VAL B 1 331 ? -16.469 -1.187 12.203 1 94.75 331 VAL B N 1
ATOM 5655 C CA . VAL B 1 331 ? -15.664 -0.201 12.922 1 94.75 331 VAL B CA 1
ATOM 5656 C C . VAL B 1 331 ? -15.5 1.054 12.062 1 94.75 331 VAL B C 1
ATOM 5658 O O . VAL B 1 331 ? -15.672 2.172 12.555 1 94.75 331 VAL B O 1
ATOM 5661 N N . ILE B 1 332 ? -15.211 0.841 10.828 1 93.31 332 ILE B N 1
ATOM 5662 C CA . ILE B 1 332 ? -15.031 1.972 9.93 1 93.31 332 ILE B CA 1
ATOM 5663 C C . ILE B 1 332 ? -16.344 2.748 9.812 1 93.31 332 ILE B C 1
ATOM 5665 O O . ILE B 1 332 ? -16.359 3.977 9.922 1 93.31 332 ILE B O 1
ATOM 5669 N N . ALA B 1 333 ? -17.438 2.072 9.617 1 92.5 333 ALA B N 1
ATOM 5670 C CA . ALA B 1 333 ? -18.75 2.709 9.523 1 92.5 333 ALA B CA 1
ATOM 5671 C C . ALA B 1 333 ? -19.109 3.4 10.836 1 92.5 333 ALA B C 1
ATOM 5673 O O . ALA B 1 333 ? -19.641 4.512 10.828 1 92.5 333 ALA B O 1
ATOM 5674 N N . GLY B 1 334 ? -18.828 2.725 11.953 1 93.94 334 GLY B N 1
ATOM 5675 C CA . GLY B 1 334 ? -19.125 3.297 13.258 1 93.94 334 GLY B CA 1
ATOM 5676 C C . GLY B 1 334 ? -18.359 4.574 13.539 1 93.94 334 GLY B C 1
ATOM 5677 O O . GLY B 1 334 ? -18.922 5.559 14.008 1 93.94 334 GLY B O 1
ATOM 5678 N N . ARG B 1 335 ? -17.109 4.617 13.219 1 95.12 335 ARG B N 1
ATOM 5679 C CA . ARG B 1 335 ? -16.297 5.816 13.391 1 95.12 335 ARG B CA 1
ATOM 5680 C C . ARG B 1 335 ? -16.828 6.965 12.539 1 95.12 335 ARG B C 1
ATOM 5682 O O . ARG B 1 335 ? -16.938 8.102 13.016 1 95.12 335 ARG B O 1
ATOM 5689 N N . ALA B 1 336 ? -17.125 6.605 11.32 1 94.5 336 ALA B N 1
ATOM 5690 C CA . ALA B 1 336 ? -17.672 7.629 10.43 1 94.5 336 ALA B CA 1
ATOM 5691 C C . ALA B 1 336 ? -19.016 8.141 10.938 1 94.5 336 ALA B C 1
ATOM 5693 O O . ALA B 1 336 ? -19.266 9.352 10.922 1 94.5 336 ALA B O 1
ATOM 5694 N N . TYR B 1 337 ? -19.797 7.262 11.445 1 93.69 337 TYR B N 1
ATOM 5695 C CA . TYR B 1 337 ? -21.125 7.637 11.938 1 93.69 337 TYR B CA 1
ATOM 5696 C C . TYR B 1 337 ? -21 8.492 13.195 1 93.69 337 TYR B C 1
ATOM 5698 O O . TYR B 1 337 ? -21.703 9.492 13.336 1 93.69 337 TYR B O 1
ATOM 5706 N N . ASP B 1 338 ? -20.109 8.125 14.109 1 94.94 338 ASP B N 1
ATOM 5707 C CA . ASP B 1 338 ? -19.891 8.914 15.312 1 94.94 338 ASP B CA 1
ATOM 5708 C C . ASP B 1 338 ? -19.344 10.297 14.969 1 94.94 338 ASP B C 1
ATOM 5710 O O . ASP B 1 338 ? -19.75 11.297 15.57 1 94.94 338 ASP B O 1
ATOM 5714 N N . SER B 1 339 ? -18.422 10.305 14.078 1 95.38 339 SER B N 1
ATOM 5715 C CA . SER B 1 339 ? -17.891 11.586 13.617 1 95.38 339 SER B CA 1
ATOM 5716 C C . SER B 1 339 ? -18.984 12.461 13.023 1 95.38 339 SER B C 1
ATOM 5718 O O . SER B 1 339 ? -19.047 13.664 13.289 1 95.38 339 SER B O 1
ATOM 5720 N N . LEU B 1 340 ? -19.844 11.82 12.227 1 94.25 340 LEU B N 1
ATOM 5721 C CA . LEU B 1 340 ? -20.969 12.523 11.617 1 94.25 340 LEU B CA 1
ATOM 5722 C C . LEU B 1 340 ? -21.891 13.102 12.688 1 94.25 340 LEU B C 1
ATOM 5724 O O . LEU B 1 340 ? -22.203 14.297 12.656 1 94.25 340 LEU B O 1
ATOM 5728 N N . GLN B 1 341 ? -22.266 12.375 13.695 1 94.19 341 GLN B N 1
ATOM 5729 C CA . GLN B 1 341 ? -23.141 12.812 14.773 1 94.19 341 GLN B CA 1
ATOM 5730 C C . GLN B 1 341 ? -22.484 13.883 15.633 1 94.19 341 GLN B C 1
ATOM 5732 O O . GLN B 1 341 ? -23.109 14.875 16 1 94.19 341 GLN B O 1
ATOM 5737 N N . GLY B 1 342 ? -21.219 13.609 15.883 1 95.44 342 GLY B N 1
ATOM 5738 C CA . GLY B 1 342 ? -20.469 14.602 16.625 1 95.44 342 GLY B CA 1
ATOM 5739 C C . GLY B 1 342 ? -20.375 15.938 15.922 1 95.44 342 GLY B C 1
ATOM 5740 O O . GLY B 1 342 ? -20.531 16.984 16.547 1 95.44 342 GLY B O 1
ATOM 5741 N N . SER B 1 343 ? -20.125 15.883 14.648 1 96.25 343 SER B N 1
ATOM 5742 C CA . SER B 1 343 ? -20.016 17.094 13.859 1 96.25 343 SER B CA 1
ATOM 5743 C C . SER B 1 343 ? -21.344 17.844 13.82 1 96.25 343 SER B C 1
ATOM 5745 O O . SER B 1 343 ? -21.375 19.078 13.898 1 96.25 343 SER B O 1
ATOM 5747 N N . LEU B 1 344 ? -22.453 17.125 13.734 1 94.69 344 LEU B N 1
ATOM 5748 C CA . LEU B 1 344 ? -23.781 17.734 13.734 1 94.69 344 LEU B CA 1
ATOM 5749 C C . LEU B 1 344 ? -24.047 18.453 15.047 1 94.69 344 LEU B C 1
ATOM 5751 O O . LEU B 1 344 ? -24.547 19.578 15.062 1 94.69 344 LEU B O 1
ATOM 5755 N N . ARG B 1 345 ? -23.672 17.828 16.141 1 95.38 345 ARG B N 1
ATOM 5756 C CA . ARG B 1 345 ? -23.859 18.453 17.453 1 95.38 345 ARG B CA 1
ATOM 5757 C C . ARG B 1 345 ? -22.969 19.688 17.609 1 95.38 345 ARG B C 1
ATOM 5759 O O . ARG B 1 345 ? -23.406 20.703 18.125 1 95.38 345 ARG B O 1
ATOM 5766 N N . GLU B 1 346 ? -21.766 19.531 17.125 1 96.38 346 GLU B N 1
ATOM 5767 C CA . GLU B 1 346 ? -20.844 20.656 17.188 1 96.38 346 GLU B CA 1
ATOM 5768 C C . GLU B 1 346 ? -21.359 21.828 16.344 1 96.38 346 GLU B C 1
ATOM 5770 O O . GLU B 1 346 ? -21.312 22.984 16.797 1 96.38 346 GLU B O 1
ATOM 5775 N N . LEU B 1 347 ? -21.859 21.547 15.18 1 95.94 347 LEU B N 1
ATOM 5776 C CA . LEU B 1 347 ? -22.375 22.578 14.289 1 95.94 347 LEU B CA 1
ATOM 5777 C C . LEU B 1 347 ? -23.562 23.297 14.922 1 95.94 347 LEU B C 1
ATOM 5779 O O . LEU B 1 347 ? -23.688 24.516 14.82 1 95.94 347 LEU B O 1
ATOM 5783 N N . ALA B 1 348 ? -24.375 22.562 15.602 1 95.19 348 ALA B N 1
ATOM 5784 C CA . ALA B 1 348 ? -25.531 23.156 16.266 1 95.19 348 ALA B CA 1
ATOM 5785 C C . ALA B 1 348 ? -25.078 24.156 17.328 1 95.19 348 ALA B C 1
ATOM 5787 O O . ALA B 1 348 ? -25.594 25.281 17.375 1 95.19 348 ALA B O 1
ATOM 5788 N N . ILE B 1 349 ? -24.047 23.812 18.094 1 97 349 ILE B N 1
ATOM 5789 C CA . ILE B 1 349 ? -23.531 24.672 19.141 1 97 349 ILE B CA 1
ATOM 5790 C C . ILE B 1 349 ? -22.859 25.906 18.531 1 97 349 ILE B C 1
ATOM 5792 O O . ILE B 1 349 ? -23.078 27.031 18.969 1 97 349 ILE B O 1
ATOM 5796 N N . LEU B 1 350 ? -22.109 25.734 17.484 1 96.69 350 LEU B N 1
ATOM 5797 C CA . LEU B 1 350 ? -21.359 26.812 16.844 1 96.69 350 LEU B CA 1
ATOM 5798 C C . LEU B 1 350 ? -22.297 27.797 16.156 1 96.69 350 LEU B C 1
ATOM 5800 O O . LEU B 1 350 ? -22.172 29.016 16.328 1 96.69 350 LEU B O 1
ATOM 5804 N N . ARG B 1 351 ? -23.297 27.297 15.461 1 94.75 351 ARG B N 1
ATOM 5805 C CA . ARG B 1 351 ? -24.188 28.141 14.664 1 94.75 351 ARG B CA 1
ATOM 5806 C C . ARG B 1 351 ? -25.219 28.828 15.539 1 94.75 351 ARG B C 1
ATOM 5808 O O . ARG B 1 351 ? -25.594 29.969 15.289 1 94.75 351 ARG B O 1
ATOM 5815 N N . ASP B 1 352 ? -25.609 28.141 16.594 1 95.56 352 ASP B N 1
ATOM 5816 C CA . ASP B 1 352 ? -26.688 28.656 17.422 1 95.56 352 ASP B CA 1
ATOM 5817 C C . ASP B 1 352 ? -26.172 29.594 18.5 1 95.56 352 ASP B C 1
ATOM 5819 O O . ASP B 1 352 ? -26.875 30.516 18.938 1 95.56 352 ASP B O 1
ATOM 5823 N N . THR B 1 353 ? -24.875 29.422 18.922 1 96.44 353 THR B N 1
ATOM 5824 C CA . THR B 1 353 ? -24.438 30.172 20.094 1 96.44 353 THR B CA 1
ATOM 5825 C C . THR B 1 353 ? -23.062 30.797 19.859 1 96.44 353 THR B C 1
ATOM 5827 O O . THR B 1 353 ? -22.922 32.031 19.859 1 96.44 353 THR B O 1
ATOM 5830 N N . ALA B 1 354 ? -22.094 30.031 19.547 1 96.25 354 ALA B N 1
ATOM 5831 C CA . ALA B 1 354 ? -20.703 30.484 19.594 1 96.25 354 ALA B CA 1
ATOM 5832 C C . ALA B 1 354 ? -20.469 31.594 18.562 1 96.25 354 ALA B C 1
ATOM 5834 O O . ALA B 1 354 ? -19.922 32.656 18.891 1 96.25 354 ALA B O 1
ATOM 5835 N N . ILE B 1 355 ? -20.922 31.406 17.344 1 96.94 355 ILE B N 1
ATOM 5836 C CA . ILE B 1 355 ? -20.594 32.312 16.266 1 96.94 355 ILE B CA 1
ATOM 5837 C C . ILE B 1 355 ? -21.375 33.625 16.453 1 96.94 355 ILE B C 1
ATOM 5839 O O . ILE B 1 355 ? -20.797 34.719 16.469 1 96.94 355 ILE B O 1
ATOM 5843 N N . PRO B 1 356 ? -22.703 33.562 16.719 1 96.94 356 PRO B N 1
ATOM 5844 C CA . PRO B 1 356 ? -23.438 34.812 16.906 1 96.94 356 PRO B CA 1
ATOM 5845 C C . PRO B 1 356 ? -22.953 35.594 18.125 1 96.94 356 PRO B C 1
ATOM 5847 O O . PRO B 1 356 ? -22.797 36.812 18.062 1 96.94 356 PRO B O 1
ATOM 5850 N N . LYS B 1 357 ? -22.609 34.906 19.266 1 97.12 357 LYS B N 1
ATOM 5851 C CA . LYS B 1 357 ? -22.156 35.594 20.469 1 97.12 357 LYS B CA 1
ATOM 5852 C C . LYS B 1 357 ? -20.766 36.188 20.266 1 97.12 357 LYS B C 1
ATOM 5854 O O . LYS B 1 357 ? -20.484 37.281 20.766 1 97.12 357 LYS B O 1
ATOM 5859 N N . ALA B 1 358 ? -19.953 35.469 19.562 1 96.75 358 ALA B N 1
ATOM 5860 C CA . ALA B 1 358 ? -18.609 35.969 19.266 1 96.75 358 ALA B CA 1
ATOM 5861 C C . ALA B 1 358 ? -18.688 37.219 18.375 1 96.75 358 ALA B C 1
ATOM 5863 O O . ALA B 1 358 ? -17.969 38.188 18.594 1 96.75 358 ALA B O 1
ATOM 5864 N N . ARG B 1 359 ? -19.547 37.219 17.406 1 95.56 359 ARG B N 1
ATOM 5865 C CA . ARG B 1 359 ? -19.719 38.375 16.516 1 95.56 359 ARG B CA 1
ATOM 5866 C C . ARG B 1 359 ? -20.25 39.562 17.266 1 95.56 359 ARG B C 1
ATOM 5868 O O . ARG B 1 359 ? -19.766 40.688 17.078 1 95.56 359 ARG B O 1
ATOM 5875 N N . ASP B 1 360 ? -21.203 39.344 18.172 1 96.25 360 ASP B N 1
ATOM 5876 C CA . ASP B 1 360 ? -21.781 40.406 18.969 1 96.25 360 ASP B CA 1
ATOM 5877 C C . ASP B 1 360 ? -20.734 41.031 19.891 1 96.25 360 ASP B C 1
ATOM 5879 O O . ASP B 1 360 ? -20.625 42.25 20 1 96.25 360 ASP B O 1
ATOM 5883 N N . ALA B 1 361 ? -20 40.125 20.5 1 95.62 361 ALA B N 1
ATOM 5884 C CA . ALA B 1 361 ? -18.953 40.594 21.406 1 95.62 361 ALA B CA 1
ATOM 5885 C C . ALA B 1 361 ? -17.906 41.406 20.656 1 95.62 361 ALA B C 1
ATOM 5887 O O . ALA B 1 361 ? -17.469 42.469 21.109 1 95.62 361 ALA B O 1
ATOM 5888 N N . ALA B 1 362 ? -17.5 40.906 19.516 1 94.38 362 ALA B N 1
ATOM 5889 C CA . ALA B 1 362 ? -16.5 41.594 18.719 1 94.38 362 ALA B CA 1
ATOM 5890 C C . ALA B 1 362 ? -16.984 42.938 18.266 1 94.38 362 ALA B C 1
ATOM 5892 O O . ALA B 1 362 ? -16.234 43.938 18.297 1 94.38 362 ALA B O 1
ATOM 5893 N N . ALA B 1 363 ? -18.266 43.094 17.922 1 93.44 363 ALA B N 1
ATOM 5894 C CA . ALA B 1 363 ? -18.859 44.375 17.5 1 93.44 363 ALA B CA 1
ATOM 5895 C C . ALA B 1 363 ? -18.891 45.344 18.656 1 93.44 363 ALA B C 1
ATOM 5897 O O . ALA B 1 363 ? -18.531 46.531 18.5 1 93.44 363 ALA B O 1
ATOM 5898 N N . ALA B 1 364 ? -19.219 44.844 19.875 1 95.06 364 ALA B N 1
ATOM 5899 C CA . ALA B 1 364 ? -19.312 45.688 21.062 1 95.06 364 ALA B CA 1
ATOM 5900 C C . ALA B 1 364 ? -17.938 46.188 21.484 1 95.06 364 ALA B C 1
ATOM 5902 O O . ALA B 1 364 ? -17.781 47.375 21.828 1 95.06 364 ALA B O 1
ATOM 5903 N N . ILE B 1 365 ? -17.031 45.281 21.391 1 93.38 365 ILE B N 1
ATOM 5904 C CA . ILE B 1 365 ? -15.68 45.625 21.828 1 93.38 365 ILE B CA 1
ATOM 5905 C C . ILE B 1 365 ? -15.031 46.594 20.828 1 93.38 365 ILE B C 1
ATOM 5907 O O . ILE B 1 365 ? -14.336 47.531 21.219 1 93.38 365 ILE B O 1
ATOM 5911 N N . SER B 1 366 ? -15.281 46.406 19.609 1 90.25 366 SER B N 1
ATOM 5912 C CA . SER B 1 366 ? -14.766 47.281 18.578 1 90.25 366 SER B CA 1
ATOM 5913 C C . SER B 1 366 ? -15.336 48.688 18.734 1 90.25 366 SER B C 1
ATOM 5915 O O . SER B 1 366 ? -14.602 49.688 18.641 1 90.25 366 SER B O 1
ATOM 5917 N N . GLU B 1 367 ? -16.609 48.781 19.062 1 89.75 367 GLU B N 1
ATOM 5918 C CA . GLU B 1 367 ? -17.25 50.094 19.312 1 89.75 367 GLU B CA 1
ATOM 5919 C C . GLU B 1 367 ? -16.703 50.75 20.562 1 89.75 367 GLU B C 1
ATOM 5921 O O . GLU B 1 367 ? -16.438 51.969 20.578 1 89.75 367 GLU B O 1
ATOM 5926 N N . GLY B 1 368 ? -16.516 49.969 21.578 1 90.38 368 GLY B N 1
ATOM 5927 C CA . GLY B 1 368 ? -15.969 50.5 22.828 1 90.38 368 GLY B CA 1
ATOM 5928 C C . GLY B 1 368 ? -14.516 50.938 22.703 1 90.38 368 GLY B C 1
ATOM 5929 O O . GLY B 1 368 ? -14.062 51.812 23.438 1 90.38 368 GLY B O 1
ATOM 5930 N N . TYR B 1 369 ? -13.766 50.312 21.859 1 86.94 369 TYR B N 1
ATOM 5931 C CA . TYR B 1 369 ? -12.383 50.688 21.609 1 86.94 369 TYR B CA 1
ATOM 5932 C C . TYR B 1 369 ? -12.305 52.094 21.031 1 86.94 369 TYR B C 1
ATOM 5934 O O . TYR B 1 369 ? -11.445 52.906 21.422 1 86.94 369 TYR B O 1
ATOM 5942 N N . GLY B 1 370 ? -13.273 52.375 20.141 1 82.25 370 GLY B N 1
ATOM 5943 C CA . GLY B 1 370 ? -13.344 53.719 19.594 1 82.25 370 GLY B CA 1
ATOM 5944 C C . GLY B 1 370 ? -13.609 54.781 20.641 1 82.25 370 GLY B C 1
ATOM 5945 O O . GLY B 1 370 ? -13.148 55.906 20.516 1 82.25 370 GLY B O 1
ATOM 5946 N N . GLN B 1 371 ? -14.203 54.344 21.812 1 84.19 371 GLN B N 1
ATOM 5947 C CA . GLN B 1 371 ? -14.547 55.25 22.906 1 84.19 371 GLN B CA 1
ATOM 5948 C C . GLN B 1 371 ? -13.484 55.219 23.984 1 84.19 371 GLN B C 1
ATOM 5950 O O . GLN B 1 371 ? -13.602 55.906 25 1 84.19 371 GLN B O 1
ATOM 5955 N N . GLY B 1 372 ? -12.516 54.375 23.797 1 82.88 372 GLY B N 1
ATOM 5956 C CA . GLY B 1 372 ? -11.422 54.312 24.75 1 82.88 372 GLY B CA 1
ATOM 5957 C C . GLY B 1 372 ? -11.703 53.344 25.906 1 82.88 372 GLY B C 1
ATOM 5958 O O . GLY B 1 372 ? -10.984 53.375 26.922 1 82.88 372 GLY B O 1
ATOM 5959 N N . ARG B 1 373 ? -12.656 52.5 25.734 1 86.94 373 ARG B N 1
ATOM 5960 C CA . ARG B 1 373 ? -13.102 51.656 26.844 1 86.94 373 ARG B CA 1
ATOM 5961 C C . ARG B 1 373 ? -12.336 50.344 26.859 1 86.94 373 ARG B C 1
ATOM 5963 O O . ARG B 1 373 ? -12.258 49.688 27.891 1 86.94 373 ARG B O 1
ATOM 5970 N N . TYR B 1 374 ? -11.859 49.938 25.688 1 86.88 374 TYR B N 1
ATOM 5971 C CA . TYR B 1 374 ? -11.164 48.688 25.594 1 86.88 374 TYR B CA 1
ATOM 5972 C C . TYR B 1 374 ? -9.789 48.844 24.953 1 86.88 374 TYR B C 1
ATOM 5974 O O . TYR B 1 374 ? -9.547 49.844 24.266 1 86.88 374 TYR B O 1
ATOM 5982 N N . SER B 1 375 ? -8.977 47.938 25.203 1 84.25 375 SER B N 1
ATOM 5983 C CA . SER B 1 375 ? -7.629 47.938 24.625 1 84.25 375 SER B CA 1
ATOM 5984 C C . SER B 1 375 ? -7.598 47.25 23.281 1 84.25 375 SER B C 1
ATOM 5986 O O . SER B 1 375 ? -8.531 46.5 22.922 1 84.25 375 SER B O 1
ATOM 5988 N N . LEU B 1 376 ? -6.582 47.531 22.547 1 83.62 376 LEU B N 1
ATOM 5989 C CA . LEU B 1 376 ? -6.391 46.844 21.266 1 83.62 376 LEU B CA 1
ATOM 5990 C C . LEU B 1 376 ? -6.301 45.344 21.453 1 83.62 376 LEU B C 1
ATOM 5992 O O . LEU B 1 376 ? -6.797 44.594 20.625 1 83.62 376 LEU B O 1
ATOM 5996 N N . LEU B 1 377 ? -5.676 44.938 22.547 1 83.44 377 LEU B N 1
ATOM 5997 C CA . LEU B 1 377 ? -5.555 43.531 22.844 1 83.44 377 LEU B CA 1
ATOM 5998 C C . LEU B 1 377 ? -6.926 42.875 22.953 1 83.44 377 LEU B C 1
ATOM 6000 O O . LEU B 1 377 ? -7.133 41.75 22.484 1 83.44 377 LEU B O 1
ATOM 6004 N N . GLU B 1 378 ? -7.828 43.625 23.531 1 87.5 378 GLU B N 1
ATOM 6005 C CA . GLU B 1 378 ? -9.18 43.094 23.672 1 87.5 378 GLU B CA 1
ATOM 6006 C C . GLU B 1 378 ? -9.891 43 22.328 1 87.5 378 GLU B C 1
ATOM 6008 O O . GLU B 1 378 ? -10.648 42.062 22.078 1 87.5 378 GLU B O 1
ATOM 6013 N N . VAL B 1 379 ? -9.648 43.969 21.484 1 89.19 379 VAL B N 1
ATOM 6014 C CA . VAL B 1 379 ? -10.25 43.938 20.156 1 89.19 379 VAL B CA 1
ATOM 6015 C C . VAL B 1 379 ? -9.695 42.781 19.344 1 89.19 379 VAL B C 1
ATOM 6017 O O . VAL B 1 379 ? -10.461 42 18.75 1 89.19 379 VAL B O 1
ATOM 6020 N N . LEU B 1 380 ? -8.383 42.594 19.391 1 88.69 380 LEU B N 1
ATOM 6021 C CA . LEU B 1 380 ? -7.742 41.531 18.641 1 88.69 380 LEU B CA 1
ATOM 6022 C C . LEU B 1 380 ? -8.18 40.156 19.172 1 88.69 380 LEU B C 1
ATOM 6024 O O . LEU B 1 380 ? -8.391 39.219 18.391 1 88.69 380 LEU B O 1
ATOM 6028 N N . ASP B 1 381 ? -8.328 40.031 20.391 1 89.06 381 ASP B N 1
ATOM 6029 C CA . ASP B 1 381 ? -8.773 38.781 21.016 1 89.06 381 ASP B CA 1
ATOM 6030 C C . ASP B 1 381 ? -10.203 38.438 20.578 1 89.06 381 ASP B C 1
ATOM 6032 O O . ASP B 1 381 ? -10.5 37.281 20.25 1 89.06 381 ASP B O 1
ATOM 6036 N N . ALA B 1 382 ? -11.047 39.469 20.641 1 92.5 382 ALA B N 1
ATOM 6037 C CA . ALA B 1 382 ? -12.438 39.281 20.25 1 92.5 382 ALA B CA 1
ATOM 6038 C C . ALA B 1 382 ? -12.539 38.875 18.781 1 92.5 382 ALA B C 1
ATOM 6040 O O . ALA B 1 382 ? -13.312 38 18.422 1 92.5 382 ALA B O 1
ATOM 6041 N N . GLN B 1 383 ? -11.781 39.5 17.953 1 91.38 383 GLN B N 1
ATOM 6042 C CA . GLN B 1 383 ? -11.75 39.188 16.531 1 91.38 383 GLN B CA 1
ATOM 6043 C C . GLN B 1 383 ? -11.203 37.781 16.312 1 91.38 383 GLN B C 1
ATOM 6045 O O . GLN B 1 383 ? -11.695 37.062 15.445 1 91.38 383 GLN B O 1
ATOM 6050 N N . GLY B 1 384 ? -10.234 37.406 17.031 1 92.25 384 GLY B N 1
ATOM 6051 C CA . GLY B 1 384 ? -9.688 36.062 16.969 1 92.25 384 GLY B CA 1
ATOM 6052 C C . GLY B 1 384 ? -10.703 35 17.344 1 92.25 384 GLY B C 1
ATOM 6053 O O . GLY B 1 384 ? -10.727 33.938 16.75 1 92.25 384 GLY B O 1
ATOM 6054 N N . SER B 1 385 ? -11.492 35.375 18.312 1 93.62 385 SER B N 1
ATOM 6055 C CA . SER B 1 385 ? -12.516 34.438 18.75 1 93.62 385 SER B CA 1
ATOM 6056 C C . SER B 1 385 ? -13.547 34.156 17.656 1 93.62 385 SER B C 1
ATOM 6058 O O . SER B 1 385 ? -14.008 33.031 17.484 1 93.62 385 SER B O 1
ATOM 6060 N N . VAL B 1 386 ? -13.945 35.188 16.906 1 94.69 386 VAL B N 1
ATOM 6061 C CA . VAL B 1 386 ? -14.875 35 15.789 1 94.69 386 VAL B CA 1
ATOM 6062 C C . VAL B 1 386 ? -14.258 34.094 14.734 1 94.69 386 VAL B C 1
ATOM 6064 O O . VAL B 1 386 ? -14.891 33.156 14.273 1 94.69 386 VAL B O 1
ATOM 6067 N N . ALA B 1 387 ? -13.031 34.406 14.391 1 94.25 387 ALA B N 1
ATOM 6068 C CA . ALA B 1 387 ? -12.344 33.594 13.375 1 94.25 387 ALA B CA 1
ATOM 6069 C C . ALA B 1 387 ? -12.195 32.156 13.82 1 94.25 387 ALA B C 1
ATOM 6071 O O . ALA B 1 387 ? -12.383 31.234 13.023 1 94.25 387 ALA B O 1
ATOM 6072 N N . GLN B 1 388 ? -11.875 31.969 15.039 1 94.75 388 GLN B N 1
ATOM 6073 C CA . GLN B 1 388 ? -11.711 30.625 15.586 1 94.75 388 GLN B CA 1
ATOM 6074 C C . GLN B 1 388 ? -13.023 29.844 15.523 1 94.75 388 GLN B C 1
ATOM 6076 O O . GLN B 1 388 ? -13.039 28.656 15.18 1 94.75 388 GLN B O 1
ATOM 6081 N N . ALA B 1 389 ? -14.078 30.5 15.844 1 96 389 ALA B N 1
ATOM 6082 C CA . ALA B 1 389 ? -15.391 29.844 15.789 1 96 389 ALA B CA 1
ATOM 6083 C C . ALA B 1 389 ? -15.75 29.469 14.352 1 96 389 ALA B C 1
ATOM 6085 O O . ALA B 1 389 ? -16.266 28.375 14.109 1 96 389 ALA B O 1
ATOM 6086 N N . ARG B 1 390 ? -15.477 30.328 13.469 1 96.06 390 ARG B N 1
ATOM 6087 C CA . ARG B 1 390 ? -15.766 30.062 12.062 1 96.06 390 ARG B CA 1
ATOM 6088 C C . ARG B 1 390 ? -14.891 28.922 11.523 1 96.06 390 ARG B C 1
ATOM 6090 O O . ARG B 1 390 ? -15.352 28.109 10.727 1 96.06 390 ARG B O 1
ATOM 6097 N N . LEU B 1 391 ? -13.648 28.906 11.914 1 96.69 391 LEU B N 1
ATOM 6098 C CA . LEU B 1 391 ? -12.75 27.844 11.5 1 96.69 391 LEU B CA 1
ATOM 6099 C C . LEU B 1 391 ? -13.211 26.5 12.062 1 96.69 391 LEU B C 1
ATOM 6101 O O . LEU B 1 391 ? -13.133 25.469 11.375 1 96.69 391 LEU B O 1
ATOM 6105 N N . ARG B 1 392 ? -13.703 26.562 13.273 1 96.44 392 ARG B N 1
ATOM 6106 C CA . ARG B 1 392 ? -14.234 25.344 13.875 1 96.44 392 ARG B CA 1
ATOM 6107 C C . ARG B 1 392 ? -15.477 24.859 13.133 1 96.44 392 ARG B C 1
ATOM 6109 O O . ARG B 1 392 ? -15.695 23.656 12.977 1 96.44 392 ARG B O 1
ATOM 6116 N N . GLU B 1 393 ? -16.312 25.797 12.758 1 96.25 393 GLU B N 1
ATOM 6117 C CA . GLU B 1 393 ? -17.484 25.438 11.961 1 96.25 393 GLU B CA 1
ATOM 6118 C C . GLU B 1 393 ? -17.094 24.781 10.648 1 96.25 393 GLU B C 1
ATOM 6120 O O . GLU B 1 393 ? -17.641 23.734 10.273 1 96.25 393 GLU B O 1
ATOM 6125 N N . GLN B 1 394 ? -16.188 25.422 9.961 1 96 394 GLN B N 1
ATOM 6126 C CA . GLN B 1 394 ? -15.672 24.859 8.711 1 96 394 GLN B CA 1
ATOM 6127 C C . GLN B 1 394 ? -15.148 23.438 8.914 1 96 394 GLN B C 1
ATOM 6129 O O . GLN B 1 394 ? -15.398 22.562 8.102 1 96 394 GLN B O 1
ATOM 6134 N N . GLU B 1 395 ? -14.383 23.125 9.953 1 96.62 395 GLU B N 1
ATOM 6135 C CA . GLU B 1 395 ? -13.836 21.812 10.266 1 96.62 395 GLU B CA 1
ATOM 6136 C C . GLU B 1 395 ? -14.945 20.797 10.523 1 96.62 395 GLU B C 1
ATOM 6138 O O . GLU B 1 395 ? -14.883 19.656 10.055 1 96.62 395 GLU B O 1
ATOM 6143 N N . ALA B 1 396 ? -15.906 21.281 11.25 1 96.31 396 ALA B N 1
ATOM 6144 C CA . ALA B 1 396 ? -17.047 20.406 11.539 1 96.31 396 ALA B CA 1
ATOM 6145 C C . ALA B 1 396 ? -17.812 20.062 10.266 1 96.31 396 ALA B C 1
ATOM 6147 O O . ALA B 1 396 ? -18.234 18.922 10.078 1 96.31 396 ALA B O 1
ATOM 6148 N N . GLN B 1 397 ? -18.047 21.078 9.422 1 95.75 397 GLN B N 1
ATOM 6149 C CA . GLN B 1 397 ? -18.703 20.828 8.141 1 95.75 397 GLN B CA 1
ATOM 6150 C C . GLN B 1 397 ? -17.906 19.844 7.297 1 95.75 397 GLN B C 1
ATOM 6152 O O . GLN B 1 397 ? -18.484 18.906 6.715 1 95.75 397 GLN B O 1
ATOM 6157 N N . GLN B 1 398 ? -16.641 20.031 7.207 1 95.25 398 GLN B N 1
ATOM 6158 C CA . GLN B 1 398 ? -15.773 19.125 6.445 1 95.25 398 GLN B CA 1
ATOM 6159 C C . GLN B 1 398 ? -15.836 17.703 7 1 95.25 398 GLN B C 1
ATOM 6161 O O . GLN B 1 398 ? -15.953 16.734 6.242 1 95.25 398 GLN B O 1
ATOM 6166 N N . ASN B 1 399 ? -15.734 17.625 8.32 1 95.31 399 ASN B N 1
ATOM 6167 C CA . ASN B 1 399 ? -15.789 16.328 8.961 1 95.31 399 ASN B CA 1
ATOM 6168 C C . ASN B 1 399 ? -17.109 15.617 8.68 1 95.31 399 ASN B C 1
ATOM 6170 O O . ASN B 1 399 ? -17.141 14.406 8.477 1 95.31 399 ASN B O 1
ATOM 6174 N N . PHE B 1 400 ? -18.188 16.422 8.68 1 94.5 400 PHE B N 1
ATOM 6175 C CA . PHE B 1 400 ? -19.5 15.875 8.359 1 94.5 400 PHE B CA 1
ATOM 6176 C C . PHE B 1 400 ? -19.516 15.273 6.961 1 94.5 400 PHE B C 1
ATOM 6178 O O . PHE B 1 400 ? -19.906 14.117 6.777 1 94.5 400 PHE B O 1
ATOM 6185 N N . HIS B 1 401 ? -19.062 15.961 6.027 1 93.62 401 HIS B N 1
ATOM 6186 C CA . HIS B 1 401 ? -19.125 15.523 4.637 1 93.62 401 HIS B CA 1
ATOM 6187 C C . HIS B 1 401 ? -18.156 14.375 4.379 1 93.62 401 HIS B C 1
ATOM 6189 O O . HIS B 1 401 ? -18.438 13.5 3.562 1 93.62 401 HIS B O 1
ATOM 6195 N N . VAL B 1 402 ? -16.969 14.344 5.031 1 94.62 402 VAL B N 1
ATOM 6196 C CA . VAL B 1 402 ? -16.031 13.234 4.922 1 94.62 402 VAL B CA 1
ATOM 6197 C C . VAL B 1 402 ? -16.656 11.961 5.477 1 94.62 402 VAL B C 1
ATOM 6199 O O . VAL B 1 402 ? -16.531 10.883 4.879 1 94.62 402 VAL B O 1
ATOM 6202 N N . ALA B 1 403 ? -17.297 12.148 6.605 1 94.31 403 ALA B N 1
ATOM 6203 C CA . ALA B 1 403 ? -17.984 11.008 7.211 1 94.31 403 ALA B CA 1
ATOM 6204 C C . ALA B 1 403 ? -19.078 10.477 6.293 1 94.31 403 ALA B C 1
ATOM 6206 O O . ALA B 1 403 ? -19.219 9.258 6.129 1 94.31 403 ALA B O 1
ATOM 6207 N N . VAL B 1 404 ? -19.844 11.367 5.668 1 91.06 404 VAL B N 1
ATOM 6208 C CA . VAL B 1 404 ? -20.891 10.977 4.738 1 91.06 404 VAL B CA 1
ATOM 6209 C C . VAL B 1 404 ? -20.281 10.234 3.551 1 91.06 404 VAL B C 1
ATOM 6211 O O . VAL B 1 404 ? -20.781 9.18 3.148 1 91.06 404 VAL B O 1
ATOM 6214 N N . ALA B 1 405 ? -19.219 10.766 3.002 1 90.19 405 ALA B N 1
ATOM 6215 C CA . ALA B 1 405 ? -18.547 10.133 1.874 1 90.19 405 ALA B CA 1
ATOM 6216 C C . ALA B 1 405 ? -18.047 8.742 2.244 1 90.19 405 ALA B C 1
ATOM 6218 O O . ALA B 1 405 ? -18.109 7.816 1.436 1 90.19 405 ALA B O 1
ATOM 6219 N N . THR B 1 406 ? -17.562 8.602 3.447 1 91.62 406 THR B N 1
ATOM 6220 C CA . THR B 1 406 ? -17.062 7.312 3.93 1 91.62 406 THR B CA 1
ATOM 6221 C C . THR B 1 406 ? -18.203 6.305 4.043 1 91.62 406 THR B C 1
ATOM 6223 O O . THR B 1 406 ? -18.094 5.172 3.57 1 91.62 406 THR B O 1
ATOM 6226 N N . ILE B 1 407 ? -19.266 6.75 4.594 1 90.5 407 ILE B N 1
ATOM 6227 C CA . ILE B 1 407 ? -20.406 5.871 4.77 1 90.5 407 ILE B CA 1
ATOM 6228 C C . ILE B 1 407 ? -21 5.504 3.408 1 90.5 407 ILE B C 1
ATOM 6230 O O . ILE B 1 407 ? -21.328 4.34 3.16 1 90.5 407 ILE B O 1
ATOM 6234 N N . GLU B 1 408 ? -21.078 6.445 2.551 1 87.44 408 GLU B N 1
ATOM 6235 C CA . GLU B 1 408 ? -21.594 6.184 1.209 1 87.44 408 GLU B CA 1
ATOM 6236 C C . GLU B 1 408 ? -20.672 5.23 0.446 1 87.44 408 GLU B C 1
ATOM 6238 O O . GLU B 1 408 ? -21.141 4.402 -0.336 1 87.44 408 GLU B O 1
ATOM 6243 N N . GLY B 1 409 ? -19.391 5.387 0.68 1 87.31 409 GLY B N 1
ATOM 6244 C CA . GLY B 1 409 ? -18.422 4.48 0.062 1 87.31 409 GLY B CA 1
ATOM 6245 C C . GLY B 1 409 ? -18.562 3.047 0.541 1 87.31 409 GLY B C 1
ATOM 6246 O O . GLY B 1 409 ? -18.266 2.107 -0.2 1 87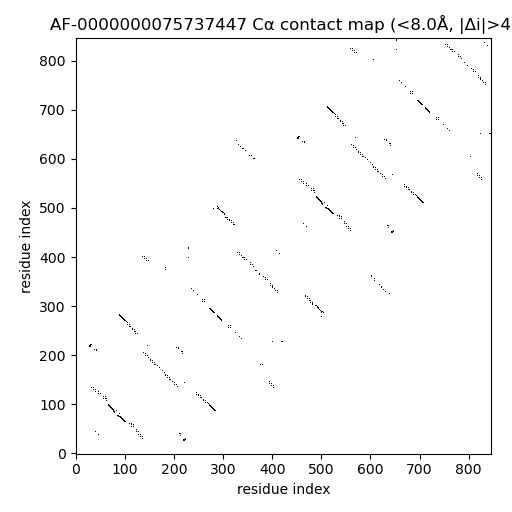.31 409 GLY B O 1
ATOM 6247 N N . LEU B 1 410 ? -19.031 2.879 1.725 1 87.06 410 LEU B N 1
ATOM 6248 C CA . LEU B 1 410 ? -19.188 1.548 2.301 1 87.06 410 LEU B CA 1
ATOM 6249 C C . LEU B 1 410 ? -20.5 0.921 1.86 1 87.06 410 LEU B C 1
ATOM 6251 O O . LEU B 1 410 ? -20.594 -0.296 1.685 1 87.06 410 LEU B O 1
ATOM 6255 N N . VAL B 1 411 ? -21.547 1.724 1.604 1 79.94 411 VAL B N 1
ATOM 6256 C CA . VAL B 1 411 ? -22.891 1.21 1.344 1 79.94 411 VAL B CA 1
ATOM 6257 C C . VAL B 1 411 ? -23.156 1.19 -0.161 1 79.94 411 VAL B C 1
ATOM 6259 O O . VAL B 1 411 ? -24.016 0.451 -0.637 1 79.94 411 VAL B O 1
ATOM 6262 N N . GLY B 1 412 ? -22.25 1.734 -1.024 1 69 412 GLY B N 1
ATOM 6263 C CA . GLY B 1 412 ? -22.375 1.706 -2.475 1 69 412 GLY B CA 1
ATOM 6264 C C . GLY B 1 412 ? -23.531 2.537 -2.996 1 69 412 GLY B C 1
ATOM 6265 O O . GLY B 1 412 ? -23.688 2.691 -4.207 1 69 412 GLY B O 1
ATOM 6266 N N . ASN B 1 413 ? -24.562 2.807 -2.264 1 59.34 413 ASN B N 1
ATOM 6267 C CA . ASN B 1 413 ? -25.703 3.631 -2.674 1 59.34 413 ASN B CA 1
ATOM 6268 C C . ASN B 1 413 ? -25.594 5.047 -2.111 1 59.34 413 ASN B C 1
ATOM 6270 O O . ASN B 1 413 ? -25.281 5.227 -0.933 1 59.34 413 ASN B O 1
ATOM 6274 N N . PRO B 1 414 ? -25.359 6.031 -3.115 1 53.69 414 PRO B N 1
ATOM 6275 C CA . PRO B 1 414 ? -25.312 7.395 -2.584 1 53.69 414 PRO B CA 1
ATOM 6276 C C . PRO B 1 414 ? -26.375 7.648 -1.515 1 53.69 414 PRO B C 1
ATOM 6278 O O . PRO B 1 414 ? -27.547 7.344 -1.722 1 53.69 414 PRO B O 1
ATOM 6281 N N . PHE B 1 415 ? -25.984 7.66 -0.364 1 49.44 415 PHE B N 1
ATOM 6282 C CA . PHE B 1 415 ? -26.938 8.055 0.665 1 49.44 415 PHE B CA 1
ATOM 6283 C C . PHE B 1 415 ? -27.578 9.391 0.318 1 49.44 415 PHE B C 1
ATOM 6285 O O . PHE B 1 415 ? -26.922 10.273 -0.25 1 49.44 415 PHE B O 1
ATOM 6292 N N . ALA B 1 416 ? -28.828 9.5 0.002 1 46.66 416 ALA B N 1
ATOM 6293 C CA . ALA B 1 416 ? -29.719 10.656 -0.152 1 46.66 416 ALA B CA 1
ATOM 6294 C C . ALA B 1 416 ? -29.281 11.805 0.753 1 46.66 416 ALA B C 1
ATOM 6296 O O . ALA B 1 416 ? -29.906 12.867 0.753 1 46.66 416 ALA B O 1
ATOM 6297 N N . LEU B 1 417 ? -28.5 11.695 1.591 1 44.38 417 LEU B N 1
ATOM 6298 C CA . LEU B 1 417 ? -28.312 12.664 2.668 1 44.38 417 LEU B CA 1
ATOM 6299 C C . LEU B 1 417 ? -27.797 13.984 2.127 1 44.38 417 LEU B C 1
ATOM 6301 O O . LEU B 1 417 ? -28.125 15.055 2.656 1 44.38 417 LEU B O 1
ATOM 6305 N N . ALA B 1 418 ? -26.844 14.023 1.233 1 44.09 418 ALA B N 1
ATOM 6306 C CA . ALA B 1 418 ? -26.391 15.328 0.766 1 44.09 418 ALA B CA 1
ATOM 6307 C C . ALA B 1 418 ? -27.469 16.031 -0.051 1 44.09 418 ALA B C 1
ATOM 6309 O O . ALA B 1 418 ? -27.25 17.141 -0.537 1 44.09 418 ALA B O 1
ATOM 6310 N N . ARG B 1 419 ? -28.422 15.391 -0.791 1 41.06 419 ARG B N 1
ATOM 6311 C CA . ARG B 1 419 ? -29.438 16.125 -1.544 1 41.06 419 ARG B CA 1
ATOM 6312 C C . ARG B 1 419 ? -30.344 16.922 -0.612 1 41.06 419 ARG B C 1
ATOM 6314 O O . ARG B 1 419 ? -31.062 16.359 0.213 1 41.06 419 ARG B O 1
ATOM 6321 N N . GLY B 1 420 ? -29.875 17.984 0.035 1 35.16 420 GLY B N 1
ATOM 6322 C CA . GLY B 1 420 ? -30.844 18.953 0.533 1 35.16 420 GLY B CA 1
ATOM 6323 C C . GLY B 1 420 ? -32.125 18.969 -0.262 1 35.16 420 GLY B C 1
ATOM 6324 O O . GLY B 1 420 ? -32.188 18.469 -1.387 1 35.16 420 GLY B O 1
ATOM 6325 N N . GLY B 1 421 ? -33.344 19.062 0.446 1 32.41 421 GLY B N 1
ATOM 6326 C CA . GLY B 1 421 ? -34.688 19.375 -0.002 1 32.41 421 GLY B CA 1
ATOM 6327 C C . GLY B 1 421 ? -34.75 20.516 -1.007 1 32.41 421 GLY B C 1
ATOM 6328 O O . GLY B 1 421 ? -34.75 21.688 -0.627 1 32.41 421 GLY B O 1
ATOM 6329 N N . ALA B 1 422 ? -34 20.625 -2.045 1 32.28 422 ALA B N 1
ATOM 6330 C CA . ALA B 1 422 ? -34.438 21.641 -2.994 1 32.28 422 ALA B CA 1
ATOM 6331 C C . ALA B 1 422 ? -35.938 21.453 -3.299 1 32.28 422 ALA B C 1
ATOM 6333 O O . ALA B 1 422 ? -36.312 20.609 -4.098 1 32.28 422 ALA B O 1
ATOM 6334 N N . ARG B 1 423 ? -37 21.188 -2.371 1 26.44 423 ARG B N 1
ATOM 6335 C CA . ARG B 1 423 ? -38.25 21.891 -2.695 1 26.44 423 ARG B CA 1
ATOM 6336 C C . ARG B 1 423 ? -38.094 23.391 -2.4 1 26.44 423 ARG B C 1
ATOM 6338 O O . ARG B 1 423 ? -37.5 23.766 -1.404 1 26.44 423 ARG B O 1
#

pLDDT: mean 87.81, std 14.05, range [26.44, 98.31]

Solvent-accessible surface area (backbone atoms only — not comparable to full-atom values): 41465 Å² total; per-residue (Å²): 121,70,69,62,51,52,54,50,50,50,51,48,46,51,51,54,55,52,55,59,67,55,54,71,74,61,56,45,66,42,40,65,70,58,50,45,53,38,21,68,73,42,30,63,67,52,51,49,31,52,47,45,29,51,53,27,47,52,45,26,56,57,33,62,58,78,73,75,69,46,80,46,80,45,78,40,56,49,71,49,65,77,79,22,37,52,62,52,42,19,30,40,33,43,32,44,33,39,57,45,83,50,93,56,44,54,60,25,38,26,45,23,20,48,21,44,27,50,24,29,50,31,47,33,53,32,46,48,30,49,53,46,22,53,45,46,36,34,49,47,51,32,47,38,38,54,51,50,44,52,52,39,50,52,46,40,52,58,52,56,65,45,48,64,59,47,53,52,33,34,74,70,67,76,41,57,71,67,54,55,52,51,52,51,50,54,38,50,52,45,52,49,50,35,52,53,43,48,54,50,33,52,53,34,39,39,54,41,20,43,48,38,58,34,94,54,56,82,50,72,45,66,55,81,69,67,80,59,76,52,71,77,76,58,68,68,59,54,55,58,32,42,66,67,16,38,75,53,47,25,45,58,26,48,44,46,20,34,47,21,49,29,50,35,34,66,42,61,40,57,55,45,44,33,41,31,44,27,43,33,39,34,52,66,80,68,32,36,23,30,30,41,33,41,36,38,50,46,55,77,61,35,57,44,59,14,51,29,42,20,29,49,24,50,42,56,24,46,57,22,49,46,48,40,50,48,49,52,52,47,46,54,43,44,41,25,48,30,44,28,53,27,21,54,55,40,41,52,47,35,67,71,42,34,37,57,44,24,47,52,32,28,53,52,41,49,56,32,34,79,73,68,74,41,54,68,66,54,36,52,50,30,49,47,47,33,48,50,39,50,51,50,43,47,50,28,35,37,44,29,51,40,18,50,29,48,45,24,29,49,46,70,50,78,62,67,33,69,63,62,75,86,116,123,69,69,64,51,52,54,50,49,50,50,48,47,51,52,54,54,53,55,58,68,55,55,66,78,58,59,46,64,42,41,64,70,57,49,44,53,37,21,67,74,41,31,31,64,51,50,28,31,52,24,46,28,40,25,27,45,11,45,25,51,41,34,60,48,48,73,47,38,35,40,36,39,36,38,32,36,19,67,28,36,74,78,17,38,51,62,51,41,19,32,42,33,44,32,42,35,40,58,44,86,52,92,55,44,56,59,26,37,28,44,23,20,48,20,44,27,49,24,29,50,32,47,35,53,32,47,48,30,50,53,46,23,54,47,46,37,34,49,45,50,32,47,38,37,54,50,50,44,52,52,42,51,52,47,41,53,58,51,57,64,45,49,65,58,47,52,53,32,34,75,69,66,76,39,57,73,53,54,53,37,50,54,51,36,54,38,44,53,48,50,41,50,36,43,48,44,49,24,51,32,53,30,34,39,35,48,40,20,41,48,38,56,35,94,54,56,83,49,71,44,67,53,78,69,69,79,59,74,54,73,76,75,59,70,67,60,53,56,59,33,42,64,67,16,37,76,53,48,25,45,58,25,48,45,47,20,33,48,20,48,28,50,35,34,66,41,62,40,57,56,44,42,33,42,30,45,27,44,33,37,34,51,66,80,67,44,76,46,79,45,76,46,78,49,65,66,76,58,79,87,63,58,44,61,68,56,30,51,51,28,49,51,54,41,56,46,45,58,56,51,46,50,52,50,49,52,52,53,48,51,54,43,48,52,26,50,50,45,28,53,49,20,52,54,50,40,50,49,35,68,72,41,50,40,58,52,28,48,51,50,28,53,51,40,49,56,32,35,78,73,65,72,44,53,68,68,56,37,54,49,30,48,46,47,34,48,50,41,50,50,49,41,50,50,28,35,36,44,28,52,39,18,49,30,49,45,25,31,48,44,70,49,80,60,69,33,70,64,63,77,84,117

Organism: Rhodopseudomonas palustris (strain ATCC BAA-98 / CGA009) (NCBI:txid258594)

Radius of gyration: 40.85 Å; Cα contacts (8 Å, |Δi|>4): 1259; chains: 2; bounding box: 97×136×103 Å

Secondary structure (DSSP, 8-state):
--HHHHHHHHHHHHHHHHHHS-------PBPHHHHHHHHHHH-HHHHHHHHHHHHHHHHHHHHTPPPPPEEEEEEES-S-SGGGSTTTT-EEEEEEEEEE--TTHHHHHHHHHHHHHHHHHHHHHHHHHHHHHHHHHHHHHHHHHHHHHHHHHHHHHHHHTTHHHHHHHHHTTSS-HHHHHHHHHHHHHHHHHHHHHHHHHHHHHHHHHHHTT-SS---S-B---TT---PPPPHHHHHHHHTT-HHHHHHHHHHHHHHHHHHHHHHTTSPPEEEEEEEEEETTTTEEEEEEEEEEE--SS---HHHHHHHHHHHHHHHHHHHHHHHHHHHHHHHHHHHHHHHHHHHHHIIIIIHHHHHHHHHHHHHHHHTTSS-HHHHHHHHHHHHHHHHHHHHHHHHHHHHHHHHHHHHSS--GGGS----/--HHHHHHHHHHHHHHHHHHH-------PBPHHHHHHHHHHH-HHHHHHHHHHHHHHHHHHHHTPPPPPEEEEEEEEES-SGGGSTTTT-EEEEEEEEEE--TTHHHHHHHHHHHHHHHHHHHHHHHHHHHHHHHHHHHHHHHHHHHHHHHHHHHHHHHHTTHHHHHHHHHTTSS-HHHHHHHHHHHHHHHHHHHHHHHHHHHHHHHHHHHTT-SS---S-B---TT---PPPPHHHHHHHHTT-HHHHHHHHHHHHHHHHHHHHHHTTSPPEEEEEEEEEETTTTEEEEEEEEE----SS---HHHHHHHHHHHHHHHHHHHHHHHHHHHHHHHHHHHHHHHHHHHHHIIIIIHHHHHHHHHHHHHHHHTTSS-HHHHHHHHHHHHHHHHHHHHHHHHHHHHHHHHHHHHSS--GGGS----

InterPro domains:
  IPR003423 Outer membrane efflux protein [PF02321] (36-213)
  IPR003423 Outer membrane efflux protein [PF02321] (241-413)
  IPR010131 Multidrug resistance outer membrane protein MdtP/Nodulation protein T-like [PTHR30203] (7-413)